Protein AF-0000000085048493 (afdb_homodimer)

Radius of gyration: 37.0 Å; Cα contacts (8 Å, |Δi|>4): 1165; chains: 2; bounding box: 86×106×120 Å

Structure (mmCIF, N/CA/C/O backbone):
data_AF-0000000085048493-model_v1
#
loop_
_entity.id
_entity.type
_entity.pdbx_description
1 polymer 'Uncharacterized protein'
#
loop_
_atom_site.group_PDB
_atom_site.id
_atom_site.type_symbol
_atom_site.label_atom_id
_atom_site.label_alt_id
_atom_site.label_comp_id
_atom_site.label_asym_id
_atom_site.label_entity_id
_atom_site.label_seq_id
_atom_site.pdbx_PDB_ins_code
_atom_site.Cartn_x
_atom_site.Cartn_y
_atom_site.Cartn_z
_atom_site.occupancy
_atom_site.B_iso_or_equiv
_atom_site.auth_seq_id
_atom_site.auth_comp_id
_atom_site.auth_asym_id
_atom_site.auth_atom_id
_atom_site.pdbx_PDB_model_num
ATOM 1 N N . MET A 1 1 ? 40.438 21.078 43.719 1 27 1 MET A N 1
ATOM 2 C CA . MET A 1 1 ? 39.594 19.938 43.375 1 27 1 MET A CA 1
ATOM 3 C C . MET A 1 1 ? 38.375 19.891 44.281 1 27 1 MET A C 1
ATOM 5 O O . MET A 1 1 ? 38.438 19.453 45.438 1 27 1 MET A O 1
ATOM 9 N N . LYS A 1 2 ? 37.594 20.828 44.281 1 39.41 2 LYS A N 1
ATOM 10 C CA . LYS A 1 2 ? 36.5 21.094 45.219 1 39.41 2 LYS A CA 1
ATOM 11 C C . LYS A 1 2 ? 35.594 19.875 45.344 1 39.41 2 LYS A C 1
ATOM 13 O O . LYS A 1 2 ? 35.094 19.375 44.344 1 39.41 2 LYS A O 1
ATOM 18 N N . ARG A 1 3 ? 35.75 18.969 46.188 1 45.5 3 ARG A N 1
ATOM 19 C CA . ARG A 1 3 ? 35.062 17.734 46.562 1 45.5 3 ARG A CA 1
ATOM 20 C C . ARG A 1 3 ? 33.531 17.922 46.562 1 45.5 3 ARG A C 1
ATOM 22 O O . ARG A 1 3 ? 33 18.797 47.25 1 45.5 3 ARG A O 1
ATOM 29 N N . SER A 1 4 ? 32.875 17.578 45.5 1 54.28 4 SER A N 1
ATOM 30 C CA . SER A 1 4 ? 31.469 17.797 45.188 1 54.28 4 SER A CA 1
ATOM 31 C C . SER A 1 4 ? 30.562 17.219 46.25 1 54.28 4 SER A C 1
ATOM 33 O O . SER A 1 4 ? 30.719 16.062 46.656 1 54.28 4 SER A O 1
ATOM 35 N N . GLY A 1 5 ? 30.062 17.812 47.219 1 67.31 5 GLY A N 1
ATOM 36 C CA . GLY A 1 5 ? 29.25 17.5 48.375 1 67.31 5 GLY A CA 1
ATOM 37 C C . GLY A 1 5 ? 27.953 16.797 48.031 1 67.31 5 GLY A C 1
ATOM 38 O O . GLY A 1 5 ? 26.953 16.938 48.75 1 67.31 5 GLY A O 1
ATOM 39 N N . ARG A 1 6 ? 27.891 16.062 47.062 1 74.5 6 ARG A N 1
ATOM 40 C CA . ARG A 1 6 ? 26.719 15.344 46.594 1 74.5 6 ARG A CA 1
ATOM 41 C C . ARG A 1 6 ? 26.453 14.117 47.438 1 74.5 6 ARG A C 1
ATOM 43 O O . ARG A 1 6 ? 27.359 13.336 47.719 1 74.5 6 ARG A O 1
ATOM 50 N N . ILE A 1 7 ? 25.219 13.914 47.938 1 81.88 7 ILE A N 1
ATOM 51 C CA . ILE A 1 7 ? 24.75 12.805 48.75 1 81.88 7 ILE A CA 1
ATOM 52 C C . ILE A 1 7 ? 23.734 11.969 47.969 1 81.88 7 ILE A C 1
ATOM 54 O O . ILE A 1 7 ? 22.688 12.461 47.594 1 81.88 7 ILE A O 1
ATOM 58 N N . ASP A 1 8 ? 24.016 10.766 47.719 1 80.38 8 ASP A N 1
ATOM 59 C CA . ASP A 1 8 ? 23.203 9.93 46.844 1 80.38 8 ASP A CA 1
ATOM 60 C C . ASP A 1 8 ? 22.312 8.992 47.656 1 80.38 8 ASP A C 1
ATOM 62 O O . ASP A 1 8 ? 22.781 8.312 48.594 1 80.38 8 ASP A O 1
ATOM 66 N N . GLY A 1 9 ? 21 8.938 47.312 1 81.81 9 GLY A N 1
ATOM 67 C CA . GLY A 1 9 ? 20.062 7.965 47.844 1 81.81 9 GLY A CA 1
ATOM 68 C C . GLY A 1 9 ? 19.328 8.453 49.094 1 81.81 9 GLY A C 1
ATOM 69 O O . GLY A 1 9 ? 19.859 9.25 49.844 1 81.81 9 GLY A O 1
ATOM 70 N N . TRP A 1 10 ? 18.172 8.039 49.281 1 81.62 10 TRP A N 1
ATOM 71 C CA . TRP A 1 10 ? 17.312 8.461 50.375 1 81.62 10 TRP A CA 1
ATOM 72 C C . TRP A 1 10 ? 17.922 8.109 51.75 1 81.62 10 TRP A C 1
ATOM 74 O O . TRP A 1 10 ? 17.797 8.859 52.719 1 81.62 10 TRP A O 1
ATOM 84 N N . LYS A 1 11 ? 18.75 7.012 51.75 1 83.19 11 LYS A N 1
ATOM 85 C CA . LYS A 1 11 ? 19.375 6.547 53 1 83.19 11 LYS A CA 1
ATOM 86 C C . LYS A 1 11 ? 20.484 7.488 53.438 1 83.19 11 LYS A C 1
ATOM 88 O O . LYS A 1 11 ? 20.594 7.82 54.625 1 83.19 11 LYS A O 1
ATOM 93 N N . SER A 1 12 ? 21.203 8.008 52.469 1 84.06 12 SER A N 1
ATOM 94 C CA . SER A 1 12 ? 22.344 8.875 52.75 1 84.06 12 SER A CA 1
ATOM 95 C C . SER A 1 12 ? 21.891 10.289 53.094 1 84.06 12 SER A C 1
ATOM 97 O O . SER A 1 12 ? 22.484 10.945 53.969 1 84.06 12 SER A O 1
ATOM 99 N N . ILE A 1 13 ? 20.75 10.68 52.531 1 84.56 13 ILE A N 1
ATOM 100 C CA . ILE A 1 13 ? 20.156 11.984 52.781 1 84.56 13 ILE A CA 1
ATOM 101 C C . ILE A 1 13 ? 19.531 11.984 54.188 1 84.56 13 ILE A C 1
ATOM 103 O O . ILE A 1 13 ? 19.672 12.945 54.938 1 84.56 13 ILE A O 1
ATOM 107 N N . ALA A 1 14 ? 19.016 10.781 54.562 1 83.81 14 ALA A N 1
ATOM 108 C CA . ALA A 1 14 ? 18.453 10.602 55.906 1 83.81 14 ALA A CA 1
ATOM 109 C C . ALA A 1 14 ? 19.547 10.617 56.969 1 83.81 14 ALA A C 1
ATOM 111 O O . ALA A 1 14 ? 19.391 11.258 58.031 1 83.81 14 ALA A O 1
ATOM 112 N N . ALA A 1 15 ? 20.719 10.055 56.625 1 82.88 15 ALA A N 1
ATOM 113 C CA . ALA A 1 15 ? 21.859 10.016 57.562 1 82.88 15 ALA A CA 1
ATOM 114 C C . ALA A 1 15 ? 22.422 11.414 57.781 1 82.88 15 ALA A C 1
ATOM 116 O O . ALA A 1 15 ? 22.891 11.734 58.875 1 82.88 15 ALA A O 1
ATOM 117 N N . HIS A 1 16 ? 22.25 12.297 56.75 1 83.31 16 HIS A N 1
ATOM 118 C CA . HIS A 1 16 ? 22.766 13.656 56.812 1 83.31 16 HIS A CA 1
ATOM 119 C C . HIS A 1 16 ? 22 14.492 57.812 1 83.31 16 HIS A C 1
ATOM 121 O O . HIS A 1 16 ? 22.594 15.344 58.5 1 83.31 16 HIS A O 1
ATOM 127 N N . PHE A 1 17 ? 20.703 14.195 58 1 81.19 17 PHE A N 1
ATOM 128 C CA . PHE A 1 17 ? 19.859 14.93 58.938 1 81.19 17 PHE A CA 1
ATOM 129 C C . PHE A 1 17 ? 19.734 14.156 60.25 1 81.19 17 PHE A C 1
ATOM 131 O O . PHE A 1 17 ? 19.125 14.648 61.219 1 81.19 17 PHE A O 1
ATOM 138 N N . GLY A 1 18 ? 20.375 12.805 60.344 1 82.06 18 GLY A N 1
ATOM 139 C CA . GLY A 1 18 ? 20.203 11.945 61.5 1 82.06 18 GLY A CA 1
ATOM 140 C C . GLY A 1 18 ? 18.781 11.477 61.688 1 82.06 18 GLY A C 1
ATOM 141 O O . GLY A 1 18 ? 18.312 11.336 62.844 1 82.06 18 GLY A O 1
ATOM 142 N N . ARG A 1 19 ? 17.984 11.398 60.625 1 79.62 19 ARG A N 1
ATOM 143 C CA . ARG A 1 19 ? 16.578 11.039 60.656 1 79.62 19 ARG A CA 1
ATOM 144 C C . ARG A 1 19 ? 16.312 9.797 59.812 1 79.62 19 ARG A C 1
ATOM 146 O O . ARG A 1 19 ? 17.172 9.359 59.062 1 79.62 19 ARG A O 1
ATOM 153 N N . ASP A 1 20 ? 15.289 9.156 59.969 1 81.06 20 ASP A N 1
ATOM 154 C CA . ASP A 1 20 ? 14.93 7.969 59.188 1 81.06 20 ASP A CA 1
ATOM 155 C C . ASP A 1 20 ? 14.57 8.344 57.75 1 81.06 20 ASP A C 1
ATOM 157 O O . ASP A 1 20 ? 14.203 9.484 57.469 1 81.06 20 ASP A O 1
ATOM 161 N N . ARG A 1 21 ? 14.602 7.473 56.812 1 81.25 21 ARG A N 1
ATOM 162 C CA . ARG A 1 21 ? 14.367 7.613 55.375 1 81.25 21 ARG A CA 1
ATOM 163 C C . ARG A 1 21 ? 12.961 8.125 55.125 1 81.25 21 ARG A C 1
ATOM 165 O O . ARG A 1 21 ? 12.766 9 54.25 1 81.25 21 ARG A O 1
ATOM 172 N N . THR A 1 22 ? 11.961 7.645 55.781 1 82.69 22 THR A N 1
ATOM 173 C CA . THR A 1 22 ? 10.562 8 55.594 1 82.69 22 THR A CA 1
ATOM 174 C C . THR A 1 22 ? 10.312 9.461 55.969 1 82.69 22 THR A C 1
ATOM 176 O O . THR A 1 22 ? 9.508 10.141 55.312 1 82.69 22 THR A O 1
ATOM 179 N N . THR A 1 23 ? 10.984 9.844 56.969 1 80.81 23 THR A N 1
ATOM 180 C CA . THR A 1 23 ? 10.859 11.219 57.406 1 80.81 23 THR A CA 1
ATOM 181 C C . THR A 1 23 ? 11.391 12.195 56.375 1 80.81 23 THR A C 1
ATOM 183 O O . THR A 1 23 ? 10.75 13.203 56.062 1 80.81 23 THR A O 1
ATOM 186 N N . VAL A 1 24 ? 12.539 11.906 55.75 1 81.19 24 VAL A N 1
ATOM 187 C CA . VAL A 1 24 ? 13.164 12.805 54.781 1 81.19 24 VAL A CA 1
ATOM 188 C C . VAL A 1 24 ? 12.383 12.773 53.469 1 81.19 24 VAL A C 1
ATOM 190 O O . VAL A 1 24 ? 12.227 13.805 52.812 1 81.19 24 VAL A O 1
ATOM 193 N N . MET A 1 25 ? 11.75 11.695 53.188 1 79.06 25 MET A N 1
ATOM 194 C CA . MET A 1 25 ? 10.883 11.562 52.031 1 79.06 25 MET A CA 1
ATOM 195 C C . MET A 1 25 ? 9.602 12.375 52.219 1 79.06 25 MET A C 1
ATOM 197 O O . MET A 1 25 ? 9.141 13.023 51.281 1 79.06 25 MET A O 1
ATOM 201 N N . ARG A 1 26 ? 9.062 12.336 53.344 1 81.06 26 ARG A N 1
ATOM 202 C CA . ARG A 1 26 ? 7.918 13.172 53.656 1 81.06 26 ARG A CA 1
ATOM 203 C C . ARG A 1 26 ? 8.281 14.656 53.625 1 81.06 26 ARG A C 1
ATOM 205 O O . ARG A 1 26 ? 7.496 15.477 53.125 1 81.06 26 ARG A O 1
ATOM 212 N N . TRP A 1 27 ? 9.484 15.078 54.062 1 80.75 27 TRP A N 1
ATOM 213 C CA . TRP A 1 27 ? 9.938 16.453 53.969 1 80.75 27 TRP A CA 1
ATOM 214 C C . TRP A 1 27 ? 10.07 16.906 52.531 1 80.75 27 TRP A C 1
ATOM 216 O O . TRP A 1 27 ? 9.734 18.047 52.188 1 80.75 27 TRP A O 1
ATOM 226 N N . ALA A 1 28 ? 10.492 15.953 51.688 1 79.56 28 ALA A N 1
ATOM 227 C CA . ALA A 1 28 ? 10.617 16.25 50.281 1 79.56 28 ALA A CA 1
ATOM 228 C C . ALA A 1 28 ? 9.25 16.484 49.656 1 79.56 28 ALA A C 1
ATOM 230 O O . ALA A 1 28 ? 9.086 17.391 48.812 1 79.56 28 ALA A O 1
ATOM 231 N N . GLN A 1 29 ? 8.211 15.836 50.125 1 77.88 29 GLN A N 1
ATOM 232 C CA . GLN A 1 29 ? 6.855 15.906 49.594 1 77.88 29 GLN A CA 1
ATOM 233 C C . GLN A 1 29 ? 6.09 17.078 50.188 1 77.88 29 GLN A C 1
ATOM 235 O O . GLN A 1 29 ? 5.328 17.766 49.5 1 77.88 29 GLN A O 1
ATOM 240 N N . GLN A 1 30 ? 6.398 17.344 51.5 1 79.25 30 GLN A N 1
ATOM 241 C CA . GLN A 1 30 ? 5.492 18.25 52.188 1 79.25 30 GLN A CA 1
ATOM 242 C C . GLN A 1 30 ? 6.195 19.562 52.531 1 79.25 30 GLN A C 1
ATOM 244 O O . GLN A 1 30 ? 5.543 20.594 52.719 1 79.25 30 GLN A O 1
ATOM 249 N N . ARG A 1 31 ? 7.598 19.484 52.594 1 79.69 31 ARG A N 1
ATOM 250 C CA . ARG A 1 31 ? 8.266 20.672 53.125 1 79.69 31 ARG A CA 1
ATOM 251 C C . ARG A 1 31 ? 9.32 21.203 52.156 1 79.69 31 ARG A C 1
ATOM 253 O O . ARG A 1 31 ? 10.141 22.031 52.531 1 79.69 31 ARG A O 1
ATOM 260 N N . GLY A 1 32 ? 9.328 20.594 51.094 1 79.75 32 GLY A N 1
ATOM 261 C CA . GLY A 1 32 ? 10.125 21.125 50 1 79.75 32 GLY A CA 1
ATOM 262 C C . GLY A 1 32 ? 11.609 20.844 50.156 1 79.75 32 GLY A C 1
ATOM 263 O O . GLY A 1 32 ? 12.445 21.656 49.75 1 79.75 32 GLY A O 1
ATOM 264 N N . LEU A 1 33 ? 12.008 19.781 50.75 1 80.62 33 LEU A N 1
ATOM 265 C CA . LEU A 1 33 ? 13.398 19.375 50.812 1 80.62 33 LEU A CA 1
ATOM 266 C C . LEU A 1 33 ? 14 19.219 49.438 1 80.62 33 LEU A C 1
ATOM 268 O O . LEU A 1 33 ? 13.438 18.516 48.594 1 80.62 33 LEU A O 1
ATOM 272 N N . PRO A 1 34 ? 15.055 19.859 49.188 1 84.81 34 PRO A N 1
ATOM 273 C CA . PRO A 1 34 ? 15.602 19.875 47.844 1 84.81 34 PRO A CA 1
ATOM 274 C C . PRO A 1 34 ? 16.312 18.578 47.469 1 84.81 34 PRO A C 1
ATOM 276 O O . PRO A 1 34 ? 17.484 18.391 47.812 1 84.81 34 PRO A O 1
ATOM 279 N N . VAL A 1 35 ? 15.609 17.594 46.875 1 81.25 35 VAL A N 1
ATOM 280 C CA . VAL A 1 35 ? 16.125 16.312 46.375 1 81.25 35 VAL A CA 1
ATOM 281 C C . VAL A 1 35 ? 15.945 16.234 44.875 1 81.25 35 VAL A C 1
ATOM 283 O O . VAL A 1 35 ? 14.914 16.641 44.344 1 81.25 35 VAL A O 1
ATOM 286 N N . LYS A 1 36 ? 16.938 15.797 44.094 1 79.38 36 LYS A N 1
ATOM 287 C CA . LYS A 1 36 ? 16.922 15.719 42.656 1 79.38 36 LYS A CA 1
ATOM 288 C C . LYS A 1 36 ? 16.938 14.273 42.156 1 79.38 36 LYS A C 1
ATOM 290 O O . LYS A 1 36 ? 17.578 13.414 42.781 1 79.38 36 LYS A O 1
ATOM 295 N N . ARG A 1 37 ? 16.203 13.93 41.188 1 74.75 37 ARG A N 1
ATOM 296 C CA . ARG A 1 37 ? 16.156 12.586 40.625 1 74.75 37 ARG A CA 1
ATOM 297 C C . ARG A 1 37 ? 17.078 12.469 39.406 1 74.75 37 ARG A C 1
ATOM 299 O O . ARG A 1 37 ? 17.188 13.406 38.625 1 74.75 37 ARG A O 1
ATOM 306 N N . LEU A 1 38 ? 17.953 11.453 39.25 1 65.38 38 LEU A N 1
ATOM 307 C CA . LEU A 1 38 ? 18.781 11.203 38.062 1 65.38 38 LEU A CA 1
ATOM 308 C C . LEU A 1 38 ? 17.938 10.789 36.875 1 65.38 38 LEU A C 1
ATOM 310 O O . LEU A 1 38 ? 17.047 9.953 37 1 65.38 38 LEU A O 1
ATOM 314 N N . PRO A 1 39 ? 18 11.469 35.688 1 58.22 39 PRO A N 1
ATOM 315 C CA . PRO A 1 39 ? 17.281 11.031 34.469 1 58.22 39 PRO A CA 1
ATOM 316 C C . PRO A 1 39 ? 17.812 9.727 33.906 1 58.22 39 PRO A C 1
ATOM 318 O O . PRO A 1 39 ? 19.031 9.531 33.844 1 58.22 39 PRO A O 1
ATOM 321 N N . GLY A 1 40 ? 17.078 8.422 33.469 1 57.31 40 GLY A N 1
ATOM 322 C CA . GLY A 1 40 ? 17.328 7.23 32.656 1 57.31 40 GLY A CA 1
ATOM 323 C C . GLY A 1 40 ? 17.328 5.953 33.5 1 57.31 40 GLY A C 1
ATOM 324 O O . GLY A 1 40 ? 17.359 4.852 32.938 1 57.31 40 GLY A O 1
ATOM 325 N N . GLY A 1 41 ? 18.156 5.934 34.656 1 44.84 41 GLY A N 1
ATOM 326 C CA . GLY A 1 41 ? 18.453 4.582 35.094 1 44.84 41 GLY A CA 1
ATOM 327 C C . GLY A 1 41 ? 17.266 3.873 35.719 1 44.84 41 GLY A C 1
ATOM 328 O O . GLY A 1 41 ? 16.266 4.512 36.062 1 44.84 41 GLY A O 1
ATOM 329 N N . LYS A 1 42 ? 17.203 2.52 35.625 1 48.09 42 LYS A N 1
ATOM 330 C CA . LYS A 1 42 ? 16.156 1.619 36.094 1 48.09 42 LYS A CA 1
ATOM 331 C C . LYS A 1 42 ? 15.672 2.02 37.5 1 48.09 42 LYS A C 1
ATOM 333 O O . LYS A 1 42 ? 14.484 1.895 37.781 1 48.09 42 LYS A O 1
ATOM 338 N N . THR A 1 43 ? 16.578 2.16 38.5 1 50.44 43 THR A N 1
ATOM 339 C CA . THR A 1 43 ? 16.25 2.283 39.906 1 50.44 43 THR A CA 1
ATOM 340 C C . THR A 1 43 ? 16.25 3.746 40.344 1 50.44 43 THR A C 1
ATOM 342 O O . THR A 1 43 ? 17.156 4.5 40 1 50.44 43 THR A O 1
ATOM 345 N N . GLY A 1 44 ? 15.102 4.441 40.625 1 55.62 44 GLY A N 1
ATOM 346 C CA . GLY A 1 44 ? 14.75 5.75 41.156 1 55.62 44 GLY A CA 1
ATOM 347 C C . GLY A 1 44 ? 15.75 6.27 42.188 1 55.62 44 GLY A C 1
ATOM 348 O O . GLY A 1 44 ? 15.438 6.359 43.375 1 55.62 44 GLY A O 1
ATOM 349 N N . THR A 1 45 ? 17.031 6.379 41.75 1 70.06 45 THR A N 1
ATOM 350 C CA . THR A 1 45 ? 18.031 6.863 42.688 1 70.06 45 THR A CA 1
ATOM 351 C C . THR A 1 45 ? 17.969 8.383 42.812 1 70.06 45 THR A C 1
ATOM 353 O O . THR A 1 45 ? 17.938 9.094 41.781 1 70.06 45 THR A O 1
ATOM 356 N N . VAL A 1 46 ? 17.578 9.055 43.938 1 77.69 46 VAL A N 1
ATOM 357 C CA . VAL A 1 46 ? 17.516 10.484 44.219 1 77.69 46 VAL A CA 1
ATOM 358 C C . VAL A 1 46 ? 18.875 10.953 44.781 1 77.69 46 VAL A C 1
ATOM 360 O O . VAL A 1 46 ? 19.609 10.164 45.344 1 77.69 46 VAL A O 1
ATOM 363 N N . TYR A 1 47 ? 19.422 12.156 44.344 1 82.94 47 TYR A N 1
ATOM 364 C CA . TYR A 1 47 ? 20.578 12.734 45 1 82.94 47 TYR A CA 1
ATOM 365 C C . TYR A 1 47 ? 20.297 14.148 45.469 1 82.94 47 TYR A C 1
ATOM 367 O O . TYR A 1 47 ? 19.344 14.789 45 1 82.94 47 TYR A O 1
ATOM 375 N N . ALA A 1 48 ? 20.891 14.688 46.562 1 83.31 48 ALA A N 1
ATOM 376 C CA . ALA A 1 48 ? 20.812 16.062 47.031 1 83.31 48 ALA A CA 1
ATOM 377 C C . ALA A 1 48 ? 22.203 16.625 47.344 1 83.31 48 ALA A C 1
ATOM 379 O O . ALA A 1 48 ? 23.125 15.867 47.625 1 83.31 48 ALA A O 1
ATOM 380 N N . LEU A 1 49 ? 22.469 17.812 47.094 1 82.44 49 LEU A N 1
ATOM 381 C CA . LEU A 1 49 ? 23.719 18.469 47.438 1 82.44 49 LEU A CA 1
ATOM 382 C C . LEU A 1 49 ? 23.734 18.906 48.906 1 82.44 49 LEU A C 1
ATOM 384 O O . LEU A 1 49 ? 22.766 19.469 49.406 1 82.44 49 LEU A O 1
ATOM 388 N N . ALA A 1 50 ? 24.719 18.672 49.688 1 80.25 50 ALA A N 1
ATOM 389 C CA . ALA A 1 50 ? 24.844 18.891 51.125 1 80.25 50 ALA A CA 1
ATOM 390 C C . ALA A 1 50 ? 24.609 20.344 51.5 1 80.25 50 ALA A C 1
ATOM 392 O O . ALA A 1 50 ? 23.938 20.641 52.5 1 80.25 50 ALA A O 1
ATOM 393 N N . GLU A 1 51 ? 25.016 21.203 50.688 1 81.06 51 GLU A N 1
ATOM 394 C CA . GLU A 1 51 ? 24.891 22.641 50.938 1 81.06 51 GLU A CA 1
ATOM 395 C C . GLU A 1 51 ? 23.438 23.078 50.844 1 81.06 51 GLU A C 1
ATOM 397 O O . GLU A 1 51 ? 22.984 23.922 51.625 1 81.06 51 GLU A O 1
ATOM 402 N N . GLU A 1 52 ? 22.688 22.469 49.969 1 81.75 52 GLU A N 1
ATOM 403 C CA . GLU A 1 52 ? 21.281 22.812 49.781 1 81.75 52 GLU A CA 1
ATOM 404 C C . GLU A 1 52 ? 20.422 22.266 50.875 1 81.75 52 GLU A C 1
ATOM 406 O O . GLU A 1 52 ? 19.453 22.906 51.312 1 81.75 52 GLU A O 1
ATOM 411 N N . LEU A 1 53 ? 20.781 21.141 51.281 1 81.5 53 LEU A N 1
ATOM 412 C CA . LEU A 1 53 ? 20.094 20.5 52.406 1 81.5 53 LEU A CA 1
ATOM 413 C C . LEU A 1 53 ? 20.297 21.312 53.688 1 81.5 53 LEU A C 1
ATOM 415 O O . LEU A 1 53 ? 19.344 21.531 54.438 1 81.5 53 LEU A O 1
ATOM 419 N N . ASP A 1 54 ? 21.5 21.828 53.844 1 80.25 54 ASP A N 1
ATOM 420 C CA . ASP A 1 54 ? 21.844 22.625 55.031 1 80.25 54 ASP A CA 1
ATOM 421 C C . ASP A 1 54 ? 21.156 23.984 55 1 80.25 54 ASP A C 1
ATOM 423 O O . ASP A 1 54 ? 20.641 24.453 56 1 80.25 54 ASP A O 1
ATOM 427 N N . ALA A 1 55 ? 21.109 24.578 53.844 1 80.12 55 ALA A N 1
ATOM 428 C CA . ALA A 1 55 ? 20.438 25.859 53.688 1 80.12 55 ALA A CA 1
ATOM 429 C C . ALA A 1 55 ? 18.922 25.734 53.906 1 80.12 55 ALA A C 1
ATOM 431 O O . ALA A 1 55 ? 18.312 26.609 54.531 1 80.12 55 ALA A O 1
ATOM 432 N N . TRP A 1 56 ? 18.344 24.734 53.375 1 78.69 56 TRP A N 1
ATOM 433 C CA . TRP A 1 56 ? 16.922 24.469 53.594 1 78.69 56 TRP A CA 1
ATOM 434 C C . TRP A 1 56 ? 16.609 24.266 55.062 1 78.69 56 TRP A C 1
ATOM 436 O O . TRP A 1 56 ? 15.648 24.812 55.594 1 78.69 56 TRP A O 1
ATOM 446 N N . ALA A 1 57 ? 17.438 23.547 55.625 1 77 57 ALA A N 1
ATOM 447 C CA . ALA A 1 57 ? 17.281 23.297 57.062 1 77 57 ALA A CA 1
ATOM 448 C C . ALA A 1 57 ? 17.312 24.594 57.875 1 77 57 ALA A C 1
ATOM 450 O O . ALA A 1 57 ? 16.547 24.75 58.812 1 77 57 ALA A O 1
ATOM 451 N N . GLU A 1 58 ? 18.125 25.453 57.438 1 75.94 58 GLU A N 1
ATOM 452 C CA . GLU A 1 58 ? 18.25 26.734 58.094 1 75.94 58 GLU A CA 1
ATOM 453 C C . GLU A 1 58 ? 17.016 27.609 57.906 1 75.94 58 GLU A C 1
ATOM 455 O O . GLU A 1 58 ? 16.672 28.406 58.781 1 75.94 58 GLU A O 1
ATOM 460 N N . SER A 1 59 ? 16.5 27.594 56.656 1 67.62 59 SER A N 1
ATOM 461 C CA . SER A 1 59 ? 15.359 28.438 56.344 1 67.62 59 SER A CA 1
ATOM 462 C C . SER A 1 59 ? 14.102 27.953 57.031 1 67.62 59 SER A C 1
ATOM 464 O O . SER A 1 59 ? 13.102 28.672 57.094 1 67.62 59 SER A O 1
ATOM 466 N N . GLN A 1 60 ? 13.961 26.766 57.125 1 55.94 60 GLN A N 1
ATOM 467 C CA . GLN A 1 60 ? 12.797 26.234 57.844 1 55.94 60 GLN A CA 1
ATOM 468 C C . GLN A 1 60 ? 12.797 26.672 59.281 1 55.94 60 GLN A C 1
ATOM 470 O O . GLN A 1 60 ? 13.844 26.688 59.938 1 55.94 60 GLN A O 1
ATOM 475 N N . GLY A 1 61 ? 12.148 27.969 59.469 1 44.81 61 GLY A N 1
ATOM 476 C CA . GLY A 1 61 ? 12.086 28.469 60.844 1 44.81 61 GLY A CA 1
ATOM 477 C C . GLY A 1 61 ? 12.297 27.391 61.875 1 44.81 61 GLY A C 1
ATOM 478 O O . GLY A 1 61 ? 12.516 26.219 61.531 1 44.81 61 GLY A O 1
ATOM 479 N N . LYS A 1 62 ? 11.875 27.734 62.969 1 37.84 62 LYS A N 1
ATOM 480 C CA . LYS A 1 62 ? 12.094 26.891 64.125 1 37.84 62 LYS A CA 1
ATOM 481 C C . LYS A 1 62 ? 11.484 25.5 63.938 1 37.84 62 LYS A C 1
ATOM 483 O O . LYS A 1 62 ? 10.266 25.375 63.781 1 37.84 62 LYS A O 1
ATOM 488 N N . LEU A 1 63 ? 12.07 24.641 63.156 1 36.38 63 LEU A N 1
ATOM 489 C CA . LEU A 1 63 ? 11.664 23.234 63.219 1 36.38 63 LEU A CA 1
ATOM 490 C C . LEU A 1 63 ? 11.227 22.859 64.625 1 36.38 63 LEU A C 1
ATOM 492 O O . LEU A 1 63 ? 12.07 22.594 65.5 1 36.38 63 LEU A O 1
ATOM 496 N N . GLU A 1 64 ? 10.312 23.859 65 1 28.94 64 GLU A N 1
ATOM 497 C CA . GLU A 1 64 ? 9.938 23.672 66.438 1 28.94 64 GLU A CA 1
ATOM 498 C C . GLU A 1 64 ? 9.688 22.203 66.75 1 28.94 64 GLU A C 1
ATOM 500 O O . GLU A 1 64 ? 9.273 21.438 65.875 1 28.94 64 GLU A O 1
ATOM 505 N N . ASP A 1 65 ? 10.258 21.781 67.812 1 29.52 65 ASP A N 1
ATOM 506 C CA . ASP A 1 65 ? 10.234 20.484 68.5 1 29.52 65 ASP A CA 1
ATOM 507 C C . ASP A 1 65 ? 8.805 19.969 68.625 1 29.52 65 ASP A C 1
ATOM 509 O O . ASP A 1 65 ? 8.008 20.5 69.375 1 29.52 65 ASP A O 1
ATOM 513 N N . GLU A 1 66 ? 8.023 20.094 67.5 1 26.45 66 GLU A N 1
ATOM 514 C CA . GLU A 1 66 ? 6.648 19.734 67.875 1 26.45 66 GLU A CA 1
ATOM 515 C C . GLU A 1 66 ? 6.617 18.562 68.812 1 26.45 66 GLU A C 1
ATOM 517 O O . GLU A 1 66 ? 7.32 17.562 68.625 1 26.45 66 GLU A O 1
ATOM 522 N N . PRO A 1 67 ? 6.074 18.906 69.938 1 24.16 67 PRO A N 1
ATOM 523 C CA . PRO A 1 67 ? 6.164 18.016 71.125 1 24.16 67 PRO A CA 1
ATOM 524 C C . PRO A 1 67 ? 5.844 16.562 70.75 1 24.16 67 PRO A C 1
ATOM 526 O O . PRO A 1 67 ? 5.164 16.297 69.812 1 24.16 67 PRO A O 1
ATOM 529 N N . GLN A 1 68 ? 6.695 15.703 71.188 1 22.84 68 GLN A N 1
ATOM 530 C CA . GLN A 1 68 ? 6.773 14.25 71.375 1 22.84 68 GLN A CA 1
ATOM 531 C C . GLN A 1 68 ? 5.422 13.664 71.75 1 22.84 68 GLN A C 1
ATOM 533 O O . GLN A 1 68 ? 5.125 13.539 72.938 1 22.84 68 GLN A O 1
ATOM 538 N N . ALA A 1 69 ? 4.363 14.258 71.25 1 22.62 69 ALA A N 1
ATOM 539 C CA . ALA A 1 69 ? 3.117 13.969 71.938 1 22.62 69 ALA A CA 1
ATOM 540 C C . ALA A 1 69 ? 3.062 12.516 72.375 1 22.62 69 ALA A C 1
ATOM 542 O O . ALA A 1 69 ? 3.416 11.609 71.625 1 22.62 69 ALA A O 1
ATOM 543 N N . ILE A 1 70 ? 2.715 12.367 73.688 1 21.77 70 ILE A N 1
ATOM 544 C CA . ILE A 1 70 ? 2.648 11.438 74.812 1 21.77 70 ILE A CA 1
ATOM 545 C C . ILE A 1 70 ? 1.872 10.188 74.375 1 21.77 70 ILE A C 1
ATOM 547 O O . ILE A 1 70 ? 0.955 10.266 73.562 1 21.77 70 ILE A O 1
ATOM 551 N N . SER A 1 71 ? 2.344 9.141 74.812 1 21.02 71 SER A N 1
ATOM 552 C CA . SER A 1 71 ? 2.166 7.695 74.938 1 21.02 71 SER A CA 1
ATOM 553 C C . SER A 1 71 ? 0.74 7.34 75.312 1 21.02 71 SER A C 1
ATOM 555 O O . SER A 1 71 ? 0.441 7.207 76.5 1 21.02 71 SER A O 1
ATOM 557 N N . PRO A 1 72 ? -0.278 8.117 74.812 1 21.31 72 PRO A N 1
ATOM 558 C CA . PRO A 1 72 ? -1.391 7.926 75.75 1 21.31 72 PRO A CA 1
ATOM 559 C C . PRO A 1 72 ? -1.65 6.453 76.062 1 21.31 72 PRO A C 1
ATOM 561 O O . PRO A 1 72 ? -1.378 5.582 75.25 1 21.31 72 PRO A O 1
ATOM 564 N N . ALA A 1 73 ? -1.854 6.273 77.375 1 20.73 73 ALA A N 1
ATOM 565 C CA . ALA A 1 73 ? -2.1 5.148 78.312 1 20.73 73 ALA A CA 1
ATOM 566 C C . ALA A 1 73 ? -3.279 4.312 77.812 1 20.73 73 ALA A C 1
ATOM 568 O O . ALA A 1 73 ? -4.41 4.801 77.75 1 20.73 73 ALA A O 1
ATOM 569 N N . LEU A 1 74 ? -3.08 3.498 76.75 1 21.92 74 LEU A N 1
ATOM 570 C CA . LEU A 1 74 ? -3.938 2.473 76.188 1 21.92 74 LEU A CA 1
ATOM 571 C C . LEU A 1 74 ? -4.703 1.724 77.25 1 21.92 74 LEU A C 1
ATOM 573 O O . LEU A 1 74 ? -5.297 0.676 77 1 21.92 74 LEU A O 1
ATOM 577 N N . GLU A 1 75 ? -4.668 2.348 78.562 1 19.12 75 GLU A N 1
ATOM 578 C CA . GLU A 1 75 ? -4.91 1.297 79.5 1 19.12 75 GLU A CA 1
ATOM 579 C C . GLU A 1 75 ? -6.227 0.577 79.25 1 19.12 75 GLU A C 1
ATOM 581 O O . GLU A 1 75 ? -6.328 -0.637 79.438 1 19.12 75 GLU A O 1
ATOM 586 N N . GLU A 1 76 ? -7.273 1.461 79.188 1 20.92 76 GLU A N 1
ATOM 587 C CA . GLU A 1 76 ? -8.258 0.99 80.125 1 20.92 76 GLU A CA 1
ATOM 588 C C . GLU A 1 76 ? -8.82 -0.372 79.75 1 20.92 76 GLU A C 1
ATOM 590 O O . GLU A 1 76 ? -8.586 -0.841 78.625 1 20.92 76 GLU A O 1
ATOM 595 N N . GLY A 1 77 ? -10.211 -0.52 80.125 1 19.95 77 GLY A N 1
ATOM 596 C CA . GLY A 1 77 ? -11.023 -1.573 80.688 1 19.95 77 GLY A CA 1
ATOM 597 C C . GLY A 1 77 ? -11.539 -2.562 79.625 1 19.95 77 GLY A C 1
ATOM 598 O O . GLY A 1 77 ? -12.109 -2.168 78.625 1 19.95 77 GLY A O 1
ATOM 599 N N . LEU A 1 78 ? -10.852 -3.551 79.438 1 22.92 78 LEU A N 1
ATOM 600 C CA . LEU A 1 78 ? -10.969 -4.797 78.688 1 22.92 78 LEU A CA 1
ATOM 601 C C . LEU A 1 78 ? -12.352 -5.41 78.812 1 22.92 78 LEU A C 1
ATOM 603 O O . LEU A 1 78 ? -12.516 -6.391 79.562 1 22.92 78 LEU A O 1
ATOM 607 N N . SER A 1 79 ? -13.445 -4.562 79.062 1 21.7 79 SER A N 1
ATOM 608 C CA . SER A 1 79 ? -14.586 -5.34 79.562 1 21.7 79 SER A CA 1
ATOM 609 C C . SER A 1 79 ? -14.969 -6.422 78.562 1 21.7 79 SER A C 1
ATOM 611 O O . SER A 1 79 ? -14.82 -6.23 77.312 1 21.7 79 SER A O 1
ATOM 613 N N . ALA A 1 80 ? -15.242 -7.645 79.062 1 24.03 80 ALA A N 1
ATOM 614 C CA . ALA A 1 80 ? -15.469 -9 78.562 1 24.03 80 ALA A CA 1
ATOM 615 C C . ALA A 1 80 ? -16.625 -9.047 77.562 1 24.03 80 ALA A C 1
ATOM 617 O O . ALA A 1 80 ? -17.781 -8.859 77.938 1 24.03 80 ALA A O 1
ATOM 618 N N . ILE A 1 81 ? -16.531 -8.344 76.438 1 26.67 81 ILE A N 1
ATOM 619 C CA . ILE A 1 81 ? -17.734 -8.43 75.625 1 26.67 81 ILE A CA 1
ATOM 620 C C . ILE A 1 81 ? -18.047 -9.898 75.375 1 26.67 81 ILE A C 1
ATOM 622 O O . ILE A 1 81 ? -17.188 -10.625 74.812 1 26.67 81 ILE A O 1
ATOM 626 N N . PRO A 1 82 ? -19.109 -10.453 75.938 1 30.19 82 PRO A N 1
ATOM 627 C CA . PRO A 1 82 ? -19.5 -11.867 75.875 1 30.19 82 PRO A CA 1
ATOM 628 C C . PRO A 1 82 ? -19.656 -12.359 74.438 1 30.19 82 PRO A C 1
ATOM 630 O O . PRO A 1 82 ? -19.875 -11.555 73.562 1 30.19 82 PRO A O 1
ATOM 633 N N . PRO A 1 83 ? -19.203 -13.586 74.125 1 28.47 83 PRO A N 1
ATOM 634 C CA . PRO A 1 83 ? -19.062 -14.289 72.875 1 28.47 83 PRO A CA 1
ATOM 635 C C . PRO A 1 83 ? -20.359 -14.305 72.062 1 28.47 83 PRO A C 1
ATOM 637 O O . PRO A 1 83 ? -21.375 -14.836 72.5 1 28.47 83 PRO A O 1
ATOM 640 N N . LYS A 1 84 ? -20.844 -13.148 71.562 1 32.66 84 LYS A N 1
ATOM 641 C CA . LYS A 1 84 ? -22.109 -13.234 70.812 1 32.66 84 LYS A CA 1
ATOM 642 C C . LYS A 1 84 ? -22.094 -14.383 69.812 1 32.66 84 LYS A C 1
ATOM 644 O O . LYS A 1 84 ? -21.094 -14.609 69.125 1 32.66 84 LYS A O 1
ATOM 649 N N . ILE A 1 85 ? -22.953 -15.281 69.938 1 30.09 85 ILE A N 1
ATOM 650 C CA . ILE A 1 85 ? -23.375 -16.5 69.25 1 30.09 85 ILE A CA 1
ATOM 651 C C . ILE A 1 85 ? -23.625 -16.188 67.812 1 30.09 85 ILE A C 1
ATOM 653 O O . ILE A 1 85 ? -24.422 -15.297 67.438 1 30.09 85 ILE A O 1
ATOM 657 N N . PHE A 1 86 ? -22.625 -16.25 67 1 33.97 86 PHE A N 1
ATOM 658 C CA . PHE A 1 86 ? -22.578 -16.156 65.562 1 33.97 86 PHE A CA 1
ATOM 659 C C . PHE A 1 86 ? -23.656 -17.031 64.938 1 33.97 86 PHE A C 1
ATOM 661 O O . PHE A 1 86 ? -23.578 -18.266 65 1 33.97 86 PHE A O 1
ATOM 668 N N . THR A 1 87 ? -24.969 -16.547 65.062 1 34.44 87 THR A N 1
ATOM 669 C CA . THR A 1 87 ? -26.031 -17.359 64.5 1 34.44 87 THR A CA 1
ATOM 670 C C . THR A 1 87 ? -25.812 -17.562 62.969 1 34.44 87 THR A C 1
ATOM 672 O O . THR A 1 87 ? -25.125 -16.766 62.344 1 34.44 87 THR A O 1
ATOM 675 N N . ARG A 1 88 ? -26.312 -18.703 62.438 1 42.34 88 ARG A N 1
ATOM 676 C CA . ARG A 1 88 ? -26.297 -19.406 61.156 1 42.34 88 ARG A CA 1
ATOM 677 C C . ARG A 1 88 ? -26.672 -18.469 60 1 42.34 88 ARG A C 1
ATOM 679 O O . ARG A 1 88 ? -26.234 -18.656 58.875 1 42.34 88 ARG A O 1
ATOM 686 N N . LYS A 1 89 ? -27.438 -17.391 60.25 1 44.53 89 LYS A N 1
ATOM 687 C CA . LYS A 1 89 ? -28 -16.594 59.156 1 44.53 89 LYS A CA 1
ATOM 688 C C . LYS A 1 89 ? -26.922 -15.688 58.531 1 44.53 89 LYS A C 1
ATOM 690 O O . LYS A 1 89 ? -26.953 -15.43 57.312 1 44.53 89 LYS A O 1
ATOM 695 N N . LYS A 1 90 ? -25.953 -15.273 59.281 1 51.31 90 LYS A N 1
ATOM 696 C CA . LYS A 1 90 ? -24.969 -14.367 58.75 1 51.31 90 LYS A CA 1
ATOM 697 C C . LYS A 1 90 ? -24.031 -15.094 57.781 1 51.31 90 LYS A C 1
ATOM 699 O O . LYS A 1 90 ? -23.469 -14.492 56.875 1 51.31 90 LYS A O 1
ATOM 704 N N . ALA A 1 91 ? -23.891 -16.453 58.094 1 49.03 91 ALA A N 1
ATOM 705 C CA . ALA A 1 91 ? -23.078 -17.234 57.188 1 49.03 91 ALA A CA 1
ATOM 706 C C . ALA A 1 91 ? -23.734 -17.312 55.812 1 49.03 91 ALA A C 1
ATOM 708 O O . ALA A 1 91 ? -23.062 -17.219 54.781 1 49.03 91 ALA A O 1
ATOM 709 N N . LEU A 1 92 ? -25.109 -17.344 55.875 1 55.47 92 LEU A N 1
ATOM 710 C CA . LEU A 1 92 ? -25.828 -17.453 54.594 1 55.47 92 LEU A CA 1
ATOM 711 C C . LEU A 1 92 ? -25.781 -16.141 53.844 1 55.47 92 LEU A C 1
ATOM 713 O O . LEU A 1 92 ? -25.656 -16.125 52.625 1 55.47 92 LEU A O 1
ATOM 717 N N . ILE A 1 93 ? -25.734 -15.047 54.625 1 56.75 93 ILE A N 1
ATOM 718 C CA . ILE A 1 93 ? -25.672 -13.75 53.969 1 56.75 93 ILE A CA 1
ATOM 719 C C . ILE A 1 93 ? -24.297 -13.531 53.344 1 56.75 93 ILE A C 1
ATOM 721 O O . ILE A 1 93 ? -24.172 -13.047 52.219 1 56.75 93 ILE A O 1
ATOM 725 N N . GLY A 1 94 ? -23.312 -14.133 54.031 1 54.31 94 GLY A N 1
ATOM 726 C CA . GLY A 1 94 ? -21.969 -14.016 53.5 1 54.31 94 GLY A CA 1
ATOM 727 C C . GLY A 1 94 ? -21.75 -14.812 52.219 1 54.31 94 GLY A C 1
ATOM 728 O O . GLY A 1 94 ? -21.109 -14.344 51.281 1 54.31 94 GLY A O 1
ATOM 729 N N . ALA A 1 95 ? -22.438 -16.016 52.312 1 61.44 95 ALA A N 1
ATOM 730 C CA . ALA A 1 95 ? -22.359 -16.844 51.125 1 61.44 95 ALA A CA 1
ATOM 731 C C . ALA A 1 95 ? -23.109 -16.203 49.969 1 61.44 95 ALA A C 1
ATOM 733 O O . ALA A 1 95 ? -22.641 -16.234 48.812 1 61.44 95 ALA A O 1
ATOM 734 N N . PHE A 1 96 ? -24.25 -15.578 50.281 1 60.03 96 PHE A N 1
ATOM 735 C CA . PHE A 1 96 ? -25.031 -14.922 49.25 1 60.03 96 PHE A CA 1
ATOM 736 C C . PHE A 1 96 ? -24.297 -13.711 48.719 1 60.03 96 PHE A C 1
ATOM 738 O O . PHE A 1 96 ? -24.266 -13.492 47.5 1 60.03 96 PHE A O 1
ATOM 745 N N . VAL A 1 97 ? -23.625 -12.992 49.562 1 61.69 97 VAL A N 1
ATOM 746 C CA . VAL A 1 97 ? -22.875 -11.828 49.156 1 61.69 97 VAL A CA 1
ATOM 747 C C . VAL A 1 97 ? -21.672 -12.273 48.312 1 61.69 97 VAL A C 1
ATOM 749 O O . VAL A 1 97 ? -21.359 -11.68 47.281 1 61.69 97 VAL A O 1
ATOM 752 N N . LEU A 1 98 ? -21.172 -13.453 48.719 1 62.38 98 LEU A N 1
ATOM 753 C CA . LEU A 1 98 ? -20.062 -13.992 47.969 1 62.38 98 LEU A CA 1
ATOM 754 C C . LEU A 1 98 ? -20.531 -14.461 46.594 1 62.38 98 LEU A C 1
ATOM 756 O O . LEU A 1 98 ? -19.859 -14.219 45.562 1 62.38 98 LEU A O 1
ATOM 760 N N . ILE A 1 99 ? -21.719 -15.047 46.562 1 63.72 99 ILE A N 1
ATOM 761 C CA . ILE A 1 99 ? -22.281 -15.484 45.312 1 63.72 99 ILE A CA 1
ATOM 762 C C . ILE A 1 99 ? -22.656 -14.273 44.438 1 63.72 99 ILE A C 1
ATOM 764 O O . ILE A 1 99 ? -22.406 -14.258 43.25 1 63.72 99 ILE A O 1
ATOM 768 N N . LEU A 1 100 ? -23.094 -13.211 45.094 1 64.31 100 LEU A N 1
ATOM 769 C CA . LEU A 1 100 ? -23.406 -11.992 44.344 1 64.31 100 LEU A CA 1
ATOM 770 C C . LEU A 1 100 ? -22.141 -11.32 43.844 1 64.31 100 LEU A C 1
ATOM 772 O O . LEU A 1 100 ? -22.109 -10.812 42.719 1 64.31 100 LEU A O 1
ATOM 776 N N . ILE A 1 101 ? -21.094 -11.43 44.562 1 64.25 101 ILE A N 1
ATOM 777 C CA . ILE A 1 101 ? -19.812 -10.859 44.156 1 64.25 101 ILE A CA 1
ATOM 778 C C . ILE A 1 101 ? -19.219 -11.703 43.031 1 64.25 101 ILE A C 1
ATOM 780 O O . ILE A 1 101 ? -18.75 -11.156 42.031 1 64.25 101 ILE A O 1
ATOM 784 N N . ILE A 1 102 ? -19.375 -12.992 43.188 1 63.69 102 ILE A N 1
ATOM 785 C CA . ILE A 1 102 ? -18.875 -13.875 42.125 1 63.69 102 ILE A CA 1
ATOM 786 C C . ILE A 1 102 ? -19.719 -13.719 40.875 1 63.69 102 ILE A C 1
ATOM 788 O O . ILE A 1 102 ? -19.188 -13.648 39.781 1 63.69 102 ILE A O 1
ATOM 792 N N . ALA A 1 103 ? -21.031 -13.625 41.031 1 63.47 103 ALA A N 1
ATOM 793 C CA . ALA A 1 103 ? -21.922 -13.398 39.906 1 63.47 103 ALA A CA 1
ATOM 794 C C . ALA A 1 103 ? -21.688 -12.023 39.281 1 63.47 103 ALA A C 1
ATOM 796 O O . ALA A 1 103 ? -21.672 -11.875 38.062 1 63.47 103 ALA A O 1
ATOM 797 N N . SER A 1 104 ? -21.406 -11.039 40.125 1 62.03 104 SER A N 1
ATOM 798 C CA . SER A 1 104 ? -21.078 -9.711 39.625 1 62.03 104 SER A CA 1
ATOM 799 C C . SER A 1 104 ? -19.703 -9.703 38.938 1 62.03 104 SER A C 1
ATOM 801 O O . SER A 1 104 ? -19.531 -9.078 37.875 1 62.03 104 SER A O 1
ATOM 803 N N . LEU A 1 105 ? -18.797 -10.445 39.438 1 58.94 105 LEU A N 1
ATOM 804 C CA . LEU A 1 105 ? -17.484 -10.555 38.812 1 58.94 105 LEU A CA 1
ATOM 805 C C . LEU A 1 105 ? -17.562 -11.359 37.531 1 58.94 105 LEU A C 1
ATOM 807 O O . LEU A 1 105 ? -16.953 -10.992 36.531 1 58.94 105 LEU A O 1
ATOM 811 N N . SER A 1 106 ? -18.297 -12.43 37.562 1 56.44 106 SER A N 1
ATOM 812 C CA . SER A 1 106 ? -18.516 -13.195 36.344 1 56.44 106 SER A CA 1
ATOM 813 C C . SER A 1 106 ? -19.266 -12.367 35.312 1 56.44 106 SER A C 1
ATOM 815 O O . SER A 1 106 ? -18.938 -12.422 34.125 1 56.44 106 SER A O 1
ATOM 817 N N . PHE A 1 107 ? -20.234 -11.609 35.688 1 55 107 PHE A N 1
ATOM 818 C CA . PHE A 1 107 ? -20.953 -10.703 34.812 1 55 107 PHE A CA 1
ATOM 819 C C . PHE A 1 107 ? -20.016 -9.625 34.281 1 55 107 PHE A C 1
ATOM 821 O O . PHE A 1 107 ? -20.062 -9.289 33.094 1 55 107 PHE A O 1
ATOM 828 N N . ILE A 1 108 ? -19.156 -9.164 35.031 1 51.69 108 ILE A N 1
ATOM 829 C CA . ILE A 1 108 ? -18.156 -8.188 34.625 1 51.69 108 ILE A CA 1
ATOM 830 C C . ILE A 1 108 ? -17.156 -8.836 33.656 1 51.69 108 ILE A C 1
ATOM 832 O O . ILE A 1 108 ? -16.797 -8.258 32.625 1 51.69 108 ILE A O 1
ATOM 836 N N . VAL A 1 109 ? -16.734 -9.984 33.969 1 51.88 109 VAL A N 1
ATOM 837 C CA . VAL A 1 109 ? -15.797 -10.688 33.094 1 51.88 109 VAL A CA 1
ATOM 838 C C . VAL A 1 109 ? -16.484 -11.023 31.781 1 51.88 109 VAL A C 1
ATOM 840 O O . VAL A 1 109 ? -15.891 -10.867 30.703 1 51.88 109 VAL A O 1
ATOM 843 N N . LEU A 1 110 ? -17.672 -11.523 31.781 1 49.72 110 LEU A N 1
ATOM 844 C CA . LEU A 1 110 ? -18.406 -11.812 30.562 1 49.72 110 LEU A CA 1
ATOM 845 C C . LEU A 1 110 ? -18.688 -10.531 29.781 1 49.72 110 LEU A C 1
ATOM 847 O O . LEU A 1 110 ? -18.625 -10.523 28.547 1 49.72 110 LEU A O 1
ATOM 851 N N . ARG A 1 111 ? -19.094 -9.484 30.469 1 45.72 111 ARG A N 1
ATOM 852 C CA . ARG A 1 111 ? -19.281 -8.203 29.781 1 45.72 111 ARG A CA 1
ATOM 853 C C . ARG A 1 111 ? -17.953 -7.664 29.281 1 45.72 111 ARG A C 1
ATOM 855 O O . ARG A 1 111 ? -17.891 -7.074 28.203 1 45.72 111 ARG A O 1
ATOM 862 N N . PHE A 1 112 ? -16.953 -7.855 30.031 1 46.28 112 PHE A N 1
ATOM 863 C CA . PHE A 1 112 ? -15.633 -7.422 29.578 1 46.28 112 PHE A CA 1
ATOM 864 C C . PHE A 1 112 ? -15.039 -8.422 28.594 1 46.28 112 PHE A C 1
ATOM 866 O O . PHE A 1 112 ? -14.188 -8.062 27.781 1 46.28 112 PHE A O 1
ATOM 873 N N . SER A 1 113 ? -15.328 -9.672 28.75 1 43.22 113 SER A N 1
ATOM 874 C CA . SER A 1 113 ? -14.867 -10.625 27.734 1 43.22 113 SER A CA 1
ATOM 875 C C . SER A 1 113 ? -15.531 -10.375 26.391 1 43.22 113 SER A C 1
ATOM 877 O O . SER A 1 113 ? -15.086 -10.898 25.375 1 43.22 113 SER A O 1
ATOM 879 N N . SER A 1 114 ? -16.688 -9.797 26.406 1 41.94 114 SER A N 1
ATOM 880 C CA . SER A 1 114 ? -17.391 -9.57 25.141 1 41.94 114 SER A CA 1
ATOM 881 C C . SER A 1 114 ? -16.641 -8.547 24.281 1 41.94 114 SER A C 1
ATOM 883 O O . SER A 1 114 ? -16.969 -8.375 23.109 1 41.94 114 SER A O 1
ATOM 885 N N . ASP A 1 115 ? -15.938 -7.699 24.938 1 40.91 115 ASP A N 1
ATOM 886 C CA . ASP A 1 115 ? -15.383 -6.652 24.094 1 40.91 115 ASP A CA 1
ATOM 887 C C . ASP A 1 115 ? -14.102 -7.129 23.406 1 40.91 115 ASP A C 1
ATOM 889 O O . ASP A 1 115 ? -13.016 -6.605 23.672 1 40.91 115 ASP A O 1
ATOM 893 N N . LYS A 1 116 ? -13.953 -8.445 23.312 1 43.59 116 LYS A N 1
ATOM 894 C CA . LYS A 1 116 ? -12.781 -8.609 22.469 1 43.59 116 LYS A CA 1
ATOM 895 C C . LYS A 1 116 ? -12.852 -7.688 21.25 1 43.59 116 LYS A C 1
ATOM 897 O O . LYS A 1 116 ? -13.844 -7.688 20.516 1 43.59 116 LYS A O 1
ATOM 902 N N . PRO A 1 117 ? -12.141 -6.629 21.094 1 45.09 117 PRO A N 1
ATOM 903 C CA . PRO A 1 117 ? -12.18 -5.734 19.938 1 45.09 117 PRO A CA 1
ATOM 904 C C . PRO A 1 117 ? -12.32 -6.488 18.625 1 45.09 117 PRO A C 1
ATOM 906 O O . PRO A 1 117 ? -11.562 -7.422 18.344 1 45.09 117 PRO A O 1
ATOM 909 N N . SER A 1 118 ? -13.492 -6.812 18.203 1 47.31 118 SER A N 1
ATOM 910 C CA . SER A 1 118 ? -13.742 -7.328 16.859 1 47.31 118 SER A CA 1
ATOM 911 C C . SER A 1 118 ? -12.859 -6.645 15.82 1 47.31 118 SER A C 1
ATOM 913 O O . SER A 1 118 ? -13.289 -5.707 15.148 1 47.31 118 SER A O 1
ATOM 915 N N . ASN A 1 119 ? -11.641 -6.449 16.109 1 51.47 119 ASN A N 1
ATOM 916 C CA . ASN A 1 119 ? -10.641 -5.844 15.227 1 51.47 119 ASN A CA 1
ATOM 917 C C . ASN A 1 119 ? -10.617 -6.508 13.852 1 51.47 119 ASN A C 1
ATOM 919 O O . ASN A 1 119 ? -9.688 -6.301 13.07 1 51.47 119 ASN A O 1
ATOM 923 N N . ALA A 1 120 ? -11.656 -7.359 13.578 1 58.81 120 ALA A N 1
ATOM 924 C CA . ALA A 1 120 ? -11.617 -8.141 12.344 1 58.81 120 ALA A CA 1
ATOM 925 C C . ALA A 1 120 ? -12.125 -7.32 11.156 1 58.81 120 ALA A C 1
ATOM 927 O O . ALA A 1 120 ? -13.117 -6.598 11.266 1 58.81 120 ALA A O 1
ATOM 928 N N . VAL A 1 121 ? -11.234 -7.137 10.133 1 70.44 121 VAL A N 1
ATOM 929 C CA . VAL A 1 121 ? -11.672 -6.633 8.836 1 70.44 121 VAL A CA 1
ATOM 930 C C . VAL A 1 121 ? -12.953 -7.355 8.406 1 70.44 121 VAL A C 1
ATOM 932 O O . VAL A 1 121 ? -13 -8.586 8.398 1 70.44 121 VAL A O 1
ATOM 935 N N . ARG A 1 122 ? -14.055 -6.609 8.305 1 85.81 122 ARG A N 1
ATOM 936 C CA . ARG A 1 122 ? -15.367 -7.145 7.977 1 85.81 122 ARG A CA 1
ATOM 937 C C . ARG A 1 122 ? -15.773 -6.785 6.551 1 85.81 122 ARG A C 1
ATOM 939 O O . ARG A 1 122 ? -15.32 -5.77 6.012 1 85.81 122 ARG A O 1
ATOM 946 N N . LEU A 1 123 ? -16.531 -7.68 5.969 1 91.81 123 LEU A N 1
ATOM 947 C CA . LEU A 1 123 ? -17.141 -7.465 4.66 1 91.81 123 LEU A CA 1
ATOM 948 C C . LEU A 1 123 ? -18.656 -7.461 4.762 1 91.81 123 LEU A C 1
ATOM 950 O O . LEU A 1 123 ? -19.219 -8.055 5.684 1 91.81 123 LEU A O 1
ATOM 954 N N . PRO A 1 124 ? -19.219 -6.672 3.742 1 91.56 124 PRO A N 1
ATOM 955 C CA . PRO A 1 124 ? -20.672 -6.816 3.648 1 91.56 124 PRO A CA 1
ATOM 956 C C . PRO A 1 124 ? -21.109 -8.273 3.484 1 91.56 124 PRO A C 1
ATOM 958 O O . PRO A 1 124 ? -20.359 -9.094 2.963 1 91.56 124 PRO A O 1
ATOM 961 N N . SER A 1 125 ? -22.297 -8.539 3.898 1 88.88 125 SER A N 1
ATOM 962 C CA . SER A 1 125 ? -22.828 -9.898 3.85 1 88.88 125 SER A CA 1
ATOM 963 C C . SER A 1 125 ? -23.125 -10.32 2.416 1 88.88 125 SER A C 1
ATOM 965 O O . SER A 1 125 ? -22.938 -11.484 2.055 1 88.88 125 SER A O 1
ATOM 967 N N . ASN A 1 126 ? -23.656 -9.375 1.696 1 92.5 126 ASN A N 1
ATOM 968 C CA . ASN A 1 126 ? -23.906 -9.625 0.281 1 92.5 126 ASN A CA 1
ATOM 969 C C . ASN A 1 126 ? -22.609 -9.695 -0.512 1 92.5 126 ASN A C 1
ATOM 971 O O . ASN A 1 126 ? -21.844 -8.727 -0.54 1 92.5 126 ASN A O 1
ATOM 975 N N . PRO A 1 127 ? -22.375 -10.789 -1.153 1 91.19 127 PRO A N 1
ATOM 976 C CA . PRO A 1 127 ? -21.094 -10.961 -1.844 1 91.19 127 PRO A CA 1
ATOM 977 C C . PRO A 1 127 ? -20.875 -9.914 -2.93 1 91.19 127 PRO A C 1
ATOM 979 O O . PRO A 1 127 ? -19.734 -9.523 -3.184 1 91.19 127 PRO A O 1
ATOM 982 N N . VAL A 1 128 ? -21.906 -9.531 -3.58 1 93.19 128 VAL A N 1
ATOM 983 C CA . VAL A 1 128 ? -21.781 -8.508 -4.609 1 93.19 128 VAL A CA 1
ATOM 984 C C . VAL A 1 128 ? -21.375 -7.18 -3.969 1 93.19 128 VAL A C 1
ATOM 986 O O . VAL A 1 128 ? -20.5 -6.48 -4.488 1 93.19 128 VAL A O 1
ATOM 989 N N . LEU A 1 129 ? -22 -6.879 -2.797 1 96.31 129 LEU A N 1
ATOM 990 C CA . LEU A 1 129 ? -21.656 -5.648 -2.092 1 96.31 129 LEU A CA 1
ATOM 991 C C . LEU A 1 129 ? -20.266 -5.746 -1.461 1 96.31 129 LEU A C 1
ATOM 993 O O . LEU A 1 129 ? -19.562 -4.742 -1.347 1 96.31 129 LEU A O 1
ATOM 997 N N . ALA A 1 130 ? -19.906 -6.977 -1.109 1 96 130 ALA A N 1
ATOM 998 C CA . ALA A 1 130 ? -18.562 -7.191 -0.605 1 96 130 ALA A CA 1
ATOM 999 C C . ALA A 1 130 ? -17.516 -6.855 -1.668 1 96 130 ALA A C 1
ATOM 1001 O O . ALA A 1 130 ? -16.516 -6.191 -1.38 1 96 130 ALA A O 1
ATOM 1002 N N . GLN A 1 131 ? -17.766 -7.281 -2.83 1 94.62 131 GLN A N 1
ATOM 1003 C CA . GLN A 1 131 ? -16.875 -6.969 -3.941 1 94.62 131 GLN A CA 1
ATOM 1004 C C . GLN A 1 131 ? -16.859 -5.469 -4.23 1 94.62 131 GLN A C 1
ATOM 1006 O O . GLN A 1 131 ? -15.805 -4.887 -4.469 1 94.62 131 GLN A O 1
ATOM 1011 N N . THR A 1 132 ? -18.047 -4.844 -4.184 1 97.56 132 THR A N 1
ATOM 1012 C CA . THR A 1 132 ? -18.156 -3.41 -4.414 1 97.56 132 THR A CA 1
ATOM 1013 C C . THR A 1 132 ? -17.375 -2.625 -3.367 1 97.56 132 THR A C 1
ATOM 1015 O O . THR A 1 132 ? -16.688 -1.654 -3.697 1 97.56 132 THR A O 1
ATOM 1018 N N . TYR A 1 133 ? -17.453 -3.09 -2.133 1 98.25 133 TYR A N 1
ATOM 1019 C CA . TYR A 1 133 ? -16.75 -2.43 -1.044 1 98.25 133 TYR A CA 1
ATOM 1020 C C . TYR A 1 133 ? -15.234 -2.535 -1.234 1 98.25 133 TYR A C 1
ATOM 1022 O O . TYR A 1 133 ? -14.508 -1.55 -1.074 1 98.25 133 TYR A O 1
ATOM 1030 N N . MET A 1 134 ? -14.734 -3.701 -1.624 1 97.25 134 MET A N 1
ATOM 1031 C CA . MET A 1 134 ? -13.305 -3.889 -1.836 1 97.25 134 MET A CA 1
ATOM 1032 C C . MET A 1 134 ? -12.812 -3.047 -3.01 1 97.25 134 MET A C 1
ATOM 1034 O O . MET A 1 134 ? -11.719 -2.477 -2.955 1 97.25 134 MET A O 1
ATOM 1038 N N . GLU A 1 135 ? -13.617 -2.934 -4.035 1 96.62 135 GLU A N 1
ATOM 1039 C CA . GLU A 1 135 ? -13.273 -2.076 -5.168 1 96.62 135 GLU A CA 1
ATOM 1040 C C . GLU A 1 135 ? -13.211 -0.611 -4.746 1 96.62 135 GLU A C 1
ATOM 1042 O O . GLU A 1 135 ? -12.352 0.136 -5.219 1 96.62 135 GLU A O 1
ATOM 1047 N N . ALA A 1 136 ? -14.148 -0.245 -3.912 1 98.44 136 ALA A N 1
ATOM 1048 C CA . ALA A 1 136 ? -14.164 1.127 -3.412 1 98.44 136 ALA A CA 1
ATOM 1049 C C . ALA A 1 136 ? -12.891 1.437 -2.627 1 98.44 136 ALA A C 1
ATOM 1051 O O . ALA A 1 136 ? -12.297 2.504 -2.793 1 98.44 136 ALA A O 1
ATOM 1052 N N . ARG A 1 137 ? -12.5 0.506 -1.814 1 97.88 137 ARG A N 1
ATOM 1053 C CA . ARG A 1 137 ? -11.297 0.683 -1.011 1 97.88 137 ARG A CA 1
ATOM 1054 C C . ARG A 1 137 ? -10.055 0.756 -1.894 1 97.88 137 ARG A C 1
ATOM 1056 O O . ARG A 1 137 ? -9.141 1.538 -1.624 1 97.88 137 ARG A O 1
ATOM 1063 N N . ASP A 1 138 ? -10.023 -0.037 -2.945 1 97.06 138 ASP A N 1
ATOM 1064 C CA . ASP A 1 138 ? -8.93 0.03 -3.91 1 97.06 138 ASP A CA 1
ATOM 1065 C C . ASP A 1 138 ? -8.875 1.4 -4.582 1 97.06 138 ASP A C 1
ATOM 1067 O O . ASP A 1 138 ? -7.793 1.966 -4.762 1 97.06 138 ASP A O 1
ATOM 1071 N N . SER A 1 139 ? -10.039 1.89 -4.977 1 96.94 139 SER A N 1
ATOM 1072 C CA . SER A 1 139 ? -10.125 3.195 -5.625 1 96.94 139 SER A CA 1
ATOM 1073 C C . SER A 1 139 ? -9.68 4.309 -4.68 1 96.94 139 SER A C 1
ATOM 1075 O O . SER A 1 139 ? -9.008 5.25 -5.102 1 96.94 139 SER A O 1
ATOM 1077 N N . TRP A 1 140 ? -10.055 4.184 -3.408 1 97.5 140 TRP A N 1
ATOM 1078 C CA . TRP A 1 140 ? -9.609 5.129 -2.389 1 97.5 140 TRP A CA 1
ATOM 1079 C C . TRP A 1 140 ? -8.086 5.137 -2.279 1 97.5 140 TRP A C 1
ATOM 1081 O O . TRP A 1 140 ? -7.465 6.199 -2.221 1 97.5 140 TRP A O 1
ATOM 1091 N N . ALA A 1 141 ? -7.488 4 -2.299 1 96.12 141 ALA A N 1
ATOM 1092 C CA . ALA A 1 141 ? -6.055 3.838 -2.064 1 96.12 141 ALA A CA 1
ATOM 1093 C C . ALA A 1 141 ? -5.242 4.414 -3.219 1 96.12 141 ALA A C 1
ATOM 1095 O O . ALA A 1 141 ? -4.09 4.82 -3.033 1 96.12 141 ALA A O 1
ATOM 1096 N N . THR A 1 142 ? -5.797 4.543 -4.438 1 92.25 142 THR A N 1
ATOM 1097 C CA . THR A 1 142 ? -5.105 5.027 -5.625 1 92.25 142 THR A CA 1
ATOM 1098 C C . THR A 1 142 ? -4.867 6.535 -5.531 1 92.25 142 THR A C 1
ATOM 1100 O O . THR A 1 142 ? -3.865 7.043 -6.039 1 92.25 142 THR A O 1
ATOM 1103 N N . ARG A 1 143 ? -5.781 7.262 -4.941 1 93.44 143 ARG A N 1
ATOM 1104 C CA . ARG A 1 143 ? -5.691 8.672 -4.57 1 93.44 143 ARG A CA 1
ATOM 1105 C C . ARG A 1 143 ? -5.508 9.547 -5.805 1 93.44 143 ARG A C 1
ATOM 1107 O O . ARG A 1 143 ? -4.633 10.414 -5.832 1 93.44 143 ARG A O 1
ATOM 1114 N N . THR A 1 144 ? -6.25 9.391 -6.875 1 92.5 144 THR A N 1
ATOM 1115 C CA . THR A 1 144 ? -6.453 10.328 -7.969 1 92.5 144 THR A CA 1
ATOM 1116 C C . THR A 1 144 ? -7.859 10.922 -7.918 1 92.5 144 THR A C 1
ATOM 1118 O O . THR A 1 144 ? -8.758 10.359 -7.285 1 92.5 144 THR A O 1
ATOM 1121 N N . PRO A 1 145 ? -8.023 12.039 -8.5 1 94 145 PRO A N 1
ATOM 1122 C CA . PRO A 1 145 ? -9.375 12.609 -8.5 1 94 145 PRO A CA 1
ATOM 1123 C C . PRO A 1 145 ? -10.422 11.648 -9.047 1 94 145 PRO A C 1
ATOM 1125 O O . PRO A 1 145 ? -11.484 11.469 -8.445 1 94 145 PRO A O 1
ATOM 1128 N N . GLN A 1 146 ? -10.094 10.961 -10.141 1 93.88 146 GLN A N 1
ATOM 1129 C CA . GLN A 1 146 ? -11.031 10.039 -10.773 1 93.88 146 GLN A CA 1
ATOM 1130 C C . GLN A 1 146 ? -11.289 8.82 -9.891 1 93.88 146 GLN A C 1
ATOM 1132 O O . GLN A 1 146 ? -12.43 8.375 -9.758 1 93.88 146 GLN A O 1
ATOM 1137 N N . SER A 1 147 ? -10.227 8.273 -9.336 1 95.38 147 SER A N 1
ATOM 1138 C CA . SER A 1 147 ? -10.391 7.094 -8.5 1 95.38 147 SER A CA 1
ATOM 1139 C C . SER A 1 147 ? -11.188 7.418 -7.238 1 95.38 147 SER A C 1
ATOM 1141 O O . SER A 1 147 ? -11.945 6.582 -6.746 1 95.38 147 SER A O 1
ATOM 1143 N N . LEU A 1 148 ? -11.039 8.594 -6.691 1 97.31 148 LEU A N 1
ATOM 1144 C CA . LEU A 1 148 ? -11.758 8.984 -5.484 1 97.31 148 LEU A CA 1
ATOM 1145 C C . LEU A 1 148 ? -13.234 9.219 -5.785 1 97.31 148 LEU A C 1
ATOM 1147 O O . LEU A 1 148 ? -14.102 8.906 -4.961 1 97.31 148 LEU A O 1
ATOM 1151 N N . GLU A 1 149 ? -13.539 9.781 -6.938 1 97.31 149 GLU A N 1
ATOM 1152 C CA . GLU A 1 149 ? -14.93 9.891 -7.367 1 97.31 149 GLU A CA 1
ATOM 1153 C C . GLU A 1 149 ? -15.57 8.516 -7.504 1 97.31 149 GLU A C 1
ATOM 1155 O O . GLU A 1 149 ? -16.719 8.32 -7.098 1 97.31 149 GLU A O 1
ATOM 1160 N N . ARG A 1 150 ? -14.789 7.637 -8.102 1 97.25 150 ARG A N 1
ATOM 1161 C CA . ARG A 1 150 ? -15.281 6.266 -8.227 1 97.25 150 ARG A CA 1
ATOM 1162 C C . ARG A 1 150 ? -15.5 5.637 -6.852 1 97.25 150 ARG A C 1
ATOM 1164 O O . ARG A 1 150 ? -16.516 4.973 -6.629 1 97.25 150 ARG A O 1
ATOM 1171 N N . ALA A 1 151 ? -14.586 5.797 -5.941 1 98.56 151 ALA A N 1
ATOM 1172 C CA . ALA A 1 151 ? -14.727 5.277 -4.582 1 98.56 151 ALA A CA 1
ATOM 1173 C C . ALA A 1 151 ? -16 5.805 -3.922 1 98.56 151 ALA A C 1
ATOM 1175 O O . ALA A 1 151 ? -16.734 5.047 -3.279 1 98.56 151 ALA A O 1
ATOM 1176 N N . GLU A 1 152 ? -16.25 7.09 -4.066 1 98.62 152 GLU A N 1
ATOM 1177 C CA . GLU A 1 152 ? -17.453 7.68 -3.506 1 98.62 152 GLU A CA 1
ATOM 1178 C C . GLU A 1 152 ? -18.703 7.008 -4.066 1 98.62 152 GLU A C 1
ATOM 1180 O O . GLU A 1 152 ? -19.609 6.629 -3.311 1 98.62 152 GLU A O 1
ATOM 1185 N N . THR A 1 153 ? -18.766 6.859 -5.379 1 98.69 153 THR A N 1
ATOM 1186 C CA . THR A 1 153 ? -19.906 6.254 -6.043 1 98.69 153 THR A CA 1
ATOM 1187 C C . THR A 1 153 ? -20.156 4.84 -5.527 1 98.69 153 THR A C 1
ATOM 1189 O O . THR A 1 153 ? -21.281 4.473 -5.211 1 98.69 153 THR A O 1
ATOM 1192 N N . LEU A 1 154 ? -19.109 4.059 -5.438 1 98.75 154 LEU A N 1
ATOM 1193 C CA . LEU A 1 154 ? -19.203 2.672 -4.996 1 98.75 154 LEU A CA 1
ATOM 1194 C C . LEU A 1 154 ? -19.625 2.6 -3.531 1 98.75 154 LEU A C 1
ATOM 1196 O O . LEU A 1 154 ? -20.469 1.773 -3.162 1 98.75 154 LEU A O 1
ATOM 1200 N N . LEU A 1 155 ? -19.078 3.432 -2.68 1 98.81 155 LEU A N 1
ATOM 1201 C CA . LEU A 1 155 ? -19.391 3.395 -1.258 1 98.81 155 LEU A CA 1
ATOM 1202 C C . LEU A 1 155 ? -20.828 3.854 -1.014 1 98.81 155 LEU A C 1
ATOM 1204 O O . LEU A 1 155 ? -21.5 3.357 -0.102 1 98.81 155 LEU A O 1
ATOM 1208 N N . LEU A 1 156 ? -21.281 4.832 -1.804 1 98.75 156 LEU A N 1
ATOM 1209 C CA . LEU A 1 156 ? -22.672 5.246 -1.696 1 98.75 156 LEU A CA 1
ATOM 1210 C C . LEU A 1 156 ? -23.609 4.098 -2.062 1 98.75 156 LEU A C 1
ATOM 1212 O O . LEU A 1 156 ? -24.656 3.926 -1.441 1 98.75 156 LEU A O 1
ATOM 1216 N N . GLU A 1 157 ? -23.203 3.338 -3.047 1 98.56 157 GLU A N 1
ATOM 1217 C CA . GLU A 1 157 ? -23.984 2.148 -3.369 1 98.56 157 GLU A CA 1
ATOM 1218 C C . GLU A 1 157 ? -24.031 1.184 -2.188 1 98.56 157 GLU A C 1
ATOM 1220 O O . GLU A 1 157 ? -25.109 0.671 -1.844 1 98.56 157 GLU A O 1
ATOM 1225 N N . VAL A 1 158 ? -22.922 0.928 -1.545 1 98.56 158 VAL A N 1
ATOM 1226 C CA . VAL A 1 158 ? -22.844 -0.004 -0.425 1 98.56 158 VAL A CA 1
ATOM 1227 C C . VAL A 1 158 ? -23.656 0.523 0.747 1 98.56 158 VAL A C 1
ATOM 1229 O O . VAL A 1 158 ? -24.453 -0.216 1.345 1 98.56 158 VAL A O 1
ATOM 1232 N N . THR A 1 159 ? -23.516 1.81 1.075 1 98.31 159 THR A N 1
ATOM 1233 C CA . THR A 1 159 ? -24.219 2.359 2.232 1 98.31 159 THR A CA 1
ATOM 1234 C C . THR A 1 159 ? -25.719 2.443 1.973 1 98.31 159 THR A C 1
ATOM 1236 O O . THR A 1 159 ? -26.516 2.381 2.908 1 98.31 159 THR A O 1
ATOM 1239 N N . ASN A 1 160 ? -26.125 2.609 0.729 1 98.25 160 ASN A N 1
ATOM 1240 C CA . ASN A 1 160 ? -27.531 2.617 0.375 1 98.25 160 ASN A CA 1
ATOM 1241 C C . ASN A 1 160 ? -28.156 1.228 0.505 1 98.25 160 ASN A C 1
ATOM 1243 O O . ASN A 1 160 ? -29.266 1.082 1.024 1 98.25 160 ASN A O 1
ATOM 1247 N N . LYS A 1 161 ? -27.453 0.222 0.092 1 98.06 161 LYS A N 1
ATOM 1248 C CA . LYS A 1 161 ? -27.984 -1.136 0.048 1 98.06 161 LYS A CA 1
ATOM 1249 C C . LYS A 1 161 ? -27.781 -1.851 1.381 1 98.06 161 LYS A C 1
ATOM 1251 O O . LYS A 1 161 ? -28.578 -2.717 1.754 1 98.06 161 LYS A O 1
ATOM 1256 N N . GLU A 1 162 ? -26.719 -1.493 2.084 1 97.5 162 GLU A N 1
ATOM 1257 C CA . GLU A 1 162 ? -26.453 -2.016 3.42 1 97.5 162 GLU A CA 1
ATOM 1258 C C . GLU A 1 162 ? -26.094 -0.895 4.395 1 97.5 162 GLU A C 1
ATOM 1260 O O . GLU A 1 162 ? -24.953 -0.798 4.848 1 97.5 162 GLU A O 1
ATOM 1265 N N . PRO A 1 163 ? -27.094 -0.233 4.852 1 97.44 163 PRO A N 1
ATOM 1266 C CA . PRO A 1 163 ? -26.859 0.976 5.645 1 97.44 163 PRO A CA 1
ATOM 1267 C C . PRO A 1 163 ? -26.266 0.674 7.023 1 97.44 163 PRO A C 1
ATOM 1269 O O . PRO A 1 163 ? -25.766 1.577 7.695 1 97.44 163 PRO A O 1
ATOM 1272 N N . GLN A 1 164 ? -26.297 -0.552 7.438 1 97.31 164 GLN A N 1
ATOM 1273 C CA . GLN A 1 164 ? -25.812 -0.885 8.781 1 97.31 164 GLN A CA 1
ATOM 1274 C C . GLN A 1 164 ? -24.344 -1.293 8.758 1 97.31 164 GLN A C 1
ATOM 1276 O O . GLN A 1 164 ? -23.75 -1.544 9.805 1 97.31 164 GLN A O 1
ATOM 1281 N N . PHE A 1 165 ? -23.719 -1.304 7.598 1 97.75 165 PHE A N 1
ATOM 1282 C CA . PHE A 1 165 ? -22.328 -1.682 7.488 1 97.75 165 PHE A CA 1
ATOM 1283 C C . PHE A 1 165 ? -21.422 -0.496 7.793 1 97.75 165 PHE A C 1
ATOM 1285 O O . PHE A 1 165 ? -20.969 0.202 6.883 1 97.75 165 PHE A O 1
ATOM 1292 N N . ALA A 1 166 ? -21 -0.359 8.992 1 98.25 166 ALA A N 1
ATOM 1293 C CA . ALA A 1 166 ? -20.312 0.804 9.555 1 98.25 166 ALA A CA 1
ATOM 1294 C C . ALA A 1 166 ? -19.016 1.088 8.797 1 98.25 166 ALA A C 1
ATOM 1296 O O . ALA A 1 166 ? -18.703 2.242 8.5 1 98.25 166 ALA A O 1
ATOM 1297 N N . PRO A 1 167 ? -18.25 0.027 8.43 1 98.25 167 PRO A N 1
ATOM 1298 C CA . PRO A 1 167 ? -16.984 0.301 7.754 1 98.25 167 PRO A CA 1
ATOM 1299 C C . PRO A 1 167 ? -17.156 1.084 6.457 1 98.25 167 PRO A C 1
ATOM 1301 O O . PRO A 1 167 ? -16.281 1.875 6.086 1 98.25 167 PRO A O 1
ATOM 1304 N N . ALA A 1 168 ? -18.25 0.891 5.793 1 98.62 168 ALA A N 1
ATOM 1305 C CA . ALA A 1 168 ? -18.469 1.626 4.551 1 98.62 168 ALA A CA 1
ATOM 1306 C C . ALA A 1 168 ? -18.672 3.113 4.824 1 98.62 168 ALA A C 1
ATOM 1308 O O . ALA A 1 168 ? -18.234 3.961 4.051 1 98.62 168 ALA A O 1
ATOM 1309 N N . TRP A 1 169 ? -19.312 3.455 5.898 1 98.75 169 TRP A N 1
ATOM 1310 C CA . TRP A 1 169 ? -19.5 4.848 6.289 1 98.75 169 TRP A CA 1
ATOM 1311 C C . TRP A 1 169 ? -18.156 5.492 6.656 1 98.75 169 TRP A C 1
ATOM 1313 O O . TRP A 1 169 ? -17.875 6.625 6.258 1 98.75 169 TRP A O 1
ATOM 1323 N N . ALA A 1 170 ? -17.391 4.785 7.398 1 98.69 170 ALA A N 1
ATOM 1324 C CA . ALA A 1 170 ? -16.078 5.305 7.746 1 98.69 170 ALA A CA 1
ATOM 1325 C C . ALA A 1 170 ? -15.219 5.516 6.5 1 98.69 170 ALA A C 1
ATOM 1327 O O . ALA A 1 170 ? -14.5 6.516 6.395 1 98.69 170 ALA A O 1
ATOM 1328 N N . SER A 1 171 ? -15.289 4.543 5.59 1 98.62 171 SER A N 1
ATOM 1329 C CA . SER A 1 171 ? -14.547 4.676 4.34 1 98.62 171 SER A CA 1
ATOM 1330 C C . SER A 1 171 ? -15.039 5.871 3.529 1 98.62 171 SER A C 1
ATOM 1332 O O . SER A 1 171 ? -14.242 6.547 2.875 1 98.62 171 SER A O 1
ATOM 1334 N N . LEU A 1 172 ? -16.297 6.078 3.562 1 98.75 172 LEU A N 1
ATOM 1335 C CA . LEU A 1 172 ? -16.859 7.23 2.871 1 98.75 172 LEU A CA 1
ATOM 1336 C C . LEU A 1 172 ? -16.344 8.531 3.463 1 98.75 172 LEU A C 1
ATOM 1338 O O . LEU A 1 172 ? -16.031 9.477 2.727 1 98.75 172 LEU A O 1
ATOM 1342 N N . ALA A 1 173 ? -16.234 8.602 4.762 1 98.88 173 ALA A N 1
ATOM 1343 C CA . ALA A 1 173 ? -15.641 9.766 5.41 1 98.88 173 ALA A CA 1
ATOM 1344 C C . ALA A 1 173 ? -14.219 10 4.906 1 98.88 173 ALA A C 1
ATOM 1346 O O . ALA A 1 173 ? -13.859 11.125 4.551 1 98.88 173 ALA A O 1
ATOM 1347 N N . ASP A 1 174 ? -13.43 8.938 4.824 1 98.44 174 ASP A N 1
ATOM 1348 C CA . ASP A 1 174 ? -12.055 9.039 4.34 1 98.44 174 ASP A CA 1
ATOM 1349 C C . ASP A 1 174 ? -12.008 9.539 2.9 1 98.44 174 ASP A C 1
ATOM 1351 O O . ASP A 1 174 ? -11.125 10.32 2.535 1 98.44 174 ASP A O 1
ATOM 1355 N N . VAL A 1 175 ? -12.938 9.102 2.127 1 98.69 175 VAL A N 1
ATOM 1356 C CA . VAL A 1 175 ? -12.984 9.5 0.722 1 98.69 175 VAL A CA 1
ATOM 1357 C C . VAL A 1 175 ? -13.25 10.992 0.613 1 98.69 175 VAL A C 1
ATOM 1359 O O . VAL A 1 175 ? -12.602 11.695 -0.17 1 98.69 175 VAL A O 1
ATOM 1362 N N . TYR A 1 176 ? -14.172 11.492 1.424 1 98.56 176 TYR A N 1
ATOM 1363 C CA . TYR A 1 176 ? -14.477 12.922 1.387 1 98.56 176 TYR A CA 1
ATOM 1364 C C . TYR A 1 176 ? -13.266 13.75 1.799 1 98.56 176 TYR A C 1
ATOM 1366 O O . TYR A 1 176 ? -12.992 14.797 1.206 1 98.56 176 TYR A O 1
ATOM 1374 N N . LEU A 1 177 ? -12.586 13.297 2.715 1 98.06 177 LEU A N 1
ATOM 1375 C CA . LEU A 1 177 ? -11.406 14.016 3.176 1 98.06 177 LEU A CA 1
ATOM 1376 C C . LEU A 1 177 ? -10.336 14.047 2.094 1 98.06 177 LEU A C 1
ATOM 1378 O O . LEU A 1 177 ? -9.695 15.086 1.874 1 98.06 177 LEU A O 1
ATOM 1382 N N . LEU A 1 178 ? -10.156 12.961 1.397 1 97.31 178 LEU A N 1
ATOM 1383 C CA . LEU A 1 178 ? -9.133 12.906 0.36 1 97.31 178 LEU A CA 1
ATOM 1384 C C . LEU A 1 178 ? -9.57 13.688 -0.875 1 97.31 178 LEU A C 1
ATOM 1386 O O . LEU A 1 178 ? -8.734 14.25 -1.59 1 97.31 178 LEU A O 1
ATOM 1390 N N . ARG A 1 179 ? -10.867 13.719 -1.093 1 96.06 179 ARG A N 1
ATOM 1391 C CA . ARG A 1 179 ? -11.344 14.492 -2.236 1 96.06 179 ARG A CA 1
ATOM 1392 C C . ARG A 1 179 ? -11.109 15.984 -2.029 1 96.06 179 ARG A C 1
ATOM 1394 O O . ARG A 1 179 ? -10.977 16.734 -2.998 1 96.06 179 ARG A O 1
ATOM 1401 N N . ARG A 1 180 ? -11.016 16.375 -0.832 1 92.38 180 ARG A N 1
ATOM 1402 C CA . ARG A 1 180 ? -10.617 17.75 -0.521 1 92.38 180 ARG A CA 1
ATOM 1403 C C . ARG A 1 180 ? -9.164 17.984 -0.905 1 92.38 180 ARG A C 1
ATOM 1405 O O . ARG A 1 180 ? -8.836 19.031 -1.486 1 92.38 180 ARG A O 1
ATOM 1412 N N . GLU A 1 181 ? -8.32 17.031 -0.594 1 90.62 181 GLU A N 1
ATOM 1413 C CA . GLU A 1 181 ? -6.883 17.156 -0.781 1 90.62 181 GLU A CA 1
ATOM 1414 C C . GLU A 1 181 ? -6.5 17.016 -2.252 1 90.62 181 GLU A C 1
ATOM 1416 O O . GLU A 1 181 ? -5.617 17.719 -2.742 1 90.62 181 GLU A O 1
ATOM 1421 N N . PHE A 1 182 ? -7.133 16.125 -2.939 1 91.62 182 PHE A N 1
ATOM 1422 C CA . PHE A 1 182 ? -6.754 15.805 -4.309 1 91.62 182 PHE A CA 1
ATOM 1423 C C . PHE A 1 182 ? -7.73 16.422 -5.301 1 91.62 182 PHE A C 1
ATOM 1425 O O . PHE A 1 182 ? -7.715 16.094 -6.488 1 91.62 182 PHE A O 1
ATOM 1432 N N . GLY A 1 183 ? -8.531 17.312 -4.824 1 79 183 GLY A N 1
ATOM 1433 C CA . GLY A 1 183 ? -9.445 18.031 -5.691 1 79 183 GLY A CA 1
ATOM 1434 C C . GLY A 1 183 ? -10.828 17.406 -5.758 1 79 183 GLY A C 1
ATOM 1435 O O . GLY A 1 183 ? -11.023 16.281 -5.332 1 79 183 GLY A O 1
ATOM 1436 N N . GLY A 1 184 ? -11.75 18.234 -6 1 80.69 184 GLY A N 1
ATOM 1437 C CA . GLY A 1 184 ? -13.094 17.766 -6.293 1 80.69 184 GLY A CA 1
ATOM 1438 C C . GLY A 1 184 ? -14.141 18.297 -5.336 1 80.69 184 GLY A C 1
ATOM 1439 O O . GLY A 1 184 ? -15.312 18.391 -5.684 1 80.69 184 GLY A O 1
ATOM 1440 N N . LEU A 1 185 ? -13.648 18.5 -4.078 1 90.81 185 LEU A N 1
ATOM 1441 C CA . LEU A 1 185 ? -14.617 19.047 -3.131 1 90.81 185 LEU A CA 1
ATOM 1442 C C . LEU A 1 185 ? -14.023 20.219 -2.375 1 90.81 185 LE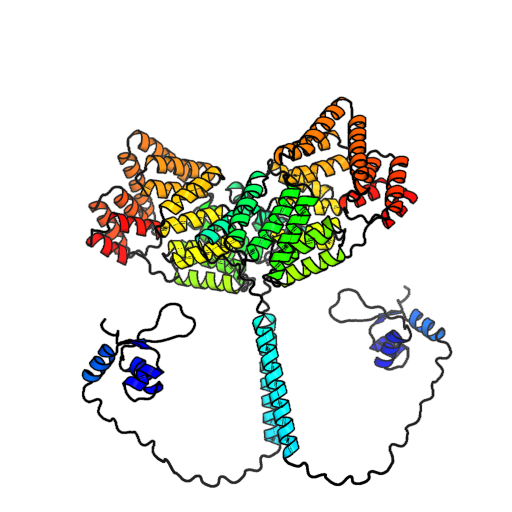U A C 1
ATOM 1444 O O . LEU A 1 185 ? -12.844 20.203 -2.002 1 90.81 185 LEU A O 1
ATOM 1448 N N . ASP A 1 186 ? -14.789 21.234 -2.156 1 89.88 186 ASP A N 1
ATOM 1449 C CA . ASP A 1 186 ? -14.352 22.344 -1.312 1 89.88 186 ASP A CA 1
ATOM 1450 C C . ASP A 1 186 ? -14.367 21.938 0.163 1 89.88 186 ASP A C 1
ATOM 1452 O O . ASP A 1 186 ? -14.984 20.938 0.539 1 89.88 186 ASP A O 1
ATOM 1456 N N . ASP A 1 187 ? -13.766 22.688 0.976 1 90.94 187 ASP A N 1
ATOM 1457 C CA . ASP A 1 187 ? -13.57 22.359 2.387 1 90.94 187 ASP A CA 1
ATOM 1458 C C . ASP A 1 187 ? -14.906 22.141 3.09 1 90.94 187 ASP A C 1
ATOM 1460 O O . ASP A 1 187 ? -15.109 21.125 3.75 1 90.94 187 ASP A O 1
ATOM 1464 N N . LYS A 1 188 ? -15.805 23.078 2.984 1 92.25 188 LYS A N 1
ATOM 1465 C CA . LYS A 1 188 ? -17.078 23 3.701 1 92.25 188 LYS A CA 1
ATOM 1466 C C . LYS A 1 188 ? -17.812 21.719 3.363 1 92.25 188 LYS A C 1
ATOM 1468 O O . LYS A 1 188 ? -18.266 21 4.258 1 92.25 188 LYS A O 1
ATOM 1473 N N . THR A 1 189 ? -17.906 21.453 2.102 1 95.69 189 THR A N 1
ATOM 1474 C CA . THR A 1 189 ? -18.609 20.25 1.66 1 95.69 189 THR A CA 1
ATOM 1475 C C . THR A 1 189 ? -17.891 19 2.133 1 95.69 189 THR A C 1
ATOM 1477 O O . THR A 1 189 ? -18.531 18.078 2.666 1 95.69 189 THR A O 1
ATOM 1480 N N . ALA A 1 190 ? -16.609 18.953 1.927 1 96.81 190 ALA A N 1
ATOM 1481 C CA . ALA A 1 190 ? -15.82 17.781 2.26 1 96.81 190 ALA A CA 1
ATOM 1482 C C . ALA A 1 190 ? -15.883 17.484 3.756 1 96.81 190 ALA A C 1
ATOM 1484 O O . ALA A 1 190 ? -16.172 16.344 4.156 1 96.81 190 ALA A O 1
ATOM 1485 N N . PHE A 1 191 ? -15.695 18.469 4.598 1 97.25 191 PHE A N 1
ATOM 1486 C CA . PHE A 1 191 ? -15.625 18.25 6.035 1 97.25 191 PHE A CA 1
ATOM 1487 C C . PHE A 1 191 ? -17.016 17.953 6.602 1 97.25 191 PHE A C 1
ATOM 1489 O O . PHE A 1 191 ? -17.156 17.125 7.504 1 97.25 191 PHE A O 1
ATOM 1496 N N . THR A 1 192 ? -18.016 18.609 6.074 1 98 192 THR A N 1
ATOM 1497 C CA . THR A 1 192 ? -19.375 18.359 6.551 1 98 192 THR A CA 1
ATOM 1498 C C . THR A 1 192 ? -19.812 16.938 6.238 1 98 192 THR A C 1
ATOM 1500 O O . THR A 1 192 ? -20.344 16.234 7.109 1 98 192 THR A O 1
ATOM 1503 N N . ARG A 1 193 ? -19.547 16.547 5.047 1 98.62 193 ARG A N 1
ATOM 1504 C CA . ARG A 1 193 ? -19.938 15.203 4.641 1 98.62 193 ARG A CA 1
ATOM 1505 C C . ARG A 1 193 ? -19.094 14.148 5.355 1 98.62 193 ARG A C 1
ATOM 1507 O O . ARG A 1 193 ? -19.625 13.109 5.766 1 98.62 193 ARG A O 1
ATOM 1514 N N . ALA A 1 194 ? -17.812 14.406 5.461 1 98.81 194 ALA A N 1
ATOM 1515 C CA . ALA A 1 194 ? -16.922 13.469 6.156 1 98.81 194 ALA A CA 1
ATOM 1516 C C . ALA A 1 194 ? -17.344 13.289 7.609 1 98.81 194 ALA A C 1
ATOM 1518 O O . ALA A 1 194 ? -17.391 12.172 8.117 1 98.81 194 ALA A O 1
ATOM 1519 N N . GLU A 1 195 ? -17.641 14.414 8.25 1 98.81 195 GLU A N 1
ATOM 1520 C CA . GLU A 1 195 ? -18.062 14.359 9.648 1 98.81 195 GLU A CA 1
ATOM 1521 C C . GLU A 1 195 ? -19.359 13.562 9.797 1 98.81 195 GLU A C 1
ATOM 1523 O O . GLU A 1 195 ? -19.484 12.727 10.695 1 98.81 195 GLU A O 1
ATOM 1528 N N . ALA A 1 196 ? -20.297 13.828 8.984 1 98.88 196 ALA A N 1
ATOM 1529 C CA . ALA A 1 196 ? -21.562 13.117 9.039 1 98.88 196 ALA A CA 1
ATOM 1530 C C . ALA A 1 196 ? -21.359 11.617 8.859 1 98.88 196 ALA A C 1
ATOM 1532 O O . ALA A 1 196 ? -21.938 10.812 9.594 1 98.88 196 ALA A O 1
ATOM 1533 N N . ALA A 1 197 ? -20.578 11.258 7.902 1 98.94 197 ALA A N 1
ATOM 1534 C CA . ALA A 1 197 ? -20.312 9.852 7.633 1 98.94 197 ALA A CA 1
ATOM 1535 C C . ALA A 1 197 ? -19.562 9.195 8.797 1 98.94 197 ALA A C 1
ATOM 1537 O O . ALA A 1 197 ? -19.875 8.07 9.188 1 98.94 197 ALA A O 1
ATOM 1538 N N . ALA A 1 198 ? -18.594 9.867 9.336 1 98.88 198 ALA A N 1
ATOM 1539 C CA . ALA A 1 198 ? -17.797 9.336 10.445 1 98.88 198 ALA A CA 1
ATOM 1540 C C . ALA A 1 198 ? -18.656 9.148 11.695 1 98.88 198 ALA A C 1
ATOM 1542 O O . ALA A 1 198 ? -18.531 8.141 12.391 1 98.88 198 ALA A O 1
ATOM 1543 N N . VAL A 1 199 ? -19.469 10.078 11.969 1 98.81 199 VAL A N 1
ATOM 1544 C CA . VAL A 1 199 ? -20.359 10.008 13.133 1 98.81 199 VAL A CA 1
ATOM 1545 C C . VAL A 1 199 ? -21.344 8.852 12.953 1 98.81 199 VAL A C 1
ATOM 1547 O O . VAL A 1 199 ? -21.609 8.102 13.898 1 98.81 199 VAL A O 1
ATOM 1550 N N . LYS A 1 200 ? -21.859 8.727 11.766 1 98.81 200 LYS A N 1
ATOM 1551 C CA . LYS A 1 200 ? -22.734 7.594 11.484 1 98.81 200 LYS A CA 1
ATOM 1552 C C . LYS A 1 200 ? -22.016 6.27 11.703 1 98.81 200 LYS A C 1
ATOM 1554 O O . LYS A 1 200 ? -22.578 5.344 12.297 1 98.81 200 LYS A O 1
ATOM 1559 N N . ALA A 1 201 ? -20.844 6.129 11.188 1 98.75 201 ALA A N 1
ATOM 1560 C CA . ALA A 1 201 ? -20.047 4.922 11.383 1 98.75 201 ALA A CA 1
ATOM 1561 C C . ALA A 1 201 ? -19.859 4.613 12.867 1 98.75 201 ALA A C 1
ATOM 1563 O O . ALA A 1 201 ? -20.031 3.469 13.297 1 98.75 201 ALA A O 1
ATOM 1564 N N . LYS A 1 202 ? -19.547 5.633 13.641 1 98.56 202 LYS A N 1
ATOM 1565 C CA . LYS A 1 202 ? -19.344 5.465 15.07 1 98.56 202 LYS A CA 1
ATOM 1566 C C . LYS A 1 202 ? -20.641 5.035 15.766 1 98.56 202 LYS A C 1
ATOM 1568 O O . LYS A 1 202 ? -20.609 4.215 16.688 1 98.56 202 LYS A O 1
ATOM 1573 N N . GLN A 1 203 ? -21.703 5.605 15.391 1 98.62 203 GLN A N 1
ATOM 1574 C CA . GLN A 1 203 ? -23 5.23 15.945 1 98.62 203 GLN A CA 1
ATOM 1575 C C . GLN A 1 203 ? -23.312 3.758 15.688 1 98.62 203 GLN A C 1
ATOM 1577 O O . GLN A 1 203 ? -23.844 3.066 16.562 1 98.62 203 GLN A O 1
ATOM 1582 N N . LEU A 1 204 ? -23 3.342 14.516 1 98.12 204 LEU A N 1
ATOM 1583 C CA . LEU A 1 204 ? -23.266 1.963 14.125 1 98.12 204 LEU A CA 1
ATOM 1584 C C . LEU A 1 204 ? -22.312 1.005 14.812 1 98.12 204 LEU A C 1
ATOM 1586 O O . LEU A 1 204 ? -22.672 -0.121 15.156 1 98.12 204 LEU A O 1
ATOM 1590 N N . ASP A 1 205 ? -21.047 1.405 15.023 1 97.69 205 ASP A N 1
ATOM 1591 C CA . ASP A 1 205 ? -20.016 0.6 15.664 1 97.69 205 ASP A CA 1
ATOM 1592 C C . ASP A 1 205 ? -19.016 1.481 16.422 1 97.69 205 ASP A C 1
ATOM 1594 O O . ASP A 1 205 ? -18 1.9 15.867 1 97.69 205 ASP A O 1
ATOM 1598 N N . PRO A 1 206 ? -19.203 1.659 17.641 1 97.69 206 PRO A N 1
ATOM 1599 C CA . PRO A 1 206 ? -18.344 2.541 18.438 1 97.69 206 PRO A CA 1
ATOM 1600 C C . PRO A 1 206 ? -16.922 2.018 18.562 1 97.69 206 PRO A C 1
ATOM 1602 O O . PRO A 1 206 ? -16.016 2.754 18.984 1 97.69 206 PRO A O 1
ATOM 1605 N N . SER A 1 207 ? -16.688 0.81 18.172 1 96.75 207 SER A N 1
ATOM 1606 C CA . SER A 1 207 ? -15.359 0.224 18.297 1 96.75 207 SER A CA 1
ATOM 1607 C C . SER A 1 207 ? -14.617 0.263 16.953 1 96.75 207 SER A C 1
ATOM 1609 O O . SER A 1 207 ? -13.531 -0.299 16.828 1 96.75 207 SER A O 1
ATOM 1611 N N . LEU A 1 208 ? -15.188 0.915 16 1 97.38 208 LEU A N 1
ATOM 1612 C CA . LEU A 1 208 ? -14.555 1.015 14.695 1 97.38 208 LEU A CA 1
ATOM 1613 C C . LEU A 1 208 ? -13.484 2.098 14.695 1 97.38 208 LEU A C 1
ATOM 1615 O O . LEU A 1 208 ? -13.797 3.289 14.664 1 97.38 208 LEU A O 1
ATOM 1619 N N . ALA A 1 209 ? -12.242 1.702 14.664 1 98.12 209 ALA A N 1
ATOM 1620 C CA . ALA A 1 209 ? -11.094 2.605 14.742 1 98.12 209 ALA A CA 1
ATOM 1621 C C . ALA A 1 209 ? -11.172 3.676 13.656 1 98.12 209 ALA A C 1
ATOM 1623 O O . ALA A 1 209 ? -10.883 4.848 13.914 1 98.12 209 ALA A O 1
ATOM 1624 N N . ALA A 1 210 ? -11.609 3.266 12.492 1 98.25 210 ALA A N 1
ATOM 1625 C CA . ALA A 1 210 ? -11.617 4.16 11.336 1 98.25 210 ALA A CA 1
ATOM 1626 C C . ALA A 1 210 ? -12.562 5.336 11.562 1 98.25 210 ALA A C 1
ATOM 1628 O O . ALA A 1 210 ? -12.305 6.445 11.094 1 98.25 210 ALA A O 1
ATOM 1629 N N . ALA A 1 211 ? -13.625 5.109 12.266 1 98.69 211 ALA A N 1
ATOM 1630 C CA . ALA A 1 211 ? -14.555 6.191 12.578 1 98.69 211 ALA A CA 1
ATOM 1631 C C . ALA A 1 211 ? -13.898 7.242 13.469 1 98.69 211 ALA A C 1
ATOM 1633 O O . ALA A 1 211 ? -14.008 8.445 13.211 1 98.69 211 ALA A O 1
ATOM 1634 N N . HIS A 1 212 ? -13.188 6.816 14.438 1 98.75 212 HIS A N 1
ATOM 1635 C CA . HIS A 1 212 ? -12.508 7.719 15.359 1 98.75 212 HIS A CA 1
ATOM 1636 C C . HIS A 1 212 ? -11.391 8.484 14.656 1 98.75 212 HIS A C 1
ATOM 1638 O O . HIS A 1 212 ? -11.172 9.664 14.938 1 98.75 212 HIS A O 1
ATOM 1644 N N . ARG A 1 213 ? -10.656 7.809 13.773 1 98.75 213 ARG A N 1
ATOM 1645 C CA . ARG A 1 213 ? -9.625 8.469 12.984 1 98.75 213 ARG A CA 1
ATOM 1646 C C . ARG A 1 213 ? -10.211 9.625 12.18 1 98.75 213 ARG A C 1
ATOM 1648 O O . ARG A 1 213 ? -9.68 10.742 12.203 1 98.75 213 ARG A O 1
ATOM 1655 N N . ALA A 1 214 ? -11.328 9.352 11.469 1 98.81 214 ALA A N 1
ATOM 1656 C CA . ALA A 1 214 ? -11.953 10.375 10.625 1 98.81 214 ALA A CA 1
ATOM 1657 C C . ALA A 1 214 ? -12.469 11.539 11.469 1 98.81 214 ALA A C 1
ATOM 1659 O O . ALA A 1 214 ? -12.328 12.703 11.078 1 98.81 214 ALA A O 1
ATOM 1660 N N . ILE A 1 215 ? -13 11.227 12.625 1 98.81 215 ILE A N 1
ATOM 1661 C CA . ILE A 1 215 ? -13.492 12.258 13.531 1 98.81 215 ILE A CA 1
ATOM 1662 C C . ILE A 1 215 ? -12.328 13.125 14 1 98.81 215 ILE A C 1
ATOM 1664 O O . ILE A 1 215 ? -12.43 14.352 14.016 1 98.81 215 ILE A O 1
ATOM 1668 N N . GLY A 1 216 ? -11.258 12.477 14.367 1 98.81 216 GLY A N 1
ATOM 1669 C CA . GLY A 1 216 ? -10.078 13.227 14.781 1 98.81 216 GLY A CA 1
ATOM 1670 C C . GLY A 1 216 ? -9.555 14.164 13.703 1 98.81 216 GLY A C 1
ATOM 1671 O O . GLY A 1 216 ? -9.164 15.289 13.992 1 98.81 216 GLY A O 1
ATOM 1672 N N . PHE A 1 217 ? -9.562 13.703 12.508 1 98.62 217 PHE A N 1
ATOM 1673 C CA . PHE A 1 217 ? -9.109 14.523 11.383 1 98.62 217 PHE A CA 1
ATOM 1674 C C . PHE A 1 217 ? -9.977 15.766 11.242 1 98.62 217 PHE A C 1
ATOM 1676 O O . PHE A 1 217 ? -9.461 16.875 11.094 1 98.62 217 PHE A O 1
ATOM 1683 N N . VAL A 1 218 ? -11.25 15.586 11.305 1 98.62 218 VAL A N 1
ATOM 1684 C CA . VAL A 1 218 ? -12.203 16.688 11.164 1 98.62 218 VAL A CA 1
ATOM 1685 C C . VAL A 1 218 ? -12.062 17.641 12.344 1 98.62 218 VAL A C 1
ATOM 1687 O O . VAL A 1 218 ? -12.094 18.859 12.164 1 98.62 218 VAL A O 1
ATOM 1690 N N . GLN A 1 219 ? -11.906 17.141 13.531 1 97.94 219 GLN A N 1
ATOM 1691 C CA . GLN A 1 219 ? -11.75 17.953 14.727 1 97.94 219 GLN A CA 1
ATOM 1692 C C . GLN A 1 219 ? -10.547 18.891 14.609 1 97.94 219 GLN A C 1
ATOM 1694 O O . GLN A 1 219 ? -10.617 20.062 15.008 1 97.94 219 GLN A O 1
ATOM 1699 N N . TYR A 1 220 ? -9.5 18.406 14.023 1 96.75 220 TYR A N 1
ATOM 1700 C CA . TYR A 1 220 ? -8.289 19.219 13.922 1 96.75 220 TYR A CA 1
ATOM 1701 C C . TYR A 1 220 ? -8.422 20.25 12.812 1 96.75 220 TYR A C 1
ATOM 1703 O O . TYR A 1 220 ? -8.297 21.453 13.062 1 96.75 220 TYR A O 1
ATOM 1711 N N . TRP A 1 221 ? -8.789 19.797 11.648 1 95.06 221 TRP A N 1
ATOM 1712 C CA . TRP A 1 221 ? -8.617 20.641 10.469 1 95.06 221 TRP A CA 1
ATOM 1713 C C . TRP A 1 221 ? -9.859 21.484 10.219 1 95.06 221 TRP A C 1
ATOM 1715 O O . TRP A 1 221 ? -9.797 22.516 9.547 1 95.06 221 TRP A O 1
ATOM 1725 N N . TRP A 1 222 ? -10.953 21.047 10.711 1 95.25 222 TRP A N 1
ATOM 1726 C CA . TRP A 1 222 ? -12.18 21.781 10.461 1 95.25 222 TRP A CA 1
ATOM 1727 C C . TRP A 1 222 ? -12.625 22.547 11.711 1 95.25 222 TRP A C 1
ATOM 1729 O O . TRP A 1 222 ? -13.078 23.688 11.617 1 95.25 222 TRP A O 1
ATOM 1739 N N . HIS A 1 223 ? -12.414 21.969 12.922 1 94 223 HIS A N 1
ATOM 1740 C CA . HIS A 1 223 ? -12.953 22.562 14.141 1 94 223 HIS A CA 1
ATOM 1741 C C . HIS A 1 223 ? -11.852 23.234 14.953 1 94 223 HIS A C 1
ATOM 1743 O O . HIS A 1 223 ? -12.125 23.828 16 1 94 223 HIS A O 1
ATOM 1749 N N . ASP A 1 224 ? -10.656 23.094 14.531 1 92.25 224 ASP A N 1
ATOM 1750 C CA . ASP A 1 224 ? -9.531 23.703 15.234 1 92.25 224 ASP A CA 1
ATOM 1751 C C . ASP A 1 224 ? -9.484 23.266 16.703 1 92.25 224 ASP A C 1
ATOM 1753 O O . ASP A 1 224 ? -9.422 24.094 17.609 1 92.25 224 ASP A O 1
ATOM 1757 N N . ASP A 1 225 ? -9.578 22.031 16.875 1 94.62 225 ASP A N 1
ATOM 1758 C CA . ASP A 1 225 ? -9.594 21.438 18.203 1 94.62 225 ASP A CA 1
ATOM 1759 C C . ASP A 1 225 ? -8.555 20.328 18.328 1 94.62 225 ASP A C 1
ATOM 1761 O O . ASP A 1 225 ? -8.906 19.141 18.375 1 94.62 225 ASP A O 1
ATOM 1765 N N . PRO A 1 226 ? -7.352 20.703 18.5 1 96.25 226 PRO A N 1
ATOM 1766 C CA . PRO A 1 226 ? -6.273 19.719 18.516 1 96.25 226 PRO A CA 1
ATOM 1767 C C . PRO A 1 226 ? -6.398 18.734 19.688 1 96.25 226 PRO A C 1
ATOM 1769 O O . PRO A 1 226 ? -6.051 17.562 19.547 1 96.25 226 PRO A O 1
ATOM 1772 N N . ARG A 1 227 ? -6.812 19.125 20.812 1 96.06 227 ARG A N 1
ATOM 1773 C CA . ARG A 1 227 ? -6.914 18.266 21.984 1 96.06 227 ARG A CA 1
ATOM 1774 C C . ARG A 1 227 ? -7.887 17.109 21.734 1 96.06 227 ARG A C 1
ATOM 1776 O O . ARG A 1 227 ? -7.551 15.945 21.969 1 96.06 227 ARG A O 1
ATOM 1783 N N . SER A 1 228 ? -9.078 17.5 21.25 1 97.75 228 SER A N 1
ATOM 1784 C CA . SER A 1 228 ? -10.062 16.469 20.938 1 97.75 228 SER A CA 1
ATOM 1785 C C . SER A 1 228 ? -9.562 15.555 19.812 1 97.75 228 SER A C 1
ATOM 1787 O O . SER A 1 228 ? -9.805 14.344 19.828 1 97.75 228 SER A O 1
ATOM 1789 N N . ALA A 1 229 ? -8.93 16.156 18.875 1 98.25 229 ALA A N 1
ATOM 1790 C CA . ALA A 1 229 ? -8.383 15.375 17.766 1 98.25 229 ALA A CA 1
ATOM 1791 C C . ALA A 1 229 ? -7.395 14.328 18.266 1 98.25 229 ALA A C 1
ATOM 1793 O O . ALA A 1 229 ? -7.469 13.156 17.859 1 98.25 229 ALA A O 1
ATOM 1794 N N . GLY A 1 230 ? -6.43 14.789 19.141 1 98.19 230 GLY A N 1
ATOM 1795 C CA . GLY A 1 230 ? -5.48 13.844 19.703 1 98.19 230 GLY A CA 1
ATOM 1796 C C . GLY A 1 230 ? -6.148 12.695 20.438 1 98.19 230 GLY A C 1
ATOM 1797 O O . GLY A 1 230 ? -5.738 11.539 20.281 1 98.19 230 GLY A O 1
ATOM 1798 N N . THR A 1 231 ? -7.168 12.984 21.188 1 98.31 231 THR A N 1
ATOM 1799 C CA . THR A 1 231 ? -7.918 11.977 21.938 1 98.31 231 THR A CA 1
ATOM 1800 C C . THR A 1 231 ? -8.555 10.969 20.969 1 98.31 231 THR A C 1
ATOM 1802 O O . THR A 1 231 ? -8.492 9.758 21.203 1 98.31 231 THR A O 1
ATOM 1805 N N . SER A 1 232 ? -9.141 11.492 19.906 1 98.69 232 SER A N 1
ATOM 1806 C CA . SER A 1 232 ? -9.797 10.633 18.938 1 98.69 232 SER A CA 1
ATOM 1807 C C . SER A 1 232 ? -8.781 9.734 18.219 1 98.69 232 SER A C 1
ATOM 1809 O O . SER A 1 232 ? -9.039 8.547 18.016 1 98.69 232 SER A O 1
ATOM 1811 N N . PHE A 1 233 ? -7.652 10.227 17.828 1 98.69 233 PHE A N 1
ATOM 1812 C CA . PHE A 1 233 ? -6.629 9.43 17.172 1 98.69 233 PHE A CA 1
ATOM 1813 C C . PHE A 1 233 ? -6.066 8.367 18.109 1 98.69 233 PHE A C 1
ATOM 1815 O O . PHE A 1 233 ? -5.832 7.23 17.703 1 98.69 233 PHE A O 1
ATOM 1822 N N . ARG A 1 234 ? -5.828 8.75 19.375 1 98.5 234 ARG A N 1
ATOM 1823 C CA . ARG A 1 234 ? -5.316 7.785 20.328 1 98.5 234 ARG A CA 1
ATOM 1824 C C . ARG A 1 234 ? -6.332 6.676 20.594 1 98.5 234 ARG A C 1
ATOM 1826 O O . ARG A 1 234 ? -5.957 5.516 20.781 1 98.5 234 ARG A O 1
ATOM 1833 N N . ARG A 1 235 ? -7.598 7.039 20.625 1 98.25 235 ARG A N 1
ATOM 1834 C CA . ARG A 1 235 ? -8.641 6.023 20.719 1 98.25 235 ARG A CA 1
ATOM 1835 C C . ARG A 1 235 ? -8.609 5.086 19.531 1 98.25 235 ARG A C 1
ATOM 1837 O O . ARG A 1 235 ? -8.742 3.869 19.672 1 98.25 235 ARG A O 1
ATOM 1844 N N . ALA A 1 236 ? -8.5 5.648 18.312 1 98.56 236 ALA A N 1
ATOM 1845 C CA . ALA A 1 236 ? -8.406 4.836 17.109 1 98.56 236 ALA A CA 1
ATOM 1846 C C . ALA A 1 236 ? -7.234 3.863 17.188 1 98.56 236 ALA A C 1
ATOM 1848 O O . ALA A 1 236 ? -7.371 2.688 16.844 1 98.56 236 ALA A O 1
ATOM 1849 N N . LEU A 1 237 ? -6.062 4.297 17.734 1 97.5 237 LEU A N 1
ATOM 1850 C CA . LEU A 1 237 ? -4.867 3.467 17.797 1 97.5 237 LEU A CA 1
ATOM 1851 C C . LEU A 1 237 ? -4.996 2.412 18.891 1 97.5 237 LEU A C 1
ATOM 1853 O O . LEU A 1 237 ? -4.414 1.33 18.797 1 97.5 237 LEU A O 1
ATOM 1857 N N . LYS A 1 238 ? -5.738 2.727 19.922 1 97.5 238 LYS A N 1
ATOM 1858 C CA . LYS A 1 238 ? -6.027 1.719 20.938 1 97.5 238 LYS A CA 1
ATOM 1859 C C . LYS A 1 238 ? -6.867 0.583 20.359 1 97.5 238 LYS A C 1
ATOM 1861 O O . LYS A 1 238 ? -6.648 -0.586 20.688 1 97.5 238 LYS A O 1
ATOM 1866 N N . LEU A 1 239 ? -7.793 0.983 19.547 1 96.25 239 LEU A N 1
ATOM 1867 C CA . LEU A 1 239 ? -8.711 0.02 18.938 1 96.25 239 LEU A CA 1
ATOM 1868 C C . LEU A 1 239 ? -8.016 -0.773 17.828 1 96.25 239 LEU A C 1
ATOM 1870 O O . LEU A 1 239 ? -8.297 -1.958 17.641 1 96.25 239 LEU A O 1
ATOM 1874 N N . SER A 1 240 ? -7.152 -0.176 17.094 1 95.5 240 SER A N 1
ATOM 1875 C CA . SER A 1 240 ? -6.387 -0.811 16.031 1 95.5 240 SER A CA 1
ATOM 1876 C C . SER A 1 240 ? -4.949 -0.307 16 1 95.5 240 SER A C 1
ATOM 1878 O O . SER A 1 240 ? -4.586 0.515 15.156 1 95.5 240 SER A O 1
ATOM 1880 N N . PRO A 1 241 ? -4.125 -0.888 16.75 1 94.88 241 PRO A N 1
ATOM 1881 C CA . PRO A 1 241 ? -2.775 -0.354 16.953 1 94.88 241 PRO A CA 1
ATOM 1882 C C . PRO A 1 241 ? -1.885 -0.526 15.727 1 94.88 241 PRO A C 1
ATOM 1884 O O . PRO A 1 241 ? -0.86 0.15 15.602 1 94.88 241 PRO A O 1
ATOM 1887 N N . GLN A 1 242 ? -2.25 -1.381 14.773 1 93.31 242 GLN A N 1
ATOM 1888 C CA . GLN A 1 242 ? -1.392 -1.647 13.625 1 93.31 242 GLN A CA 1
ATOM 1889 C C . GLN A 1 242 ? -2.021 -1.132 12.336 1 93.31 242 GLN A C 1
ATOM 1891 O O . GLN A 1 242 ? -1.821 -1.712 11.266 1 93.31 242 GLN A O 1
ATOM 1896 N N . ASP A 1 243 ? -2.852 -0.122 12.422 1 95.25 243 ASP A N 1
ATOM 1897 C CA . ASP A 1 243 ? -3.461 0.486 11.242 1 95.25 243 ASP A CA 1
ATOM 1898 C C . ASP A 1 243 ? -2.564 1.578 10.656 1 95.25 243 ASP A C 1
ATOM 1900 O O . ASP A 1 243 ? -2.402 2.641 11.266 1 95.25 243 ASP A O 1
ATOM 1904 N N . PRO A 1 244 ? -2.004 1.339 9.492 1 97.12 244 PRO A N 1
ATOM 1905 C CA . PRO A 1 244 ? -1.055 2.311 8.945 1 97.12 244 PRO A CA 1
ATOM 1906 C C . PRO A 1 244 ? -1.698 3.666 8.656 1 97.12 244 PRO A C 1
ATOM 1908 O O . PRO A 1 244 ? -1.06 4.707 8.828 1 97.12 244 PRO A O 1
ATOM 1911 N N . GLN A 1 245 ? -2.963 3.672 8.273 1 97.94 245 GLN A N 1
ATOM 1912 C CA . GLN A 1 245 ? -3.646 4.914 7.93 1 97.94 245 GLN A CA 1
ATOM 1913 C C . GLN A 1 245 ? -3.807 5.812 9.156 1 97.94 245 GLN A C 1
ATOM 1915 O O . GLN A 1 245 ? -3.668 7.031 9.055 1 97.94 245 GLN A O 1
ATOM 1920 N N . THR A 1 246 ? -4.105 5.223 10.297 1 98.62 246 THR A N 1
ATOM 1921 C CA . THR A 1 246 ? -4.254 6.004 11.516 1 98.62 246 THR A CA 1
ATOM 1922 C C . THR A 1 246 ? -2.912 6.586 11.953 1 98.62 246 THR A C 1
ATOM 1924 O O . THR A 1 246 ? -2.82 7.766 12.305 1 98.62 246 THR A O 1
ATOM 1927 N N . HIS A 1 247 ? -1.856 5.801 11.945 1 98.56 247 HIS A N 1
ATOM 1928 C CA . HIS A 1 247 ? -0.525 6.312 12.242 1 98.56 247 HIS A CA 1
ATOM 1929 C C . HIS A 1 247 ? -0.14 7.441 11.289 1 98.56 247 HIS A C 1
ATOM 1931 O O . HIS A 1 247 ? 0.415 8.453 11.719 1 98.56 247 HIS A O 1
ATOM 1937 N N . PHE A 1 248 ? -0.47 7.25 10.047 1 98.75 248 PHE A N 1
ATOM 1938 C CA . PHE A 1 248 ? -0.172 8.219 9 1 98.75 248 PHE A CA 1
ATOM 1939 C C . PHE A 1 248 ? -0.842 9.562 9.297 1 98.75 248 PHE A C 1
ATOM 1941 O O . PHE A 1 248 ? -0.166 10.578 9.453 1 98.75 248 PHE A O 1
ATOM 1948 N N . TRP A 1 249 ? -2.131 9.531 9.43 1 98.81 249 TRP A N 1
ATOM 1949 C CA . TRP A 1 249 ? -2.867 10.781 9.578 1 98.81 249 TRP A CA 1
ATOM 1950 C C . TRP A 1 249 ? -2.621 11.398 10.953 1 98.81 249 TRP A C 1
ATOM 1952 O O . TRP A 1 249 ? -2.605 12.625 11.094 1 98.81 249 TRP A O 1
ATOM 1962 N N . PHE A 1 250 ? -2.381 10.602 11.977 1 98.81 250 PHE A N 1
ATOM 1963 C CA . PHE A 1 250 ? -2.014 11.148 13.273 1 98.81 250 PHE A CA 1
ATOM 1964 C C . PHE A 1 250 ? -0.651 11.828 13.211 1 98.81 250 PHE A C 1
ATOM 1966 O O . PHE A 1 250 ? -0.469 12.914 13.758 1 98.81 250 PHE A O 1
ATOM 1973 N N . GLY A 1 251 ? 0.284 11.164 12.531 1 98.81 251 GLY A N 1
ATOM 1974 C CA . GLY A 1 251 ? 1.585 11.781 12.336 1 98.81 251 GLY A CA 1
ATOM 1975 C C . GLY A 1 251 ? 1.509 13.109 11.617 1 98.81 251 GLY A C 1
ATOM 1976 O O . GLY A 1 251 ? 2.209 14.062 11.984 1 98.81 251 GLY A O 1
ATOM 1977 N N . THR A 1 252 ? 0.687 13.188 10.609 1 98.25 252 THR A N 1
ATOM 1978 C CA . THR A 1 252 ? 0.473 14.43 9.867 1 98.25 252 THR A CA 1
ATOM 1979 C C . THR A 1 252 ? -0.047 15.523 10.789 1 98.25 252 THR A C 1
ATOM 1981 O O . THR A 1 252 ? 0.439 16.656 10.75 1 98.25 252 THR A O 1
ATOM 1984 N N . LEU A 1 253 ? -1.023 15.148 11.586 1 98.12 253 LEU A N 1
ATOM 1985 C CA . LEU A 1 253 ? -1.608 16.094 12.531 1 98.12 253 LEU A CA 1
ATOM 1986 C C . LEU A 1 253 ? -0.564 16.562 13.539 1 98.12 253 LEU A C 1
ATOM 1988 O O . LEU A 1 253 ? -0.454 17.766 13.805 1 98.12 253 LEU A O 1
ATOM 1992 N N . LEU A 1 254 ? 0.199 15.672 14.078 1 98.5 254 LEU A N 1
ATOM 1993 C CA . LEU A 1 254 ? 1.22 16.016 15.07 1 98.5 254 LEU A CA 1
ATOM 1994 C C . LEU A 1 254 ? 2.283 16.922 14.461 1 98.5 254 LEU A C 1
ATOM 1996 O O . LEU A 1 254 ? 2.758 17.844 15.117 1 98.5 254 LEU A O 1
ATOM 2000 N N . SER A 1 255 ? 2.66 16.641 13.242 1 98.12 255 SER A N 1
ATOM 2001 C CA . SER A 1 255 ? 3.617 17.484 12.547 1 98.12 255 SER A CA 1
ATOM 2002 C C . SER A 1 255 ? 3.078 18.906 12.383 1 98.12 255 SER A C 1
ATOM 2004 O O . SER A 1 255 ? 3.791 19.875 12.633 1 98.12 255 SER A O 1
ATOM 2006 N N . ASP A 1 256 ? 1.812 18.984 11.984 1 97.75 256 ASP A N 1
ATOM 2007 C CA . ASP A 1 256 ? 1.173 20.281 11.789 1 97.75 256 ASP A CA 1
ATOM 2008 C C . ASP A 1 256 ? 1.064 21.047 13.109 1 97.75 256 ASP A C 1
ATOM 2010 O O . ASP A 1 256 ? 1.165 22.281 13.125 1 97.75 256 ASP A O 1
ATOM 2014 N N . ASN A 1 257 ? 0.917 20.312 14.164 1 96.88 257 ASN A N 1
ATOM 2015 C CA . ASN A 1 257 ? 0.735 20.875 15.492 1 96.88 257 ASN A CA 1
ATOM 2016 C C . ASN A 1 257 ? 2.074 21.156 16.172 1 96.88 257 ASN A C 1
ATOM 2018 O O . ASN A 1 257 ? 2.111 21.609 17.328 1 96.88 257 ASN A O 1
ATOM 2022 N N . GLY A 1 258 ? 3.164 20.797 15.531 1 96.31 258 GLY A N 1
ATOM 2023 C CA . GLY A 1 258 ? 4.48 21.156 16.031 1 96.31 258 GLY A CA 1
ATOM 2024 C C . GLY A 1 258 ? 5.117 20.094 16.891 1 96.31 258 GLY A C 1
ATOM 2025 O O . GLY A 1 258 ? 6.203 20.281 17.438 1 96.31 258 GLY A O 1
ATOM 2026 N N . GLN A 1 259 ? 4.469 18.984 17.062 1 97.44 259 GLN A N 1
ATOM 2027 C CA . GLN A 1 259 ? 5.02 17.859 17.812 1 97.44 259 GLN A CA 1
ATOM 2028 C C . GLN A 1 259 ? 5.844 16.953 16.906 1 97.44 259 GLN A C 1
ATOM 2030 O O . GLN A 1 259 ? 5.477 15.805 16.656 1 97.44 259 GLN A O 1
ATOM 2035 N N . HIS A 1 260 ? 7.012 17.469 16.547 1 96.81 260 HIS A N 1
ATOM 2036 C CA . HIS A 1 260 ? 7.777 16.906 15.438 1 96.81 260 HIS A CA 1
ATOM 2037 C C . HIS A 1 260 ? 8.328 15.531 15.789 1 96.81 260 HIS A C 1
ATOM 2039 O O . HIS A 1 260 ? 8.32 14.625 14.953 1 96.81 260 HIS A O 1
ATOM 2045 N N . VAL A 1 261 ? 8.828 15.305 17 1 96.38 261 VAL A N 1
ATOM 2046 C CA . VAL A 1 261 ? 9.414 14.023 17.391 1 96.38 261 VAL A CA 1
ATOM 2047 C C . VAL A 1 261 ? 8.352 12.938 17.359 1 96.38 261 VAL A C 1
ATOM 2049 O O . VAL A 1 261 ? 8.555 11.875 16.766 1 96.38 261 VAL A O 1
ATOM 2052 N N . GLU A 1 262 ? 7.203 13.234 17.953 1 97.94 262 GLU A N 1
ATOM 2053 C CA . GLU A 1 262 ? 6.094 12.289 17.953 1 97.94 262 GLU A CA 1
ATOM 2054 C C . GLU A 1 262 ? 5.562 12.055 16.547 1 97.94 262 GLU A C 1
ATOM 2056 O O . GLU A 1 262 ? 5.191 10.93 16.188 1 97.94 262 GLU A O 1
ATOM 2061 N N . ALA A 1 263 ? 5.512 13.117 15.781 1 98.44 263 ALA A N 1
ATOM 2062 C CA . ALA A 1 263 ? 5.043 13.023 14.398 1 98.44 263 ALA A CA 1
ATOM 2063 C C . ALA A 1 263 ? 5.887 12.031 13.602 1 98.44 263 ALA A C 1
ATOM 2065 O O . ALA A 1 263 ? 5.352 11.141 12.938 1 98.44 263 ALA A O 1
ATOM 2066 N N . LEU A 1 264 ? 7.188 12.211 13.688 1 97.19 264 LEU A N 1
ATOM 2067 C CA . LEU A 1 264 ? 8.094 11.367 12.922 1 97.19 264 LEU A CA 1
ATOM 2068 C C . LEU A 1 264 ? 8.047 9.93 13.422 1 97.19 264 LEU A C 1
ATOM 2070 O O . LEU A 1 264 ? 8.188 8.984 12.633 1 97.19 264 LEU A O 1
ATOM 2074 N N . ARG A 1 265 ? 7.82 9.727 14.719 1 96.56 265 ARG A N 1
ATOM 2075 C CA . ARG A 1 265 ? 7.648 8.383 15.258 1 96.56 265 ARG A CA 1
ATOM 2076 C C . ARG A 1 265 ? 6.426 7.703 14.656 1 96.56 265 ARG A C 1
ATOM 2078 O O . ARG A 1 265 ? 6.504 6.555 14.219 1 96.56 265 ARG A O 1
ATOM 2085 N N . GLU A 1 266 ? 5.305 8.43 14.648 1 98.12 266 GLU A N 1
ATOM 2086 C CA . GLU A 1 266 ? 4.074 7.875 14.086 1 98.12 266 GLU A CA 1
ATOM 2087 C C . GLU A 1 266 ? 4.219 7.613 12.586 1 98.12 266 GLU A C 1
ATOM 2089 O O . GLU A 1 266 ? 3.746 6.594 12.086 1 98.12 266 GLU A O 1
ATOM 2094 N N . LEU A 1 267 ? 4.859 8.492 11.891 1 98.38 267 LEU A N 1
ATOM 2095 C CA . LEU A 1 267 ? 5.016 8.336 10.445 1 98.38 267 LEU A CA 1
ATOM 2096 C C . LEU A 1 267 ? 5.961 7.188 10.125 1 98.38 267 LEU A C 1
ATOM 2098 O O . LEU A 1 267 ? 5.77 6.488 9.125 1 98.38 267 LEU A O 1
ATOM 2102 N N . LYS A 1 268 ? 7.012 7.004 10.953 1 97.06 268 LYS A N 1
ATOM 2103 C CA . LYS A 1 268 ? 7.887 5.848 10.773 1 97.06 268 LYS A CA 1
ATOM 2104 C C . LYS A 1 268 ? 7.117 4.543 10.953 1 97.06 268 LYS A C 1
ATOM 2106 O O . LYS A 1 268 ? 7.305 3.598 10.18 1 97.06 268 LYS A O 1
ATOM 2111 N N . LYS A 1 269 ? 6.266 4.527 11.93 1 97 269 LYS A N 1
ATOM 2112 C CA . LYS A 1 269 ? 5.441 3.34 12.141 1 97 269 LYS A CA 1
ATOM 2113 C C . LYS A 1 269 ? 4.523 3.094 10.945 1 97 269 LYS A C 1
ATOM 2115 O O . LYS A 1 269 ? 4.379 1.957 10.492 1 97 269 LYS A O 1
ATOM 2120 N N . ALA A 1 270 ? 3.877 4.137 10.445 1 98.19 270 ALA A N 1
ATOM 2121 C CA . ALA A 1 270 ? 3.027 4.016 9.258 1 98.19 270 ALA A CA 1
ATOM 2122 C C . ALA A 1 270 ? 3.807 3.434 8.086 1 98.19 270 ALA A C 1
ATOM 2124 O O . ALA A 1 270 ? 3.322 2.529 7.398 1 98.19 270 ALA A O 1
ATOM 2125 N N . ARG A 1 271 ? 4.992 3.936 7.855 1 97.5 271 ARG A N 1
ATOM 2126 C CA . ARG A 1 271 ? 5.82 3.516 6.73 1 97.5 271 ARG A CA 1
ATOM 2127 C C . ARG A 1 271 ? 6.246 2.059 6.875 1 97.5 271 ARG A C 1
ATOM 2129 O O . ARG A 1 271 ? 6.336 1.332 5.883 1 97.5 271 ARG A O 1
ATOM 2136 N N . LEU A 1 272 ? 6.492 1.606 8.109 1 95.75 272 LEU A N 1
ATOM 2137 C CA . LEU A 1 272 ? 6.859 0.218 8.367 1 95.75 272 LEU A CA 1
ATOM 2138 C C . LEU A 1 272 ? 5.688 -0.716 8.094 1 95.75 272 LEU A C 1
ATOM 2140 O O . LEU A 1 272 ? 5.875 -1.835 7.613 1 95.75 272 LEU A O 1
ATOM 2144 N N . LEU A 1 273 ? 4.531 -0.219 8.367 1 95.81 273 LEU A N 1
ATOM 2145 C CA . LEU A 1 273 ? 3.328 -1.033 8.234 1 95.81 273 LEU A CA 1
ATOM 2146 C C . LEU A 1 273 ? 2.838 -1.05 6.789 1 95.81 273 LEU A C 1
ATOM 2148 O O . LEU A 1 273 ? 2.184 -2.004 6.363 1 95.81 273 LEU A O 1
ATOM 2152 N N . GLU A 1 274 ? 3.127 -0.044 6.066 1 96.5 274 GLU A N 1
ATOM 2153 C CA . GLU A 1 274 ? 2.723 0.056 4.668 1 96.5 274 GLU A CA 1
ATOM 2154 C C . GLU A 1 274 ? 3.875 0.54 3.793 1 96.5 274 GLU A C 1
ATOM 2156 O O . GLU A 1 274 ? 3.822 1.639 3.236 1 96.5 274 GLU A O 1
ATOM 2161 N N . PRO A 1 275 ? 4.855 -0.284 3.619 1 96.38 275 PRO A N 1
ATOM 2162 C CA . PRO A 1 275 ? 5.992 0.109 2.779 1 96.38 275 PRO A CA 1
ATOM 2163 C C . PRO A 1 275 ? 5.586 0.394 1.335 1 96.38 275 PRO A C 1
ATOM 2165 O O . PRO A 1 275 ? 4.711 -0.284 0.79 1 96.38 275 PRO A O 1
ATOM 2168 N N . GLY A 1 276 ? 6.234 1.389 0.731 1 95.06 276 GLY A N 1
ATOM 2169 C CA . GLY A 1 276 ? 6.008 1.721 -0.667 1 95.06 276 GLY A CA 1
ATOM 2170 C C . GLY A 1 276 ? 4.957 2.795 -0.863 1 95.06 276 GLY A C 1
ATOM 2171 O O . GLY A 1 276 ? 4.727 3.248 -1.986 1 95.06 276 GLY A O 1
ATOM 2172 N N . SER A 1 277 ? 4.281 3.201 0.209 1 96.31 277 SER A N 1
ATOM 2173 C CA . SER A 1 277 ? 3.254 4.23 0.108 1 96.31 277 SER A CA 1
ATOM 2174 C C . SER A 1 277 ? 3.857 5.586 -0.25 1 96.31 277 SER A C 1
ATOM 2176 O O . SER A 1 277 ? 4.598 6.168 0.544 1 96.31 277 SER A O 1
ATOM 2178 N N . ARG A 1 278 ? 3.494 6.082 -1.378 1 94.75 278 ARG A N 1
ATOM 2179 C CA . ARG A 1 278 ? 3.99 7.383 -1.82 1 94.75 278 ARG A CA 1
ATOM 2180 C C . ARG A 1 278 ? 3.477 8.5 -0.919 1 94.75 278 ARG A C 1
ATOM 2182 O O . ARG A 1 278 ? 4.203 9.453 -0.63 1 94.75 278 ARG A O 1
ATOM 2189 N N . ALA A 1 279 ? 2.258 8.336 -0.495 1 96.94 279 ALA A N 1
ATOM 2190 C CA . ALA A 1 279 ? 1.646 9.352 0.363 1 96.94 279 ALA A CA 1
ATOM 2191 C C . ALA A 1 279 ? 2.379 9.453 1.698 1 96.94 279 ALA A C 1
ATOM 2193 O O . ALA A 1 279 ? 2.697 10.547 2.156 1 96.94 279 ALA A O 1
ATOM 2194 N N . ILE A 1 280 ? 2.688 8.312 2.289 1 98.12 280 ILE A N 1
ATOM 2195 C CA . ILE A 1 280 ? 3.357 8.289 3.584 1 98.12 280 ILE A CA 1
ATOM 2196 C C . ILE A 1 280 ? 4.781 8.828 3.439 1 98.12 280 ILE A C 1
ATOM 2198 O O . ILE A 1 280 ? 5.234 9.625 4.262 1 98.12 280 ILE A O 1
ATOM 2202 N N . GLN A 1 281 ? 5.484 8.43 2.389 1 97.75 281 GLN A N 1
ATOM 2203 C CA . GLN A 1 281 ? 6.844 8.914 2.158 1 97.75 281 GLN A CA 1
ATOM 2204 C C . GLN A 1 281 ? 6.859 10.422 1.948 1 97.75 281 GLN A C 1
ATOM 2206 O O . GLN A 1 281 ? 7.746 11.117 2.451 1 97.75 281 GLN A O 1
ATOM 2211 N N . THR A 1 282 ? 5.914 10.875 1.202 1 98.06 282 THR A N 1
ATOM 2212 C CA . THR A 1 282 ? 5.82 12.312 0.955 1 98.06 282 THR A CA 1
ATOM 2213 C C . THR A 1 282 ? 5.59 13.07 2.258 1 98.06 282 THR A C 1
ATOM 2215 O O . THR A 1 282 ? 6.242 14.078 2.518 1 98.06 282 THR A O 1
ATOM 2218 N N . GLU A 1 283 ? 4.672 12.586 3.057 1 98.06 283 GLU A N 1
ATOM 2219 C CA . GLU A 1 283 ? 4.367 13.258 4.32 1 98.06 283 GLU A CA 1
ATOM 2220 C C . GLU A 1 283 ? 5.559 13.203 5.273 1 98.06 283 GLU A C 1
ATOM 2222 O O . GLU A 1 283 ? 5.77 14.125 6.062 1 98.06 283 GLU A O 1
ATOM 2227 N N . MET A 1 284 ? 6.258 12.125 5.227 1 97.88 284 MET A N 1
ATOM 2228 C CA . MET A 1 284 ? 7.449 12.039 6.062 1 97.88 284 MET A CA 1
ATOM 2229 C C . MET A 1 284 ? 8.477 13.094 5.66 1 97.88 284 MET A C 1
ATOM 2231 O O . MET A 1 284 ? 9.117 13.703 6.516 1 97.88 284 MET A O 1
ATOM 2235 N N . ALA A 1 285 ? 8.672 13.266 4.359 1 98.12 285 ALA A N 1
ATOM 2236 C CA . ALA A 1 285 ? 9.57 14.32 3.889 1 98.12 285 ALA A CA 1
ATOM 2237 C C . ALA A 1 285 ? 9.078 15.695 4.34 1 98.12 285 ALA A C 1
ATOM 2239 O O . ALA A 1 285 ? 9.875 16.516 4.789 1 98.12 285 ALA A O 1
ATOM 2240 N N . TRP A 1 286 ? 7.809 15.891 4.285 1 98.44 286 TRP A N 1
ATOM 2241 C CA . TRP A 1 286 ? 7.223 17.156 4.734 1 98.44 286 TRP A CA 1
ATOM 2242 C C . TRP A 1 286 ? 7.461 17.359 6.227 1 98.44 286 TRP A C 1
ATOM 2244 O O . TRP A 1 286 ? 7.828 18.453 6.66 1 98.44 286 TRP A O 1
ATOM 2254 N N . ALA A 1 287 ? 7.211 16.312 6.961 1 98.38 287 ALA A N 1
ATOM 2255 C CA . ALA A 1 287 ? 7.406 16.391 8.406 1 98.38 287 ALA A CA 1
ATOM 2256 C C . ALA A 1 287 ? 8.859 16.688 8.75 1 98.38 287 ALA A C 1
ATOM 2258 O O . ALA A 1 287 ? 9.148 17.375 9.727 1 98.38 287 ALA A O 1
ATOM 2259 N N . GLN A 1 288 ? 9.781 16.141 7.977 1 97.56 288 GLN A N 1
ATOM 2260 C CA . GLN A 1 288 ? 11.195 16.469 8.164 1 97.56 288 GLN A CA 1
ATOM 2261 C C . GLN A 1 288 ? 11.461 17.953 7.914 1 97.56 288 GLN A C 1
ATOM 2263 O O . GLN A 1 288 ? 12.188 18.594 8.672 1 97.56 288 GLN A O 1
ATOM 2268 N N . TRP A 1 289 ? 10.867 18.469 6.879 1 97.94 289 TRP A N 1
ATOM 2269 C CA . TRP A 1 289 ? 11.008 19.891 6.582 1 97.94 289 TRP A CA 1
ATOM 2270 C C . TRP A 1 289 ? 10.445 20.734 7.711 1 97.94 289 TRP A C 1
ATOM 2272 O O . TRP A 1 289 ? 11.078 21.703 8.148 1 97.94 289 TRP A O 1
ATOM 2282 N N . ALA A 1 290 ? 9.273 20.328 8.188 1 97.19 290 ALA A N 1
ATOM 2283 C CA . ALA A 1 290 ? 8.617 21.047 9.281 1 97.19 290 ALA A CA 1
ATOM 2284 C C . ALA A 1 290 ? 9.477 21.031 10.539 1 97.19 290 ALA A C 1
ATOM 2286 O O . ALA A 1 290 ? 9.461 21.984 11.328 1 97.19 290 ALA A O 1
ATOM 2287 N N . ALA A 1 291 ? 10.234 19.984 10.672 1 96.19 291 ALA A N 1
ATOM 2288 C CA . ALA A 1 291 ? 11.086 19.812 11.844 1 96.19 291 ALA A CA 1
ATOM 2289 C C . ALA A 1 291 ? 12.414 20.547 11.68 1 96.19 291 ALA A C 1
ATOM 2291 O O . ALA A 1 291 ? 13.234 20.562 12.594 1 96.19 291 ALA A O 1
ATOM 2292 N N . GLY A 1 292 ? 12.641 21.094 10.523 1 95.19 292 GLY A N 1
ATOM 2293 C CA . GLY A 1 292 ? 13.844 21.891 10.297 1 95.19 292 GLY A CA 1
ATOM 2294 C C . GLY A 1 292 ? 14.961 21.094 9.633 1 95.19 292 GLY A C 1
ATOM 2295 O O . GLY A 1 292 ? 16.062 21.609 9.461 1 95.19 292 GLY A O 1
ATOM 2296 N N . ASN A 1 293 ? 14.688 19.875 9.297 1 95.25 293 ASN A N 1
ATOM 2297 C CA . ASN A 1 293 ? 15.664 19.062 8.578 1 95.25 293 ASN A CA 1
ATOM 2298 C C . ASN A 1 293 ? 15.578 19.297 7.07 1 95.25 293 ASN A C 1
ATOM 2300 O O . ASN A 1 293 ? 15.297 18.375 6.305 1 95.25 293 ASN A O 1
ATOM 2304 N N . ASP A 1 294 ? 16.016 20.422 6.664 1 95.44 294 ASP A N 1
ATOM 2305 C CA . ASP A 1 294 ? 15.75 20.938 5.32 1 95.44 294 ASP A CA 1
ATOM 2306 C C . ASP A 1 294 ? 16.484 20.109 4.27 1 95.44 294 ASP A C 1
ATOM 2308 O O . ASP A 1 294 ? 15.891 19.688 3.273 1 95.44 294 ASP A O 1
ATOM 2312 N N . ALA A 1 295 ? 17.766 19.922 4.484 1 94.81 295 ALA A N 1
ATOM 2313 C CA . ALA A 1 295 ? 18.578 19.203 3.5 1 94.81 295 ALA A CA 1
ATOM 2314 C C . ALA A 1 295 ? 18.062 17.797 3.285 1 94.81 295 ALA A C 1
ATOM 2316 O O . ALA A 1 295 ? 17.969 17.328 2.148 1 94.81 295 ALA A O 1
ATOM 2317 N N . LEU A 1 296 ? 17.734 17.141 4.387 1 94.75 296 LEU A N 1
ATOM 2318 C CA . LEU A 1 296 ? 17.188 15.797 4.305 1 94.75 296 LEU A CA 1
ATOM 2319 C C . LEU A 1 296 ? 15.852 15.789 3.557 1 94.75 296 LEU A C 1
ATOM 2321 O O . LEU A 1 296 ? 15.625 14.938 2.695 1 94.75 296 LEU A O 1
ATOM 2325 N N . ALA A 1 297 ? 14.961 16.688 3.881 1 97.31 297 ALA A N 1
ATOM 2326 C CA . ALA A 1 297 ? 13.641 16.781 3.254 1 97.31 297 ALA A CA 1
ATOM 2327 C C . ALA A 1 297 ? 13.766 17.016 1.75 1 97.31 297 ALA A C 1
ATOM 2329 O O . ALA A 1 297 ? 13.094 16.344 0.96 1 97.31 297 ALA A O 1
ATOM 2330 N N . ARG A 1 298 ? 14.641 17.891 1.355 1 96.56 298 ARG A N 1
ATOM 2331 C CA . ARG A 1 298 ? 14.82 18.203 -0.057 1 96.56 298 ARG A CA 1
ATOM 2332 C C . ARG A 1 298 ? 15.359 17 -0.82 1 96.56 298 ARG A C 1
ATOM 2334 O O . ARG A 1 298 ? 14.945 16.734 -1.949 1 96.56 298 ARG A O 1
ATOM 2341 N N . GLY A 1 299 ? 16.328 16.359 -0.183 1 95.69 299 GLY A N 1
ATOM 2342 C CA . GLY A 1 299 ? 16.828 15.141 -0.79 1 95.69 299 GLY A CA 1
ATOM 2343 C C . GLY A 1 299 ? 15.758 14.086 -0.991 1 95.69 299 GLY A C 1
ATOM 2344 O O . GLY A 1 299 ? 15.688 13.453 -2.049 1 95.69 299 GLY A O 1
ATOM 2345 N N . GLU A 1 300 ? 14.914 13.906 -0.02 1 96.25 300 GLU A N 1
ATOM 2346 C CA . GLU A 1 300 ? 13.828 12.938 -0.09 1 96.25 300 GLU A CA 1
ATOM 2347 C C . GLU A 1 300 ? 12.805 13.328 -1.147 1 96.25 300 GLU A C 1
ATOM 2349 O O . GLU A 1 300 ? 12.328 12.484 -1.906 1 96.25 300 GLU A O 1
ATOM 2354 N N . PHE A 1 301 ? 12.453 14.578 -1.216 1 97.69 301 PHE A N 1
ATOM 2355 C CA . PHE A 1 301 ? 11.523 15.047 -2.238 1 97.69 301 PHE A CA 1
ATOM 2356 C C . PHE A 1 301 ? 12.094 14.82 -3.633 1 97.69 301 PHE A C 1
ATOM 2358 O O . PHE A 1 301 ? 11.359 14.469 -4.559 1 97.69 301 PHE A O 1
ATOM 2365 N N . GLY A 1 302 ? 13.383 15.109 -3.775 1 96.69 302 GLY A N 1
ATOM 2366 C CA . GLY A 1 302 ? 14.023 14.859 -5.059 1 96.69 302 GLY A CA 1
ATOM 2367 C C . GLY A 1 302 ? 13.875 13.43 -5.527 1 96.69 302 GLY A C 1
ATOM 2368 O O . GLY A 1 302 ? 13.508 13.18 -6.676 1 96.69 302 GLY A O 1
ATOM 2369 N N . LYS A 1 303 ? 14.117 12.469 -4.609 1 94.19 303 LYS A N 1
ATOM 2370 C CA . LYS A 1 303 ? 13.969 11.047 -4.914 1 94.19 303 LYS A CA 1
ATOM 2371 C C . LYS A 1 303 ? 12.523 10.703 -5.254 1 94.19 303 LYS A C 1
ATOM 2373 O O . LYS A 1 303 ? 12.258 9.922 -6.172 1 94.19 303 LYS A O 1
ATOM 2378 N N . LEU A 1 304 ? 11.602 11.25 -4.5 1 96.06 304 LEU A N 1
ATOM 2379 C CA . LEU A 1 304 ? 10.18 10.977 -4.695 1 96.06 304 LEU A CA 1
ATOM 2380 C C . LEU A 1 304 ? 9.711 11.492 -6.055 1 96.06 304 LEU A C 1
ATOM 2382 O O . LEU A 1 304 ? 8.953 10.812 -6.75 1 96.06 304 LEU A O 1
ATOM 2386 N N . LEU A 1 305 ? 10.172 12.664 -6.422 1 95.44 305 LEU A N 1
ATOM 2387 C CA . LEU A 1 305 ? 9.789 13.25 -7.703 1 95.44 305 LEU A CA 1
ATOM 2388 C C . LEU A 1 305 ? 10.32 12.422 -8.867 1 95.44 305 LEU A C 1
ATOM 2390 O O . LEU A 1 305 ? 9.641 12.258 -9.883 1 95.44 305 LEU A O 1
ATOM 2394 N N . GLU A 1 306 ? 11.469 11.914 -8.742 1 92.31 306 GLU A N 1
ATOM 2395 C CA . GLU A 1 306 ? 12.086 11.094 -9.781 1 92.31 306 GLU A CA 1
ATOM 2396 C C . GLU A 1 306 ? 11.312 9.789 -9.977 1 92.31 306 GLU A C 1
ATOM 2398 O O . GLU A 1 306 ? 11.125 9.336 -11.109 1 92.31 306 GLU A O 1
ATOM 2403 N N . ALA A 1 307 ? 10.828 9.297 -8.922 1 88.81 307 ALA A N 1
ATOM 2404 C CA . ALA A 1 307 ? 10.211 7.973 -8.953 1 88.81 307 ALA A CA 1
ATOM 2405 C C . ALA A 1 307 ? 8.703 8.078 -9.195 1 88.81 307 ALA A C 1
ATOM 2407 O O . ALA A 1 307 ? 8.078 7.117 -9.648 1 88.81 307 ALA A O 1
ATOM 2408 N N . ASN A 1 308 ? 8.148 9.234 -8.867 1 89.81 308 ASN A N 1
ATOM 2409 C CA . ASN A 1 308 ? 6.695 9.359 -8.852 1 89.81 308 ASN A CA 1
ATOM 2410 C C . ASN A 1 308 ? 6.246 10.688 -9.453 1 89.81 308 ASN A C 1
ATOM 2412 O O . ASN A 1 308 ? 5.496 11.438 -8.828 1 89.81 308 ASN A O 1
ATOM 2416 N N . ALA A 1 309 ? 6.496 10.891 -10.656 1 89.44 309 ALA A N 1
ATOM 2417 C CA . ALA A 1 309 ? 6.32 12.195 -11.289 1 89.44 309 ALA A CA 1
ATOM 2418 C C . ALA A 1 309 ? 4.844 12.523 -11.461 1 89.44 309 ALA A C 1
ATOM 2420 O O . ALA A 1 309 ? 4.48 13.688 -11.672 1 89.44 309 ALA A O 1
ATOM 2421 N N . SER A 1 310 ? 3.98 11.586 -11.281 1 91.12 310 SER A N 1
ATOM 2422 C CA . SER A 1 310 ? 2.564 11.844 -11.516 1 91.12 310 SER A CA 1
ATOM 2423 C C . SER A 1 310 ? 1.795 11.922 -10.203 1 91.12 310 SER A C 1
ATOM 2425 O O . SER A 1 310 ? 0.565 12.016 -10.195 1 91.12 310 SER A O 1
ATOM 2427 N N . PHE A 1 311 ? 2.504 11.875 -9.133 1 94 311 PHE A N 1
ATOM 2428 C CA . PHE A 1 311 ? 1.806 11.922 -7.855 1 94 311 PHE A CA 1
ATOM 2429 C C . PHE A 1 311 ? 1.669 13.359 -7.363 1 94 311 PHE A C 1
ATOM 2431 O O . PHE A 1 311 ? 2.65 13.969 -6.945 1 94 311 PHE A O 1
ATOM 2438 N N . ALA A 1 312 ? 0.533 13.867 -7.254 1 95.25 312 ALA A N 1
ATOM 2439 C CA . ALA A 1 312 ? 0.208 15.289 -7.121 1 95.25 312 ALA A CA 1
ATOM 2440 C C . ALA A 1 312 ? 0.729 15.852 -5.801 1 95.25 312 ALA A C 1
ATOM 2442 O O . ALA A 1 312 ? 1.235 16.969 -5.754 1 95.25 312 ALA A O 1
ATOM 2443 N N . LEU A 1 313 ? 0.655 15.117 -4.738 1 95.62 313 LEU A N 1
ATOM 2444 C CA . LEU A 1 313 ? 0.937 15.602 -3.393 1 95.62 313 LEU A CA 1
ATOM 2445 C C . LEU A 1 313 ? 2.385 16.062 -3.273 1 95.62 313 LEU A C 1
ATOM 2447 O O . LEU A 1 313 ? 2.682 17.016 -2.537 1 95.62 313 LEU A O 1
ATOM 2451 N N . ILE A 1 314 ? 3.297 15.469 -3.996 1 97.81 314 ILE A N 1
ATOM 2452 C CA . ILE A 1 314 ? 4.707 15.836 -3.939 1 97.81 314 ILE A CA 1
ATOM 2453 C C . ILE A 1 314 ? 4.879 17.281 -4.398 1 97.81 314 ILE A C 1
ATOM 2455 O O . ILE A 1 314 ? 5.609 18.062 -3.773 1 97.81 314 ILE A O 1
ATOM 2459 N N . TYR A 1 315 ? 4.156 17.625 -5.418 1 97.69 315 TYR A N 1
ATOM 2460 C CA . TYR A 1 315 ? 4.254 18.969 -5.98 1 97.69 315 TYR A CA 1
ATOM 2461 C C . TYR A 1 315 ? 3.643 20 -5.043 1 97.69 315 TYR A C 1
ATOM 2463 O O . TYR A 1 315 ? 4.109 21.141 -4.973 1 97.69 315 TYR A O 1
ATOM 2471 N N . ASP A 1 316 ? 2.633 19.578 -4.352 1 96.44 316 ASP A N 1
ATOM 2472 C CA . ASP A 1 316 ? 2.07 20.453 -3.328 1 96.44 316 ASP A CA 1
ATOM 2473 C C . ASP A 1 316 ? 3.119 20.812 -2.279 1 96.44 316 ASP A C 1
ATOM 2475 O O . ASP A 1 316 ? 3.318 22 -1.972 1 96.44 316 ASP A O 1
ATOM 2479 N N . CYS A 1 317 ? 3.809 19.859 -1.811 1 97.75 317 CYS A N 1
ATOM 2480 C CA . CYS A 1 317 ? 4.816 20.047 -0.774 1 97.75 317 CYS A CA 1
ATOM 2481 C C . CYS A 1 317 ? 6.023 20.797 -1.318 1 97.75 317 CYS A C 1
ATOM 2483 O O . CYS A 1 317 ? 6.484 21.766 -0.708 1 97.75 317 CYS A O 1
ATOM 2485 N N . THR A 1 318 ? 6.492 20.406 -2.533 1 98.06 318 THR A N 1
ATOM 2486 C CA . THR A 1 318 ? 7.723 20.984 -3.053 1 98.06 318 THR A CA 1
ATOM 2487 C C . THR A 1 318 ? 7.496 22.438 -3.486 1 98.06 318 THR A C 1
ATOM 2489 O O . THR A 1 318 ? 8.414 23.25 -3.428 1 98.06 318 THR A O 1
ATOM 2492 N N . SER A 1 319 ? 6.27 22.766 -3.928 1 98.06 319 SER A N 1
ATOM 2493 C CA . SER A 1 319 ? 5.98 24.156 -4.242 1 98.06 319 SER A CA 1
ATOM 2494 C C . SER A 1 319 ? 6.211 25.047 -3.031 1 98.06 319 SER A C 1
ATOM 2496 O O . SER A 1 319 ? 6.875 26.094 -3.137 1 98.06 319 SER A O 1
ATOM 2498 N N . GLU A 1 320 ? 5.77 24.625 -1.908 1 96.56 320 GLU A N 1
ATOM 2499 C CA . GLU A 1 320 ? 5.906 25.422 -0.69 1 96.56 320 GLU A CA 1
ATOM 2500 C C . GLU A 1 320 ? 7.363 25.5 -0.241 1 96.56 320 GLU A C 1
ATOM 2502 O O . GLU A 1 320 ? 7.82 26.531 0.23 1 96.56 320 GLU A O 1
ATOM 2507 N N . VAL A 1 321 ? 8.039 24.406 -0.346 1 97.75 321 VAL A N 1
ATOM 2508 C CA . VAL A 1 321 ? 9.453 24.375 0.028 1 97.75 321 VAL A CA 1
ATOM 2509 C C . VAL A 1 321 ? 10.242 25.328 -0.858 1 97.75 321 VAL A C 1
ATOM 2511 O O . VAL A 1 321 ? 11.094 26.078 -0.368 1 97.75 321 VAL A O 1
ATOM 2514 N N . LYS A 1 322 ? 9.961 25.344 -2.123 1 97.69 322 LYS A N 1
ATOM 2515 C CA . LYS A 1 322 ? 10.641 26.234 -3.053 1 97.69 322 LYS A CA 1
ATOM 2516 C C . LYS A 1 322 ? 10.312 27.688 -2.758 1 97.69 322 LYS A C 1
ATOM 2518 O O . LYS A 1 322 ? 11.18 28.562 -2.828 1 97.69 322 LYS A O 1
ATOM 2523 N N . LEU A 1 323 ? 9.07 27.938 -2.412 1 97.38 323 LEU A N 1
ATOM 2524 C CA . LEU A 1 323 ? 8.688 29.297 -2.057 1 97.38 323 LEU A CA 1
ATOM 2525 C C . LEU A 1 323 ? 9.445 29.781 -0.823 1 97.38 323 LEU A C 1
ATOM 2527 O O . LEU A 1 323 ? 9.906 30.922 -0.775 1 97.38 323 LEU A O 1
ATOM 2531 N N . ALA A 1 324 ? 9.555 28.938 0.129 1 96.31 324 ALA A N 1
ATOM 2532 C CA . ALA A 1 324 ? 10.281 29.25 1.353 1 96.31 324 ALA A CA 1
ATOM 2533 C C . ALA A 1 324 ? 11.734 29.609 1.047 1 96.31 324 ALA A C 1
ATOM 2535 O O . ALA A 1 324 ? 12.352 30.406 1.764 1 96.31 324 ALA A O 1
ATOM 2536 N N . ASP A 1 325 ? 12.234 29.078 -0.032 1 94.62 325 ASP A N 1
ATOM 2537 C CA . ASP A 1 325 ? 13.609 29.344 -0.452 1 94.62 325 ASP A CA 1
ATOM 2538 C C . ASP A 1 325 ? 13.688 30.609 -1.31 1 94.62 325 ASP A C 1
ATOM 2540 O O . ASP A 1 325 ? 14.766 30.969 -1.779 1 94.62 325 ASP A O 1
ATOM 2544 N N . GLY A 1 326 ? 12.562 31.203 -1.549 1 95.12 326 GLY A N 1
ATOM 2545 C CA . GLY A 1 326 ? 12.539 32.375 -2.404 1 95.12 326 GLY A CA 1
ATOM 2546 C C . GLY A 1 326 ? 12.516 32.031 -3.883 1 95.12 326 GLY A C 1
ATOM 2547 O O . GLY A 1 326 ? 12.703 32.906 -4.73 1 95.12 326 GLY A O 1
ATOM 2548 N N . ASP A 1 327 ? 12.344 30.781 -4.152 1 97.19 327 ASP A N 1
ATOM 2549 C CA . ASP A 1 327 ? 12.25 30.328 -5.535 1 97.19 327 ASP A CA 1
ATOM 2550 C C . ASP A 1 327 ? 10.82 30.422 -6.051 1 97.19 327 ASP A C 1
ATOM 2552 O O . ASP A 1 327 ? 10.141 29.406 -6.203 1 97.19 327 ASP A O 1
ATOM 2556 N N . TYR A 1 328 ? 10.422 31.672 -6.449 1 97.75 328 TYR A N 1
ATOM 2557 C CA . TYR A 1 328 ? 9.055 31.938 -6.871 1 97.75 328 TYR A CA 1
ATOM 2558 C C . TYR A 1 328 ? 8.719 31.203 -8.156 1 97.75 328 TYR A C 1
ATOM 2560 O O . TYR A 1 328 ? 7.605 30.703 -8.32 1 97.75 328 TYR A O 1
ATOM 2568 N N . LEU A 1 329 ? 9.68 31.125 -9.031 1 97.38 329 LEU A N 1
ATOM 2569 C CA . LEU A 1 329 ? 9.43 30.453 -10.297 1 97.38 329 LEU A CA 1
ATOM 2570 C C . LEU A 1 329 ? 9.227 28.953 -10.086 1 97.38 329 LEU A C 1
ATOM 2572 O O . LEU A 1 329 ? 8.367 28.344 -10.719 1 97.38 329 LEU A O 1
ATOM 2576 N N . GLY A 1 330 ? 10.078 28.391 -9.203 1 98 330 GLY A N 1
ATOM 2577 C CA . GLY A 1 330 ? 9.883 27 -8.844 1 98 330 GLY A CA 1
ATOM 2578 C C . GLY A 1 330 ? 8.539 26.734 -8.188 1 98 330 GLY A C 1
ATOM 2579 O O . GLY A 1 330 ? 7.902 25.719 -8.461 1 98 330 GLY A O 1
ATOM 2580 N N . TYR A 1 331 ? 8.117 27.641 -7.359 1 98.25 331 TYR A N 1
ATOM 2581 C CA . TYR A 1 331 ? 6.805 27.547 -6.727 1 98.25 331 TYR A CA 1
ATOM 2582 C C . TYR A 1 331 ? 5.699 27.5 -7.773 1 98.25 331 TYR A C 1
ATOM 2584 O O . TYR A 1 331 ? 4.832 26.625 -7.73 1 98.25 331 TYR A O 1
ATOM 2592 N N . VAL A 1 332 ? 5.766 28.438 -8.695 1 98.56 332 VAL A N 1
ATOM 2593 C CA . VAL A 1 332 ? 4.727 28.547 -9.719 1 98.56 332 VAL A CA 1
ATOM 2594 C C . VAL A 1 332 ? 4.711 27.281 -10.57 1 98.56 332 VAL A C 1
ATOM 2596 O O . VAL A 1 332 ? 3.643 26.75 -10.891 1 98.56 332 VAL A O 1
ATOM 2599 N N . SER A 1 333 ? 5.871 26.797 -10.93 1 98.19 333 SER A N 1
ATOM 2600 C CA . SER A 1 333 ? 5.977 25.594 -11.734 1 98.19 333 SER A CA 1
ATOM 2601 C C . SER A 1 333 ? 5.355 24.391 -11.023 1 98.19 333 SER A C 1
ATOM 2603 O O . SER A 1 333 ? 4.535 23.672 -11.602 1 98.19 333 SER A O 1
ATOM 2605 N N . ASP A 1 334 ? 5.723 24.156 -9.773 1 98.25 334 ASP A N 1
ATOM 2606 C CA . ASP A 1 334 ? 5.234 23 -9.023 1 98.25 334 ASP A CA 1
ATOM 2607 C C . ASP A 1 334 ? 3.748 23.141 -8.711 1 98.25 334 ASP A C 1
ATOM 2609 O O . ASP A 1 334 ? 3.006 22.156 -8.75 1 98.25 334 ASP A O 1
ATOM 2613 N N . LEU A 1 335 ? 3.301 24.344 -8.375 1 97.94 335 LEU A N 1
ATOM 2614 C CA . LEU A 1 335 ? 1.878 24.562 -8.141 1 97.94 335 LEU A CA 1
ATOM 2615 C C . LEU A 1 335 ? 1.066 24.281 -9.398 1 97.94 335 LEU A C 1
ATOM 2617 O O . LEU A 1 335 ? -0.045 23.75 -9.32 1 97.94 335 LEU A O 1
ATOM 2621 N N . THR A 1 336 ? 1.601 24.719 -10.539 1 98 336 THR A N 1
ATOM 2622 C CA . THR A 1 336 ? 0.941 24.453 -11.812 1 98 336 THR A CA 1
ATOM 2623 C C . THR A 1 336 ? 0.801 22.969 -12.062 1 98 336 THR A C 1
ATOM 2625 O O . THR A 1 336 ? -0.254 22.5 -12.5 1 98 336 THR A O 1
ATOM 2628 N N . GLU A 1 337 ? 1.864 22.25 -11.773 1 97.56 337 GLU A N 1
ATOM 2629 C CA . GLU A 1 337 ? 1.816 20.797 -11.938 1 97.56 337 GLU A CA 1
ATOM 2630 C C . GLU A 1 337 ? 0.812 20.172 -10.977 1 97.56 337 GLU A C 1
ATOM 2632 O O . GLU A 1 337 ? 0.061 19.266 -11.359 1 97.56 337 GLU A O 1
ATOM 2637 N N . PHE A 1 338 ? 0.778 20.656 -9.742 1 96.69 338 PHE A N 1
ATOM 2638 C CA . PHE A 1 338 ? -0.195 20.172 -8.766 1 96.69 338 PHE A CA 1
ATOM 2639 C C . PHE A 1 338 ? -1.617 20.406 -9.266 1 96.69 338 PHE A C 1
ATOM 2641 O O . PHE A 1 338 ? -2.451 19.5 -9.219 1 96.69 338 PHE A O 1
ATOM 2648 N N . ALA A 1 339 ? -1.865 21.594 -9.719 1 95.81 339 ALA A N 1
ATOM 2649 C CA . ALA A 1 339 ? -3.184 21.969 -10.227 1 95.81 339 ALA A CA 1
ATOM 2650 C C . ALA A 1 339 ? -3.59 21.094 -11.406 1 95.81 339 ALA A C 1
ATOM 2652 O O . ALA A 1 339 ? -4.738 20.656 -11.492 1 95.81 339 ALA A O 1
ATOM 2653 N N . ARG A 1 340 ? -2.674 20.859 -12.281 1 95.5 340 ARG A N 1
ATOM 2654 C CA . ARG A 1 340 ? -2.934 20.031 -13.461 1 95.5 340 ARG A CA 1
ATOM 2655 C C . ARG A 1 340 ? -3.279 18.609 -13.055 1 95.5 340 ARG A C 1
ATOM 2657 O O . ARG A 1 340 ? -4.273 18.047 -13.531 1 95.5 340 ARG A O 1
ATOM 2664 N N . LEU A 1 341 ? -2.533 18 -12.148 1 94.31 341 LEU A N 1
ATOM 2665 C CA . LEU A 1 341 ? -2.688 16.609 -11.75 1 94.31 341 LEU A CA 1
ATOM 2666 C C . LEU A 1 341 ? -3.973 16.406 -10.953 1 94.31 341 LEU A C 1
ATOM 2668 O O . LEU A 1 341 ? -4.578 15.336 -11 1 94.31 341 LEU A O 1
ATOM 2672 N N . THR A 1 342 ? -4.43 17.422 -10.227 1 93.81 342 THR A N 1
ATOM 2673 C CA . THR A 1 342 ? -5.637 17.312 -9.422 1 93.81 342 THR A CA 1
ATOM 2674 C C . THR A 1 342 ? -6.867 17.719 -10.219 1 93.81 342 THR A C 1
ATOM 2676 O O . THR A 1 342 ? -8 17.438 -9.82 1 93.81 342 THR A O 1
ATOM 2679 N N . GLY A 1 343 ? -6.625 18.438 -11.297 1 91.88 343 GLY A N 1
ATOM 2680 C CA . GLY A 1 343 ? -7.727 18.906 -12.125 1 91.88 343 GLY A CA 1
ATOM 2681 C C . GLY A 1 343 ? -8.609 19.922 -11.43 1 91.88 343 GLY A C 1
ATOM 2682 O O . GLY A 1 343 ? -9.789 20.062 -11.758 1 91.88 343 GLY A O 1
ATOM 2683 N N . ASP A 1 344 ? -8.156 20.594 -10.406 1 91 344 ASP A N 1
ATOM 2684 C CA . ASP A 1 344 ? -8.891 21.594 -9.656 1 91 344 ASP A CA 1
ATOM 2685 C C . ASP A 1 344 ? -8.992 22.906 -10.438 1 91 344 ASP A C 1
ATOM 2687 O O . ASP A 1 344 ? -8.031 23.672 -10.492 1 91 344 ASP A O 1
ATOM 2691 N N . ALA A 1 345 ? -10.148 23.25 -10.914 1 91.56 345 ALA A N 1
ATOM 2692 C CA . ALA A 1 345 ? -10.32 24.359 -11.844 1 91.56 345 ALA A CA 1
ATOM 2693 C C . ALA A 1 345 ? -9.945 25.688 -11.195 1 91.56 345 ALA A C 1
ATOM 2695 O O . ALA A 1 345 ? -9.211 26.484 -11.781 1 91.56 345 ALA A O 1
ATOM 2696 N N . PRO A 1 346 ? -10.398 25.953 -10.023 1 90.5 346 PRO A N 1
ATOM 2697 C CA . PRO A 1 346 ? -9.984 27.203 -9.391 1 90.5 346 PRO A CA 1
ATOM 2698 C C . PRO A 1 346 ? -8.469 27.297 -9.188 1 90.5 346 PRO A C 1
ATOM 2700 O O . PRO A 1 346 ? -7.887 28.375 -9.359 1 90.5 346 PRO A O 1
ATOM 2703 N N . LEU A 1 347 ? -7.887 26.234 -8.844 1 92.56 347 LEU A N 1
ATOM 2704 C CA . LEU A 1 347 ? -6.445 26.219 -8.641 1 92.56 347 LEU A CA 1
ATOM 2705 C C . LEU A 1 347 ? -5.703 26.391 -9.961 1 92.56 347 LEU A C 1
ATOM 2707 O O . LEU A 1 347 ? -4.656 27.047 -10.008 1 92.56 347 LEU A O 1
ATOM 2711 N N . MET A 1 348 ? -6.199 25.812 -11.016 1 95.31 348 MET A N 1
ATOM 2712 C CA . MET A 1 348 ? -5.605 25.969 -12.344 1 95.31 348 MET A CA 1
ATOM 2713 C C . MET A 1 348 ? -5.691 27.422 -12.797 1 95.31 348 MET A C 1
ATOM 2715 O O . MET A 1 348 ? -4.742 27.953 -13.383 1 95.31 348 MET A O 1
ATOM 2719 N N . ALA A 1 349 ? -6.777 28.047 -12.484 1 96.38 349 ALA A N 1
ATOM 2720 C CA . ALA A 1 349 ? -6.922 29.453 -12.812 1 96.38 349 ALA A CA 1
ATOM 2721 C C . ALA A 1 349 ? -5.926 30.312 -12.031 1 96.38 349 ALA A C 1
ATOM 2723 O O . ALA A 1 349 ? -5.336 31.25 -12.578 1 96.38 349 ALA A O 1
ATOM 2724 N N . HIS A 1 350 ? -5.809 29.984 -10.805 1 95.94 350 HIS A N 1
ATOM 2725 C CA . HIS A 1 350 ? -4.844 30.703 -9.977 1 95.94 350 HIS A CA 1
ATOM 2726 C C . HIS A 1 350 ? -3.422 30.484 -10.484 1 95.94 350 HIS A C 1
ATOM 2728 O O . HIS A 1 350 ? -2.639 31.438 -10.555 1 95.94 350 HIS A O 1
ATOM 2734 N N . ALA A 1 351 ? -3.072 29.281 -10.859 1 97.5 351 ALA A N 1
ATOM 2735 C CA . ALA A 1 351 ? -1.752 28.953 -11.398 1 97.5 351 ALA A CA 1
ATOM 2736 C C . ALA A 1 351 ? -1.479 29.734 -12.68 1 97.5 351 ALA A C 1
ATOM 2738 O O . ALA A 1 351 ? -0.36 30.203 -12.906 1 97.5 351 ALA A O 1
ATOM 2739 N N . LYS A 1 352 ? -2.49 29.859 -13.477 1 97.94 352 LYS A N 1
ATOM 2740 C CA . LYS A 1 352 ? -2.35 30.625 -14.711 1 97.94 352 LYS A CA 1
ATOM 2741 C C . LYS A 1 352 ? -2.053 32.094 -14.422 1 97.94 352 LYS A C 1
ATOM 2743 O O . LYS A 1 352 ? -1.213 32.688 -15.086 1 97.94 352 LYS A O 1
ATOM 2748 N N . LYS A 1 353 ? -2.746 32.656 -13.484 1 98.19 353 LYS A N 1
ATOM 2749 C CA . LYS A 1 353 ? -2.484 34.031 -13.086 1 98.19 353 LYS A CA 1
ATOM 2750 C C . LYS A 1 353 ? -1.054 34.188 -12.578 1 98.19 353 LYS A C 1
ATOM 2752 O O . LYS A 1 353 ? -0.396 35.188 -12.875 1 98.19 353 LYS A O 1
ATOM 2757 N N . LEU A 1 354 ? -0.616 33.25 -11.859 1 98.56 354 LEU A N 1
ATOM 2758 C CA . LEU A 1 354 ? 0.739 33.312 -11.32 1 98.56 354 LEU A CA 1
ATOM 2759 C C . LEU A 1 354 ? 1.771 33.156 -12.438 1 98.56 354 LEU A C 1
ATOM 2761 O O . LEU A 1 354 ? 2.834 33.781 -12.383 1 98.56 354 LEU A O 1
ATOM 2765 N N . GLN A 1 355 ? 1.495 32.344 -13.414 1 98.12 355 GLN A N 1
ATOM 2766 C CA . GLN A 1 355 ? 2.377 32.219 -14.57 1 98.12 355 GLN A CA 1
ATOM 2767 C C . GLN A 1 355 ? 2.5 33.562 -15.32 1 98.12 355 GLN A C 1
ATOM 2769 O O . GLN A 1 355 ? 3.594 33.938 -15.742 1 98.12 355 GLN A O 1
ATOM 2774 N N . GLU A 1 356 ? 1.405 34.188 -15.484 1 98 356 GLU A N 1
ATOM 2775 C CA . GLU A 1 356 ? 1.421 35.5 -16.125 1 98 356 GLU A CA 1
ATOM 2776 C C . GLU A 1 356 ? 2.211 36.531 -15.305 1 98 356 GLU A C 1
ATOM 2778 O O . GLU A 1 356 ? 2.977 37.312 -15.852 1 98 356 GLU A O 1
ATOM 2783 N N . ALA A 1 357 ? 1.996 36.438 -14.016 1 98.19 357 ALA A N 1
ATOM 2784 C CA . ALA A 1 357 ? 2.738 37.344 -13.125 1 98.19 357 ALA A CA 1
ATOM 2785 C C . ALA A 1 357 ? 4.238 37.062 -13.195 1 98.19 357 ALA A C 1
ATOM 2787 O O . ALA A 1 357 ? 5.055 37.969 -13.078 1 98.19 357 ALA A O 1
ATOM 2788 N N . SER A 1 358 ? 4.566 35.781 -13.352 1 97.38 358 SER A N 1
ATOM 2789 C CA . SER A 1 358 ? 5.965 35.375 -13.398 1 97.38 358 SER A CA 1
ATOM 2790 C C . SER A 1 358 ? 6.68 35.969 -14.602 1 97.38 358 SER A C 1
ATOM 2792 O O . SER A 1 358 ? 7.887 36.219 -14.555 1 97.38 358 SER A O 1
ATOM 2794 N N . LYS A 1 359 ? 5.914 36.219 -15.688 1 96.75 359 LYS A N 1
ATOM 2795 C CA . LYS A 1 359 ? 6.48 36.875 -16.875 1 96.75 359 LYS A CA 1
ATOM 2796 C C . LYS A 1 359 ? 6.863 38.312 -16.594 1 96.75 359 LYS A C 1
ATOM 2798 O O . LYS A 1 359 ? 7.738 38.875 -17.266 1 96.75 359 LYS A O 1
ATOM 2803 N N . ILE A 1 360 ? 6.176 38.906 -15.695 1 97.19 360 ILE A N 1
ATOM 2804 C CA . ILE A 1 360 ? 6.449 40.312 -15.312 1 97.19 360 ILE A CA 1
ATOM 2805 C C . ILE A 1 360 ? 7.617 40.344 -14.328 1 97.19 360 ILE A C 1
ATOM 2807 O O . ILE A 1 360 ? 8.531 41.156 -14.484 1 97.19 360 ILE A O 1
ATOM 2811 N N . GLY A 1 361 ? 7.605 39.469 -13.312 1 96.06 361 GLY A N 1
ATOM 2812 C CA . GLY A 1 361 ? 8.672 39.406 -12.328 1 96.06 361 GLY A CA 1
ATOM 2813 C C . GLY A 1 361 ? 8.242 38.781 -11.016 1 96.06 361 GLY A C 1
ATOM 2814 O O . GLY A 1 361 ? 7.059 38.531 -10.805 1 96.06 361 GLY A O 1
ATOM 2815 N N . ILE A 1 362 ? 9.188 38.625 -10.148 1 95.75 362 ILE A N 1
ATOM 2816 C CA . ILE A 1 362 ? 8.945 37.938 -8.883 1 95.75 362 ILE A CA 1
ATOM 2817 C C . ILE A 1 362 ? 8.055 38.812 -7.996 1 95.75 362 ILE A C 1
ATOM 2819 O O . ILE A 1 362 ? 7.242 38.281 -7.227 1 95.75 362 ILE A O 1
ATOM 2823 N N . GLU A 1 363 ? 8.219 40.125 -8.109 1 96.12 363 GLU A N 1
ATOM 2824 C CA . GLU A 1 363 ? 7.387 41 -7.316 1 96.12 363 GLU A CA 1
ATOM 2825 C C . GLU A 1 363 ? 5.918 40.906 -7.703 1 96.12 363 GLU A C 1
ATOM 2827 O O . GLU A 1 363 ? 5.035 41 -6.852 1 96.12 363 GLU A O 1
ATOM 2832 N N . ALA A 1 364 ? 5.738 40.719 -8.961 1 97.75 364 ALA A N 1
ATOM 2833 C CA . ALA A 1 364 ? 4.367 40.531 -9.43 1 97.75 364 ALA A CA 1
ATOM 2834 C C . ALA A 1 364 ? 3.773 39.219 -8.914 1 97.75 364 ALA A C 1
ATOM 2836 O O . ALA A 1 364 ? 2.582 39.156 -8.602 1 97.75 364 ALA A O 1
ATOM 2837 N N . VAL A 1 365 ? 4.566 38.156 -8.891 1 98.38 365 VAL A N 1
ATOM 2838 C CA . VAL A 1 365 ? 4.117 36.875 -8.336 1 98.38 365 VAL A CA 1
ATOM 2839 C C . VAL A 1 365 ? 3.752 37.062 -6.863 1 98.38 365 VAL A C 1
ATOM 2841 O O . VAL A 1 365 ? 2.688 36.625 -6.426 1 98.38 365 VAL A O 1
ATOM 2844 N N . GLN A 1 366 ? 4.637 37.719 -6.145 1 97.88 366 GLN A N 1
ATOM 2845 C CA . GLN A 1 366 ? 4.406 37.969 -4.73 1 97.88 366 GLN A CA 1
ATOM 2846 C C . GLN A 1 366 ? 3.109 38.75 -4.52 1 97.88 366 GLN A C 1
ATOM 2848 O O . GLN A 1 366 ? 2.338 38.438 -3.607 1 97.88 366 GLN A O 1
ATOM 2853 N N . ALA A 1 367 ? 2.908 39.719 -5.301 1 97.75 367 ALA A N 1
ATOM 2854 C CA . ALA A 1 367 ? 1.707 40.562 -5.188 1 97.75 367 ALA A CA 1
ATOM 2855 C C . ALA A 1 367 ? 0.449 39.719 -5.445 1 97.75 367 ALA A C 1
ATOM 2857 O O . ALA A 1 367 ? -0.563 39.906 -4.762 1 97.75 367 ALA A O 1
ATOM 2858 N N . GLU A 1 368 ? 0.527 38.906 -6.449 1 98.06 368 GLU A N 1
ATOM 2859 C CA . GLU A 1 368 ? -0.613 38.062 -6.777 1 98.06 368 GLU A CA 1
ATOM 2860 C C . GLU A 1 368 ? -0.906 37.062 -5.648 1 98.06 368 GLU A C 1
ATOM 2862 O O . GLU A 1 368 ? -2.066 36.844 -5.305 1 98.06 368 GLU A O 1
ATOM 2867 N N . LEU A 1 369 ? 0.113 36.5 -5.102 1 98.12 369 LEU A N 1
ATOM 2868 C CA . LEU A 1 369 ? -0.042 35.594 -3.982 1 98.12 369 LEU A CA 1
ATOM 2869 C C . LEU A 1 369 ? -0.69 36.281 -2.789 1 98.12 369 LEU A C 1
ATOM 2871 O O . LEU A 1 369 ? -1.629 35.75 -2.191 1 98.12 369 LEU A O 1
ATOM 2875 N N . MET A 1 370 ? -0.179 37.406 -2.459 1 97.69 370 MET A N 1
ATOM 2876 C CA . MET A 1 370 ? -0.678 38.156 -1.31 1 97.69 370 MET A CA 1
ATOM 2877 C C . MET A 1 370 ? -2.125 38.594 -1.528 1 97.69 370 MET A C 1
ATOM 2879 O O . MET A 1 370 ? -2.945 38.5 -0.614 1 97.69 370 MET A O 1
ATOM 2883 N N . SER A 1 371 ? -2.396 39.031 -2.74 1 96.38 371 SER A N 1
ATOM 2884 C CA . SER A 1 371 ? -3.754 39.438 -3.066 1 96.38 371 SER A CA 1
ATOM 2885 C C . SER A 1 371 ? -4.75 38.312 -2.883 1 96.38 371 SER A C 1
ATOM 2887 O O . SER A 1 371 ? -5.801 38.469 -2.268 1 96.38 371 SER A O 1
ATOM 2889 N N . LYS A 1 372 ? -4.43 37.188 -3.391 1 94.88 372 LYS A N 1
ATOM 2890 C CA . LYS A 1 372 ? -5.305 36.031 -3.252 1 94.88 372 LYS A CA 1
ATOM 2891 C C . LYS A 1 372 ? -5.477 35.625 -1.786 1 94.88 372 LYS A C 1
ATOM 2893 O O . LYS A 1 372 ? -6.586 35.312 -1.347 1 94.88 372 LYS A O 1
ATOM 2898 N N . ALA A 1 373 ? -4.395 35.594 -1.048 1 95.19 373 ALA A N 1
ATOM 2899 C CA . ALA A 1 373 ? -4.441 35.25 0.371 1 95.19 373 ALA A CA 1
ATOM 2900 C C . ALA A 1 373 ? -5.398 36.156 1.128 1 95.19 373 ALA A C 1
ATOM 2902 O O . ALA A 1 373 ? -6.211 35.688 1.931 1 95.19 373 ALA A O 1
ATOM 2903 N N . LEU A 1 374 ? -5.34 37.438 0.85 1 94.88 374 LEU A N 1
ATOM 2904 C CA . LEU A 1 374 ? -6.141 38.406 1.581 1 94.88 374 LEU A CA 1
ATOM 2905 C C . LEU A 1 374 ? -7.602 38.344 1.152 1 94.88 374 LEU A C 1
ATOM 2907 O O . LEU A 1 374 ? -8.5 38.562 1.967 1 94.88 374 LEU A O 1
ATOM 2911 N N . VAL A 1 375 ? -7.852 38.094 -0.119 1 93.25 375 VAL A N 1
ATOM 2912 C CA . VAL A 1 375 ? -9.219 37.906 -0.597 1 93.25 375 VAL A CA 1
ATOM 2913 C C . VAL A 1 375 ? -9.867 36.719 0.122 1 93.25 375 VAL A C 1
ATOM 2915 O O . VAL A 1 375 ? -11.031 36.781 0.521 1 93.25 375 VAL A O 1
ATOM 2918 N N . GLU A 1 376 ? -9.117 35.656 0.282 1 90.12 376 GLU A N 1
ATOM 2919 C CA . GLU A 1 376 ? -9.625 34.469 0.935 1 90.12 376 GLU A CA 1
ATOM 2920 C C . GLU A 1 376 ? -9.898 34.719 2.416 1 90.12 376 GLU A C 1
ATOM 2922 O O . GLU A 1 376 ? -10.875 34.188 2.971 1 90.12 376 GLU A O 1
ATOM 2927 N N . ILE A 1 377 ? -9.117 35.438 3.1 1 91.44 377 ILE A N 1
ATOM 2928 C CA . ILE A 1 377 ? -9.312 35.75 4.508 1 91.44 377 ILE A CA 1
ATOM 2929 C C . ILE A 1 377 ? -10.562 36.625 4.66 1 91.44 377 ILE A C 1
ATOM 2931 O O . ILE A 1 377 ? -11.344 36.438 5.598 1 91.44 377 ILE A O 1
ATOM 2935 N N . ARG A 1 378 ? -10.758 37.469 3.748 1 88.62 378 ARG A N 1
ATOM 2936 C CA . ARG A 1 378 ? -11.906 38.375 3.801 1 88.62 378 ARG A CA 1
ATOM 2937 C C . ARG A 1 378 ? -13.203 37.625 3.547 1 88.62 378 ARG A C 1
ATOM 2939 O O . ARG A 1 378 ? -14.25 37.969 4.098 1 88.62 378 ARG A O 1
ATOM 2946 N N . ALA A 1 379 ? -13.133 36.656 2.641 1 83.12 379 ALA A N 1
ATOM 2947 C CA . ALA A 1 379 ? -14.328 35.906 2.27 1 83.12 379 ALA A CA 1
ATOM 2948 C C . ALA A 1 379 ? -14.828 35.062 3.445 1 83.12 379 ALA A C 1
ATOM 2950 O O . ALA A 1 379 ? -15.992 34.656 3.467 1 83.12 379 ALA A O 1
ATOM 2951 N N . GLY A 1 380 ? -13.938 34.844 4.383 1 74.69 380 GLY A N 1
ATOM 2952 C CA . GLY A 1 380 ? -14.461 34.031 5.469 1 74.69 380 GLY A CA 1
ATOM 2953 C C . GLY A 1 380 ? -13.484 33.875 6.621 1 74.69 380 GLY A C 1
ATOM 2954 O O . GLY A 1 380 ? -12.344 34.344 6.543 1 74.69 380 GLY A O 1
ATOM 2955 N N . THR A 1 381 ? -14.062 33.219 7.715 1 64.06 381 THR A N 1
ATOM 2956 C CA . THR A 1 381 ? -13.312 33.156 8.969 1 64.06 381 THR A CA 1
ATOM 2957 C C . THR A 1 381 ? -12.445 31.891 9.016 1 64.06 381 THR A C 1
ATOM 2959 O O . THR A 1 381 ? -11.664 31.703 9.953 1 64.06 381 THR A O 1
ATOM 2962 N N . ARG A 1 382 ? -12.359 31.172 7.926 1 80 382 ARG A N 1
ATOM 2963 C CA . ARG A 1 382 ? -11.641 29.922 8.172 1 80 382 ARG A CA 1
ATOM 2964 C C . ARG A 1 382 ? -10.172 30.047 7.773 1 80 382 ARG A C 1
ATOM 2966 O O . ARG A 1 382 ? -9.305 29.406 8.359 1 80 382 ARG A O 1
ATOM 2973 N N . ARG A 1 383 ? -9.992 30.922 6.934 1 87.88 383 ARG A N 1
ATOM 2974 C CA . ARG A 1 383 ? -8.594 31.125 6.562 1 87.88 383 ARG A CA 1
ATOM 2975 C C . ARG A 1 383 ? -7.891 32.031 7.555 1 87.88 383 ARG A C 1
ATOM 2977 O O . ARG A 1 383 ? -8.461 33.031 8.008 1 87.88 383 ARG A O 1
ATOM 2984 N N . LYS A 1 384 ? -6.707 31.641 7.91 1 93 384 LYS A N 1
ATOM 2985 C CA . LYS A 1 384 ? -5.918 32.375 8.898 1 93 384 LYS A CA 1
ATOM 2986 C C . LYS A 1 384 ? -4.797 33.156 8.242 1 93 384 LYS A C 1
ATOM 2988 O O . LYS A 1 384 ? -4.559 33.031 7.039 1 93 384 LYS A O 1
ATOM 2993 N N . HIS A 1 385 ? -4.184 33.969 9.102 1 96.62 385 HIS A N 1
ATOM 2994 C CA . HIS A 1 385 ? -3.201 34.906 8.57 1 96.62 385 HIS A CA 1
ATOM 2995 C C . HIS A 1 385 ? -1.821 34.25 8.477 1 96.62 385 HIS A C 1
ATOM 2997 O O . HIS A 1 385 ? -0.858 34.906 8.062 1 96.62 385 HIS A O 1
ATOM 3003 N N . VAL A 1 386 ? -1.725 33 8.773 1 96.62 386 VAL A N 1
ATOM 3004 C CA . VAL A 1 386 ? -0.423 32.312 8.727 1 96.62 386 VAL A CA 1
ATOM 3005 C C . VAL A 1 386 ? 0.131 32.375 7.301 1 96.62 386 VAL A C 1
ATOM 3007 O O . VAL A 1 386 ? 1.325 32.625 7.102 1 96.62 386 VAL A O 1
ATOM 3010 N N . TRP A 1 387 ? -0.674 32.25 6.324 1 96.44 387 TRP A N 1
ATOM 3011 C CA . TRP A 1 387 ? -0.222 32.219 4.938 1 96.44 387 TRP A CA 1
ATOM 3012 C C . TRP A 1 387 ? 0.239 33.594 4.492 1 96.44 387 TRP A C 1
ATOM 3014 O O . TRP A 1 387 ? 1.365 33.75 4.016 1 96.44 387 TRP A O 1
ATOM 3024 N N . PRO A 1 388 ? -0.533 34.656 4.68 1 97.69 388 PRO A N 1
ATOM 3025 C CA . PRO A 1 388 ? -0.019 35.969 4.293 1 97.69 388 PRO A CA 1
ATOM 3026 C C . PRO A 1 388 ? 1.193 36.375 5.121 1 97.69 388 PRO A C 1
ATOM 3028 O O . PRO A 1 388 ? 2.07 37.094 4.617 1 97.69 388 PRO A O 1
ATOM 3031 N N . THR A 1 389 ? 1.262 35.969 6.398 1 98.5 389 THR A N 1
ATOM 3032 C CA . THR A 1 389 ? 2.439 36.25 7.207 1 98.5 389 THR A CA 1
ATOM 3033 C C . THR A 1 389 ? 3.674 35.562 6.629 1 98.5 389 THR A C 1
ATOM 3035 O O . THR A 1 389 ? 4.75 36.188 6.57 1 98.5 389 THR A O 1
ATOM 3038 N N . PHE A 1 390 ? 3.494 34.375 6.238 1 98.12 390 PHE A N 1
ATOM 3039 C CA . PHE A 1 390 ? 4.559 33.625 5.602 1 98.12 390 PHE A CA 1
ATOM 3040 C C . PHE A 1 390 ? 5.016 34.281 4.312 1 98.12 390 PHE A C 1
ATOM 3042 O O . PHE A 1 390 ? 6.215 34.469 4.09 1 98.12 390 PHE A O 1
ATOM 3049 N N . LEU A 1 391 ? 4.074 34.719 3.49 1 98.31 391 LEU A N 1
ATOM 3050 C CA . LEU A 1 391 ? 4.383 35.375 2.23 1 98.31 391 LEU A CA 1
ATOM 3051 C C . LEU A 1 391 ? 5.148 36.688 2.477 1 98.31 391 LEU A C 1
ATOM 3053 O O . LEU A 1 391 ? 6.145 36.938 1.8 1 98.31 391 LEU A O 1
ATOM 3057 N N . ALA A 1 392 ? 4.715 37.469 3.447 1 98.5 392 ALA A N 1
ATOM 3058 C CA . ALA A 1 392 ? 5.395 38.719 3.781 1 98.5 392 ALA A CA 1
ATOM 3059 C C . ALA A 1 392 ? 6.812 38.469 4.281 1 98.5 392 ALA A C 1
ATOM 3061 O O . ALA A 1 392 ? 7.727 39.25 3.996 1 98.5 392 ALA A O 1
ATOM 3062 N N . SER A 1 393 ? 6.961 37.375 4.984 1 98.38 393 SER A N 1
ATOM 3063 C CA . SER A 1 393 ? 8.258 37.031 5.559 1 98.38 393 SER A CA 1
ATOM 3064 C C . SER A 1 393 ? 9.25 36.625 4.473 1 98.38 393 SER A C 1
ATOM 3066 O O . SER A 1 393 ? 10.406 37.031 4.492 1 98.38 393 SER A O 1
ATOM 3068 N N . ILE A 1 394 ? 8.797 35.812 3.566 1 97.38 394 ILE A N 1
ATOM 3069 C CA . ILE A 1 394 ? 9.664 35.375 2.482 1 97.38 394 ILE A CA 1
ATOM 3070 C C . ILE A 1 394 ? 10.102 36.562 1.64 1 97.38 394 ILE A C 1
ATOM 3072 O O . ILE A 1 394 ? 11.219 36.594 1.116 1 97.38 394 ILE A O 1
ATOM 3076 N N . ALA A 1 395 ? 9.242 37.562 1.536 1 97.19 395 ALA A N 1
ATOM 3077 C CA . ALA A 1 395 ? 9.539 38.781 0.795 1 97.19 395 ALA A CA 1
ATOM 3078 C C . ALA A 1 395 ? 10.375 39.75 1.635 1 97.19 395 ALA A C 1
ATOM 3080 O O . ALA A 1 395 ? 10.711 40.844 1.186 1 97.19 395 ALA A O 1
ATOM 3081 N N . GLN A 1 396 ? 10.664 39.469 2.834 1 96.56 396 GLN A N 1
ATOM 3082 C CA . GLN A 1 396 ? 11.453 40.25 3.771 1 96.56 396 GLN A CA 1
ATOM 3083 C C . GLN A 1 396 ? 10.812 41.625 4.016 1 96.56 396 GLN A C 1
ATOM 3085 O O . GLN A 1 396 ? 11.508 42.625 4.113 1 96.56 396 GLN A O 1
ATOM 3090 N N . ASN A 1 397 ? 9.539 41.594 3.959 1 97.81 397 ASN A N 1
ATOM 3091 C CA . ASN A 1 397 ? 8.789 42.812 4.27 1 97.81 397 ASN A CA 1
ATOM 3092 C C . ASN A 1 397 ? 8.359 42.844 5.734 1 97.81 397 ASN A C 1
ATOM 3094 O O . ASN A 1 397 ? 7.266 42.406 6.078 1 97.81 397 ASN A O 1
ATOM 3098 N N . ARG A 1 398 ? 9.148 43.438 6.574 1 98.25 398 ARG A N 1
ATOM 3099 C CA . ARG A 1 398 ? 8.93 43.438 8.016 1 98.25 398 ARG A CA 1
ATOM 3100 C C . ARG A 1 398 ? 7.609 44.125 8.359 1 98.25 398 ARG A C 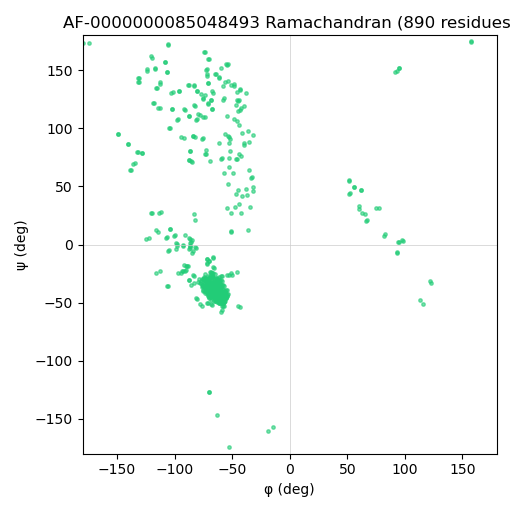1
ATOM 3102 O O . ARG A 1 398 ? 6.859 43.656 9.219 1 98.25 398 ARG A O 1
ATOM 3109 N N . GLU A 1 399 ? 7.363 45.281 7.715 1 98.31 399 GLU A N 1
ATOM 3110 C CA . GLU A 1 399 ? 6.156 46.031 8.008 1 98.31 399 GLU A CA 1
ATOM 3111 C C . GLU A 1 399 ? 4.902 45.219 7.742 1 98.31 399 GLU A C 1
ATOM 3113 O O . GLU A 1 399 ? 4 45.156 8.578 1 98.31 399 GLU A O 1
ATOM 3118 N N . GLN A 1 400 ? 4.867 44.594 6.613 1 98.12 400 GLN A N 1
ATOM 3119 C CA . GLN A 1 400 ? 3.719 43.75 6.254 1 98.12 400 GLN A CA 1
ATOM 3120 C C . GLN A 1 400 ? 3.6 42.562 7.172 1 98.12 400 GLN A C 1
ATOM 3122 O O . GLN A 1 400 ? 2.492 42.125 7.512 1 98.12 400 GLN A O 1
ATOM 3127 N N . THR A 1 401 ? 4.734 41.938 7.523 1 98.62 401 THR A N 1
ATOM 3128 C CA . THR A 1 401 ? 4.734 40.812 8.453 1 98.62 401 THR A CA 1
ATOM 3129 C C . THR A 1 401 ? 4.082 41.219 9.773 1 98.62 401 THR A C 1
ATOM 3131 O O . THR A 1 401 ? 3.215 40.5 10.281 1 98.62 401 THR A O 1
ATOM 3134 N N . LEU A 1 402 ? 4.434 42.375 10.258 1 98.62 402 LEU A N 1
ATOM 3135 C CA . LEU A 1 402 ? 3.889 42.844 11.523 1 98.62 402 LEU A CA 1
ATOM 3136 C C . LEU A 1 402 ? 2.396 43.156 11.398 1 98.62 402 LEU A C 1
ATOM 3138 O O . LEU A 1 402 ? 1.624 42.844 12.32 1 98.62 402 LEU A O 1
ATOM 3142 N N . VAL A 1 403 ? 2.006 43.688 10.289 1 98.38 403 VAL A N 1
ATOM 3143 C CA . VAL A 1 403 ? 0.597 43.969 10.062 1 98.38 403 VAL A CA 1
ATOM 3144 C C . VAL A 1 403 ? -0.223 42.688 10.133 1 98.38 403 VAL A C 1
ATOM 3146 O O . VAL A 1 403 ? -1.253 42.656 10.805 1 98.38 403 VAL A O 1
ATOM 3149 N N . HIS A 1 404 ? 0.234 41.656 9.484 1 98.25 404 HIS A N 1
ATOM 3150 C CA . HIS A 1 404 ? -0.505 40.375 9.453 1 98.25 404 HIS A CA 1
ATOM 3151 C C . HIS A 1 404 ? -0.493 39.719 10.82 1 98.25 404 HIS A C 1
ATOM 3153 O O . HIS A 1 404 ? -1.487 39.094 11.227 1 98.25 404 HIS A O 1
ATOM 3159 N N . LEU A 1 405 ? 0.592 39.75 11.523 1 98.5 405 LEU A N 1
ATOM 3160 C CA . LEU A 1 405 ? 0.659 39.188 12.867 1 98.5 405 LEU A CA 1
ATOM 3161 C C . LEU A 1 405 ? -0.312 39.906 13.805 1 98.5 405 LEU A C 1
ATOM 3163 O O . LEU A 1 405 ? -0.988 39.281 14.609 1 98.5 405 LEU A O 1
ATOM 3167 N N . ARG A 1 406 ? -0.366 41.188 13.727 1 98.19 406 ARG A N 1
ATOM 3168 C CA . ARG A 1 406 ? -1.273 41.938 14.57 1 98.19 406 ARG A CA 1
ATOM 3169 C C . ARG A 1 406 ? -2.729 41.656 14.211 1 98.19 406 ARG A C 1
ATOM 3171 O O . ARG A 1 406 ? -3.582 41.562 15.094 1 98.19 406 ARG A O 1
ATOM 3178 N N . ASN A 1 407 ? -3.008 41.562 12.906 1 96.75 407 ASN A N 1
ATOM 3179 C CA . ASN A 1 407 ? -4.352 41.188 12.484 1 96.75 407 ASN A CA 1
ATOM 3180 C C . ASN A 1 407 ? -4.738 39.812 13.016 1 96.75 407 ASN A C 1
ATOM 3182 O O . ASN A 1 407 ? -5.875 39.594 13.445 1 96.75 407 ASN A O 1
ATOM 3186 N N . ALA A 1 408 ? -3.818 38.906 12.969 1 96.81 408 ALA A N 1
ATOM 3187 C CA . ALA A 1 408 ? -4.055 37.562 13.5 1 96.81 408 ALA A CA 1
ATOM 3188 C C . ALA A 1 408 ? -4.336 37.625 15 1 96.81 408 ALA A C 1
ATOM 3190 O O . ALA A 1 408 ? -5.203 36.875 15.5 1 96.81 408 ALA A O 1
ATOM 3191 N N . SER A 1 409 ? -3.576 38.375 15.695 1 96.75 409 SER A N 1
ATOM 3192 C CA . SER A 1 409 ? -3.76 38.562 17.125 1 96.75 409 SER A CA 1
ATOM 3193 C C . SER A 1 409 ? -5.129 39.125 17.453 1 96.75 409 SER A C 1
ATOM 3195 O O . SER A 1 409 ? -5.789 38.719 18.406 1 96.75 409 SER A O 1
ATOM 3197 N N . ARG A 1 410 ? -5.52 40.094 16.703 1 95.12 410 ARG A N 1
ATOM 3198 C CA . ARG A 1 410 ? -6.824 40.719 16.891 1 95.12 410 ARG A CA 1
ATOM 3199 C C . ARG A 1 410 ? -7.949 39.719 16.703 1 95.12 410 ARG A C 1
ATOM 3201 O O . ARG A 1 410 ? -8.969 39.75 17.391 1 95.12 410 ARG A O 1
ATOM 3208 N N . ARG A 1 411 ? -7.699 38.812 15.805 1 93.5 411 ARG A N 1
ATOM 3209 C CA . ARG A 1 411 ? -8.688 37.781 15.523 1 93.5 411 ARG A CA 1
ATOM 3210 C C . ARG A 1 411 ? -8.531 36.594 16.484 1 93.5 411 ARG A C 1
ATOM 3212 O O . ARG A 1 411 ? -9.25 35.594 16.375 1 93.5 411 ARG A O 1
ATOM 3219 N N . GLN A 1 412 ? -7.578 36.75 17.359 1 92.44 412 GLN A N 1
ATOM 3220 C CA . GLN A 1 412 ? -7.289 35.688 18.328 1 92.44 412 GLN A CA 1
ATOM 3221 C C . GLN A 1 412 ? -7.078 34.344 17.641 1 92.44 412 GLN A C 1
ATOM 3223 O O . GLN A 1 412 ? -7.648 33.344 18.062 1 92.44 412 GLN A O 1
ATOM 3228 N N . GLU A 1 413 ? -6.324 34.375 16.562 1 93.5 413 GLU A N 1
ATOM 3229 C CA . GLU A 1 413 ? -6.023 33.156 15.82 1 93.5 413 GLU A CA 1
ATOM 3230 C C . GLU A 1 413 ? -5.043 32.281 16.594 1 93.5 413 GLU A C 1
ATOM 3232 O O . GLU A 1 413 ? -4.262 32.781 17.406 1 93.5 413 GLU A O 1
ATOM 3237 N N . SER A 1 414 ? -5.223 30.938 16.469 1 93.31 414 SER A N 1
ATOM 3238 C CA . SER A 1 414 ? -4.27 29.922 16.906 1 93.31 414 SER A CA 1
ATOM 3239 C C . SER A 1 414 ? -3.764 29.094 15.727 1 93.31 414 SER A C 1
ATOM 3241 O O . SER A 1 414 ? -4.551 28.469 15.023 1 93.31 414 SER A O 1
ATOM 3243 N N . TRP A 1 415 ? -2.402 29.156 15.609 1 95.06 415 TRP A N 1
ATOM 3244 C CA . TRP A 1 415 ? -1.864 28.609 14.367 1 95.06 415 TRP A CA 1
ATOM 3245 C C . TRP A 1 415 ? -1.27 27.219 14.594 1 95.06 415 TRP A C 1
ATOM 3247 O O . TRP A 1 415 ? -0.365 27.047 15.414 1 95.06 415 TRP A O 1
ATOM 3257 N N . GLY A 1 416 ? -1.884 26.266 13.945 1 94.12 416 GLY A N 1
ATOM 3258 C CA . GLY A 1 416 ? -1.067 25.109 13.609 1 94.12 416 GLY A CA 1
ATOM 3259 C C . GLY A 1 416 ? -0.031 25.406 12.539 1 94.12 416 GLY A C 1
ATOM 3260 O O . GLY A 1 416 ? 0.731 26.375 12.656 1 94.12 416 GLY A O 1
ATOM 3261 N N . ASP A 1 417 ? 0.026 24.641 11.453 1 95.12 417 ASP A N 1
ATOM 3262 C CA . ASP A 1 417 ? 0.901 24.922 10.32 1 95.12 417 ASP A CA 1
ATOM 3263 C C . ASP A 1 417 ? 2.344 25.141 10.773 1 95.12 417 ASP A C 1
ATOM 3265 O O . ASP A 1 417 ? 2.961 26.156 10.453 1 95.12 417 ASP A O 1
ATOM 3269 N N . ALA A 1 418 ? 2.836 24.188 11.477 1 95.69 418 ALA A N 1
ATOM 3270 C CA . ALA A 1 418 ? 4.133 24.328 12.133 1 95.69 418 ALA A CA 1
ATOM 3271 C C . ALA A 1 418 ? 5.246 24.531 11.109 1 95.69 418 ALA A C 1
ATOM 3273 O O . ALA A 1 418 ? 6.227 25.234 11.383 1 95.69 418 ALA A O 1
ATOM 3274 N N . ALA A 1 419 ? 5.082 24 9.945 1 96.06 419 ALA A N 1
ATOM 3275 C CA . ALA A 1 419 ? 6.109 24.156 8.922 1 96.06 419 ALA A CA 1
ATOM 3276 C C . ALA A 1 419 ? 6.293 25.625 8.531 1 96.06 419 ALA A C 1
ATOM 3278 O O . ALA A 1 419 ? 7.414 26.141 8.539 1 96.06 419 ALA A O 1
ATOM 3279 N N . ARG A 1 420 ? 5.238 26.312 8.289 1 95.81 420 ARG A N 1
ATOM 3280 C CA . ARG A 1 420 ? 5.309 27.719 7.898 1 95.81 420 ARG A CA 1
ATOM 3281 C C . ARG A 1 420 ? 5.707 28.594 9.086 1 95.81 420 ARG A C 1
ATOM 3283 O O . ARG A 1 420 ? 6.48 29.547 8.93 1 95.81 420 ARG A O 1
ATOM 3290 N N . VAL A 1 421 ? 5.152 28.234 10.219 1 96.56 421 VAL A N 1
ATOM 3291 C CA . VAL A 1 421 ? 5.469 29 11.43 1 96.56 421 VAL A CA 1
ATOM 3292 C C . VAL A 1 421 ? 6.965 28.922 11.711 1 96.56 421 VAL A C 1
ATOM 3294 O O . VAL A 1 421 ? 7.59 29.938 12.047 1 96.56 421 VAL A O 1
ATOM 3297 N N . SER A 1 422 ? 7.504 27.75 11.531 1 94.75 422 SER A N 1
ATOM 3298 C CA . SER A 1 422 ? 8.93 27.578 11.773 1 94.75 422 SER A CA 1
ATOM 3299 C C . SER A 1 422 ? 9.766 28.375 10.773 1 94.75 422 SER A C 1
ATOM 3301 O O . SER A 1 422 ? 10.82 28.906 11.117 1 94.75 422 SER A O 1
ATOM 3303 N N . GLN A 1 423 ? 9.336 28.453 9.594 1 95.44 423 GLN A N 1
ATOM 3304 C CA . GLN A 1 423 ? 10.039 29.234 8.578 1 95.44 423 GLN A CA 1
ATOM 3305 C C . GLN A 1 423 ? 10 30.719 8.898 1 95.44 423 GLN A C 1
ATOM 3307 O O . GLN A 1 423 ? 11.008 31.422 8.758 1 95.44 423 GLN A O 1
ATOM 3312 N N . ILE A 1 424 ? 8.836 31.219 9.305 1 97.25 424 ILE A N 1
ATOM 3313 C CA . ILE A 1 424 ? 8.695 32.625 9.695 1 97.25 424 ILE A CA 1
ATOM 3314 C C . ILE A 1 424 ? 9.648 32.938 10.844 1 97.25 424 ILE A C 1
ATOM 3316 O O . ILE A 1 424 ? 10.367 33.938 10.812 1 97.25 424 ILE A O 1
ATOM 3320 N N . ALA A 1 425 ? 9.641 32.031 11.773 1 96.19 425 ALA A N 1
ATOM 3321 C CA . ALA A 1 425 ? 10.5 32.219 12.945 1 96.19 425 ALA A CA 1
ATOM 3322 C C . ALA A 1 425 ? 11.969 32.281 12.539 1 96.19 425 ALA A C 1
ATOM 3324 O O . ALA A 1 425 ? 12.734 33.094 13.07 1 96.19 425 ALA A O 1
ATOM 3325 N N . ARG A 1 426 ? 12.352 31.453 11.68 1 95 426 ARG A N 1
ATOM 3326 C CA . ARG A 1 426 ? 13.742 31.406 11.234 1 95 426 ARG A CA 1
ATOM 3327 C C . ARG A 1 426 ? 14.125 32.688 10.477 1 95 426 ARG A C 1
ATOM 3329 O O . ARG A 1 426 ? 15.227 33.188 10.656 1 95 426 ARG A O 1
ATOM 3336 N N . LEU A 1 427 ? 13.25 33.219 9.688 1 95.75 427 LEU A N 1
ATOM 3337 C CA . LEU A 1 427 ? 13.523 34.406 8.859 1 95.75 427 LEU A CA 1
ATOM 3338 C C . LEU A 1 427 ? 13.641 35.656 9.719 1 95.75 427 LEU A C 1
ATOM 3340 O O . LEU A 1 427 ? 14.359 36.594 9.359 1 95.75 427 LEU A O 1
ATOM 3344 N N . TRP A 1 428 ? 12.977 35.625 10.867 1 97.62 428 TRP A N 1
ATOM 3345 C CA . TRP A 1 428 ? 12.953 36.812 11.711 1 97.62 428 TRP A CA 1
ATOM 3346 C C . TRP A 1 428 ? 13.57 36.531 13.07 1 97.62 428 TRP A C 1
ATOM 3348 O O . TRP A 1 428 ? 13.133 37.094 14.086 1 97.62 428 TRP A O 1
ATOM 3358 N N . GLN A 1 429 ? 14.492 35.562 13.172 1 94.62 429 GLN A N 1
ATOM 3359 C CA . GLN A 1 429 ? 15.078 35.094 14.422 1 94.62 429 GLN A CA 1
ATOM 3360 C C . GLN A 1 429 ? 15.648 36.25 15.227 1 94.62 429 GLN A C 1
ATOM 3362 O O . GLN A 1 429 ? 15.602 36.25 16.469 1 94.62 429 GLN A O 1
ATOM 3367 N N . GLY A 1 430 ? 16.062 37.344 14.688 1 95 430 GLY A N 1
ATOM 3368 C CA . GLY A 1 430 ? 16.672 38.438 15.391 1 95 430 GLY A CA 1
ATOM 3369 C C . GLY A 1 430 ? 15.688 39.562 15.68 1 95 430 GLY A C 1
ATOM 3370 O O . GLY A 1 430 ? 16.047 40.562 16.312 1 95 430 GLY A O 1
ATOM 3371 N N . ASP A 1 431 ? 14.469 39.438 15.312 1 97.81 431 ASP A N 1
ATOM 3372 C CA . ASP A 1 431 ? 13.453 40.469 15.492 1 97.81 431 ASP A CA 1
ATOM 3373 C C . ASP A 1 431 ? 12.516 40.094 16.656 1 97.81 431 ASP A C 1
ATOM 3375 O O . ASP A 1 431 ? 11.539 39.375 16.469 1 97.81 431 ASP A O 1
ATOM 3379 N N . SER A 1 432 ? 12.711 40.656 17.828 1 96.88 432 SER A N 1
ATOM 3380 C CA . SER A 1 432 ? 12.008 40.281 19.047 1 96.88 432 SER A CA 1
ATOM 3381 C C . SER A 1 432 ? 10.523 40.625 18.969 1 96.88 432 SER A C 1
ATOM 3383 O O . SER A 1 432 ? 9.695 39.906 19.562 1 96.88 432 SER A O 1
ATOM 3385 N N . GLU A 1 433 ? 10.18 41.688 18.281 1 97.69 433 GLU A N 1
ATOM 3386 C CA . GLU A 1 433 ? 8.766 42.031 18.125 1 97.69 433 GLU A CA 1
ATOM 3387 C C . GLU A 1 433 ? 8.023 40.969 17.344 1 97.69 433 GLU A C 1
ATOM 3389 O O . GLU A 1 433 ? 6.949 40.5 17.75 1 97.69 433 GLU A O 1
ATOM 3394 N N . ILE A 1 434 ? 8.578 40.562 16.281 1 98.25 434 ILE A N 1
ATOM 3395 C CA . ILE A 1 434 ? 7.961 39.562 15.422 1 98.25 434 ILE A CA 1
ATOM 3396 C C . ILE A 1 434 ? 7.953 38.219 16.141 1 98.25 434 ILE A C 1
ATOM 3398 O O . ILE A 1 434 ? 6.926 37.531 16.172 1 98.25 434 ILE A O 1
ATOM 3402 N N . THR A 1 435 ? 9.062 37.812 16.719 1 96.75 435 THR A N 1
ATOM 3403 C CA . THR A 1 435 ? 9.133 36.5 17.375 1 96.75 435 THR A CA 1
ATOM 3404 C C . THR A 1 435 ? 8.172 36.438 18.562 1 96.75 435 THR A C 1
ATOM 3406 O O . THR A 1 435 ? 7.613 35.375 18.859 1 96.75 435 THR A O 1
ATOM 3409 N N . GLY A 1 436 ? 8.031 37.5 19.25 1 96.5 436 GLY A N 1
ATOM 3410 C CA . GLY A 1 436 ? 7.078 37.562 20.359 1 96.5 436 GLY A CA 1
ATOM 3411 C C . GLY A 1 436 ? 5.641 37.375 19.906 1 96.5 436 GLY A C 1
ATOM 3412 O O . GLY A 1 436 ? 4.887 36.625 20.531 1 96.5 436 GLY A O 1
ATOM 3413 N N . LEU A 1 437 ? 5.199 38.094 18.844 1 97.62 437 LEU A N 1
ATOM 3414 C CA . LEU A 1 437 ? 3.852 37.938 18.312 1 97.62 437 LEU A CA 1
ATOM 3415 C C . LEU A 1 437 ? 3.623 36.531 17.766 1 97.62 437 LEU A C 1
ATOM 3417 O O . LEU A 1 437 ? 2.555 35.969 17.969 1 97.62 437 LEU A O 1
ATOM 3421 N N . LEU A 1 438 ? 4.625 36.031 17.125 1 97.31 438 LEU A N 1
ATOM 3422 C CA . LEU A 1 438 ? 4.539 34.688 16.547 1 97.31 438 LEU A CA 1
ATOM 3423 C C . LEU A 1 438 ? 4.316 33.656 17.641 1 97.31 438 LEU A C 1
ATOM 3425 O O . LEU A 1 438 ? 3.518 32.719 17.469 1 97.31 438 LEU A O 1
ATOM 3429 N N . ALA A 1 439 ? 5.023 33.719 18.719 1 95.06 439 ALA A N 1
ATOM 3430 C CA . ALA A 1 439 ? 4.922 32.75 19.828 1 95.06 439 ALA A CA 1
ATOM 3431 C C . ALA A 1 439 ? 3.51 32.719 20.391 1 95.06 439 ALA A C 1
ATOM 3433 O O . ALA A 1 439 ? 3.023 31.688 20.812 1 95.06 439 ALA A O 1
ATOM 3434 N N . ARG A 1 440 ? 2.844 33.844 20.422 1 94.75 440 ARG A N 1
ATOM 3435 C CA . ARG A 1 440 ? 1.496 33.938 20.969 1 94.75 440 ARG A CA 1
ATOM 3436 C C . ARG A 1 440 ? 0.471 33.312 20.031 1 94.75 440 ARG A C 1
ATOM 3438 O O . ARG A 1 440 ? -0.566 32.812 20.484 1 94.75 440 ARG A O 1
ATOM 3445 N N . LEU A 1 441 ? 0.777 33.344 18.781 1 95.62 441 LEU A N 1
ATOM 3446 C CA . LEU A 1 441 ? -0.158 32.875 17.781 1 95.62 441 LEU A CA 1
ATOM 3447 C C . LEU A 1 441 ? 0.044 31.375 17.531 1 95.62 441 LEU A C 1
ATOM 3449 O O . LEU A 1 441 ? -0.816 30.719 16.938 1 95.62 441 LEU A O 1
ATOM 3453 N N . THR A 1 442 ? 1.199 30.859 17.922 1 91.88 442 THR A N 1
ATOM 3454 C CA . THR A 1 442 ? 1.497 29.453 17.703 1 91.88 442 THR A CA 1
ATOM 3455 C C . THR A 1 442 ? 0.731 28.578 18.703 1 91.88 442 THR A C 1
ATOM 3457 O O . THR A 1 442 ? 0.826 28.781 19.906 1 91.88 442 THR A O 1
ATOM 3460 N N . ALA A 1 443 ? 0.023 27.656 18.109 1 86.38 443 ALA A N 1
ATOM 3461 C CA . ALA A 1 443 ? -0.777 26.766 18.953 1 86.38 443 ALA A CA 1
ATOM 3462 C C . ALA A 1 443 ? 0.114 25.906 19.844 1 86.38 443 ALA A C 1
ATOM 3464 O O . ALA A 1 443 ? 1.21 25.516 19.438 1 86.38 443 ALA A O 1
ATOM 3465 N N . ARG A 1 444 ? -0.409 25.609 21.062 1 82.19 444 ARG A N 1
ATOM 3466 C CA . ARG A 1 444 ? 0.284 24.688 21.938 1 82.19 444 ARG A CA 1
ATOM 3467 C C . ARG A 1 444 ? 0.206 23.25 21.406 1 82.19 444 ARG A C 1
ATOM 3469 O O . ARG A 1 444 ? -0.823 22.844 20.859 1 82.19 444 ARG A O 1
ATOM 3476 N N . PRO A 1 445 ? 1.312 22.625 21.531 1 83.25 445 PRO A N 1
ATOM 3477 C CA . PRO A 1 445 ? 1.301 21.234 21.078 1 83.25 445 PRO A CA 1
ATOM 3478 C C . PRO A 1 445 ? 0.525 20.312 22.016 1 83.25 445 PRO A C 1
ATOM 3480 O O . PRO A 1 445 ? 1.128 19.531 22.766 1 83.25 445 PRO A O 1
ATOM 3483 N N . ASP A 1 446 ? -0.802 20.359 21.922 1 80.38 446 ASP A N 1
ATOM 3484 C CA . ASP A 1 446 ? -1.625 19.672 22.922 1 80.38 446 ASP A CA 1
ATOM 3485 C C . ASP A 1 446 ? -2.432 18.547 22.266 1 80.38 446 ASP A C 1
ATOM 3487 O O . ASP A 1 446 ? -3.424 18.078 22.828 1 80.38 446 ASP A O 1
ATOM 3491 N N . ALA A 1 447 ? -2.039 18.312 21.141 1 85 447 ALA A N 1
ATOM 3492 C CA . ALA A 1 447 ? -2.752 17.203 20.516 1 85 447 ALA A CA 1
ATOM 3493 C C . ALA A 1 447 ? -2.293 15.859 21.094 1 85 447 ALA A C 1
ATOM 3495 O O . ALA A 1 447 ? -1.148 15.727 21.531 1 85 447 ALA A O 1
ATOM 3496 N N . MET B 1 1 ? -46.938 -36.469 0.994 1 25.08 1 MET B N 1
ATOM 3497 C CA . MET B 1 1 ? -46 -35.594 1.694 1 25.08 1 MET B CA 1
ATOM 3498 C C . MET B 1 1 ? -45.219 -36.406 2.74 1 25.08 1 MET B C 1
ATOM 3500 O O . MET B 1 1 ? -45.75 -36.719 3.805 1 25.08 1 MET B O 1
ATOM 3504 N N . LYS B 1 2 ? -44.5 -37.375 2.398 1 34.44 2 LYS B N 1
ATOM 3505 C CA . LYS B 1 2 ? -43.875 -38.406 3.242 1 34.44 2 LYS B CA 1
ATOM 3506 C C . LYS B 1 2 ? -43.031 -37.75 4.348 1 34.44 2 LYS B C 1
ATOM 3508 O O . LYS B 1 2 ? -42.188 -36.875 4.074 1 34.44 2 LYS B O 1
ATOM 3513 N N . ARG B 1 3 ? -43.594 -37.531 5.543 1 42.97 3 ARG B N 1
ATOM 3514 C CA . ARG B 1 3 ? -43 -37 6.77 1 42.97 3 ARG B CA 1
ATOM 3515 C C . ARG B 1 3 ? -41.562 -37.469 6.953 1 42.97 3 ARG B C 1
ATOM 3517 O O . ARG B 1 3 ? -41.312 -38.688 6.926 1 42.97 3 ARG B O 1
ATOM 3524 N N . SER B 1 4 ? -40.625 -36.719 6.609 1 54 4 SER B N 1
ATOM 3525 C CA . SER B 1 4 ? -39.188 -37 6.652 1 54 4 SER B CA 1
ATOM 3526 C C . SER B 1 4 ? -38.75 -37.469 8.039 1 54 4 SER B C 1
ATOM 3528 O O . SER B 1 4 ? -39.062 -36.812 9.039 1 54 4 SER B O 1
ATOM 3530 N N . GLY B 1 5 ? -38.688 -38.656 8.406 1 68.31 5 GLY B N 1
ATOM 3531 C CA . GLY B 1 5 ? -38.344 -39.375 9.625 1 68.31 5 GLY B CA 1
ATOM 3532 C C . GLY B 1 5 ? -37.031 -38.969 10.234 1 68.31 5 GLY B C 1
ATOM 3533 O O . GLY B 1 5 ? -36.375 -39.75 10.898 1 68.31 5 GLY B O 1
ATOM 3534 N N . ARG B 1 6 ? -36.594 -37.844 10.055 1 73.5 6 ARG B N 1
ATOM 3535 C CA . ARG B 1 6 ? -35.375 -37.281 10.586 1 73.5 6 ARG B CA 1
ATOM 3536 C C . ARG B 1 6 ? -35.5 -36.969 12.07 1 73.5 6 ARG B C 1
ATOM 3538 O O . ARG B 1 6 ? -36.469 -36.312 12.484 1 73.5 6 ARG B O 1
ATOM 3545 N N . ILE B 1 7 ? -34.594 -37.406 12.906 1 81.69 7 ILE B N 1
ATOM 3546 C CA . ILE B 1 7 ? -34.531 -37.188 14.352 1 81.69 7 ILE B CA 1
ATOM 3547 C C . ILE B 1 7 ? -33.312 -36.344 14.688 1 81.69 7 ILE B C 1
ATOM 3549 O O . ILE B 1 7 ? -32.156 -36.719 14.414 1 81.69 7 ILE B O 1
ATOM 3553 N N . ASP B 1 8 ? -33.5 -35.219 15.219 1 80.25 8 ASP B N 1
ATOM 3554 C CA . ASP B 1 8 ? -32.406 -34.25 15.422 1 80.25 8 ASP B CA 1
ATOM 3555 C C . ASP B 1 8 ? -31.953 -34.219 16.875 1 80.25 8 ASP B C 1
ATOM 3557 O O . ASP B 1 8 ? -32.781 -34.156 17.781 1 80.25 8 ASP B O 1
ATOM 3561 N N . GLY B 1 9 ? -30.641 -34.312 17.094 1 81.88 9 GLY B N 1
ATOM 3562 C CA . GLY B 1 9 ? -30.016 -34.125 18.391 1 81.88 9 GLY B CA 1
ATOM 3563 C C . GLY B 1 9 ? -29.828 -35.406 19.156 1 81.88 9 GLY B C 1
ATOM 3564 O O . GLY B 1 9 ? -30.594 -36.344 18.984 1 81.88 9 GLY B O 1
ATOM 3565 N N . TRP B 1 10 ? -28.875 -35.5 19.922 1 82 10 TRP B N 1
ATOM 3566 C CA . TRP B 1 10 ? -28.5 -36.688 20.688 1 82 10 TRP B CA 1
ATOM 3567 C C . TRP B 1 10 ? -29.625 -37.094 21.641 1 82 10 TRP B C 1
ATOM 3569 O O . TRP B 1 10 ? -29.875 -38.281 21.844 1 82 10 TRP B O 1
ATOM 3579 N N . LYS B 1 11 ? -30.391 -36.125 22.141 1 82.81 11 LYS B N 1
ATOM 3580 C CA . LYS B 1 11 ? -31.469 -36.375 23.094 1 82.81 11 LYS B CA 1
ATOM 3581 C C . LYS B 1 11 ? -32.656 -37.094 22.406 1 82.81 11 LYS B C 1
ATOM 3583 O O . LYS B 1 11 ? -33.219 -38.031 22.969 1 82.81 11 LYS B O 1
ATOM 3588 N N . SER B 1 12 ? -32.875 -36.688 21.172 1 84.56 12 SER B N 1
ATOM 3589 C CA . SER B 1 12 ? -34 -37.25 20.438 1 84.56 12 SER B CA 1
ATOM 3590 C C . SER B 1 12 ? -33.656 -38.656 19.906 1 84.56 12 SER B C 1
ATOM 3592 O O . SER B 1 12 ? -34.531 -39.531 19.875 1 84.56 12 SER B O 1
ATOM 3594 N N . ILE B 1 13 ? -32.406 -38.844 19.578 1 85.81 13 ILE B N 1
ATOM 3595 C CA . ILE B 1 13 ? -31.906 -40.125 19.109 1 85.81 13 ILE B CA 1
ATOM 3596 C C . ILE B 1 13 ? -31.906 -41.125 20.266 1 85.81 13 ILE B C 1
ATOM 3598 O O . ILE B 1 13 ? -32.312 -42.281 20.109 1 85.81 13 ILE B O 1
ATOM 3602 N N . ALA B 1 14 ? -31.594 -40.594 21.469 1 84.25 14 ALA B N 1
ATOM 3603 C CA . ALA B 1 14 ? -31.609 -41.406 22.672 1 84.25 14 ALA B CA 1
ATOM 3604 C C . ALA B 1 14 ? -33.031 -41.812 23.047 1 84.25 14 ALA B C 1
ATOM 3606 O O . ALA B 1 14 ? -33.312 -42.969 23.375 1 84.25 14 ALA B O 1
ATOM 3607 N N . ALA B 1 15 ? -33.969 -40.906 22.828 1 83.19 15 ALA B N 1
ATOM 3608 C CA . ALA B 1 15 ? -35.375 -41.156 23.109 1 83.19 15 ALA B CA 1
ATOM 3609 C C . ALA B 1 15 ? -35.969 -42.219 22.172 1 83.19 15 ALA B C 1
ATOM 3611 O O . ALA B 1 15 ? -36.812 -43.031 22.562 1 83.19 15 ALA B O 1
ATOM 3612 N N . HIS B 1 16 ? -35.375 -42.312 20.953 1 84.12 16 HIS B N 1
ATOM 3613 C CA . HIS B 1 16 ? -35.812 -43.25 19.938 1 84.12 16 HIS B CA 1
ATOM 3614 C C . HIS B 1 16 ? -35.469 -44.688 20.344 1 84.12 16 HIS B C 1
ATOM 3616 O O . HIS B 1 16 ? -36.25 -45.594 20.078 1 84.12 16 HIS B O 1
ATOM 3622 N N . PHE B 1 17 ? -34.375 -44.875 21.047 1 81.5 17 PHE B N 1
ATOM 3623 C CA . PHE B 1 17 ? -33.969 -46.188 21.5 1 81.5 17 PHE B CA 1
ATOM 3624 C C . PHE B 1 17 ? -34.375 -46.438 22.938 1 81.5 17 PHE B C 1
ATOM 3626 O O . PHE B 1 17 ? -34.188 -47.531 23.469 1 81.5 17 PHE B O 1
ATOM 3633 N N . GLY B 1 18 ? -35.062 -45.375 23.641 1 81.94 18 GLY B N 1
ATOM 3634 C CA . GLY B 1 18 ? -35.375 -45.469 25.062 1 81.94 18 GLY B CA 1
ATOM 3635 C C . GLY B 1 18 ? -34.156 -45.562 25.953 1 81.94 18 GLY B C 1
ATOM 3636 O O . GLY B 1 18 ? -34.188 -46.25 26.969 1 81.94 18 GLY B O 1
ATOM 3637 N N . ARG B 1 19 ? -33.031 -45.031 25.531 1 79.88 19 ARG B N 1
ATOM 3638 C CA . ARG B 1 19 ? -31.766 -45.094 26.219 1 79.88 19 ARG B CA 1
ATOM 3639 C C . ARG B 1 19 ? -31.234 -43.719 26.562 1 79.88 19 ARG B C 1
ATOM 3641 O O . ARG B 1 19 ? -31.75 -42.719 26.047 1 79.88 19 ARG B O 1
ATOM 3648 N N . ASP B 1 20 ? -30.422 -43.562 27.391 1 81 20 ASP B N 1
ATOM 3649 C CA . ASP B 1 20 ? -29.828 -42.281 27.75 1 81 20 ASP B CA 1
ATOM 3650 C C . ASP B 1 20 ? -28.922 -41.781 26.641 1 81 20 ASP B C 1
ATOM 3652 O O . ASP B 1 20 ? -28.438 -42.562 25.828 1 81 20 ASP B O 1
ATOM 3656 N N . ARG B 1 21 ? -28.609 -40.562 26.562 1 81.44 21 ARG B N 1
ATOM 3657 C CA . ARG B 1 21 ? -27.812 -39.875 25.578 1 81.44 21 ARG B CA 1
ATOM 3658 C C . ARG B 1 21 ? -26.391 -40.438 25.516 1 81.44 21 ARG B C 1
ATOM 3660 O O . ARG B 1 21 ? -25.844 -40.625 24.422 1 81.44 21 ARG B O 1
ATOM 3667 N N . THR B 1 22 ? -25.781 -40.688 26.625 1 82.69 22 THR B N 1
ATOM 3668 C CA . THR B 1 22 ? -24.422 -41.156 26.703 1 82.69 22 THR B CA 1
ATOM 3669 C C . THR B 1 22 ? -24.297 -42.562 26.078 1 82.69 22 THR B C 1
ATOM 3671 O O . THR B 1 22 ? -23.281 -42.875 25.453 1 82.69 22 THR B O 1
ATOM 3674 N N . THR B 1 23 ? -25.312 -43.281 26.281 1 81.5 23 THR B N 1
ATOM 3675 C CA . THR B 1 23 ? -25.328 -44.656 25.734 1 81.5 23 THR B CA 1
ATOM 3676 C C . THR B 1 23 ? -25.375 -44.594 24.219 1 81.5 23 THR B C 1
ATOM 3678 O O . THR B 1 23 ? -24.625 -45.344 23.547 1 81.5 23 THR B O 1
ATOM 3681 N N . VAL B 1 24 ? -26.172 -43.75 23.625 1 82.31 24 VAL B N 1
ATOM 3682 C CA . VAL B 1 24 ? -26.328 -43.688 22.172 1 82.31 24 VAL B CA 1
ATOM 3683 C C . VAL B 1 24 ? -25.094 -43.031 21.562 1 82.31 24 VAL B C 1
ATOM 3685 O O . VAL B 1 24 ? -24.641 -43.438 20.484 1 82.31 24 VAL B O 1
ATOM 3688 N N . MET B 1 25 ? -24.438 -42.156 22.297 1 79.56 25 MET B N 1
ATOM 3689 C CA . MET B 1 25 ? -23.172 -41.562 21.875 1 79.56 25 MET B CA 1
ATOM 3690 C C . MET B 1 25 ? -22.047 -42.594 21.859 1 79.56 25 MET B C 1
ATOM 3692 O O . MET B 1 25 ? -21.219 -42.625 20.953 1 79.56 25 MET B O 1
ATOM 3696 N N . ARG B 1 26 ? -22.016 -43.375 22.797 1 81.5 26 ARG B N 1
ATOM 3697 C CA . ARG B 1 26 ? -21.078 -44.5 22.844 1 81.5 26 ARG B CA 1
ATOM 3698 C C . ARG B 1 26 ? -21.344 -45.5 21.703 1 81.5 26 ARG B C 1
ATOM 3700 O O . ARG B 1 26 ? -20.391 -46 21.094 1 81.5 26 ARG B O 1
ATOM 3707 N N . TRP B 1 27 ? -22.641 -45.812 21.359 1 81.19 27 TRP B N 1
ATOM 3708 C CA . TRP B 1 27 ? -22.984 -46.688 20.25 1 81.19 27 TRP B CA 1
ATOM 3709 C C . TRP B 1 27 ? -22.516 -46.094 18.922 1 81.19 27 TRP B C 1
ATOM 3711 O O . TRP B 1 27 ? -22.031 -46.844 18.047 1 81.19 27 TRP B O 1
ATOM 3721 N N . ALA B 1 28 ? -22.547 -44.781 18.844 1 81.06 28 ALA B N 1
ATOM 3722 C CA . ALA B 1 28 ? -22.062 -44.125 17.641 1 81.06 28 ALA B CA 1
ATOM 3723 C C . ALA B 1 28 ? -20.547 -44.25 17.5 1 81.06 28 ALA B C 1
ATOM 3725 O O . ALA B 1 28 ? -20.031 -44.438 16.391 1 81.06 28 ALA B O 1
ATOM 3726 N N . GLN B 1 29 ? -19.828 -44.25 18.609 1 78.94 29 GLN B N 1
ATOM 3727 C CA . GLN B 1 29 ? -18.375 -44.312 18.641 1 78.94 29 GLN B CA 1
ATOM 3728 C C . GLN B 1 29 ? -17.875 -45.75 18.531 1 78.94 29 GLN B C 1
ATOM 3730 O O . GLN B 1 29 ? -16.875 -46.031 17.875 1 78.94 29 GLN B O 1
ATOM 3735 N N . GLN B 1 30 ? -18.672 -46.688 19.094 1 80.06 30 GLN B N 1
ATOM 3736 C CA . GLN B 1 30 ? -18.094 -48 19.266 1 80.06 30 GLN B CA 1
ATOM 3737 C C . GLN B 1 30 ? -18.828 -49.031 18.422 1 80.06 30 GLN B C 1
ATOM 3739 O O . GLN B 1 30 ? -18.281 -50.094 18.078 1 80.06 30 GLN B O 1
ATOM 3744 N N . ARG B 1 31 ? -20.141 -48.719 18.094 1 80 31 ARG B N 1
ATOM 3745 C CA . ARG B 1 31 ? -20.938 -49.75 17.469 1 80 31 ARG B CA 1
ATOM 3746 C C . ARG B 1 31 ? -21.484 -49.312 16.125 1 80 31 ARG B C 1
ATOM 3748 O O . ARG B 1 31 ? -22.375 -49.969 15.57 1 80 31 ARG B O 1
ATOM 3755 N N . GLY B 1 32 ? -21.047 -48.188 15.75 1 80.62 32 GLY B N 1
ATOM 3756 C CA . GLY B 1 32 ? -21.328 -47.719 14.398 1 80.62 32 GLY B CA 1
ATOM 3757 C C . GLY B 1 32 ? -22.766 -47.25 14.211 1 80.62 32 GLY B C 1
ATOM 3758 O O . GLY B 1 32 ? -23.344 -47.406 13.141 1 80.62 32 GLY B O 1
ATOM 3759 N N . LEU B 1 33 ? -23.406 -46.719 15.211 1 81.25 33 LEU B N 1
ATOM 3760 C CA . LEU B 1 33 ? -24.734 -46.125 15.094 1 81.25 33 LEU B CA 1
ATOM 3761 C C . LEU B 1 33 ? -24.734 -45 14.055 1 81.25 33 LEU B C 1
ATOM 3763 O O . LEU B 1 33 ? -23.891 -44.094 14.117 1 81.25 33 LEU B O 1
ATOM 3767 N N . PRO B 1 34 ? -25.562 -45.094 13.133 1 85.81 34 PRO B N 1
ATOM 3768 C CA . PRO B 1 34 ? -25.516 -44.125 12.023 1 85.81 34 PRO B CA 1
ATOM 3769 C C . PRO B 1 34 ? -26.062 -42.75 12.406 1 85.81 34 PRO B C 1
ATOM 3771 O O . PRO B 1 34 ? -27.266 -42.562 12.391 1 85.81 34 PRO B O 1
ATOM 3774 N N . VAL B 1 35 ? -25.219 -41.844 12.859 1 82.12 35 VAL B N 1
ATOM 3775 C CA . VAL B 1 35 ? -25.531 -40.438 13.195 1 82.12 35 VAL B CA 1
ATOM 3776 C C . VAL B 1 35 ? -24.781 -39.5 12.273 1 82.12 35 VAL B C 1
ATOM 3778 O O . VAL B 1 35 ? -23.594 -39.719 11.977 1 82.12 35 VAL B O 1
ATOM 3781 N N . LYS B 1 36 ? -25.391 -38.469 11.719 1 80.81 36 LYS B N 1
ATOM 3782 C CA . LYS B 1 36 ? -24.781 -37.531 10.781 1 80.81 36 LYS B CA 1
ATOM 3783 C C . LYS B 1 36 ? -24.656 -36.125 11.406 1 80.81 36 LYS B C 1
ATOM 3785 O O . LYS B 1 36 ? -25.516 -35.719 12.195 1 80.81 36 LYS B O 1
ATOM 3790 N N . ARG B 1 37 ? -23.625 -35.469 11.195 1 75.12 37 ARG B N 1
ATOM 3791 C CA . ARG B 1 37 ? -23.391 -34.125 11.703 1 75.12 37 ARG B CA 1
ATOM 3792 C C . ARG B 1 37 ? -23.75 -33.094 10.656 1 75.12 37 ARG B C 1
ATOM 3794 O O . ARG B 1 37 ? -23.484 -33.281 9.461 1 75.12 37 ARG B O 1
ATOM 3801 N N . LEU B 1 38 ? -24.547 -31.984 10.953 1 66.25 38 LEU B N 1
ATOM 3802 C CA . LEU B 1 38 ? -24.844 -30.875 10.055 1 66.25 38 LEU B CA 1
ATOM 3803 C C . LEU B 1 38 ? -23.609 -30.031 9.789 1 66.25 38 LEU B C 1
ATOM 3805 O O . LEU B 1 38 ? -22.859 -29.703 10.719 1 66.25 38 LEU B O 1
ATOM 3809 N N . PRO B 1 39 ? -23.125 -29.766 8.453 1 59.72 39 PRO B N 1
ATOM 3810 C CA . PRO B 1 39 ? -22 -28.875 8.18 1 59.72 39 PRO B CA 1
ATOM 3811 C C . PRO B 1 39 ? -22.312 -27.406 8.492 1 59.72 39 PRO B C 1
ATOM 3813 O O . PRO B 1 39 ? -23.406 -26.938 8.188 1 59.72 39 PRO B O 1
ATOM 3816 N N . GLY B 1 40 ? -21.469 -26.406 9.289 1 57.94 40 GLY B N 1
ATOM 3817 C CA . GLY B 1 40 ? -21.422 -24.953 9.438 1 57.94 40 GLY B CA 1
ATOM 3818 C C . GLY B 1 40 ? -21.812 -24.484 10.828 1 57.94 40 GLY B C 1
ATOM 3819 O O . GLY B 1 40 ? -21.703 -23.297 11.141 1 57.94 40 GLY B O 1
ATOM 3820 N N . GLY B 1 41 ? -22.984 -25.031 11.375 1 45.22 41 GLY B N 1
ATOM 3821 C CA . GLY B 1 41 ? -23.484 -24.234 12.484 1 45.22 41 GLY B CA 1
ATOM 3822 C C . GLY B 1 41 ? -22.641 -24.375 13.742 1 45.22 41 GLY B C 1
ATOM 3823 O O . GLY B 1 41 ? -21.859 -25.312 13.875 1 45.22 41 GLY B O 1
ATOM 3824 N N . LYS B 1 42 ? -22.578 -23.312 14.602 1 47.59 42 LYS B N 1
ATOM 3825 C CA . LYS B 1 42 ? -21.828 -23.219 15.852 1 47.59 42 LYS B CA 1
ATOM 3826 C C . LYS B 1 42 ? -22 -24.484 16.688 1 47.59 42 LYS B C 1
ATOM 3828 O O . LYS B 1 42 ? -21.062 -24.906 17.391 1 47.59 42 LYS B O 1
ATOM 3833 N N . THR B 1 43 ? -23.234 -24.906 16.953 1 51.44 43 THR B N 1
ATOM 3834 C CA . THR B 1 43 ? -23.531 -25.953 17.922 1 51.44 43 THR B CA 1
ATOM 3835 C C . THR B 1 43 ? -23.688 -27.297 17.234 1 51.44 43 THR B C 1
ATOM 3837 O O . THR B 1 43 ? -24.359 -27.406 16.219 1 51.44 43 THR B O 1
ATOM 3840 N N . GLY B 1 44 ? -22.734 -28.266 17.359 1 56.12 44 GLY B N 1
ATOM 3841 C CA . GLY B 1 44 ? -22.609 -29.656 16.953 1 56.12 44 GLY B CA 1
ATOM 3842 C C . GLY B 1 44 ? -23.922 -30.406 16.969 1 56.12 44 GLY B C 1
ATOM 3843 O O . GLY B 1 44 ? -24.125 -31.266 17.828 1 56.12 44 GLY B O 1
ATOM 3844 N N . THR B 1 45 ? -24.891 -29.906 16.234 1 69.81 45 THR B N 1
ATOM 3845 C CA . THR B 1 45 ? -26.172 -30.594 16.219 1 69.81 45 THR B CA 1
ATOM 3846 C C . THR B 1 45 ? -26.109 -31.828 15.32 1 69.81 45 THR B C 1
ATOM 3848 O O . THR B 1 45 ? -25.625 -31.75 14.18 1 69.81 45 THR B O 1
ATOM 3851 N N . VAL B 1 46 ? -26.172 -33.094 15.797 1 78 46 VAL B N 1
ATOM 3852 C CA . VAL B 1 46 ? -26.188 -34.375 15.086 1 78 46 VAL B CA 1
ATOM 3853 C C . VAL B 1 46 ? -27.625 -34.75 14.711 1 78 46 VAL B C 1
ATOM 3855 O O . VAL B 1 46 ? -28.578 -34.312 15.383 1 78 46 VAL B O 1
ATOM 3858 N N . TYR B 1 47 ? -27.906 -35.25 13.492 1 83.69 47 TYR B N 1
ATOM 3859 C CA . TYR B 1 47 ? -29.219 -35.812 13.188 1 83.69 47 TYR B CA 1
ATOM 3860 C C . TYR B 1 47 ? -29.094 -37.25 12.68 1 83.69 47 TYR B C 1
ATOM 3862 O O . TYR B 1 47 ? -28.016 -37.656 12.242 1 83.69 47 TYR B O 1
ATOM 3870 N N . ALA B 1 48 ? -30.031 -38.156 12.852 1 84.25 48 ALA B N 1
ATOM 3871 C CA . ALA B 1 48 ? -30.109 -39.5 12.305 1 84.25 48 ALA B CA 1
ATOM 3872 C C . ALA B 1 48 ? -31.484 -39.781 11.703 1 84.25 48 ALA B C 1
ATOM 3874 O O . ALA B 1 48 ? -32.469 -39.156 12.102 1 84.25 48 ALA B O 1
ATOM 3875 N N . LEU B 1 49 ? -31.609 -40.469 10.68 1 82.94 49 LEU B N 1
ATOM 3876 C CA . LEU B 1 49 ? -32.875 -40.875 10.078 1 82.94 49 LEU B CA 1
ATOM 3877 C C . LEU B 1 49 ? -33.469 -42.094 10.805 1 82.94 49 LEU B C 1
ATOM 3879 O O . LEU B 1 49 ? -32.75 -43.062 11.094 1 82.94 49 LEU B O 1
ATOM 3883 N N . ALA B 1 50 ? -34.656 -42.188 11.18 1 80.75 50 ALA B N 1
ATOM 3884 C CA . ALA B 1 50 ? -35.344 -43.219 11.992 1 80.75 50 ALA B CA 1
ATOM 3885 C C . ALA B 1 50 ? -35.219 -44.594 11.359 1 80.75 50 ALA B C 1
ATOM 3887 O O . ALA B 1 50 ? -34.969 -45.594 12.062 1 80.75 50 ALA B O 1
ATOM 3888 N N . GLU B 1 51 ? -35.219 -44.656 10.062 1 81.38 51 GLU B N 1
ATOM 3889 C CA . GLU B 1 51 ? -35.156 -45.938 9.344 1 81.38 51 GLU B CA 1
ATOM 3890 C C . GLU B 1 51 ? -33.781 -46.562 9.461 1 81.38 51 GLU B C 1
ATOM 3892 O O . GLU B 1 51 ? -33.625 -47.781 9.586 1 81.38 51 GLU B O 1
ATOM 3897 N N . GLU B 1 52 ? -32.75 -45.75 9.5 1 82.62 52 GLU B N 1
ATOM 3898 C CA . GLU B 1 52 ? -31.359 -46.219 9.609 1 82.62 52 GLU B CA 1
ATOM 3899 C C . GLU B 1 52 ? -31.031 -46.656 11.023 1 82.62 52 GLU B C 1
ATOM 3901 O O . GLU B 1 52 ? -30.312 -47.656 11.219 1 82.62 52 GLU B O 1
ATOM 3906 N N . LEU B 1 53 ? -31.594 -46 11.906 1 82.38 53 LEU B N 1
ATOM 3907 C CA . LEU B 1 53 ? -31.438 -46.375 13.312 1 82.38 53 LEU B CA 1
ATOM 3908 C C . LEU B 1 53 ? -32.094 -47.688 13.594 1 82.38 53 LEU B C 1
ATOM 3910 O O . LEU B 1 53 ? -31.531 -48.562 14.273 1 82.38 53 LEU B O 1
ATOM 3914 N N . ASP B 1 54 ? -33.25 -47.906 12.984 1 80.5 54 ASP B N 1
ATOM 3915 C CA . ASP B 1 54 ? -34 -49.156 13.156 1 80.5 54 ASP B CA 1
ATOM 3916 C C . ASP B 1 54 ? -33.312 -50.312 12.469 1 80.5 54 ASP B C 1
ATOM 3918 O O . ASP B 1 54 ? -33.25 -51.406 13.016 1 80.5 54 ASP B O 1
ATOM 3922 N N . ALA B 1 55 ? -32.812 -50.094 11.305 1 81.06 55 ALA B N 1
ATOM 3923 C CA . ALA B 1 55 ? -32.062 -51.125 10.562 1 81.06 55 ALA B CA 1
ATOM 3924 C C . ALA B 1 55 ? -30.797 -51.531 11.305 1 81.06 55 ALA B C 1
ATOM 3926 O O . ALA B 1 55 ? -30.453 -52.719 11.352 1 81.06 55 ALA B O 1
ATOM 3927 N N . TRP B 1 56 ? -30.062 -50.594 11.797 1 79.38 56 TRP B N 1
ATOM 3928 C CA . TRP B 1 56 ? -28.875 -50.844 12.578 1 79.38 56 TRP B CA 1
ATOM 3929 C C . TRP B 1 56 ? -29.203 -51.656 13.828 1 79.38 56 TRP B C 1
ATOM 3931 O O . TRP B 1 56 ? -28.516 -52.625 14.141 1 79.38 56 TRP B O 1
ATOM 3941 N N . ALA B 1 57 ? -30.234 -51.344 14.398 1 78 57 ALA B N 1
ATOM 3942 C CA . ALA B 1 57 ? -30.672 -52.062 15.594 1 78 57 ALA B CA 1
ATOM 3943 C C . ALA B 1 57 ? -30.984 -53.5 15.281 1 78 57 ALA B C 1
ATOM 3945 O O . ALA B 1 57 ? -30.672 -54.406 16.062 1 78 57 ALA B O 1
ATOM 3946 N N . GLU B 1 58 ? -31.578 -53.719 14.141 1 76.94 58 GLU B N 1
ATOM 3947 C CA . GLU B 1 58 ? -31.922 -55.062 13.719 1 76.94 58 GLU B CA 1
ATOM 3948 C C . GLU B 1 58 ? -30.672 -55.906 13.422 1 76.94 58 GLU B C 1
ATOM 3950 O O . GLU B 1 58 ? -30.672 -57.125 13.602 1 76.94 58 GLU B O 1
ATOM 3955 N N . SER B 1 59 ? -29.719 -55.281 12.727 1 69.88 59 SER B N 1
ATOM 3956 C CA . SER B 1 59 ? -28.5 -56 12.336 1 69.88 59 SER B CA 1
ATOM 3957 C C . SER B 1 59 ? -27.656 -56.344 13.555 1 69.88 59 SER B C 1
ATOM 3959 O O . SER B 1 59 ? -26.75 -57.156 13.461 1 69.88 59 SER B O 1
ATOM 3961 N N . GLN B 1 60 ? -27.797 -55.625 14.445 1 57.62 60 GLN B N 1
ATOM 3962 C CA . GLN B 1 60 ? -27.047 -55.938 15.656 1 57.62 60 GLN B CA 1
ATOM 3963 C C . GLN B 1 60 ? -27.641 -57.156 16.375 1 57.62 60 GLN B C 1
ATOM 3965 O O . GLN B 1 60 ? -28.875 -57.281 16.484 1 57.62 60 GLN B O 1
ATOM 3970 N N . GLY B 1 61 ? -27.25 -58.469 15.836 1 43 61 GLY B N 1
ATOM 3971 C CA . GLY B 1 61 ? -27.766 -59.656 16.5 1 43 61 GLY B CA 1
ATOM 3972 C C . GLY B 1 61 ? -28.344 -59.344 17.875 1 43 61 GLY B C 1
ATOM 3973 O O . GLY B 1 61 ? -28.406 -58.188 18.297 1 43 61 GLY B O 1
ATOM 3974 N N . LYS B 1 62 ? -28.359 -60.438 18.656 1 40.19 62 LYS B N 1
ATOM 3975 C CA . LYS B 1 62 ? -29.016 -60.375 19.953 1 40.19 62 LYS B CA 1
ATOM 3976 C C . LYS B 1 62 ? -28.391 -59.312 20.859 1 40.19 62 LYS B C 1
ATOM 3978 O O . LYS B 1 62 ? -27.203 -59.406 21.172 1 40.19 62 LYS B O 1
ATOM 3983 N N . LEU B 1 63 ? -28.594 -58.062 20.641 1 35.72 63 LEU B N 1
ATOM 3984 C CA . LEU B 1 63 ? -28.203 -57.094 21.656 1 35.72 63 LEU B CA 1
ATOM 3985 C C . LEU B 1 63 ? -28.328 -57.656 23.047 1 35.72 63 LEU B C 1
ATOM 3987 O O . LEU B 1 63 ? -29.438 -57.719 23.609 1 35.72 63 LEU B O 1
ATOM 3991 N N . GLU B 1 64 ? -27.766 -58.938 23.094 1 31.08 64 GLU B N 1
ATOM 3992 C CA . GLU B 1 64 ? -27.953 -59.594 24.391 1 31.08 64 GLU B CA 1
ATOM 3993 C C . GLU B 1 64 ? -27.703 -58.656 25.547 1 31.08 64 GLU B C 1
ATOM 3995 O O . GLU B 1 64 ? -26.938 -57.688 25.406 1 31.08 64 GLU B O 1
ATOM 4000 N N . ASP B 1 65 ? -28.578 -58.688 26.453 1 31.52 65 ASP B N 1
ATOM 4001 C CA . ASP B 1 65 ? -28.734 -58 27.734 1 31.52 65 ASP B CA 1
ATOM 4002 C C . ASP B 1 65 ? -27.422 -58 28.516 1 31.52 65 ASP B C 1
ATOM 4004 O O . ASP B 1 65 ? -26.969 -59.031 28.969 1 31.52 65 ASP B O 1
ATOM 4008 N N . GLU B 1 66 ? -26.375 -57.656 27.812 1 27.77 66 GLU B N 1
ATOM 4009 C CA . GLU B 1 66 ? -25.188 -57.875 28.625 1 27.77 66 GLU B CA 1
ATOM 4010 C C . GLU B 1 66 ? -25.406 -57.406 30.062 1 27.77 66 GLU B C 1
ATOM 4012 O O . GLU B 1 66 ? -26 -56.344 30.297 1 27.77 66 GLU B O 1
ATOM 4017 N N . PRO B 1 67 ? -25.312 -58.344 30.859 1 26.17 67 PRO B N 1
ATOM 4018 C CA . PRO B 1 67 ? -25.688 -58.156 32.25 1 26.17 67 PRO B CA 1
ATOM 4019 C C . PRO B 1 67 ? -25.156 -56.875 32.844 1 26.17 67 PRO B C 1
ATOM 4021 O O . PRO B 1 67 ? -24.156 -56.312 32.375 1 26.17 67 PRO B O 1
ATOM 4024 N N . GLN B 1 68 ? -25.969 -56.125 33.312 1 23.19 68 GLN B N 1
ATOM 4025 C CA . GLN B 1 68 ? -25.844 -54.969 34.188 1 23.19 68 GLN B CA 1
ATOM 4026 C C . GLN B 1 68 ? -24.734 -55.156 35.188 1 23.19 68 GLN B C 1
ATOM 4028 O O . GLN B 1 68 ? -24.812 -56.031 36.062 1 23.19 68 GLN B O 1
ATOM 4033 N N . ALA B 1 69 ? -23.484 -55.25 34.688 1 26.05 69 ALA B N 1
ATOM 4034 C CA . ALA B 1 69 ? -22.438 -55.562 35.656 1 26.05 69 ALA B CA 1
ATOM 4035 C C . ALA B 1 69 ? -22.656 -54.812 36.969 1 26.05 69 ALA B C 1
ATOM 4037 O O . ALA B 1 69 ? -22.766 -53.594 36.969 1 26.05 69 ALA B O 1
ATOM 4038 N N . ILE B 1 70 ? -23.406 -55.438 37.781 1 23.52 70 ILE B N 1
ATOM 4039 C CA . ILE B 1 70 ? -23.609 -55.094 39.188 1 23.52 70 ILE B CA 1
ATOM 4040 C C . ILE B 1 70 ? -22.281 -54.719 39.812 1 23.52 70 ILE B C 1
ATOM 4042 O O . ILE B 1 70 ? -21.297 -55.469 39.75 1 23.52 70 ILE B O 1
ATOM 4046 N N . SER B 1 71 ? -21.906 -53.469 39.438 1 22.56 71 SER B N 1
ATOM 4047 C CA . SER B 1 71 ? -20.734 -52.969 40.156 1 22.56 71 SER B CA 1
ATOM 4048 C C . SER B 1 71 ? -20.672 -53.5 41.562 1 22.56 71 SER B C 1
ATOM 4050 O O . SER B 1 71 ? -21.641 -53.406 42.312 1 22.56 71 SER B O 1
ATOM 4052 N N . PRO B 1 72 ? -19.953 -54.562 41.656 1 21.2 72 PRO B N 1
ATOM 4053 C CA . PRO B 1 72 ? -19.875 -55.219 42.969 1 21.2 72 PRO B CA 1
ATOM 4054 C C . PRO B 1 72 ? -19.625 -54.25 44.125 1 21.2 72 PRO B C 1
ATOM 4056 O O . PRO B 1 72 ? -19.031 -53.188 43.906 1 21.2 72 PRO B O 1
ATOM 4059 N N . ALA B 1 73 ? -20.578 -54.375 45.062 1 23.78 73 ALA B N 1
ATOM 4060 C CA . ALA B 1 73 ? -20.734 -53.781 46.375 1 23.78 73 ALA B CA 1
ATOM 4061 C C . ALA B 1 73 ? -19.438 -53.875 47.188 1 23.78 73 ALA B C 1
ATOM 4063 O O . ALA B 1 73 ? -19.141 -54.906 47.781 1 23.78 73 ALA B O 1
ATOM 4064 N N . LEU B 1 74 ? -18.234 -53.812 46.438 1 20.58 74 LEU B N 1
ATOM 4065 C CA . LEU B 1 74 ? -17.094 -54.094 47.312 1 20.58 74 LEU B CA 1
ATOM 4066 C C . LEU B 1 74 ? -17.25 -53.344 48.625 1 20.58 74 LEU B C 1
ATOM 4068 O O . LEU B 1 74 ? -17.234 -52.094 48.656 1 20.58 74 LEU B O 1
ATOM 4072 N N . GLU B 1 75 ? -18.062 -53.812 49.5 1 21.44 75 GLU B N 1
ATOM 4073 C CA . GLU B 1 75 ? -18.422 -53.469 50.844 1 21.44 75 GLU B CA 1
ATOM 4074 C C . GLU B 1 75 ? -17.188 -53.188 51.688 1 21.44 75 GLU B C 1
ATOM 4076 O O . GLU B 1 75 ? -17.297 -52.75 52.844 1 21.44 75 GLU B O 1
ATOM 4081 N N . GLU B 1 76 ? -16.047 -53.781 51.219 1 22.19 76 GLU B N 1
ATOM 4082 C CA . GLU B 1 76 ? -15.422 -54.25 52.469 1 22.19 76 GLU B CA 1
ATOM 4083 C C . GLU B 1 76 ? -15.305 -53.094 53.469 1 22.19 76 GLU B C 1
ATOM 4085 O O . GLU B 1 76 ? -15.414 -51.938 53.094 1 22.19 76 GLU B O 1
ATOM 4090 N N . GLY B 1 77 ? -14.617 -53.469 54.594 1 20.45 77 GLY B N 1
ATOM 4091 C CA . GLY B 1 77 ? -14.453 -53.125 56 1 20.45 77 GLY B CA 1
ATOM 4092 C C . GLY B 1 77 ? -13.758 -51.812 56.219 1 20.45 77 GLY B C 1
ATOM 4093 O O . GLY B 1 77 ? -12.609 -51.625 55.812 1 20.45 77 GLY B O 1
ATOM 4094 N N . LEU B 1 78 ? -14.406 -50.781 55.938 1 23.19 78 LEU B N 1
ATOM 4095 C CA . LEU B 1 78 ? -14.094 -49.406 56.25 1 23.19 78 LEU B CA 1
ATOM 4096 C C . LEU B 1 78 ? -13.477 -49.281 57.625 1 23.19 78 LEU B C 1
ATOM 4098 O O . LEU B 1 78 ? -14.18 -49.344 58.656 1 23.19 78 LEU B O 1
ATOM 4102 N N . SER B 1 79 ? -12.438 -50.188 57.875 1 22 79 SER B N 1
ATOM 4103 C CA . SER B 1 79 ? -11.914 -50.062 59.219 1 22 79 SER B CA 1
ATOM 4104 C C . SER B 1 79 ? -11.609 -48.625 59.594 1 22 79 SER B C 1
ATOM 4106 O O . SER B 1 79 ? -11.281 -47.812 58.719 1 22 79 SER B O 1
ATOM 4108 N N . ALA B 1 80 ? -11.969 -48.281 60.844 1 24.41 80 ALA B N 1
ATOM 4109 C CA . ALA B 1 80 ? -12.039 -47.031 61.594 1 24.41 80 ALA B CA 1
ATOM 4110 C C . ALA B 1 80 ? -10.703 -46.281 61.562 1 24.41 80 ALA B C 1
ATOM 4112 O O . ALA B 1 80 ? -9.727 -46.75 62.156 1 24.41 80 ALA B O 1
ATOM 4113 N N . ILE B 1 81 ? -10.172 -46.062 60.406 1 26.14 81 ILE B N 1
ATOM 4114 C CA . ILE B 1 81 ? -8.852 -45.438 60.562 1 26.14 81 ILE B CA 1
ATOM 4115 C C . ILE B 1 81 ? -8.945 -44.281 61.531 1 26.14 81 ILE B C 1
ATOM 4117 O O . ILE B 1 81 ? -9.773 -43.375 61.375 1 26.14 81 ILE B O 1
ATOM 4121 N N . PRO B 1 82 ? -8.398 -44.438 62.75 1 30.09 82 PRO B N 1
ATOM 4122 C CA . PRO B 1 82 ? -8.492 -43.469 63.844 1 30.09 82 PRO B CA 1
ATOM 4123 C C . PRO B 1 82 ? -8.102 -42.062 63.438 1 30.09 82 PRO B C 1
ATOM 4125 O O . PRO B 1 82 ? -7.367 -41.906 62.438 1 30.09 82 PRO B O 1
ATOM 4128 N N . PRO B 1 83 ? -8.805 -41.094 63.844 1 27.95 83 PRO B N 1
ATOM 4129 C CA . PRO B 1 83 ? -8.734 -39.656 63.531 1 27.95 83 PRO B CA 1
ATOM 4130 C C . PRO B 1 83 ? -7.316 -39.094 63.656 1 27.95 83 PRO B C 1
ATOM 4132 O O . PRO B 1 83 ? -6.727 -39.156 64.75 1 27.95 83 PRO B O 1
ATOM 4135 N N . LYS B 1 84 ? -6.344 -39.594 62.844 1 30.92 84 LYS B N 1
ATOM 4136 C CA . LYS B 1 84 ? -5 -39.062 63.094 1 30.92 84 LYS B CA 1
ATOM 4137 C C . LYS B 1 84 ? -5.016 -37.562 63.281 1 30.92 84 LYS B C 1
ATOM 4139 O O . LYS B 1 84 ? -5.758 -36.844 62.594 1 30.92 84 LYS B O 1
ATOM 4144 N N . ILE B 1 85 ? -4.535 -37.156 64.312 1 30.05 85 ILE B N 1
ATOM 4145 C CA . ILE B 1 85 ? -4.188 -35.844 64.875 1 30.05 85 ILE B CA 1
ATOM 4146 C C . ILE B 1 85 ? -3.34 -35.094 63.875 1 30.05 85 ILE B C 1
ATOM 4148 O O . ILE B 1 85 ? -2.277 -35.562 63.469 1 30.05 85 ILE B O 1
ATOM 4152 N N . PHE B 1 86 ? -3.947 -34.531 62.938 1 33.34 86 PHE B N 1
ATOM 4153 C CA . PHE B 1 86 ? -3.361 -33.656 61.906 1 33.34 86 PHE B CA 1
ATOM 4154 C C . PHE B 1 86 ? -2.412 -32.656 62.562 1 33.34 86 PHE B C 1
ATOM 4156 O O . PHE B 1 86 ? -2.842 -31.797 63.344 1 33.34 86 PHE B O 1
ATOM 4163 N N . THR B 1 87 ? -1.222 -33.25 62.969 1 33.81 87 THR B N 1
ATOM 4164 C CA . THR B 1 87 ? -0.247 -32.344 63.594 1 33.81 87 THR B CA 1
ATOM 4165 C C . THR B 1 87 ? 0.069 -31.172 62.656 1 33.81 87 THR B C 1
ATOM 4167 O O . THR B 1 87 ? -0.127 -31.25 61.438 1 33.81 87 THR B O 1
ATOM 4170 N N . ARG B 1 88 ? 0.493 -30.078 63.25 1 40.69 88 ARG B N 1
ATOM 4171 C CA . ARG B 1 88 ? 0.793 -28.703 62.844 1 40.69 88 ARG B CA 1
ATOM 4172 C C . ARG B 1 88 ? 1.719 -28.672 61.656 1 40.69 88 ARG B C 1
ATOM 4174 O O . ARG B 1 88 ? 1.694 -27.719 60.875 1 40.69 88 ARG B O 1
ATOM 4181 N N . LYS B 1 89 ? 2.547 -29.719 61.406 1 42.47 89 LYS B N 1
ATOM 4182 C CA . LYS B 1 89 ? 3.576 -29.672 60.375 1 42.47 89 LYS B CA 1
ATOM 4183 C C . LYS B 1 89 ? 2.967 -29.844 59 1 42.47 89 LYS B C 1
ATOM 4185 O O . LYS B 1 89 ? 3.434 -29.234 58.031 1 42.47 89 LYS B O 1
ATOM 4190 N N . LYS B 1 90 ? 1.887 -30.625 58.875 1 47.25 90 LYS B N 1
ATOM 4191 C CA . LYS B 1 90 ? 1.326 -30.859 57.562 1 47.25 90 LYS B CA 1
ATOM 4192 C C . LYS B 1 90 ? 0.639 -29.609 57 1 47.25 90 LYS B C 1
ATOM 4194 O O . LYS B 1 90 ? 0.531 -29.438 55.781 1 47.25 90 LYS B O 1
ATOM 4199 N N . ALA B 1 91 ? 0.154 -28.859 58.031 1 47.19 91 ALA B N 1
ATOM 4200 C CA . ALA B 1 91 ? -0.406 -27.578 57.594 1 47.19 91 ALA B CA 1
ATOM 4201 C C . ALA B 1 91 ? 0.666 -26.703 56.969 1 47.19 91 ALA B C 1
ATOM 4203 O O . ALA B 1 91 ? 0.409 -26.016 56 1 47.19 91 ALA B O 1
ATOM 4204 N N . LEU B 1 92 ? 1.886 -26.875 57.594 1 53.41 92 LEU B N 1
ATOM 4205 C CA . LEU B 1 92 ? 2.98 -26.062 57.062 1 53.41 92 LEU B CA 1
ATOM 4206 C C . LEU B 1 92 ? 3.428 -26.562 55.688 1 53.41 92 LEU B C 1
ATOM 4208 O O . LEU B 1 92 ? 3.73 -25.75 54.812 1 53.41 92 LEU B O 1
ATOM 4212 N N . ILE B 1 93 ? 3.303 -27.875 55.531 1 54.59 93 ILE B N 1
ATOM 4213 C CA . ILE B 1 93 ? 3.719 -28.438 54.25 1 54.59 93 ILE B CA 1
ATOM 4214 C C . ILE B 1 93 ? 2.686 -28.094 53.188 1 54.59 93 ILE B C 1
ATOM 4216 O O . ILE B 1 93 ? 3.043 -27.703 52.062 1 54.59 93 ILE B O 1
ATOM 4220 N N . GLY B 1 94 ? 1.432 -28.047 53.656 1 51.88 94 GLY B N 1
ATOM 4221 C CA . GLY B 1 94 ? 0.393 -27.656 52.719 1 51.88 94 GLY B CA 1
ATOM 4222 C C . GLY B 1 94 ? 0.485 -26.219 52.281 1 51.88 94 GLY B C 1
ATOM 4223 O O . GLY B 1 94 ? 0.297 -25.906 51.094 1 51.88 94 GLY B O 1
ATOM 4224 N N . ALA B 1 95 ? 0.868 -25.453 53.375 1 60.16 95 ALA B N 1
ATOM 4225 C CA . ALA B 1 95 ? 1.044 -24.031 53.062 1 60.16 95 ALA B CA 1
ATOM 4226 C C . ALA B 1 95 ? 2.242 -23.812 52.125 1 60.16 95 ALA B C 1
ATOM 4228 O O . ALA B 1 95 ? 2.189 -23 51.219 1 60.16 95 ALA B O 1
ATOM 4229 N N . PHE B 1 96 ? 3.285 -24.656 52.375 1 58.72 96 PHE B N 1
ATOM 4230 C CA . PHE B 1 96 ? 4.477 -24.547 51.531 1 58.72 96 PHE B CA 1
ATOM 4231 C C . PHE B 1 96 ? 4.191 -25.031 50.125 1 58.72 96 PHE B C 1
ATOM 4233 O O . PHE B 1 96 ? 4.609 -24.406 49.156 1 58.72 96 PHE B O 1
ATOM 4240 N N . VAL B 1 97 ? 3.453 -26.078 50.031 1 60.56 97 VAL B N 1
ATOM 4241 C CA . VAL B 1 97 ? 3.102 -26.609 48.719 1 60.56 97 VAL B CA 1
ATOM 4242 C C . VAL B 1 97 ? 2.186 -25.625 48 1 60.56 97 VAL B C 1
ATOM 4244 O O . VAL B 1 97 ? 2.357 -25.375 46.812 1 60.56 97 VAL B O 1
ATOM 4247 N N . LEU B 1 98 ? 1.365 -24.984 48.812 1 61.66 98 LEU B N 1
ATOM 4248 C CA . LEU B 1 98 ? 0.5 -23.969 48.25 1 61.66 98 LEU B CA 1
ATOM 4249 C C . LEU B 1 98 ? 1.313 -22.766 47.781 1 61.66 98 LEU B C 1
ATOM 4251 O O . LEU B 1 98 ? 1.079 -22.219 46.688 1 61.66 98 LEU B O 1
ATOM 4255 N N . ILE B 1 99 ? 2.291 -22.438 48.594 1 62.84 99 ILE B N 1
ATOM 4256 C CA . ILE B 1 99 ? 3.174 -21.344 48.219 1 62.84 99 ILE B CA 1
ATOM 4257 C C . ILE B 1 99 ? 4.012 -21.719 47 1 62.84 99 ILE B C 1
ATOM 4259 O O . ILE B 1 99 ? 4.191 -20.922 46.094 1 62.84 99 ILE B O 1
ATOM 4263 N N . LEU B 1 100 ? 4.398 -22.984 46.938 1 64.19 100 LEU B N 1
ATOM 4264 C CA . LEU B 1 100 ? 5.152 -23.453 45.781 1 64.19 100 LEU B CA 1
ATOM 4265 C C . LEU B 1 100 ? 4.27 -23.516 44.531 1 64.19 100 LEU B C 1
ATOM 4267 O O . LEU B 1 100 ? 4.707 -23.156 43.438 1 64.19 100 LEU B O 1
ATOM 4271 N N . ILE B 1 101 ? 3.049 -23.812 44.719 1 63.66 101 ILE B N 1
ATOM 4272 C CA . ILE B 1 101 ? 2.104 -23.844 43.594 1 63.66 101 ILE B CA 1
ATOM 4273 C C . ILE B 1 101 ? 1.78 -22.422 43.156 1 63.66 101 ILE B C 1
ATOM 4275 O O . ILE B 1 101 ? 1.771 -22.125 41.938 1 63.66 101 ILE B O 1
ATOM 4279 N N . ILE B 1 102 ? 1.639 -21.578 44.156 1 63.25 102 ILE B N 1
ATOM 4280 C CA . ILE B 1 102 ? 1.362 -20.188 43.812 1 63.25 102 ILE B CA 1
ATOM 4281 C C . ILE B 1 102 ? 2.596 -19.562 43.188 1 63.25 102 ILE B C 1
ATOM 4283 O O . ILE B 1 102 ? 2.484 -18.828 42.188 1 63.25 102 ILE B O 1
ATOM 4287 N N . ALA B 1 103 ? 3.758 -19.875 43.719 1 63 103 ALA B N 1
ATOM 4288 C CA . ALA B 1 103 ? 5.004 -19.375 43.125 1 63 103 ALA B CA 1
ATOM 4289 C C . ALA B 1 103 ? 5.227 -19.984 41.75 1 63 103 ALA B C 1
ATOM 4291 O O . ALA B 1 103 ? 5.648 -19.281 40.812 1 63 103 ALA B O 1
ATOM 4292 N N . SER B 1 104 ? 4.898 -21.234 41.562 1 61.78 104 SER B N 1
ATOM 4293 C CA . SER B 1 104 ? 4.98 -21.875 40.25 1 61.78 104 SER B CA 1
ATOM 4294 C C . SER B 1 104 ? 3.945 -21.312 39.281 1 61.78 104 SER B C 1
ATOM 4296 O O . SER B 1 104 ? 4.242 -21.062 38.125 1 61.78 104 SER B O 1
ATOM 4298 N N . LEU B 1 105 ? 2.809 -21 39.781 1 58.59 105 LEU B N 1
ATOM 4299 C CA . LEU B 1 105 ? 1.774 -20.391 38.938 1 58.59 105 LEU B CA 1
ATOM 4300 C C . LEU B 1 105 ? 2.121 -18.938 38.625 1 58.59 105 LEU B C 1
ATOM 4302 O O . LEU B 1 105 ? 1.944 -18.5 37.469 1 58.59 105 LEU B O 1
ATOM 4306 N N . SER B 1 106 ? 2.6 -18.25 39.625 1 55.66 106 SER B N 1
ATOM 4307 C CA . SER B 1 106 ? 3.072 -16.891 39.375 1 55.66 106 SER B CA 1
ATOM 4308 C C . SER B 1 106 ? 4.254 -16.891 38.406 1 55.66 106 SER B C 1
ATOM 4310 O O . SER B 1 106 ? 4.344 -16.031 37.531 1 55.66 106 SER B O 1
ATOM 4312 N N . PHE B 1 107 ? 5.145 -17.812 38.5 1 54.72 107 PHE B N 1
ATOM 4313 C CA . PHE B 1 107 ? 6.262 -17.984 37.594 1 54.72 107 PHE B CA 1
ATOM 4314 C C . PHE B 1 107 ? 5.758 -18.328 36.188 1 54.72 107 PHE B C 1
ATOM 4316 O O . PHE B 1 107 ? 6.258 -17.797 35.188 1 54.72 107 PHE B O 1
ATOM 4323 N N . ILE B 1 108 ? 4.805 -19.109 36.062 1 51.19 108 ILE B N 1
ATOM 4324 C CA . ILE B 1 108 ? 4.188 -19.469 34.812 1 51.19 108 ILE B CA 1
ATOM 4325 C C . ILE B 1 108 ? 3.453 -18.25 34.219 1 51.19 108 ILE B C 1
ATOM 4327 O O . ILE B 1 108 ? 3.568 -17.953 33.031 1 51.19 108 ILE B O 1
ATOM 4331 N N . VAL B 1 109 ? 2.766 -17.562 35.062 1 51.75 109 VAL B N 1
ATOM 4332 C CA . VAL B 1 109 ? 2.055 -16.375 34.594 1 51.75 109 VAL B CA 1
ATOM 4333 C C . VAL B 1 109 ? 3.059 -15.312 34.156 1 51.75 109 VAL B C 1
ATOM 4335 O O . VAL B 1 109 ? 2.889 -14.656 33.125 1 51.75 109 VAL B O 1
ATOM 4338 N N . LEU B 1 110 ? 4.082 -15.086 34.906 1 48.97 110 LEU B N 1
ATOM 4339 C CA . LEU B 1 110 ? 5.113 -14.125 34.531 1 48.97 110 LEU B CA 1
ATOM 4340 C C . LEU B 1 110 ? 5.855 -14.57 33.281 1 48.97 110 LEU B C 1
ATOM 4342 O O . LEU B 1 110 ? 6.203 -13.75 32.438 1 48.97 110 LEU B O 1
ATOM 4346 N N . ARG B 1 111 ? 6.215 -15.852 33.25 1 45.97 111 ARG B N 1
ATOM 4347 C CA . ARG B 1 111 ? 6.824 -16.359 32.031 1 45.97 111 ARG B CA 1
ATOM 4348 C C . ARG B 1 111 ? 5.855 -16.281 30.844 1 45.97 111 ARG B C 1
ATOM 4350 O O . ARG B 1 111 ? 6.258 -15.984 29.719 1 45.97 111 ARG B O 1
ATOM 4357 N N . PHE B 1 112 ? 4.668 -16.578 31.078 1 46.25 112 PHE B N 1
ATOM 4358 C CA . PHE B 1 112 ? 3.676 -16.453 30.016 1 46.25 112 PHE B CA 1
ATOM 4359 C C . PHE B 1 112 ? 3.285 -15 29.797 1 46.25 112 PHE B C 1
ATOM 4361 O O . PHE B 1 112 ? 2.854 -14.617 28.719 1 46.25 112 PHE B O 1
ATOM 4368 N N . SER B 1 113 ? 3.314 -14.211 30.812 1 42.28 113 SER B N 1
ATOM 4369 C CA . SER B 1 113 ? 3.035 -12.797 30.609 1 42.28 113 SER B CA 1
ATOM 4370 C C . SER B 1 113 ? 4.148 -12.125 29.812 1 42.28 113 SER B C 1
ATOM 4372 O O . SER B 1 113 ? 3.971 -11.016 29.312 1 42.28 113 SER B O 1
ATOM 4374 N N . SER B 1 114 ? 5.32 -12.695 29.875 1 42.5 114 SER B N 1
ATOM 4375 C CA . SER B 1 114 ? 6.418 -12.062 29.141 1 42.5 114 SER B CA 1
ATOM 4376 C C . SER B 1 114 ? 6.211 -12.156 27.641 1 42.5 114 SER B C 1
ATOM 4378 O O . SER B 1 114 ? 6.934 -11.516 26.875 1 42.5 114 SER B O 1
ATOM 4380 N N . ASP B 1 115 ? 5.512 -13.133 27.219 1 40.34 115 ASP B N 1
ATOM 4381 C CA . ASP B 1 115 ? 5.492 -13.227 25.766 1 40.34 115 ASP B CA 1
ATOM 4382 C C . ASP B 1 115 ? 4.449 -12.289 25.156 1 40.34 115 ASP B C 1
ATOM 4384 O O . ASP B 1 115 ? 3.398 -12.734 24.688 1 40.34 115 ASP B O 1
ATOM 4388 N N . LYS B 1 116 ? 4.129 -11.211 25.844 1 43.81 116 LYS B N 1
ATOM 4389 C CA . LYS B 1 116 ? 3.322 -10.352 24.984 1 43.81 116 LYS B CA 1
ATOM 4390 C C . LYS B 1 116 ? 3.916 -10.273 23.578 1 43.81 116 LYS B C 1
ATOM 4392 O O . LYS B 1 116 ? 5.102 -9.984 23.422 1 43.81 116 LYS B O 1
ATOM 4397 N N . PRO B 1 117 ? 3.432 -10.914 22.594 1 44.78 117 PRO B N 1
ATOM 4398 C CA . PRO B 1 117 ? 3.971 -10.82 21.234 1 44.78 117 PRO B CA 1
ATOM 4399 C C . PRO B 1 117 ? 4.48 -9.422 20.891 1 44.78 117 PRO B C 1
ATOM 4401 O O . PRO B 1 117 ? 3.756 -8.438 21.062 1 44.78 117 PRO B O 1
ATOM 4404 N N . SER B 1 118 ? 5.676 -9.125 21.156 1 47.34 118 SER B N 1
ATOM 4405 C CA . SER B 1 118 ? 6.312 -7.902 20.672 1 47.34 118 SER B CA 1
ATOM 4406 C C . SER B 1 118 ? 5.922 -7.617 19.219 1 47.34 118 SER B C 1
ATOM 4408 O O . SER B 1 118 ? 6.676 -7.926 18.297 1 47.34 118 SER B O 1
ATOM 4410 N N . ASN B 1 119 ? 4.703 -7.793 18.875 1 51.66 119 ASN B N 1
ATOM 4411 C CA . ASN B 1 119 ? 4.145 -7.535 17.547 1 51.66 119 ASN B CA 1
ATOM 4412 C C . ASN B 1 119 ? 4.496 -6.133 17.047 1 51.66 119 ASN B C 1
ATOM 4414 O O . ASN B 1 119 ? 3.918 -5.652 16.078 1 51.66 119 ASN B O 1
ATOM 4418 N N . ALA B 1 120 ? 5.43 -5.469 17.797 1 58.69 120 ALA B N 1
ATOM 4419 C CA . ALA B 1 120 ? 5.711 -4.078 17.453 1 58.69 120 ALA B CA 1
ATOM 4420 C C . ALA B 1 120 ? 6.703 -3.994 16.297 1 58.69 120 ALA B C 1
ATOM 4422 O O . ALA B 1 120 ? 7.68 -4.746 16.25 1 58.69 120 ALA B O 1
ATOM 4423 N N . VAL B 1 121 ? 6.262 -3.369 15.148 1 70.38 121 VAL B N 1
ATOM 4424 C CA . VAL B 1 121 ? 7.188 -2.965 14.094 1 70.38 121 VAL B CA 1
ATOM 4425 C C . VAL B 1 121 ? 8.43 -2.324 14.711 1 70.38 121 VAL B C 1
ATOM 4427 O O . VAL B 1 121 ? 8.32 -1.403 15.523 1 70.38 121 VAL B O 1
ATOM 4430 N N . ARG B 1 122 ? 9.594 -2.959 14.539 1 85.56 122 ARG B N 1
ATOM 4431 C CA . ARG B 1 122 ? 10.859 -2.525 15.117 1 85.56 122 ARG B CA 1
ATOM 4432 C C . ARG B 1 122 ? 11.773 -1.928 14.055 1 85.56 122 ARG B C 1
ATOM 4434 O O . ARG B 1 122 ? 11.68 -2.279 12.875 1 85.56 122 ARG B O 1
ATOM 4441 N N . LEU B 1 123 ? 12.57 -0.985 14.5 1 91.94 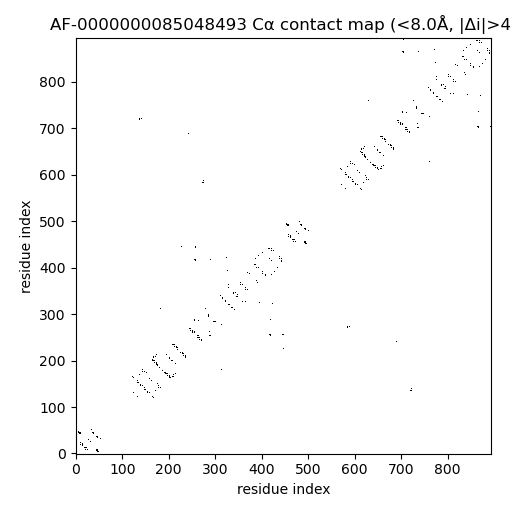123 LEU B N 1
ATOM 4442 C CA . LEU B 1 123 ? 13.609 -0.379 13.68 1 91.94 123 LEU B CA 1
ATOM 4443 C C . LEU B 1 123 ? 14.992 -0.647 14.266 1 91.94 123 LEU B C 1
ATOM 4445 O O . LEU B 1 123 ? 15.125 -0.868 15.469 1 91.94 123 LEU B O 1
ATOM 4449 N N . PRO B 1 124 ? 15.969 -0.677 13.258 1 91.56 124 PRO B N 1
ATOM 4450 C CA . PRO B 1 124 ? 17.328 -0.703 13.789 1 91.56 124 PRO B CA 1
ATOM 4451 C C . PRO B 1 124 ? 17.609 0.435 14.766 1 91.56 124 PRO B C 1
ATOM 4453 O O . PRO B 1 124 ? 16.969 1.49 14.688 1 91.56 124 PRO B O 1
ATOM 4456 N N . SER B 1 125 ? 18.547 0.218 15.625 1 88.56 125 SER B N 1
ATOM 4457 C CA . SER B 1 125 ? 18.875 1.199 16.656 1 88.56 125 SER B CA 1
ATOM 4458 C C . SER B 1 125 ? 19.594 2.406 16.047 1 88.56 125 SER B C 1
ATOM 4460 O O . SER B 1 125 ? 19.391 3.539 16.5 1 88.56 125 SER B O 1
ATOM 4462 N N . ASN B 1 126 ? 20.453 2.102 15.133 1 92.56 126 ASN B N 1
ATOM 4463 C CA . ASN B 1 126 ? 21.125 3.174 14.414 1 92.56 126 ASN B CA 1
ATOM 4464 C C . ASN B 1 126 ? 20.188 3.908 13.469 1 92.56 126 ASN B C 1
ATOM 4466 O O . ASN B 1 126 ? 19.609 3.303 12.562 1 92.56 126 ASN B O 1
ATOM 4470 N N . PRO B 1 127 ? 20.062 5.176 13.656 1 91.06 127 PRO B N 1
ATOM 4471 C CA . PRO B 1 127 ? 19.078 5.918 12.859 1 91.06 127 PRO B CA 1
ATOM 4472 C C . PRO B 1 127 ? 19.375 5.863 11.359 1 91.06 127 PRO B C 1
ATOM 4474 O O . PRO B 1 127 ? 18.453 5.883 10.539 1 91.06 127 PRO B O 1
ATOM 4477 N N . VAL B 1 128 ? 20.609 5.855 11.031 1 93.25 128 VAL B N 1
ATOM 4478 C CA . VAL B 1 128 ? 20.984 5.77 9.617 1 93.25 128 VAL B CA 1
ATOM 4479 C C . VAL B 1 128 ? 20.547 4.414 9.055 1 93.25 128 VAL B C 1
ATOM 4481 O O . VAL B 1 128 ? 20.016 4.336 7.953 1 93.25 128 VAL B O 1
ATOM 4484 N N . LEU B 1 129 ? 20.766 3.344 9.883 1 96.44 129 LEU B N 1
ATOM 4485 C CA . LEU B 1 129 ? 20.375 2.008 9.445 1 96.44 129 LEU B CA 1
ATOM 4486 C C . LEU B 1 129 ? 18.859 1.854 9.469 1 96.44 129 LEU B C 1
ATOM 4488 O O . LEU B 1 129 ? 18.297 1.117 8.656 1 96.44 129 LEU B O 1
ATOM 4492 N N . ALA B 1 130 ? 18.25 2.59 10.383 1 96.06 130 ALA B N 1
ATOM 4493 C CA . ALA B 1 130 ? 16.781 2.602 10.398 1 96.06 130 ALA B CA 1
ATOM 4494 C C . ALA B 1 130 ? 16.219 3.172 9.102 1 96.06 130 ALA B C 1
ATOM 4496 O O . ALA B 1 130 ? 15.281 2.619 8.523 1 96.06 130 ALA B O 1
ATOM 4497 N N . GLN B 1 131 ? 16.797 4.219 8.664 1 94.62 131 GLN B N 1
ATOM 4498 C CA . GLN B 1 131 ? 16.391 4.816 7.395 1 94.62 131 GLN B CA 1
ATOM 4499 C C . GLN B 1 131 ? 16.688 3.879 6.227 1 94.62 131 GLN B C 1
ATOM 4501 O O . GLN B 1 131 ? 15.852 3.734 5.32 1 94.62 131 GLN B O 1
ATOM 4506 N N . THR B 1 132 ? 17.844 3.229 6.266 1 97.62 132 THR B N 1
ATOM 4507 C CA . THR B 1 132 ? 18.234 2.281 5.227 1 97.62 132 THR B CA 1
ATOM 4508 C C . THR B 1 132 ? 17.234 1.12 5.164 1 97.62 132 THR B C 1
ATOM 4510 O O . THR B 1 132 ? 16.844 0.692 4.074 1 97.62 132 THR B O 1
ATOM 4513 N N . TYR B 1 133 ? 16.828 0.654 6.316 1 98.19 133 TYR B N 1
ATOM 4514 C CA . TYR B 1 133 ? 15.875 -0.452 6.387 1 98.19 133 TYR B CA 1
ATOM 4515 C C . TYR B 1 133 ? 14.531 -0.051 5.805 1 98.19 133 TYR B C 1
ATOM 4517 O O . TYR B 1 133 ? 13.93 -0.801 5.031 1 98.19 133 TYR B O 1
ATOM 4525 N N . MET B 1 134 ? 14.039 1.14 6.129 1 97.31 134 MET B N 1
ATOM 4526 C CA . MET B 1 134 ? 12.758 1.607 5.613 1 97.31 134 MET B CA 1
ATOM 4527 C C . MET B 1 134 ? 12.812 1.798 4.102 1 97.31 134 MET B C 1
ATOM 4529 O O . MET B 1 134 ? 11.859 1.477 3.396 1 97.31 134 MET B O 1
ATOM 4533 N N . GLU B 1 135 ? 13.922 2.273 3.617 1 96.62 135 GLU B N 1
ATOM 4534 C CA . GLU B 1 135 ? 14.109 2.404 2.174 1 96.62 135 GLU B CA 1
ATOM 4535 C C . GLU B 1 135 ? 14.102 1.04 1.49 1 96.62 135 GLU B C 1
ATOM 4537 O O . GLU B 1 135 ? 13.562 0.895 0.391 1 96.62 135 GLU B O 1
ATOM 4542 N N . ALA B 1 136 ? 14.727 0.095 2.141 1 98.44 136 ALA B N 1
ATOM 4543 C CA . ALA B 1 136 ? 14.75 -1.262 1.602 1 98.44 136 ALA B CA 1
ATOM 4544 C C . ALA B 1 136 ? 13.344 -1.836 1.501 1 98.44 136 ALA B C 1
ATOM 4546 O O . ALA B 1 136 ? 12.984 -2.457 0.495 1 98.44 136 ALA B O 1
ATOM 4547 N N . ARG B 1 137 ? 12.578 -1.622 2.516 1 97.94 137 ARG B N 1
ATOM 4548 C CA . ARG B 1 137 ? 11.203 -2.113 2.533 1 97.94 137 ARG B CA 1
ATOM 4549 C C . ARG B 1 137 ? 10.367 -1.435 1.454 1 97.94 137 ARG B C 1
ATOM 4551 O O . ARG B 1 137 ? 9.531 -2.074 0.817 1 97.94 137 ARG B O 1
ATOM 4558 N N . ASP B 1 138 ? 10.594 -0.153 1.238 1 97 138 ASP B N 1
ATOM 4559 C CA . ASP B 1 138 ? 9.914 0.563 0.159 1 97 138 ASP B CA 1
ATOM 4560 C C . ASP B 1 138 ? 10.281 -0.027 -1.201 1 97 138 ASP B C 1
ATOM 4562 O O . ASP B 1 138 ? 9.414 -0.195 -2.062 1 97 138 ASP B O 1
ATOM 4566 N N . SER B 1 139 ? 11.57 -0.287 -1.383 1 97.06 139 SER B N 1
ATOM 4567 C CA . SER B 1 139 ? 12.039 -0.862 -2.639 1 97.06 139 SER B CA 1
ATOM 4568 C C . SER B 1 139 ? 11.445 -2.25 -2.867 1 97.06 139 SER B C 1
ATOM 4570 O O . SER B 1 139 ? 11.094 -2.602 -3.994 1 97.06 139 SER B O 1
ATOM 4572 N N . TRP B 1 140 ? 11.344 -3.029 -1.797 1 97.5 140 TRP B N 1
ATOM 4573 C CA . TRP B 1 140 ? 10.695 -4.336 -1.865 1 97.5 140 TRP B CA 1
ATOM 4574 C C . TRP B 1 140 ? 9.25 -4.211 -2.316 1 97.5 140 TRP B C 1
ATOM 4576 O O . TRP B 1 140 ? 8.789 -4.965 -3.18 1 97.5 140 TRP B O 1
ATOM 4586 N N . ALA B 1 141 ? 8.555 -3.281 -1.796 1 96.12 141 ALA B N 1
ATOM 4587 C CA . ALA B 1 141 ? 7.117 -3.121 -2.025 1 96.12 141 ALA B CA 1
ATOM 4588 C C . ALA B 1 141 ? 6.836 -2.701 -3.465 1 96.12 141 ALA B C 1
ATOM 4590 O O . ALA B 1 141 ? 5.762 -2.98 -4 1 96.12 141 ALA B O 1
ATOM 4591 N N . THR B 1 142 ? 7.789 -2.072 -4.18 1 92.25 142 THR B N 1
ATOM 4592 C CA . THR B 1 142 ? 7.621 -1.582 -5.543 1 92.25 142 THR B CA 1
ATOM 4593 C C . THR B 1 142 ? 7.57 -2.742 -6.531 1 92.25 142 THR B C 1
ATOM 4595 O O . THR B 1 142 ? 6.879 -2.664 -7.551 1 92.25 142 THR B O 1
ATOM 4598 N N . ARG B 1 143 ? 8.312 -3.797 -6.281 1 93.44 143 ARG B N 1
ATOM 4599 C CA . ARG B 1 143 ? 8.289 -5.082 -6.973 1 93.44 143 ARG B CA 1
ATOM 4600 C C . ARG B 1 143 ? 8.656 -4.922 -8.445 1 93.44 143 ARG B C 1
ATOM 4602 O O . ARG B 1 143 ? 7.969 -5.438 -9.32 1 93.44 143 ARG B O 1
ATOM 4609 N N . THR B 1 144 ? 9.688 -4.215 -8.82 1 92.5 144 THR B N 1
ATOM 4610 C CA . THR B 1 144 ? 10.383 -4.238 -10.102 1 92.5 144 THR B CA 1
ATOM 4611 C C . THR B 1 144 ? 11.75 -4.902 -9.969 1 92.5 144 THR B C 1
ATOM 4613 O O . THR B 1 144 ? 12.289 -5.004 -8.859 1 92.5 144 THR B O 1
ATOM 4616 N N . PRO B 1 145 ? 12.266 -5.391 -11.031 1 94.06 145 PRO B N 1
ATOM 4617 C CA . PRO B 1 145 ? 13.594 -5.996 -10.938 1 94.06 145 PRO B CA 1
ATOM 4618 C C . PRO B 1 145 ? 14.625 -5.051 -10.328 1 94.06 145 PRO B C 1
ATOM 4620 O O . PRO B 1 145 ? 15.391 -5.453 -9.438 1 94.06 145 PRO B O 1
ATOM 4623 N N . GLN B 1 146 ? 14.602 -3.783 -10.734 1 93.88 146 GLN B N 1
ATOM 4624 C CA . GLN B 1 146 ? 15.562 -2.805 -10.242 1 93.88 146 GLN B CA 1
ATOM 4625 C C . GLN B 1 146 ? 15.336 -2.494 -8.766 1 93.88 146 GLN B C 1
ATOM 4627 O O . GLN B 1 146 ? 16.297 -2.395 -7.996 1 93.88 146 GLN B O 1
ATOM 4632 N N . SER B 1 147 ? 14.086 -2.301 -8.406 1 95.38 147 SER B N 1
ATOM 4633 C CA . SER B 1 147 ? 13.789 -1.978 -7.012 1 95.38 147 SER B CA 1
ATOM 4634 C C . SER B 1 147 ? 14.141 -3.141 -6.09 1 95.38 147 SER B C 1
ATOM 4636 O O . SER B 1 147 ? 14.562 -2.93 -4.953 1 95.38 147 SER B O 1
ATOM 4638 N N . LEU B 1 148 ? 13.969 -4.359 -6.535 1 97.31 148 LEU B N 1
ATOM 4639 C CA . LEU B 1 148 ? 14.273 -5.531 -5.719 1 97.31 148 LEU B CA 1
ATOM 4640 C C . LEU B 1 148 ? 15.781 -5.707 -5.562 1 97.31 148 LEU B C 1
ATOM 4642 O O . LEU B 1 148 ? 16.266 -6.117 -4.5 1 97.31 148 LEU B O 1
ATOM 4646 N N . GLU B 1 149 ? 16.531 -5.43 -6.598 1 97.38 149 GLU B N 1
ATOM 4647 C CA . GLU B 1 149 ? 17.984 -5.422 -6.48 1 97.38 149 GLU B CA 1
ATOM 4648 C C . GLU B 1 149 ? 18.453 -4.383 -5.465 1 97.38 149 GLU B C 1
ATOM 4650 O O . GLU B 1 149 ? 19.359 -4.648 -4.668 1 97.38 149 GLU B O 1
ATOM 4655 N N . ARG B 1 150 ? 17.828 -3.221 -5.578 1 97.25 150 ARG B N 1
ATOM 4656 C CA . ARG B 1 150 ? 18.141 -2.172 -4.613 1 97.25 150 ARG B CA 1
ATOM 4657 C C . ARG B 1 150 ? 17.797 -2.613 -3.193 1 97.25 150 ARG B C 1
ATOM 4659 O O . ARG B 1 150 ? 18.562 -2.393 -2.262 1 97.25 150 ARG B O 1
ATOM 4666 N N . ALA B 1 151 ? 16.656 -3.217 -2.984 1 98.56 151 ALA B N 1
ATOM 4667 C CA . ALA B 1 151 ? 16.234 -3.719 -1.675 1 98.56 151 ALA B CA 1
ATOM 4668 C C . ALA B 1 151 ? 17.266 -4.711 -1.125 1 98.56 151 ALA B C 1
ATOM 4670 O O . ALA B 1 151 ? 17.625 -4.652 0.055 1 98.56 151 ALA B O 1
ATOM 4671 N N . GLU B 1 152 ? 17.703 -5.602 -1.968 1 98.62 152 GLU B N 1
ATOM 4672 C CA . GLU B 1 152 ? 18.719 -6.566 -1.548 1 98.62 152 GLU B CA 1
ATOM 4673 C C . GLU B 1 152 ? 19.984 -5.867 -1.063 1 98.62 152 GLU B C 1
ATOM 4675 O O . GLU B 1 152 ? 20.516 -6.191 0.003 1 98.62 152 GLU B O 1
ATOM 4680 N N . THR B 1 153 ? 20.469 -4.918 -1.859 1 98.69 153 THR B N 1
ATOM 4681 C CA . THR B 1 153 ? 21.688 -4.188 -1.526 1 98.69 153 THR B CA 1
ATOM 4682 C C . THR B 1 153 ? 21.547 -3.488 -0.177 1 98.69 153 THR B C 1
ATOM 4684 O O . THR B 1 153 ? 22.438 -3.57 0.667 1 98.69 153 THR B O 1
ATOM 4687 N N . LEU B 1 154 ? 20.438 -2.818 0.029 1 98.75 154 LEU B N 1
ATOM 4688 C CA . LEU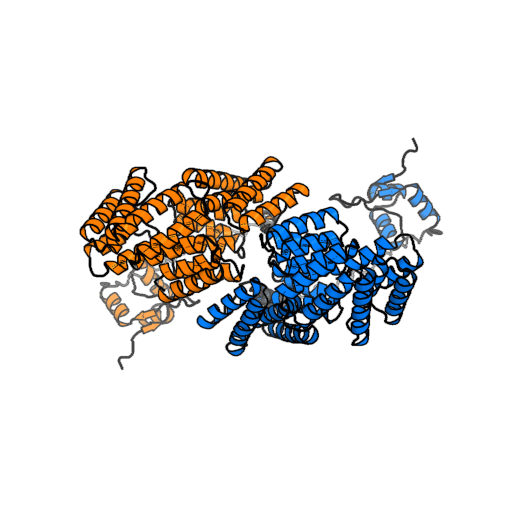 B 1 154 ? 20.203 -2.074 1.262 1 98.75 154 LEU B CA 1
ATOM 4689 C C . LEU B 1 154 ? 20.078 -3.021 2.451 1 98.75 154 LEU B C 1
ATOM 4691 O O . LEU B 1 154 ? 20.609 -2.75 3.525 1 98.75 154 LEU B O 1
ATOM 4695 N N . LEU B 1 155 ? 19.375 -4.125 2.303 1 98.81 155 LEU B N 1
ATOM 4696 C CA . LEU B 1 155 ? 19.188 -5.059 3.408 1 98.81 155 LEU B CA 1
ATOM 4697 C C . LEU B 1 155 ? 20.484 -5.75 3.771 1 98.81 155 LEU B C 1
ATOM 4699 O O . LEU B 1 155 ? 20.734 -6.055 4.941 1 98.81 155 LEU B O 1
ATOM 4703 N N . LEU B 1 156 ? 21.312 -6.039 2.764 1 98.75 156 LEU B N 1
ATOM 4704 C CA . LEU B 1 156 ? 22.625 -6.602 3.051 1 98.75 156 LEU B CA 1
ATOM 4705 C C . LEU B 1 156 ? 23.469 -5.629 3.867 1 98.75 156 LEU B C 1
ATOM 4707 O O . LEU B 1 156 ? 24.203 -6.043 4.766 1 98.75 156 LEU B O 1
ATOM 4711 N N . GLU B 1 157 ? 23.328 -4.367 3.531 1 98.5 157 GLU B N 1
ATOM 4712 C CA . GLU B 1 157 ? 24 -3.367 4.348 1 98.5 157 GLU B CA 1
ATOM 4713 C C . GLU B 1 157 ? 23.516 -3.41 5.793 1 98.5 157 GLU B C 1
ATOM 4715 O O . GLU B 1 157 ? 24.328 -3.389 6.727 1 98.5 157 GLU B O 1
ATOM 4720 N N . VAL B 1 158 ? 22.219 -3.475 6.016 1 98.56 158 VAL B N 1
ATOM 4721 C CA . VAL B 1 158 ? 21.641 -3.484 7.352 1 98.56 158 VAL B CA 1
ATOM 4722 C C . VAL B 1 158 ? 22.078 -4.746 8.094 1 98.56 158 VAL B C 1
ATOM 4724 O O . VAL B 1 158 ? 22.5 -4.68 9.25 1 98.56 158 VAL B O 1
ATOM 4727 N N . THR B 1 159 ? 22 -5.91 7.438 1 98.25 159 THR B N 1
ATOM 4728 C CA . THR B 1 159 ? 22.312 -7.164 8.109 1 98.25 159 THR B CA 1
ATOM 4729 C C . THR B 1 159 ? 23.812 -7.254 8.398 1 98.25 159 THR B C 1
ATOM 4731 O O . THR B 1 159 ? 24.234 -7.914 9.352 1 98.25 159 THR B O 1
ATOM 4734 N N . ASN B 1 160 ? 24.641 -6.633 7.574 1 98.25 160 ASN B N 1
ATOM 4735 C CA . ASN B 1 160 ? 26.078 -6.598 7.812 1 98.25 160 ASN B CA 1
ATOM 4736 C C . ASN B 1 160 ? 26.422 -5.723 9.016 1 98.25 160 ASN B C 1
ATOM 4738 O O . ASN B 1 160 ? 27.25 -6.098 9.836 1 98.25 160 ASN B O 1
ATOM 4742 N N . LYS B 1 161 ? 25.781 -4.59 9.148 1 98.06 161 LYS B N 1
ATOM 4743 C CA . LYS B 1 161 ? 26.125 -3.611 10.172 1 98.06 161 LYS B CA 1
ATOM 4744 C C . LYS B 1 161 ? 25.375 -3.906 11.477 1 98.06 161 LYS B C 1
ATOM 4746 O O . LYS B 1 161 ? 25.875 -3.602 12.562 1 98.06 161 LYS B O 1
ATOM 4751 N N . GLU B 1 162 ? 24.188 -4.484 11.375 1 97.5 162 GLU B N 1
ATOM 4752 C CA . GLU B 1 162 ? 23.406 -4.922 12.539 1 97.5 162 GLU B CA 1
ATOM 4753 C C . GLU B 1 162 ? 22.891 -6.348 12.352 1 97.5 162 GLU B C 1
ATOM 4755 O O . GLU B 1 162 ? 21.688 -6.566 12.211 1 97.5 162 GLU B O 1
ATOM 4760 N N . PRO B 1 163 ? 23.75 -7.266 12.578 1 97.5 163 PRO B N 1
ATOM 4761 C CA . PRO B 1 163 ? 23.422 -8.656 12.25 1 97.5 163 PRO B CA 1
ATOM 4762 C C . PRO B 1 163 ? 22.359 -9.242 13.18 1 97.5 163 PRO B C 1
ATOM 4764 O O . PRO B 1 163 ? 21.781 -10.289 12.883 1 97.5 163 PRO B O 1
ATOM 4767 N N . GLN B 1 164 ? 22.078 -8.602 14.266 1 97.31 164 GLN B N 1
ATOM 4768 C CA . GLN B 1 164 ? 21.125 -9.156 15.227 1 97.31 164 GLN B CA 1
ATOM 4769 C C . GLN B 1 164 ? 19.719 -8.641 14.961 1 97.31 164 GLN B C 1
ATOM 4771 O O . GLN B 1 164 ? 18.766 -9.055 15.633 1 97.31 164 GLN B O 1
ATOM 4776 N N . PHE B 1 165 ? 19.531 -7.797 13.984 1 97.69 165 PHE B N 1
ATOM 4777 C CA . PHE B 1 165 ? 18.219 -7.254 13.664 1 97.69 165 PHE B CA 1
ATOM 4778 C C . PHE B 1 165 ? 17.422 -8.219 12.797 1 97.69 165 PHE B C 1
ATOM 4780 O O . PHE B 1 165 ? 17.422 -8.102 11.57 1 97.69 165 PHE B O 1
ATOM 4787 N N . ALA B 1 166 ? 16.656 -9.047 13.367 1 98.25 166 ALA B N 1
ATOM 4788 C CA . ALA B 1 166 ? 15.977 -10.188 12.766 1 98.25 166 ALA B CA 1
ATOM 4789 C C . ALA B 1 166 ? 15.062 -9.742 11.625 1 98.25 166 ALA B C 1
ATOM 4791 O O . ALA B 1 166 ? 15.023 -10.375 10.562 1 98.25 166 ALA B O 1
ATOM 4792 N N . PRO B 1 167 ? 14.336 -8.609 11.789 1 98.25 167 PRO B N 1
ATOM 4793 C CA . PRO B 1 167 ? 13.422 -8.219 10.719 1 98.25 167 PRO B CA 1
ATOM 4794 C C . PRO B 1 167 ? 14.133 -7.992 9.391 1 98.25 167 PRO B C 1
ATOM 4796 O O . PRO B 1 167 ? 13.555 -8.234 8.328 1 98.25 167 PRO B O 1
ATOM 4799 N N . ALA B 1 168 ? 15.352 -7.566 9.445 1 98.62 168 ALA B N 1
ATOM 4800 C CA . ALA B 1 168 ? 16.078 -7.348 8.195 1 98.62 168 ALA B CA 1
ATOM 4801 C C . ALA B 1 168 ? 16.375 -8.672 7.496 1 98.62 168 ALA B C 1
ATOM 4803 O O . ALA B 1 168 ? 16.344 -8.75 6.266 1 98.62 168 ALA B O 1
ATOM 4804 N N . TRP B 1 169 ? 16.641 -9.695 8.234 1 98.75 169 TRP B N 1
ATOM 4805 C CA . TRP B 1 169 ? 16.859 -11.023 7.664 1 98.75 169 TRP B CA 1
ATOM 4806 C C . TRP B 1 169 ? 15.586 -11.57 7.039 1 98.75 169 TRP B C 1
ATOM 4808 O O . TRP B 1 169 ? 15.609 -12.125 5.941 1 98.75 169 TRP B O 1
ATOM 4818 N N . ALA B 1 170 ? 14.523 -11.422 7.727 1 98.69 170 ALA B N 1
ATOM 4819 C CA . ALA B 1 170 ? 13.25 -11.867 7.176 1 98.69 170 ALA B CA 1
ATOM 4820 C C . ALA B 1 170 ? 12.914 -11.109 5.891 1 98.69 170 ALA B C 1
ATOM 4822 O O . ALA B 1 170 ? 12.414 -11.695 4.93 1 98.69 170 ALA B O 1
ATOM 4823 N N . SER B 1 171 ? 13.156 -9.797 5.922 1 98.62 171 SER B N 1
ATOM 4824 C CA . SER B 1 171 ? 12.906 -8.992 4.73 1 98.62 171 SER B CA 1
ATOM 4825 C C . SER B 1 171 ? 13.797 -9.43 3.574 1 98.62 171 SER B C 1
ATOM 4827 O O . SER B 1 171 ? 13.375 -9.414 2.416 1 98.62 171 SER B O 1
ATOM 4829 N N . LEU B 1 172 ? 14.992 -9.766 3.902 1 98.75 172 LEU B N 1
ATOM 4830 C CA . LEU B 1 172 ? 15.914 -10.266 2.883 1 98.75 172 LEU B CA 1
ATOM 4831 C C . LEU B 1 172 ? 15.398 -11.555 2.266 1 98.75 172 LEU B C 1
ATOM 4833 O O . LEU B 1 172 ? 15.492 -11.75 1.052 1 98.75 172 LEU B O 1
ATOM 4837 N N . ALA B 1 173 ? 14.867 -12.438 3.074 1 98.88 173 ALA B N 1
ATOM 4838 C CA . ALA B 1 173 ? 14.242 -13.648 2.559 1 98.88 173 ALA B CA 1
ATOM 4839 C C . ALA B 1 173 ? 13.125 -13.32 1.576 1 98.88 173 ALA B C 1
ATOM 4841 O O . ALA B 1 173 ? 13.062 -13.883 0.482 1 98.88 173 ALA B O 1
ATOM 4842 N N . ASP B 1 174 ? 12.273 -12.367 1.922 1 98.44 174 ASP B N 1
ATOM 4843 C CA . ASP B 1 174 ? 11.18 -11.953 1.059 1 98.44 174 ASP B CA 1
ATOM 4844 C C . ASP B 1 174 ? 11.703 -11.398 -0.265 1 98.44 174 ASP B C 1
ATOM 4846 O O . ASP B 1 174 ? 11.102 -11.625 -1.319 1 98.44 174 ASP B O 1
ATOM 4850 N N . VAL B 1 175 ? 12.773 -10.688 -0.181 1 98.69 175 VAL B N 1
ATOM 4851 C CA . VAL B 1 175 ? 13.344 -10.078 -1.377 1 98.69 175 VAL B CA 1
ATOM 4852 C C . VAL B 1 175 ? 13.836 -11.172 -2.326 1 98.69 175 VAL B C 1
ATOM 4854 O O . VAL B 1 175 ? 13.594 -11.102 -3.535 1 98.69 175 VAL B O 1
ATOM 4857 N N . TYR B 1 176 ? 14.469 -12.195 -1.774 1 98.56 176 TYR B N 1
ATOM 4858 C CA . TYR B 1 176 ? 14.953 -13.281 -2.615 1 98.56 176 TYR B CA 1
ATOM 4859 C C . TYR B 1 176 ? 13.797 -14.008 -3.287 1 98.56 176 TYR B C 1
ATOM 4861 O O . TYR B 1 176 ? 13.883 -14.375 -4.461 1 98.56 176 TYR B O 1
ATOM 4869 N N . LEU B 1 177 ? 12.805 -14.172 -2.602 1 98.12 177 LEU B N 1
ATOM 4870 C CA . LEU B 1 177 ? 11.641 -14.859 -3.16 1 98.12 177 LEU B CA 1
ATOM 4871 C C . LEU B 1 177 ? 11.023 -14.039 -4.289 1 98.12 177 LEU B C 1
ATOM 4873 O O . LEU B 1 177 ? 10.641 -14.594 -5.324 1 98.12 177 LEU B O 1
ATOM 4877 N N . LEU B 1 178 ? 10.938 -12.758 -4.121 1 97.31 178 LEU B N 1
ATOM 4878 C CA . LEU B 1 178 ? 10.336 -11.914 -5.145 1 97.31 178 LEU B CA 1
ATOM 4879 C C . LEU B 1 178 ? 11.273 -11.758 -6.34 1 97.31 178 LEU B C 1
ATOM 4881 O O . LEU B 1 178 ? 10.812 -11.609 -7.477 1 97.31 178 LEU B O 1
ATOM 4885 N N . ARG B 1 179 ? 12.562 -11.805 -6.066 1 96.06 179 ARG B N 1
ATOM 4886 C CA . ARG B 1 179 ? 13.508 -11.711 -7.18 1 96.06 179 ARG B CA 1
ATOM 4887 C C . ARG B 1 179 ? 13.414 -12.938 -8.078 1 96.06 179 ARG B C 1
ATOM 4889 O O . ARG B 1 179 ? 13.727 -12.867 -9.273 1 96.06 179 ARG B O 1
ATOM 4896 N N . ARG B 1 180 ? 12.969 -14 -7.547 1 92.5 180 ARG B N 1
ATOM 4897 C CA . ARG B 1 180 ? 12.672 -15.18 -8.352 1 92.5 180 ARG B CA 1
ATOM 4898 C C . ARG B 1 180 ? 11.484 -14.93 -9.273 1 92.5 180 ARG B C 1
ATOM 4900 O O . ARG B 1 180 ? 11.516 -15.305 -10.453 1 92.5 180 ARG B O 1
ATOM 4907 N N . GLU B 1 181 ? 10.469 -14.305 -8.734 1 90.69 181 GLU B N 1
ATOM 4908 C CA . GLU B 1 181 ? 9.211 -14.086 -9.445 1 90.69 181 GLU B CA 1
ATOM 4909 C C . GLU B 1 181 ? 9.352 -12.977 -10.484 1 90.69 181 GLU B C 1
ATOM 4911 O O . GLU B 1 181 ? 8.797 -13.078 -11.578 1 90.69 181 GLU B O 1
ATOM 4916 N N . PHE B 1 182 ? 10.047 -11.938 -10.164 1 91.62 182 PHE B N 1
ATOM 4917 C CA . PHE B 1 182 ? 10.125 -10.758 -11.023 1 91.62 182 PHE B CA 1
ATOM 4918 C C . PHE B 1 182 ? 11.453 -10.711 -11.758 1 91.62 182 PHE B C 1
ATOM 4920 O O . PHE B 1 182 ? 11.812 -9.688 -12.344 1 91.62 182 PHE B O 1
ATOM 4927 N N . GLY B 1 183 ? 12.164 -11.789 -11.734 1 79.31 183 GLY B N 1
ATOM 4928 C CA . GLY B 1 183 ? 13.406 -11.898 -12.477 1 79.31 183 GLY B CA 1
ATOM 4929 C C . GLY B 1 183 ? 14.633 -11.57 -11.641 1 79.31 183 GLY B C 1
ATOM 4930 O O . GLY B 1 183 ? 14.516 -11.016 -10.547 1 79.31 183 GLY B O 1
ATOM 4931 N N . GLY B 1 184 ? 15.68 -12.164 -12.016 1 80.44 184 GLY B N 1
ATOM 4932 C CA . GLY B 1 184 ? 16.953 -11.789 -11.438 1 80.44 184 GLY B CA 1
ATOM 4933 C C . GLY B 1 184 ? 17.672 -12.953 -10.773 1 80.44 184 GLY B C 1
ATOM 4934 O O . GLY B 1 184 ? 18.906 -12.953 -10.656 1 80.44 184 GLY B O 1
ATOM 4935 N N . LEU B 1 185 ? 16.812 -13.844 -10.203 1 90.88 185 LEU B N 1
ATOM 4936 C CA . LEU B 1 185 ? 17.453 -14.992 -9.578 1 90.88 185 LEU B CA 1
ATOM 4937 C C . LEU B 1 185 ? 16.797 -16.297 -10.031 1 90.88 185 LEU B C 1
ATOM 4939 O O . LEU B 1 185 ? 15.57 -16.359 -10.164 1 90.88 185 LEU B O 1
ATOM 4943 N N . ASP B 1 186 ? 17.562 -17.297 -10.266 1 90 186 ASP B N 1
ATOM 4944 C CA . ASP B 1 186 ? 17.016 -18.609 -10.547 1 90 186 ASP B CA 1
ATOM 4945 C C . ASP B 1 186 ? 16.469 -19.266 -9.281 1 90 186 ASP B C 1
ATOM 4947 O O . ASP B 1 186 ? 16.781 -18.844 -8.172 1 90 186 ASP B O 1
ATOM 4951 N N . ASP B 1 187 ? 15.727 -20.281 -9.422 1 91.06 187 ASP B N 1
ATOM 4952 C CA . ASP B 1 187 ? 15.016 -20.938 -8.32 1 91.06 187 ASP B CA 1
ATOM 4953 C C . ASP B 1 187 ? 15.992 -21.391 -7.238 1 91.06 187 ASP B C 1
ATOM 4955 O O . ASP B 1 187 ? 15.812 -21.078 -6.062 1 91.06 187 ASP B O 1
ATOM 4959 N N . LYS B 1 188 ? 16.984 -22.125 -7.609 1 92.31 188 LYS B N 1
ATOM 4960 C CA . LYS B 1 188 ? 17.906 -22.703 -6.633 1 92.31 188 LYS B CA 1
ATOM 4961 C C . LYS B 1 188 ? 18.531 -21.609 -5.773 1 92.31 188 LYS B C 1
ATOM 4963 O O . LYS B 1 188 ? 18.547 -21.703 -4.547 1 92.31 188 LYS B O 1
ATOM 4968 N N . THR B 1 189 ? 19.031 -20.609 -6.438 1 95.56 189 THR B N 1
ATOM 4969 C CA . THR B 1 189 ? 19.688 -19.516 -5.723 1 95.56 189 THR B CA 1
ATOM 4970 C C . THR B 1 189 ? 18.688 -18.781 -4.832 1 95.56 189 THR B C 1
ATOM 4972 O O . THR B 1 189 ? 18.969 -18.516 -3.662 1 95.56 189 THR B O 1
ATOM 4975 N N . ALA B 1 190 ? 17.562 -18.453 -5.395 1 96.81 190 ALA B N 1
ATOM 4976 C CA . ALA B 1 190 ? 16.547 -17.672 -4.68 1 96.81 190 ALA B CA 1
ATOM 4977 C C . ALA B 1 190 ? 16.047 -18.422 -3.443 1 96.81 190 ALA B C 1
ATOM 4979 O O . ALA B 1 190 ? 16.031 -17.875 -2.342 1 96.81 190 ALA B O 1
ATOM 4980 N N . PHE B 1 191 ? 15.727 -19.703 -3.58 1 97.25 191 PHE B N 1
ATOM 4981 C CA . PHE B 1 191 ? 15.141 -20.438 -2.475 1 97.25 191 PHE B CA 1
ATOM 4982 C C . PHE B 1 191 ? 16.188 -20.766 -1.422 1 97.25 191 PHE B C 1
ATOM 4984 O O . PHE B 1 191 ? 15.898 -20.75 -0.224 1 97.25 191 PHE B O 1
ATOM 4991 N N . THR B 1 192 ? 17.391 -21.047 -1.857 1 98 192 THR B N 1
ATOM 4992 C CA . THR B 1 192 ? 18.453 -21.359 -0.906 1 98 192 THR B CA 1
ATOM 4993 C C . THR B 1 192 ? 18.766 -20.141 -0.045 1 98 192 THR B C 1
ATOM 4995 O O . THR B 1 192 ? 18.859 -20.25 1.18 1 98 192 THR B O 1
ATOM 4998 N N . ARG B 1 193 ? 18.891 -19.031 -0.704 1 98.62 193 ARG B N 1
ATOM 4999 C CA . ARG B 1 193 ? 19.203 -17.812 0.023 1 98.62 193 ARG B CA 1
ATOM 5000 C C . ARG B 1 193 ? 18.047 -17.375 0.899 1 98.62 193 ARG B C 1
ATOM 5002 O O . ARG B 1 193 ? 18.234 -16.922 2.029 1 98.62 193 ARG B O 1
ATOM 5009 N N . ALA B 1 194 ? 16.844 -17.469 0.367 1 98.88 194 ALA B N 1
ATOM 5010 C CA . ALA B 1 194 ? 15.656 -17.094 1.137 1 98.88 194 ALA B CA 1
ATOM 5011 C C . ALA B 1 194 ? 15.523 -17.953 2.389 1 98.88 194 ALA B C 1
ATOM 5013 O O . ALA B 1 194 ? 15.234 -17.453 3.475 1 98.88 194 ALA B O 1
ATOM 5014 N N . GLU B 1 195 ? 15.734 -19.25 2.203 1 98.81 195 GLU B N 1
ATOM 5015 C CA . GLU B 1 195 ? 15.641 -20.156 3.336 1 98.81 195 GLU B CA 1
ATOM 5016 C C . GLU B 1 195 ? 16.688 -19.828 4.398 1 98.81 195 GLU B C 1
ATOM 5018 O O . GLU B 1 195 ? 16.375 -19.797 5.59 1 98.81 195 GLU B O 1
ATOM 5023 N N . ALA B 1 196 ? 17.859 -19.641 3.982 1 98.88 196 ALA B N 1
ATOM 5024 C CA . ALA B 1 196 ? 18.938 -19.312 4.918 1 98.88 196 ALA B CA 1
ATOM 5025 C C . ALA B 1 196 ? 18.609 -18.031 5.699 1 98.88 196 ALA B C 1
ATOM 5027 O O . ALA B 1 196 ? 18.797 -17.984 6.918 1 98.88 196 ALA B O 1
ATOM 5028 N N . ALA B 1 197 ? 18.156 -17.031 5 1 98.94 197 ALA B N 1
ATOM 5029 C CA . ALA B 1 197 ? 17.828 -15.766 5.641 1 98.94 197 ALA B CA 1
ATOM 5030 C C . ALA B 1 197 ? 16.641 -15.922 6.59 1 98.94 197 ALA B C 1
ATOM 5032 O O . ALA B 1 197 ? 16.641 -15.375 7.695 1 98.94 197 ALA B O 1
ATOM 5033 N N . ALA B 1 198 ? 15.633 -16.656 6.199 1 98.88 198 ALA B N 1
ATOM 5034 C CA . ALA B 1 198 ? 14.445 -16.859 7.023 1 98.88 198 ALA B CA 1
ATOM 5035 C C . ALA B 1 198 ? 14.789 -17.641 8.289 1 98.88 198 ALA B C 1
ATOM 5037 O O . ALA B 1 198 ? 14.297 -17.312 9.375 1 98.88 198 ALA B O 1
ATOM 5038 N N . VAL B 1 199 ? 15.586 -18.625 8.148 1 98.81 199 VAL B N 1
ATOM 5039 C CA . VAL B 1 199 ? 15.992 -19.438 9.289 1 98.81 199 VAL B CA 1
ATOM 5040 C C . VAL B 1 199 ? 16.812 -18.594 10.258 1 98.81 199 VAL B C 1
ATOM 5042 O O . VAL B 1 199 ? 16.641 -18.672 11.477 1 98.81 199 VAL B O 1
ATOM 5045 N N . LYS B 1 200 ? 17.703 -17.797 9.703 1 98.81 200 LYS B N 1
ATOM 5046 C CA . LYS B 1 200 ? 18.469 -16.875 10.547 1 98.81 200 LYS B CA 1
ATOM 5047 C C . LYS B 1 200 ? 17.531 -15.93 11.305 1 98.81 200 LYS B C 1
ATOM 5049 O O . LYS B 1 200 ? 17.734 -15.695 12.5 1 98.81 200 LYS B O 1
ATOM 5054 N N . ALA B 1 201 ? 16.609 -15.344 10.633 1 98.75 201 ALA B N 1
ATOM 5055 C CA . ALA B 1 201 ? 15.633 -14.453 11.273 1 98.75 201 ALA B CA 1
ATOM 5056 C C . ALA B 1 201 ? 14.914 -15.164 12.414 1 98.75 201 ALA B C 1
ATOM 5058 O O . ALA B 1 201 ? 14.766 -14.602 13.5 1 98.75 201 ALA B O 1
ATOM 5059 N N . LYS B 1 202 ? 14.508 -16.375 12.18 1 98.56 202 LYS B N 1
ATOM 5060 C CA . LYS B 1 202 ? 13.797 -17.156 13.203 1 98.56 202 LYS B CA 1
ATOM 5061 C C . LYS B 1 202 ? 14.703 -17.453 14.391 1 98.56 202 LYS B C 1
ATOM 5063 O O . LYS B 1 202 ? 14.258 -17.422 15.539 1 98.56 202 LYS B O 1
ATOM 5068 N N . GLN B 1 203 ? 15.898 -17.781 14.125 1 98.62 203 GLN B N 1
ATOM 5069 C CA . GLN B 1 203 ? 16.859 -18.031 15.188 1 98.62 203 GLN B CA 1
ATO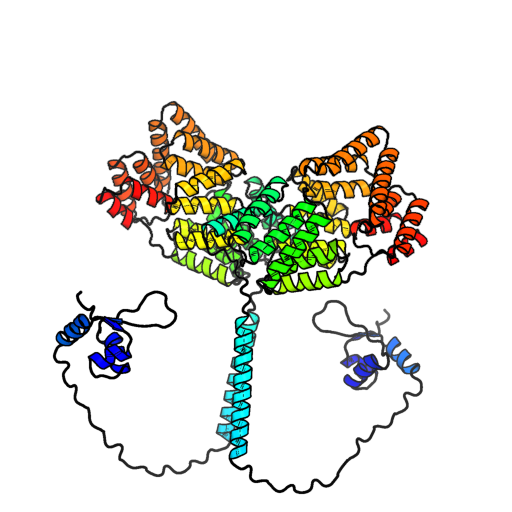M 5070 C C . GLN B 1 203 ? 17.031 -16.797 16.078 1 98.62 203 GLN B C 1
ATOM 5072 O O . GLN B 1 203 ? 17.125 -16.922 17.297 1 98.62 203 GLN B O 1
ATOM 5077 N N . LEU B 1 204 ? 17.094 -15.672 15.453 1 98.19 204 LEU B N 1
ATOM 5078 C CA . LEU B 1 204 ? 17.297 -14.422 16.172 1 98.19 204 LEU B CA 1
ATOM 5079 C C . LEU B 1 204 ? 16.047 -14.016 16.922 1 98.19 204 LEU B C 1
ATOM 5081 O O . LEU B 1 204 ? 16.125 -13.438 18.016 1 98.19 204 LEU B O 1
ATOM 5085 N N . ASP B 1 205 ? 14.852 -14.281 16.375 1 97.69 205 ASP B N 1
ATOM 5086 C CA . ASP B 1 205 ? 13.555 -13.953 16.969 1 97.69 205 ASP B CA 1
ATOM 5087 C C . ASP B 1 205 ? 12.492 -14.977 16.562 1 97.69 205 ASP B C 1
ATOM 5089 O O . ASP B 1 205 ? 11.797 -14.797 15.57 1 97.69 205 ASP B O 1
ATOM 5093 N N . PRO B 1 206 ? 12.281 -15.914 17.359 1 97.75 206 PRO B N 1
ATOM 5094 C CA . PRO B 1 206 ? 11.328 -16.984 17.031 1 97.75 206 PRO B CA 1
ATOM 5095 C C . PRO B 1 206 ? 9.891 -16.484 16.953 1 97.75 206 PRO B C 1
ATOM 5097 O O . PRO B 1 206 ? 9.008 -17.203 16.453 1 97.75 206 PRO B O 1
ATOM 5100 N N . SER B 1 207 ? 9.648 -15.32 17.391 1 96.81 207 SER B N 1
ATOM 5101 C CA . SER B 1 207 ? 8.289 -14.789 17.391 1 96.81 207 SER B CA 1
ATOM 5102 C C . SER B 1 207 ? 8.062 -13.852 16.203 1 96.81 207 SER B C 1
ATOM 5104 O O . SER B 1 207 ? 7.02 -13.203 16.109 1 96.81 207 SER B O 1
ATOM 5106 N N . LEU B 1 208 ? 9 -13.797 15.32 1 97.38 208 LEU B N 1
ATOM 5107 C CA . LEU B 1 208 ? 8.875 -12.93 14.148 1 97.38 208 LEU B CA 1
ATOM 5108 C C . LEU B 1 208 ? 8.023 -13.602 13.078 1 97.38 208 LEU B C 1
ATOM 5110 O O . LEU B 1 208 ? 8.484 -14.516 12.391 1 97.38 208 LEU B O 1
ATOM 5114 N N . ALA B 1 209 ? 6.82 -13.125 12.898 1 98.12 209 ALA B N 1
ATOM 5115 C CA . ALA B 1 209 ? 5.852 -13.703 11.977 1 98.12 209 ALA B CA 1
ATOM 5116 C C . ALA B 1 209 ? 6.438 -13.82 10.57 1 98.12 209 ALA B C 1
ATOM 5118 O O . ALA B 1 209 ? 6.238 -14.828 9.891 1 98.12 209 ALA B O 1
ATOM 5119 N N . ALA B 1 210 ? 7.184 -12.812 10.188 1 98.25 210 ALA B N 1
ATOM 5120 C CA . ALA B 1 210 ? 7.703 -12.734 8.82 1 98.25 210 ALA B CA 1
ATOM 5121 C C . ALA B 1 210 ? 8.664 -13.883 8.539 1 98.25 210 ALA B C 1
ATOM 5123 O O . ALA B 1 210 ? 8.734 -14.383 7.41 1 98.25 210 ALA B O 1
ATOM 5124 N N . ALA B 1 211 ? 9.383 -14.312 9.539 1 98.69 211 ALA B N 1
ATOM 5125 C CA . ALA B 1 211 ? 10.281 -15.453 9.375 1 98.69 211 ALA B CA 1
ATOM 5126 C C . ALA B 1 211 ? 9.508 -16.734 9.078 1 98.69 211 ALA B C 1
ATOM 5128 O O . ALA B 1 211 ? 9.859 -17.484 8.164 1 98.69 211 ALA B O 1
ATOM 5129 N N . HIS B 1 212 ? 8.469 -16.938 9.781 1 98.81 212 HIS B N 1
ATOM 5130 C CA . HIS B 1 212 ? 7.645 -18.125 9.594 1 98.81 212 HIS B CA 1
ATOM 5131 C C . HIS B 1 212 ? 6.945 -18.094 8.234 1 98.81 212 HIS B C 1
ATOM 5133 O O . HIS B 1 212 ? 6.805 -19.141 7.582 1 98.81 212 HIS B O 1
ATOM 5139 N N . ARG B 1 213 ? 6.465 -16.922 7.82 1 98.75 213 ARG B N 1
ATOM 5140 C CA . ARG B 1 213 ? 5.863 -16.781 6.5 1 98.75 213 ARG B CA 1
ATOM 5141 C C . ARG B 1 213 ? 6.84 -17.203 5.406 1 98.75 213 ARG B C 1
ATOM 5143 O O . ARG B 1 213 ? 6.484 -17.984 4.523 1 98.75 213 ARG B O 1
ATOM 5150 N N . ALA B 1 214 ? 8.094 -16.688 5.473 1 98.81 214 ALA B N 1
ATOM 5151 C CA . ALA B 1 214 ? 9.094 -17 4.453 1 98.81 214 ALA B CA 1
ATOM 5152 C C . ALA B 1 214 ? 9.445 -18.484 4.453 1 98.81 214 ALA B C 1
ATOM 5154 O O . ALA B 1 214 ? 9.602 -19.094 3.393 1 98.81 214 ALA B O 1
ATOM 5155 N N . ILE B 1 215 ? 9.5 -19.062 5.633 1 98.88 215 ILE B N 1
ATOM 5156 C CA . ILE B 1 215 ? 9.781 -20.484 5.758 1 98.88 215 ILE B CA 1
ATOM 5157 C C . ILE B 1 215 ? 8.648 -21.297 5.117 1 98.88 215 ILE B C 1
ATOM 5159 O O . ILE B 1 215 ? 8.906 -22.234 4.371 1 98.88 215 ILE B O 1
ATOM 5163 N N . GLY B 1 216 ? 7.449 -20.906 5.418 1 98.81 216 GLY B N 1
ATOM 5164 C CA . GLY B 1 216 ? 6.312 -21.578 4.812 1 98.81 216 GLY B CA 1
ATOM 5165 C C . GLY B 1 216 ? 6.32 -21.516 3.297 1 98.81 216 GLY B C 1
ATOM 5166 O O . GLY B 1 216 ? 6.004 -22.516 2.629 1 98.81 216 GLY B O 1
ATOM 5167 N N . PHE B 1 217 ? 6.66 -20.391 2.777 1 98.69 217 PHE B N 1
ATOM 5168 C CA . PHE B 1 217 ? 6.734 -20.234 1.332 1 98.69 217 PHE B CA 1
ATOM 5169 C C . PHE B 1 217 ? 7.758 -21.188 0.728 1 98.69 217 PHE B C 1
ATOM 5171 O O . PHE B 1 217 ? 7.473 -21.859 -0.265 1 98.69 217 PHE B O 1
ATOM 5178 N N . VAL B 1 218 ? 8.898 -21.266 1.326 1 98.62 218 VAL B N 1
ATOM 5179 C CA . VAL B 1 218 ? 9.977 -22.125 0.846 1 98.62 218 VAL B CA 1
ATOM 5180 C C . VAL B 1 218 ? 9.57 -23.594 0.983 1 98.62 218 VAL B C 1
ATOM 5182 O O . VAL B 1 218 ? 9.812 -24.406 0.082 1 98.62 218 VAL B O 1
ATOM 5185 N N . GLN B 1 219 ? 8.953 -23.953 2.066 1 98 219 GLN B N 1
ATOM 5186 C CA . GLN B 1 219 ? 8.5 -25.328 2.303 1 98 219 GLN B CA 1
ATOM 5187 C C . GLN B 1 219 ? 7.551 -25.781 1.202 1 98 219 GLN B C 1
ATOM 5189 O O . GLN B 1 219 ? 7.629 -26.938 0.75 1 98 219 GLN B O 1
ATOM 5194 N N . TYR B 1 220 ? 6.711 -24.922 0.77 1 96.81 220 TYR B N 1
ATOM 5195 C CA . TYR B 1 220 ? 5.73 -25.297 -0.239 1 96.81 220 TYR B CA 1
ATOM 5196 C C . TYR B 1 220 ? 6.371 -25.391 -1.619 1 96.81 220 TYR B C 1
ATOM 5198 O O . TYR B 1 220 ? 6.328 -26.438 -2.266 1 96.81 220 TYR B O 1
ATOM 5206 N N . TRP B 1 221 ? 7.039 -24.328 -2 1 95.06 221 TRP B N 1
ATOM 5207 C CA . TRP B 1 221 ? 7.395 -24.188 -3.408 1 95.06 221 TRP B CA 1
ATOM 5208 C C . TRP B 1 221 ? 8.75 -24.812 -3.693 1 95.06 221 TRP B C 1
ATOM 5210 O O . TRP B 1 221 ? 9.055 -25.156 -4.84 1 95.06 221 TRP B O 1
ATOM 5220 N N . TRP B 1 222 ? 9.547 -24.953 -2.691 1 95.44 222 TRP B N 1
ATOM 5221 C CA . TRP B 1 222 ? 10.875 -25.516 -2.92 1 95.44 222 TRP B CA 1
ATOM 5222 C C . TRP B 1 222 ? 10.961 -26.938 -2.404 1 95.44 222 TRP B C 1
ATOM 5224 O O . TRP B 1 222 ? 11.562 -27.812 -3.045 1 95.44 222 TRP B O 1
ATOM 5234 N N . HIS B 1 223 ? 10.281 -27.25 -1.279 1 94.19 223 HIS B N 1
ATOM 5235 C CA . HIS B 1 223 ? 10.445 -28.562 -0.646 1 94.19 223 HIS B CA 1
ATOM 5236 C C . HIS B 1 223 ? 9.234 -29.453 -0.906 1 94.19 223 HIS B C 1
ATOM 5238 O O . HIS B 1 223 ? 9.203 -30.609 -0.481 1 94.19 223 HIS B O 1
ATOM 5244 N N . ASP B 1 224 ? 8.242 -28.922 -1.525 1 92.38 224 ASP B N 1
ATOM 5245 C CA . ASP B 1 224 ? 7.039 -29.688 -1.832 1 92.38 224 ASP B CA 1
ATOM 5246 C C . ASP B 1 224 ? 6.438 -30.297 -0.565 1 92.38 224 ASP B C 1
ATOM 5248 O O . ASP B 1 224 ? 6.176 -31.5 -0.509 1 92.38 224 ASP B O 1
ATOM 5252 N N . ASP B 1 225 ? 6.297 -29.484 0.381 1 94.75 225 ASP B N 1
ATOM 5253 C CA . ASP B 1 225 ? 5.773 -29.906 1.677 1 94.75 225 ASP B CA 1
ATOM 5254 C C . ASP B 1 225 ? 4.617 -29 2.115 1 94.75 225 ASP B C 1
ATOM 5256 O O . ASP B 1 225 ? 4.766 -28.188 3.029 1 94.75 225 ASP B O 1
ATOM 5260 N N . PRO B 1 226 ? 3.502 -29.234 1.573 1 96.31 226 PRO B N 1
ATOM 5261 C CA . PRO B 1 226 ? 2.357 -28.375 1.857 1 96.31 226 PRO B CA 1
ATOM 5262 C C . PRO B 1 226 ? 1.941 -28.406 3.326 1 96.31 226 PRO B C 1
ATOM 5264 O O . PRO B 1 226 ? 1.505 -27.391 3.871 1 96.31 226 PRO B O 1
ATOM 5267 N N . ARG B 1 227 ? 1.996 -29.484 3.973 1 96.12 227 ARG B N 1
ATOM 5268 C CA . ARG B 1 227 ? 1.572 -29.594 5.363 1 96.12 227 ARG B CA 1
ATOM 5269 C C . ARG B 1 227 ? 2.406 -28.703 6.27 1 96.12 227 ARG B C 1
ATOM 5271 O O . ARG B 1 227 ? 1.858 -27.922 7.062 1 96.12 227 ARG B O 1
ATOM 5278 N N . SER B 1 228 ? 3.732 -28.828 6.113 1 97.75 228 SER B N 1
ATOM 5279 C CA . SER B 1 228 ? 4.613 -27.969 6.906 1 97.75 228 SER B CA 1
ATOM 5280 C C . SER B 1 228 ? 4.414 -26.5 6.559 1 97.75 228 SER B C 1
ATOM 5282 O O . SER B 1 228 ? 4.469 -25.641 7.438 1 97.75 228 SER B O 1
ATOM 5284 N N . ALA B 1 229 ? 4.215 -26.266 5.301 1 98.25 229 ALA B N 1
ATOM 5285 C CA . ALA B 1 229 ? 3.984 -24.891 4.859 1 98.25 229 ALA B CA 1
ATOM 5286 C C . ALA B 1 229 ? 2.756 -24.297 5.543 1 98.25 229 ALA B C 1
ATOM 5288 O O . ALA B 1 229 ? 2.807 -23.172 6.059 1 98.25 229 ALA B O 1
ATOM 5289 N N . GLY B 1 230 ? 1.632 -25.078 5.516 1 98.25 230 GLY B N 1
ATOM 5290 C CA . GLY B 1 230 ? 0.426 -24.625 6.188 1 98.25 230 GLY B CA 1
ATOM 5291 C C . GLY B 1 230 ? 0.642 -24.312 7.656 1 98.25 230 GLY B C 1
ATOM 5292 O O . GLY B 1 230 ? 0.158 -23.297 8.164 1 98.25 230 GLY B O 1
ATOM 5293 N N . THR B 1 231 ? 1.369 -25.156 8.32 1 98.31 231 THR B N 1
ATOM 5294 C CA . THR B 1 231 ? 1.675 -24.969 9.734 1 98.31 231 THR B CA 1
ATOM 5295 C C . THR B 1 231 ? 2.461 -23.688 9.953 1 98.31 231 THR B C 1
ATOM 5297 O O . THR B 1 231 ? 2.162 -22.922 10.875 1 98.31 231 THR B O 1
ATOM 5300 N N . SER B 1 232 ? 3.457 -23.469 9.086 1 98.69 232 SER B N 1
ATOM 5301 C CA . SER B 1 232 ? 4.281 -22.266 9.211 1 98.69 232 SER B CA 1
ATOM 5302 C C . SER B 1 232 ? 3.463 -21 8.961 1 98.69 232 SER B C 1
ATOM 5304 O O . SER B 1 232 ? 3.607 -20.016 9.68 1 98.69 232 SER B O 1
ATOM 5306 N N . PHE B 1 233 ? 2.605 -20.969 7.996 1 98.75 233 PHE B N 1
ATOM 5307 C CA . PHE B 1 233 ? 1.776 -19.797 7.703 1 98.75 233 PHE B CA 1
ATOM 5308 C C . PHE B 1 233 ? 0.789 -19.547 8.836 1 98.75 233 PHE B C 1
ATOM 5310 O O . PHE B 1 233 ? 0.561 -18.391 9.219 1 98.75 233 PHE B O 1
ATOM 5317 N N . ARG B 1 234 ? 0.198 -20.609 9.359 1 98.44 234 ARG B N 1
ATOM 5318 C CA . ARG B 1 234 ? -0.743 -20.438 10.461 1 98.44 234 ARG B CA 1
ATOM 5319 C C . ARG B 1 234 ? -0.039 -19.906 11.711 1 98.44 234 ARG B C 1
ATOM 5321 O O . ARG B 1 234 ? -0.608 -19.109 12.461 1 98.44 234 ARG B O 1
ATOM 5328 N N . ARG B 1 235 ? 1.174 -20.359 11.906 1 98.25 235 ARG B N 1
ATOM 5329 C CA . ARG B 1 235 ? 1.972 -19.797 13 1 98.25 235 ARG B CA 1
ATOM 5330 C C . ARG B 1 235 ? 2.23 -18.312 12.781 1 98.25 235 ARG B C 1
ATOM 5332 O O . ARG B 1 235 ? 2.141 -17.516 13.719 1 98.25 235 ARG B O 1
ATOM 5339 N N . ALA B 1 236 ? 2.629 -17.953 11.539 1 98.62 236 ALA B N 1
ATOM 5340 C CA . ALA B 1 236 ? 2.844 -16.547 11.219 1 98.62 236 ALA B CA 1
ATOM 5341 C C . ALA B 1 236 ? 1.594 -15.719 11.508 1 98.62 236 ALA B C 1
ATOM 5343 O O . ALA B 1 236 ? 1.681 -14.633 12.078 1 98.62 236 ALA B O 1
ATOM 5344 N N . LEU B 1 237 ? 0.379 -16.219 11.188 1 97.5 237 LEU B N 1
ATOM 5345 C CA . LEU B 1 237 ? -0.87 -15.484 11.359 1 97.5 237 LEU B CA 1
ATOM 5346 C C . LEU B 1 237 ? -1.265 -15.422 12.828 1 97.5 237 LEU B C 1
ATOM 5348 O O . LEU B 1 237 ? -1.915 -14.461 13.258 1 97.5 237 LEU B O 1
ATOM 5352 N N . LYS B 1 238 ? -0.882 -16.422 13.57 1 97.5 238 LYS B N 1
ATOM 5353 C CA . LYS B 1 238 ? -1.1 -16.359 15.016 1 97.5 238 LYS B CA 1
ATOM 5354 C C . LYS B 1 238 ? -0.272 -15.242 15.648 1 97.5 238 LYS B C 1
ATOM 5356 O O . LYS B 1 238 ? -0.748 -14.547 16.547 1 97.5 238 LYS B O 1
ATOM 5361 N N . LEU B 1 239 ? 0.921 -15.133 15.148 1 96.19 239 LEU B N 1
ATOM 5362 C CA . LEU B 1 239 ? 1.849 -14.141 15.68 1 96.19 239 LEU B CA 1
ATOM 5363 C C . LEU B 1 239 ? 1.475 -12.734 15.203 1 96.19 239 LEU B C 1
ATOM 5365 O O . LEU B 1 239 ? 1.639 -11.766 15.938 1 96.19 239 LEU B O 1
ATOM 5369 N N . SER B 1 240 ? 1.004 -12.609 14.008 1 95.44 240 SER B N 1
ATOM 5370 C CA . SER B 1 240 ? 0.574 -11.336 13.43 1 95.44 240 SER B CA 1
ATOM 5371 C C . SER B 1 240 ? -0.684 -11.508 12.586 1 95.44 240 SER B C 1
ATOM 5373 O O . SER B 1 240 ? -0.615 -11.523 11.359 1 95.44 240 SER B O 1
ATOM 5375 N N . PRO B 1 241 ? -1.769 -11.445 13.188 1 95 241 PRO B N 1
ATOM 5376 C CA . PRO B 1 241 ? -3.02 -11.797 12.508 1 95 241 PRO B CA 1
ATOM 5377 C C . PRO B 1 241 ? -3.445 -10.758 11.477 1 95 241 PRO B C 1
ATOM 5379 O O . PRO B 1 241 ? -4.266 -11.047 10.602 1 95 241 PRO B O 1
ATOM 5382 N N . GLN B 1 242 ? -2.904 -9.531 11.516 1 93.31 242 GLN B N 1
ATOM 5383 C CA . GLN B 1 242 ? -3.342 -8.477 10.602 1 93.31 242 GLN B CA 1
ATOM 5384 C C . GLN B 1 242 ? -2.242 -8.117 9.609 1 93.31 242 GLN B C 1
ATOM 5386 O O . GLN B 1 242 ? -2.135 -6.965 9.188 1 93.31 242 GLN B O 1
ATOM 5391 N N . ASP B 1 243 ? -1.374 -9.047 9.297 1 95.31 243 ASP B N 1
ATOM 5392 C CA . ASP B 1 243 ? -0.32 -8.828 8.312 1 95.31 243 ASP B CA 1
ATOM 5393 C C . ASP B 1 243 ? -0.808 -9.156 6.902 1 95.31 243 ASP B C 1
ATOM 5395 O O . ASP B 1 243 ? -1.022 -10.328 6.57 1 95.31 243 ASP B O 1
ATOM 5399 N N . PRO B 1 244 ? -0.96 -8.156 6.07 1 97.12 244 PRO B N 1
ATOM 5400 C CA . PRO B 1 244 ? -1.526 -8.406 4.742 1 97.12 244 PRO B CA 1
ATOM 5401 C C . PRO B 1 244 ? -0.647 -9.328 3.895 1 97.12 244 PRO B C 1
ATOM 5403 O O . PRO B 1 244 ? -1.161 -10.141 3.121 1 97.12 244 PRO B O 1
ATOM 5406 N N . GLN B 1 245 ? 0.66 -9.25 4.074 1 97.94 245 GLN B N 1
ATOM 5407 C CA . GLN B 1 245 ? 1.577 -10.055 3.27 1 97.94 245 GLN B CA 1
ATOM 5408 C C . GLN B 1 245 ? 1.423 -11.539 3.582 1 97.94 245 GLN B C 1
ATOM 5410 O O . GLN B 1 245 ? 1.484 -12.375 2.68 1 97.94 245 GLN B O 1
ATOM 5415 N N . THR B 1 246 ? 1.246 -11.875 4.848 1 98.62 246 THR B N 1
ATOM 5416 C CA . THR B 1 246 ? 1.065 -13.273 5.227 1 98.62 246 THR B CA 1
ATOM 5417 C C . THR B 1 246 ? -0.256 -13.812 4.688 1 98.62 246 THR B C 1
ATOM 5419 O O . THR B 1 246 ? -0.302 -14.906 4.129 1 98.62 246 THR B O 1
ATOM 5422 N N . HIS B 1 247 ? -1.338 -13.078 4.84 1 98.62 247 HIS B N 1
ATOM 5423 C CA . HIS B 1 247 ? -2.609 -13.484 4.254 1 98.62 247 HIS B CA 1
ATOM 5424 C C . HIS B 1 247 ? -2.488 -13.664 2.744 1 98.62 247 HIS B C 1
ATOM 5426 O O . HIS B 1 247 ? -3.01 -14.633 2.188 1 98.62 247 HIS B O 1
ATOM 5432 N N . PHE B 1 248 ? -1.791 -12.742 2.113 1 98.75 248 PHE B N 1
ATOM 5433 C CA . PHE B 1 248 ? -1.579 -12.758 0.671 1 98.75 248 PHE B CA 1
ATOM 5434 C C . PHE B 1 248 ? -0.881 -14.039 0.237 1 98.75 248 PHE B C 1
ATOM 5436 O O . PHE B 1 248 ? -1.432 -14.82 -0.543 1 98.75 248 PHE B O 1
ATOM 5443 N N . TRP B 1 249 ? 0.271 -14.297 0.819 1 98.81 249 TRP B N 1
ATOM 5444 C CA . TRP B 1 249 ? 1.068 -15.43 0.364 1 98.81 249 TRP B CA 1
ATOM 5445 C C . TRP B 1 249 ? 0.449 -16.75 0.817 1 98.81 249 TRP B C 1
ATOM 5447 O O . TRP B 1 249 ? 0.548 -17.766 0.12 1 98.81 249 TRP B O 1
ATOM 5457 N N . PHE B 1 250 ? -0.217 -16.781 1.95 1 98.81 250 PHE B N 1
ATOM 5458 C CA . PHE B 1 250 ? -0.932 -17.984 2.359 1 98.81 250 PHE B CA 1
ATOM 5459 C C . PHE B 1 250 ? -2.088 -18.281 1.408 1 98.81 250 PHE B C 1
ATOM 5461 O O . PHE B 1 250 ? -2.303 -19.438 1.019 1 98.81 250 PHE B O 1
ATOM 5468 N N . GLY B 1 251 ? -2.836 -17.219 1.051 1 98.81 251 GLY B N 1
ATOM 5469 C CA . GLY B 1 251 ? -3.895 -17.391 0.069 1 98.81 251 GLY B CA 1
ATOM 5470 C C . GLY B 1 251 ? -3.396 -17.938 -1.256 1 98.81 251 GLY B C 1
ATOM 5471 O O . GLY B 1 251 ? -4.043 -18.797 -1.859 1 98.81 251 GLY B O 1
ATOM 5472 N N . THR B 1 252 ? -2.266 -17.453 -1.718 1 98.31 252 THR B N 1
ATOM 5473 C CA . THR B 1 252 ? -1.645 -17.922 -2.947 1 98.31 252 THR B CA 1
ATOM 5474 C C . THR B 1 252 ? -1.336 -19.422 -2.854 1 98.31 252 THR B C 1
ATOM 5476 O O . THR B 1 252 ? -1.625 -20.172 -3.781 1 98.31 252 THR B O 1
ATOM 5479 N N . LEU B 1 253 ? -0.758 -19.766 -1.726 1 98.19 253 LEU B N 1
ATOM 5480 C CA . LEU B 1 253 ? -0.416 -21.156 -1.485 1 98.19 253 LEU B CA 1
ATOM 5481 C C . LEU B 1 253 ? -1.668 -22.031 -1.468 1 98.19 253 LEU B C 1
ATOM 5483 O O . LEU B 1 253 ? -1.702 -23.094 -2.098 1 98.19 253 LEU B O 1
ATOM 5487 N N . LEU B 1 254 ? -2.678 -21.625 -0.783 1 98.5 254 LEU B N 1
ATOM 5488 C CA . LEU B 1 254 ? -3.922 -22.375 -0.679 1 98.5 254 LEU B CA 1
ATOM 5489 C C . LEU B 1 254 ? -4.582 -22.531 -2.045 1 98.5 254 LEU B C 1
ATOM 5491 O O . LEU B 1 254 ? -5.125 -23.594 -2.361 1 98.5 254 LEU B O 1
ATOM 5495 N N . SER B 1 255 ? -4.555 -21.469 -2.814 1 98.06 255 SER B N 1
ATOM 5496 C CA . SER B 1 255 ? -5.09 -21.531 -4.172 1 98.06 255 SER B CA 1
ATOM 5497 C C . SER B 1 255 ? -4.344 -22.562 -5.016 1 98.06 255 SER B C 1
ATOM 5499 O O . SER B 1 255 ? -4.961 -23.359 -5.723 1 98.06 255 SER B O 1
ATOM 5501 N N . ASP B 1 256 ? -3.029 -22.547 -4.895 1 97.75 256 ASP B N 1
ATOM 5502 C CA . ASP B 1 256 ? -2.199 -23.484 -5.648 1 97.75 256 ASP B CA 1
ATOM 5503 C C . ASP B 1 256 ? -2.451 -24.922 -5.203 1 97.75 256 ASP B C 1
ATOM 5505 O O . ASP B 1 256 ? -2.391 -25.859 -6.016 1 97.75 256 ASP B O 1
ATOM 5509 N N . ASN B 1 257 ? -2.76 -25.062 -3.949 1 96.88 257 ASN B N 1
ATOM 5510 C CA . ASN B 1 257 ? -2.973 -26.375 -3.354 1 96.88 257 ASN B CA 1
ATOM 5511 C C . ASN B 1 257 ? -4.414 -26.844 -3.525 1 96.88 257 ASN B C 1
ATOM 5513 O O . ASN B 1 257 ? -4.789 -27.906 -3.037 1 96.88 257 ASN B O 1
ATOM 5517 N N . GLY B 1 258 ? -5.262 -26.016 -4.113 1 96.38 258 GLY B N 1
ATOM 5518 C CA . GLY B 1 258 ? -6.609 -26.438 -4.469 1 96.38 258 GLY B CA 1
ATOM 5519 C C . GLY B 1 258 ? -7.641 -26.094 -3.408 1 96.38 258 GLY B C 1
ATOM 5520 O O . GLY B 1 258 ? -8.812 -26.469 -3.535 1 96.38 258 GLY B O 1
ATOM 5521 N N . GLN B 1 259 ? -7.223 -25.453 -2.369 1 97.44 259 GLN B N 1
ATOM 5522 C CA . GLN B 1 259 ? -8.141 -25.016 -1.321 1 97.44 259 GLN B CA 1
ATOM 5523 C C . GLN B 1 259 ? -8.719 -23.641 -1.64 1 97.44 259 GLN B C 1
ATOM 5525 O O . GLN B 1 259 ? -8.445 -22.672 -0.937 1 97.44 259 GLN B O 1
ATOM 5530 N N . HIS B 1 260 ? -9.617 -23.641 -2.613 1 96.88 260 HIS B N 1
ATOM 5531 C CA . HIS B 1 260 ? -10.031 -22.406 -3.27 1 96.88 260 HIS B CA 1
ATOM 5532 C C . HIS B 1 260 ? -10.844 -21.531 -2.328 1 96.88 260 HIS B C 1
ATOM 5534 O O . HIS B 1 260 ? -10.672 -20.312 -2.309 1 96.88 260 HIS B O 1
ATOM 5540 N N . VAL B 1 261 ? -11.766 -22.078 -1.527 1 96.38 261 VAL B N 1
ATOM 5541 C CA . VAL B 1 261 ? -12.609 -21.297 -0.635 1 96.38 261 VAL B CA 1
ATOM 5542 C C . VAL B 1 261 ? -11.75 -20.594 0.413 1 96.38 261 VAL B C 1
ATOM 5544 O O . VAL B 1 261 ? -11.875 -19.375 0.618 1 96.38 261 VAL B O 1
ATOM 5547 N N . GLU B 1 262 ? -10.844 -21.344 1.01 1 97.94 262 GLU B N 1
ATOM 5548 C CA . GLU B 1 262 ? -9.938 -20.781 2.006 1 97.94 262 GLU B CA 1
ATOM 5549 C C . GLU B 1 262 ? -8.992 -19.766 1.378 1 97.94 262 GLU B C 1
ATOM 5551 O O . GLU B 1 262 ? -8.672 -18.75 1.99 1 97.94 262 GLU B O 1
ATOM 5556 N N . ALA B 1 263 ? -8.539 -20.078 0.187 1 98.5 263 ALA B N 1
ATOM 5557 C CA . ALA B 1 263 ? -7.645 -19.172 -0.531 1 98.5 263 ALA B CA 1
ATOM 5558 C C . ALA B 1 263 ? -8.289 -17.812 -0.728 1 98.5 263 ALA B C 1
ATOM 5560 O O . ALA B 1 263 ? -7.68 -16.781 -0.419 1 98.5 263 ALA B O 1
ATOM 5561 N N . LEU B 1 264 ? -9.492 -17.828 -1.23 1 97.19 264 LEU B N 1
ATOM 5562 C CA . LEU B 1 264 ? -10.188 -16.562 -1.517 1 97.19 264 LEU B CA 1
ATOM 5563 C C . LEU B 1 264 ? -10.508 -15.82 -0.229 1 97.19 264 LEU B C 1
ATOM 5565 O O . LEU B 1 264 ? -10.492 -14.586 -0.204 1 97.19 264 LEU B O 1
ATOM 5569 N N . ARG B 1 265 ? -10.773 -16.547 0.864 1 96.62 265 ARG B N 1
ATOM 5570 C CA . ARG B 1 265 ? -10.977 -15.906 2.162 1 96.62 265 ARG B CA 1
ATOM 5571 C C . ARG B 1 265 ? -9.727 -15.164 2.613 1 96.62 265 ARG B C 1
ATOM 5573 O O . ARG B 1 265 ? -9.797 -14.008 3.027 1 96.62 265 ARG B O 1
ATOM 5580 N N . GLU B 1 266 ? -8.578 -15.844 2.508 1 98.19 266 GLU B N 1
ATOM 5581 C CA . GLU B 1 266 ? -7.316 -15.234 2.906 1 98.19 266 GLU B CA 1
ATOM 5582 C C . GLU B 1 266 ? -6.969 -14.047 2.006 1 98.19 266 GLU B C 1
ATOM 5584 O O . GLU B 1 266 ? -6.492 -13.016 2.482 1 98.19 266 GLU B O 1
ATOM 5589 N N . LEU B 1 267 ? -7.223 -14.172 0.741 1 98.38 267 LEU B N 1
ATOM 5590 C CA . LEU B 1 267 ? -6.891 -13.109 -0.198 1 98.38 267 LEU B CA 1
ATOM 5591 C C . LEU B 1 267 ? -7.812 -11.906 -0.004 1 98.38 267 LEU B C 1
ATOM 5593 O O . LEU B 1 267 ? -7.387 -10.758 -0.169 1 98.38 267 LEU B O 1
ATOM 5597 N N . LYS B 1 268 ? -9.094 -12.156 0.311 1 97.12 268 LYS B N 1
ATOM 5598 C CA . LYS B 1 268 ? -10 -11.055 0.631 1 97.12 268 LYS B CA 1
ATOM 5599 C C . LYS B 1 268 ? -9.523 -10.289 1.861 1 97.12 268 LYS B C 1
ATOM 5601 O O . LYS B 1 268 ? -9.562 -9.062 1.885 1 97.12 268 LYS B O 1
ATOM 5606 N N . LYS B 1 269 ? -9.062 -11.023 2.838 1 97.06 269 LYS B N 1
ATOM 5607 C CA . LYS B 1 269 ? -8.523 -10.383 4.031 1 97.06 269 LYS B CA 1
ATOM 5608 C C . LYS B 1 269 ? -7.289 -9.547 3.691 1 97.06 269 LYS B C 1
ATOM 5610 O O . LYS B 1 269 ? -7.148 -8.414 4.168 1 97.06 269 LYS B O 1
ATOM 5615 N N . ALA B 1 270 ? -6.387 -10.094 2.887 1 98.19 270 ALA B N 1
ATOM 5616 C CA . ALA B 1 270 ? -5.207 -9.352 2.451 1 98.19 270 ALA B CA 1
ATOM 5617 C C . ALA B 1 270 ? -5.602 -8.047 1.758 1 98.19 270 ALA B C 1
ATOM 5619 O O . ALA B 1 270 ? -5.039 -6.992 2.043 1 98.19 270 ALA B O 1
ATOM 5620 N N . ARG B 1 271 ? -6.555 -8.125 0.879 1 97.5 271 ARG B N 1
ATOM 5621 C CA . ARG B 1 271 ? -6.996 -6.977 0.098 1 97.5 271 ARG B CA 1
ATOM 5622 C C . ARG B 1 271 ? -7.629 -5.918 0.993 1 97.5 271 ARG B C 1
ATOM 5624 O O . ARG B 1 271 ? -7.465 -4.719 0.758 1 97.5 271 ARG B O 1
ATOM 5631 N N . LEU B 1 272 ? -8.352 -6.332 2.035 1 95.75 272 LEU B N 1
ATOM 5632 C CA . LEU B 1 272 ? -8.969 -5.406 2.977 1 95.75 272 LEU B CA 1
ATOM 5633 C C . LEU B 1 272 ? -7.906 -4.684 3.803 1 95.75 272 LEU B C 1
ATOM 5635 O O . LEU B 1 272 ? -8.07 -3.508 4.137 1 95.75 272 LEU B O 1
ATOM 5639 N N . LEU B 1 273 ? -6.852 -5.391 4.059 1 95.75 273 LEU B N 1
ATOM 5640 C CA . LEU B 1 273 ? -5.797 -4.852 4.91 1 95.75 273 LEU B CA 1
ATOM 5641 C C . LEU B 1 273 ? -4.844 -3.973 4.105 1 95.75 273 LEU B C 1
ATOM 5643 O O . LEU B 1 273 ? -4.215 -3.066 4.66 1 95.75 273 LEU B O 1
ATOM 5647 N N . GLU B 1 274 ? -4.738 -4.211 2.867 1 96.44 274 GLU B N 1
ATOM 5648 C CA . GLU B 1 274 ? -3.867 -3.436 1.988 1 96.44 274 GLU B CA 1
ATOM 5649 C C . GLU B 1 274 ? -4.574 -3.09 0.68 1 96.44 274 GLU B C 1
ATOM 5651 O O . GLU B 1 274 ? -4.18 -3.566 -0.388 1 96.44 274 GLU B O 1
ATOM 5656 N N . PRO B 1 275 ? -5.543 -2.232 0.756 1 96.38 275 PRO B N 1
ATOM 5657 C CA . PRO B 1 275 ? -6.254 -1.843 -0.464 1 96.38 275 PRO B CA 1
ATOM 5658 C C . PRO B 1 275 ? -5.34 -1.18 -1.492 1 96.38 275 PRO B C 1
ATOM 5660 O O . PRO B 1 275 ? -4.43 -0.432 -1.124 1 96.38 275 PRO B O 1
ATOM 5663 N N . GLY B 1 276 ? -5.602 -1.458 -2.775 1 95 276 GLY B N 1
ATOM 5664 C CA . GLY B 1 276 ? -4.867 -0.833 -3.863 1 95 276 GLY B CA 1
ATOM 5665 C C . GLY B 1 276 ? -3.678 -1.652 -4.328 1 95 276 GLY B C 1
ATOM 5666 O O . GLY B 1 276 ? -3.018 -1.298 -5.309 1 95 276 GLY B O 1
ATOM 5667 N N . SER B 1 277 ? -3.365 -2.736 -3.621 1 96.19 277 SER B N 1
ATOM 5668 C CA . SER B 1 277 ? -2.236 -3.58 -3.998 1 96.19 277 SER B CA 1
ATOM 5669 C C . SER B 1 277 ? -2.496 -4.289 -5.324 1 96.19 277 SER B C 1
ATOM 5671 O O . SER B 1 277 ? -3.381 -5.141 -5.414 1 96.19 277 SER B O 1
ATOM 5673 N N . ARG B 1 278 ? -1.702 -3.988 -6.289 1 94.81 278 ARG B N 1
ATOM 5674 C CA . ARG B 1 278 ? -1.838 -4.617 -7.602 1 94.81 278 ARG B CA 1
ATOM 5675 C C . ARG B 1 278 ? -1.519 -6.105 -7.531 1 94.81 278 ARG B C 1
ATOM 5677 O O . ARG B 1 278 ? -2.168 -6.918 -8.195 1 94.81 278 ARG B O 1
ATOM 5684 N N . ALA B 1 279 ? -0.555 -6.418 -6.703 1 96.94 279 ALA B N 1
ATOM 5685 C CA . ALA B 1 279 ? -0.15 -7.816 -6.562 1 96.94 279 ALA B CA 1
ATOM 5686 C C . ALA B 1 279 ? -1.277 -8.656 -5.969 1 96.94 279 ALA B C 1
ATOM 5688 O O . ALA B 1 279 ? -1.584 -9.734 -6.473 1 96.94 279 ALA B O 1
ATOM 5689 N N . ILE B 1 280 ? -1.911 -8.148 -4.938 1 98.19 280 ILE B N 1
ATOM 5690 C CA . ILE B 1 280 ? -2.984 -8.875 -4.27 1 98.19 280 ILE B CA 1
ATOM 5691 C C . ILE B 1 280 ? -4.184 -9 -5.203 1 98.19 280 ILE B C 1
ATOM 5693 O O . ILE B 1 280 ? -4.781 -10.07 -5.316 1 98.19 280 ILE B O 1
ATOM 5697 N N . GLN B 1 281 ? -4.535 -7.922 -5.91 1 97.75 281 GLN B N 1
ATOM 5698 C CA . GLN B 1 281 ? -5.652 -7.965 -6.848 1 97.75 281 GLN B CA 1
ATOM 5699 C C . GLN B 1 281 ? -5.391 -8.961 -7.973 1 97.75 281 GLN B C 1
ATOM 5701 O O . GLN B 1 281 ? -6.293 -9.695 -8.383 1 97.75 281 GLN B O 1
ATOM 5706 N N . THR B 1 282 ? -4.195 -8.938 -8.445 1 98.06 282 THR B N 1
ATOM 5707 C CA . THR B 1 282 ? -3.83 -9.875 -9.508 1 98.06 282 THR B CA 1
ATOM 5708 C C . THR B 1 282 ? -3.965 -11.32 -9.023 1 98.06 282 THR B C 1
ATOM 5710 O O . THR B 1 282 ? -4.531 -12.164 -9.727 1 98.06 282 THR B O 1
ATOM 5713 N N . GLU B 1 283 ? -3.447 -11.594 -7.848 1 98.06 283 GLU B N 1
ATOM 5714 C CA . GLU B 1 283 ? -3.514 -12.945 -7.312 1 98.06 283 GLU B CA 1
ATOM 5715 C C . GLU B 1 283 ? -4.957 -13.359 -7.043 1 98.06 283 GLU B C 1
ATOM 5717 O O . GLU B 1 283 ? -5.305 -14.539 -7.176 1 98.06 283 GLU B O 1
ATOM 5722 N N . MET B 1 284 ? -5.738 -12.438 -6.613 1 97.88 284 MET B N 1
ATOM 5723 C CA . MET B 1 284 ? -7.145 -12.75 -6.402 1 97.88 284 MET B CA 1
ATOM 5724 C C . MET B 1 284 ? -7.816 -13.156 -7.711 1 97.88 284 MET B C 1
ATOM 5726 O O . MET B 1 284 ? -8.625 -14.086 -7.742 1 97.88 284 MET B O 1
ATOM 5730 N N . ALA B 1 285 ? -7.531 -12.406 -8.789 1 98.12 285 ALA B N 1
ATOM 5731 C CA . ALA B 1 285 ? -8.055 -12.781 -10.102 1 98.12 285 ALA B CA 1
ATOM 5732 C C . ALA B 1 285 ? -7.578 -14.172 -10.508 1 98.12 285 ALA B C 1
ATOM 5734 O O . ALA B 1 285 ? -8.359 -14.984 -11.016 1 98.12 285 ALA B O 1
ATOM 5735 N N . TRP B 1 286 ? -6.355 -14.461 -10.219 1 98.44 286 TRP B N 1
ATOM 5736 C CA . TRP B 1 286 ? -5.801 -15.781 -10.523 1 98.44 286 TRP B CA 1
ATOM 5737 C C . TRP B 1 286 ? -6.508 -16.859 -9.727 1 98.44 286 TRP B C 1
ATOM 5739 O O . TRP B 1 286 ? -6.852 -17.922 -10.266 1 98.44 286 TRP B O 1
ATOM 5749 N N . ALA B 1 287 ? -6.66 -16.594 -8.461 1 98.31 287 ALA B N 1
ATOM 5750 C CA . ALA B 1 287 ? -7.328 -17.547 -7.59 1 98.31 287 ALA B CA 1
ATOM 5751 C C . ALA B 1 287 ? -8.758 -17.812 -8.047 1 98.31 287 ALA B C 1
ATOM 5753 O O . ALA B 1 287 ? -9.273 -18.922 -7.926 1 98.31 287 ALA B O 1
ATOM 5754 N N . GLN B 1 288 ? -9.438 -16.766 -8.547 1 97.56 288 GLN B N 1
ATOM 5755 C CA . GLN B 1 288 ? -10.766 -16.938 -9.117 1 97.56 288 GLN B CA 1
ATOM 5756 C C . GLN B 1 288 ? -10.734 -17.859 -10.328 1 97.56 288 GLN B C 1
ATOM 5758 O O . GLN B 1 288 ? -11.586 -18.734 -10.477 1 97.56 288 GLN B O 1
ATOM 5763 N N . TRP B 1 289 ? -9.758 -17.672 -11.18 1 97.94 289 TRP B N 1
ATOM 5764 C CA . TRP B 1 289 ? -9.602 -18.531 -12.344 1 97.94 289 TRP B CA 1
ATOM 5765 C C . TRP B 1 289 ? -9.344 -19.984 -11.93 1 97.94 289 TRP B C 1
ATOM 5767 O O . TRP B 1 289 ? -9.961 -20.906 -12.469 1 97.94 289 TRP B O 1
ATOM 5777 N N . ALA B 1 290 ? -8.477 -20.125 -10.922 1 97.19 290 ALA B N 1
ATOM 5778 C CA . ALA B 1 290 ? -8.141 -21.453 -10.422 1 97.19 290 ALA B CA 1
ATOM 5779 C C . ALA B 1 290 ? -9.375 -22.141 -9.844 1 97.19 290 ALA B C 1
ATOM 5781 O O . ALA B 1 290 ? -9.5 -23.359 -9.914 1 97.19 290 ALA B O 1
ATOM 5782 N N . ALA B 1 291 ? -10.273 -21.344 -9.352 1 96.25 291 ALA B N 1
ATOM 5783 C CA . ALA B 1 291 ? -11.492 -21.859 -8.727 1 96.25 291 ALA B CA 1
ATOM 5784 C C . ALA B 1 291 ? -12.57 -22.141 -9.766 1 96.25 291 ALA B C 1
ATOM 5786 O O . ALA B 1 291 ? -13.656 -22.625 -9.438 1 96.25 291 ALA B O 1
ATOM 5787 N N . GLY B 1 292 ? -12.305 -21.75 -10.992 1 95.38 292 GLY B N 1
ATOM 5788 C CA . GLY B 1 292 ? -13.234 -22.047 -12.07 1 95.38 292 GLY B CA 1
ATOM 5789 C C . GLY B 1 292 ? -14.148 -20.875 -12.398 1 95.38 292 GLY B C 1
ATOM 5790 O O . GLY B 1 292 ? -15.055 -21.016 -13.227 1 95.38 292 GLY B O 1
ATOM 5791 N N . ASN B 1 293 ? -13.945 -19.781 -11.742 1 95.25 293 ASN B N 1
ATOM 5792 C CA . ASN B 1 293 ? -14.711 -18.578 -12.047 1 95.25 293 ASN B CA 1
ATOM 5793 C C . ASN B 1 293 ? -14.086 -17.797 -13.203 1 95.25 293 ASN B C 1
ATOM 5795 O O . ASN B 1 293 ? -13.688 -16.656 -13.031 1 95.25 293 ASN B O 1
ATOM 5799 N N . ASP B 1 294 ? -14.195 -18.328 -14.352 1 95.56 294 ASP B N 1
ATOM 5800 C CA . ASP B 1 294 ? -13.422 -17.875 -15.508 1 95.56 294 ASP B CA 1
ATOM 5801 C C . ASP B 1 294 ? -13.852 -16.469 -15.938 1 95.56 294 ASP B C 1
ATOM 5803 O O . ASP B 1 294 ? -13.008 -15.594 -16.141 1 95.56 294 ASP B O 1
ATOM 5807 N N . ALA B 1 295 ? -15.148 -16.312 -16.125 1 94.88 295 ALA B N 1
ATOM 5808 C CA . ALA B 1 295 ? -15.656 -15.023 -16.625 1 94.88 295 ALA B CA 1
ATOM 5809 C C . ALA B 1 295 ? -15.289 -13.891 -15.672 1 94.88 295 ALA B C 1
ATOM 5811 O O . ALA B 1 295 ? -14.875 -12.812 -16.109 1 94.88 295 ALA B O 1
ATOM 5812 N N . LEU B 1 296 ? -15.438 -14.164 -14.391 1 94.69 296 LEU B N 1
ATOM 5813 C CA . LEU B 1 296 ? -15.086 -13.164 -13.383 1 94.69 296 LEU B CA 1
ATOM 5814 C C . LEU B 1 296 ? -13.594 -12.852 -13.43 1 94.69 296 LEU B C 1
ATOM 5816 O O . LEU B 1 296 ? -13.195 -11.688 -13.391 1 94.69 296 LEU B O 1
ATOM 5820 N N . ALA B 1 297 ? -12.75 -13.859 -13.5 1 97.38 297 ALA B N 1
ATOM 5821 C CA . ALA B 1 297 ? -11.305 -13.695 -13.531 1 97.38 297 ALA B CA 1
ATOM 5822 C C . ALA B 1 297 ? -10.867 -12.883 -14.742 1 97.38 297 ALA B C 1
ATOM 5824 O O . ALA B 1 297 ? -10.055 -11.961 -14.625 1 97.38 297 ALA B O 1
ATOM 5825 N N . ARG B 1 298 ? -11.43 -13.172 -15.875 1 96.62 298 ARG B N 1
ATOM 5826 C CA . ARG B 1 298 ? -11.078 -12.477 -17.109 1 96.62 298 ARG B CA 1
ATOM 5827 C C . ARG B 1 298 ? -11.469 -11.008 -17.031 1 96.62 298 ARG B C 1
ATOM 5829 O O . ARG B 1 298 ? -10.727 -10.133 -17.484 1 96.62 298 ARG B O 1
ATOM 5836 N N . GLY B 1 299 ? -12.672 -10.805 -16.516 1 95.69 299 GLY B N 1
ATOM 5837 C CA . GLY B 1 299 ? -13.094 -9.422 -16.312 1 95.69 299 GLY B CA 1
ATOM 5838 C C . GLY B 1 299 ? -12.164 -8.648 -15.406 1 95.69 299 GLY B C 1
ATOM 5839 O O . GLY B 1 299 ? -11.82 -7.496 -15.695 1 95.69 299 GLY B O 1
ATOM 5840 N N . GLU B 1 300 ? -11.734 -9.258 -14.344 1 96.25 300 GLU B N 1
ATOM 5841 C CA . GLU B 1 300 ? -10.828 -8.625 -13.391 1 96.25 300 GLU B CA 1
ATOM 5842 C C . GLU B 1 300 ? -9.453 -8.375 -14.008 1 96.25 300 GLU B C 1
ATOM 5844 O O . GLU B 1 300 ? -8.867 -7.309 -13.82 1 96.25 300 GLU B O 1
ATOM 5849 N N . PHE B 1 301 ? -8.953 -9.312 -14.742 1 97.69 301 PHE B N 1
ATOM 5850 C CA . PHE B 1 301 ? -7.676 -9.133 -15.422 1 97.69 301 PHE B CA 1
ATOM 5851 C C . PHE B 1 301 ? -7.754 -7.988 -16.422 1 97.69 301 PHE B C 1
ATOM 5853 O O . PHE B 1 301 ? -6.797 -7.223 -16.578 1 97.69 301 PHE B O 1
ATOM 5860 N N . GLY B 1 302 ? -8.859 -7.945 -17.156 1 96.69 302 GLY B N 1
ATOM 5861 C CA . GLY B 1 302 ? -9.039 -6.848 -18.094 1 96.69 302 GLY B CA 1
ATOM 5862 C C . GLY B 1 302 ? -8.938 -5.48 -17.438 1 96.69 302 GLY B C 1
ATOM 5863 O O . GLY B 1 302 ? -8.227 -4.602 -17.922 1 96.69 302 GLY B O 1
ATOM 5864 N N . LYS B 1 303 ? -9.602 -5.312 -16.281 1 94.12 303 LYS B N 1
ATOM 5865 C CA . LYS B 1 303 ? -9.555 -4.066 -15.516 1 94.12 303 LYS B CA 1
ATOM 5866 C C . LYS B 1 303 ? -8.133 -3.779 -15.031 1 94.12 303 LYS B C 1
ATOM 5868 O O . LYS B 1 303 ? -7.684 -2.633 -15.062 1 94.12 303 LYS B O 1
ATOM 5873 N N . LEU B 1 304 ? -7.465 -4.801 -14.555 1 96.06 304 LEU B N 1
ATOM 5874 C CA . LEU B 1 304 ? -6.117 -4.656 -14.023 1 96.06 304 LEU B CA 1
ATOM 5875 C C . LEU B 1 304 ? -5.145 -4.23 -15.117 1 96.06 304 LEU B C 1
ATOM 5877 O O . LEU B 1 304 ? -4.289 -3.369 -14.891 1 96.06 304 LEU B O 1
ATOM 5881 N N . LEU B 1 305 ? -5.297 -4.809 -16.281 1 95.5 305 LEU B N 1
ATOM 5882 C CA . LEU B 1 305 ? -4.418 -4.48 -17.406 1 95.5 305 LEU B CA 1
ATOM 5883 C C . LEU B 1 305 ? -4.621 -3.035 -17.844 1 95.5 305 LEU B C 1
ATOM 5885 O O . LEU B 1 305 ? -3.66 -2.348 -18.203 1 95.5 305 LEU B O 1
ATOM 5889 N N . GLU B 1 306 ? -5.797 -2.58 -17.828 1 92.25 306 GLU B N 1
ATOM 5890 C CA . GLU B 1 306 ? -6.117 -1.21 -18.219 1 92.25 306 GLU B CA 1
ATOM 5891 C C . GLU B 1 306 ? -5.512 -0.202 -17.25 1 92.25 306 GLU B C 1
ATOM 5893 O O . GLU B 1 306 ? -5 0.84 -17.672 1 92.25 306 GLU B O 1
ATOM 5898 N N . ALA B 1 307 ? -5.484 -0.573 -16.047 1 88.56 307 ALA B N 1
ATOM 5899 C CA . ALA B 1 307 ? -5.074 0.365 -15 1 88.56 307 ALA B CA 1
ATOM 5900 C C . ALA B 1 307 ? -3.584 0.245 -14.703 1 88.56 307 ALA B C 1
ATOM 5902 O O . ALA B 1 307 ? -2.969 1.179 -14.18 1 88.56 307 ALA B O 1
ATOM 5903 N N . ASN B 1 308 ? -3.033 -0.91 -15.031 1 89.75 308 ASN B N 1
ATOM 5904 C CA . ASN B 1 308 ? -1.672 -1.208 -14.602 1 89.75 308 ASN B CA 1
ATOM 5905 C C . ASN B 1 308 ? -0.864 -1.875 -15.711 1 89.75 308 ASN B C 1
ATOM 5907 O O . ASN B 1 308 ? -0.282 -2.941 -15.508 1 89.75 308 ASN B O 1
ATOM 5911 N N . ALA B 1 309 ? -0.649 -1.211 -16.75 1 89.31 309 ALA B N 1
ATOM 5912 C CA . ALA B 1 309 ? -0.094 -1.809 -17.953 1 89.31 309 ALA B CA 1
ATOM 5913 C C . ALA B 1 309 ? 1.384 -2.143 -17.781 1 89.31 309 ALA B C 1
ATOM 5915 O O . ALA B 1 309 ? 1.947 -2.928 -18.547 1 89.31 309 ALA B O 1
ATOM 5916 N N . SER B 1 310 ? 2.004 -1.665 -16.766 1 91.25 310 SER B N 1
ATOM 5917 C CA . SER B 1 310 ? 3.434 -1.897 -16.609 1 91.25 310 SER B CA 1
ATOM 5918 C C . SER B 1 310 ? 3.707 -2.906 -15.5 1 91.25 310 SER B C 1
ATOM 5920 O O . SER B 1 310 ? 4.863 -3.15 -15.141 1 91.25 310 SER B O 1
ATOM 5922 N N . PHE B 1 311 ? 2.672 -3.486 -14.977 1 94.12 311 PHE B N 1
ATOM 5923 C CA . PHE B 1 311 ? 2.885 -4.438 -13.898 1 94.12 311 PHE B CA 1
ATOM 5924 C C . PHE B 1 311 ? 3.029 -5.852 -14.438 1 94.12 311 PHE B C 1
ATOM 5926 O O . PHE B 1 311 ? 2.053 -6.457 -14.883 1 94.12 311 PHE B O 1
ATOM 5933 N N . ALA B 1 312 ? 4.117 -6.453 -14.273 1 95.44 312 ALA B N 1
ATOM 5934 C CA . ALA B 1 312 ? 4.559 -7.648 -14.992 1 95.44 312 ALA B CA 1
ATOM 5935 C C . ALA B 1 312 ? 3.693 -8.852 -14.633 1 95.44 312 ALA B C 1
ATOM 5937 O O . ALA B 1 312 ? 3.348 -9.656 -15.5 1 95.44 312 ALA B O 1
ATOM 5938 N N . LEU B 1 313 ? 3.303 -9.016 -13.422 1 95.62 313 LEU B N 1
ATOM 5939 C CA . LEU B 1 313 ? 2.645 -10.211 -12.914 1 95.62 313 LEU B CA 1
ATOM 5940 C C . LEU B 1 313 ? 1.316 -10.445 -13.633 1 95.62 313 LEU B C 1
ATOM 5942 O O . LEU B 1 313 ? 0.911 -11.594 -13.836 1 95.62 313 LEU B O 1
ATOM 5946 N N . ILE B 1 314 ? 0.635 -9.391 -14.031 1 97.81 314 ILE B N 1
ATOM 5947 C CA . ILE B 1 314 ? -0.647 -9.516 -14.719 1 97.81 314 ILE B CA 1
ATOM 5948 C C . ILE B 1 314 ? -0.46 -10.289 -16.031 1 97.81 314 ILE B C 1
ATOM 5950 O O . ILE B 1 314 ? -1.249 -11.18 -16.344 1 97.81 314 ILE B O 1
ATOM 5954 N N . TYR B 1 315 ? 0.611 -9.992 -16.703 1 97.69 315 TYR B N 1
ATOM 5955 C CA . TYR B 1 315 ? 0.887 -10.625 -18 1 97.69 315 TYR B CA 1
ATOM 5956 C C . TYR B 1 315 ? 1.268 -12.086 -17.812 1 97.69 315 TYR B C 1
ATOM 5958 O O . TYR B 1 315 ? 0.96 -12.93 -18.656 1 97.69 315 TYR B O 1
ATOM 5966 N N . ASP B 1 316 ? 1.913 -12.359 -16.719 1 96.44 316 ASP B N 1
ATOM 5967 C CA . ASP B 1 316 ? 2.199 -13.758 -16.391 1 96.44 316 ASP B CA 1
ATOM 5968 C C . ASP B 1 316 ? 0.911 -14.562 -16.266 1 96.44 316 ASP B C 1
ATOM 5970 O O . ASP B 1 316 ? 0.776 -15.625 -16.875 1 96.44 316 ASP B O 1
ATOM 5974 N N . CYS B 1 317 ? -0.014 -14.047 -15.562 1 97.81 317 CYS B N 1
ATOM 5975 C CA . CYS B 1 317 ? -1.284 -14.727 -15.328 1 97.81 317 CYS B CA 1
ATOM 5976 C C . CYS B 1 317 ? -2.117 -14.781 -16.609 1 97.81 317 CYS B C 1
ATOM 5978 O O . CYS B 1 317 ? -2.625 -15.844 -16.969 1 97.81 317 CYS B O 1
ATOM 5980 N N . THR B 1 318 ? -2.199 -13.617 -17.328 1 98.06 318 THR B N 1
ATOM 5981 C CA . THR B 1 318 ? -3.086 -13.57 -18.484 1 98.06 318 THR B CA 1
ATOM 5982 C C . THR B 1 318 ? -2.531 -14.406 -19.625 1 98.06 318 THR B C 1
ATOM 5984 O O . THR B 1 318 ? -3.291 -14.945 -20.438 1 98.06 318 THR B O 1
ATOM 5987 N N . SER B 1 319 ? -1.195 -14.539 -19.719 1 98.06 319 SER B N 1
ATOM 5988 C CA . SER B 1 319 ? -0.634 -15.422 -20.734 1 98.06 319 SER B CA 1
ATOM 5989 C C . SER B 1 319 ? -1.146 -16.844 -20.562 1 98.06 319 SER B C 1
ATOM 5991 O O . SER B 1 319 ? -1.589 -17.484 -21.531 1 98.06 319 SER B O 1
ATOM 5993 N N . GLU B 1 320 ? -1.175 -17.328 -19.375 1 96.62 320 GLU B N 1
ATOM 5994 C CA . GLU B 1 320 ? -1.617 -18.688 -19.094 1 96.62 320 GLU B CA 1
ATOM 5995 C C . GLU B 1 320 ? -3.115 -18.844 -19.344 1 96.62 320 GLU B C 1
ATOM 5997 O O . GLU B 1 320 ? -3.566 -19.859 -19.859 1 96.62 320 GLU B O 1
ATOM 6002 N N . VAL B 1 321 ? -3.861 -17.859 -18.953 1 97.75 321 VAL B N 1
ATOM 6003 C CA . VAL B 1 321 ? -5.305 -17.891 -19.156 1 97.75 321 VAL B CA 1
ATOM 6004 C C . VAL B 1 321 ? -5.609 -17.938 -20.656 1 97.75 321 VAL B C 1
ATOM 6006 O O . VAL B 1 321 ? -6.465 -18.703 -21.094 1 97.75 321 VAL B O 1
ATOM 6009 N N . LYS B 1 322 ? -4.902 -17.172 -21.438 1 97.69 322 LYS B N 1
ATOM 6010 C CA . LYS B 1 322 ? -5.098 -17.156 -22.875 1 97.69 322 LYS B CA 1
ATOM 6011 C C . LYS B 1 322 ? -4.695 -18.484 -23.5 1 97.69 322 LYS B C 1
ATOM 6013 O O . LYS B 1 322 ? -5.371 -18.984 -24.406 1 97.69 322 LYS B O 1
ATOM 6018 N N . LEU B 1 323 ? -3.631 -19.062 -23 1 97.38 323 LEU B N 1
ATOM 6019 C CA . LEU B 1 323 ? -3.211 -20.359 -23.5 1 97.38 323 LEU B CA 1
ATOM 6020 C C . LEU B 1 323 ? -4.277 -21.422 -23.219 1 97.38 323 LEU B C 1
ATOM 6022 O O . LEU B 1 323 ? -4.57 -22.25 -24.078 1 97.38 323 LEU B O 1
ATOM 6026 N N . ALA B 1 324 ? -4.812 -21.375 -22.062 1 96.38 324 ALA B N 1
ATOM 6027 C CA . ALA B 1 324 ? -5.871 -22.312 -21.688 1 96.38 324 ALA B CA 1
ATOM 6028 C C . ALA B 1 324 ? -7.066 -22.188 -22.625 1 96.38 324 ALA B C 1
ATOM 6030 O O . ALA B 1 324 ? -7.781 -23.172 -22.859 1 96.38 324 ALA B O 1
ATOM 6031 N N . ASP B 1 325 ? -7.238 -21.016 -23.188 1 94.62 325 ASP B N 1
ATOM 6032 C CA . ASP B 1 325 ? -8.336 -20.766 -24.109 1 94.62 325 ASP B CA 1
ATOM 6033 C C . ASP B 1 325 ? -7.949 -21.156 -25.547 1 94.62 325 ASP B C 1
ATOM 6035 O O . ASP B 1 325 ? -8.742 -21 -26.469 1 94.62 325 ASP B O 1
ATOM 6039 N N . GLY B 1 326 ? -6.738 -21.609 -25.703 1 95.12 326 GLY B N 1
ATOM 6040 C CA . GLY B 1 326 ? -6.262 -21.938 -27.047 1 95.12 326 GLY B CA 1
ATOM 6041 C C . GLY B 1 326 ? -5.773 -20.75 -27.828 1 95.12 326 GLY B C 1
ATOM 6042 O O . GLY B 1 326 ? -5.535 -20.844 -29.031 1 95.12 326 GLY B O 1
ATOM 6043 N N . ASP B 1 327 ? -5.695 -19.641 -27.156 1 97.19 327 ASP B N 1
ATOM 6044 C CA . ASP B 1 327 ? -5.191 -18.422 -27.781 1 97.19 327 ASP B CA 1
ATOM 6045 C C . ASP B 1 327 ? -3.668 -18.344 -27.688 1 97.19 327 ASP B C 1
ATOM 6047 O O . ASP B 1 327 ? -3.123 -17.562 -26.906 1 97.19 327 ASP B O 1
ATOM 6051 N N . TYR B 1 328 ? -2.998 -19.094 -28.625 1 97.75 328 TYR B N 1
ATOM 6052 C CA . TYR B 1 328 ? -1.544 -19.203 -28.609 1 97.75 328 TYR B CA 1
ATOM 6053 C C . TYR B 1 328 ? -0.887 -17.859 -28.891 1 97.75 328 TYR B C 1
ATOM 6055 O O . TYR B 1 328 ? 0.139 -17.531 -28.297 1 97.75 328 TYR B O 1
ATOM 6063 N N . LEU B 1 329 ? -1.501 -17.125 -29.766 1 97.38 329 LEU B N 1
ATOM 6064 C CA . LEU B 1 329 ? -0.919 -15.828 -30.109 1 97.38 329 LEU B CA 1
ATOM 6065 C C . LEU B 1 329 ? -1.003 -14.859 -28.938 1 97.38 329 LEU B C 1
ATOM 6067 O O . LEU B 1 329 ? -0.061 -14.109 -28.672 1 97.38 329 LEU B O 1
ATOM 6071 N N . GLY B 1 330 ? -2.172 -14.898 -28.25 1 98 330 GLY B N 1
ATOM 6072 C CA . GLY B 1 330 ? -2.299 -14.109 -27.047 1 98 330 GLY B CA 1
ATOM 6073 C C . GLY B 1 330 ? -1.313 -14.508 -25.969 1 98 330 GLY B C 1
ATOM 6074 O O . GLY B 1 330 ? -0.759 -13.648 -25.281 1 98 330 GLY B O 1
ATOM 6075 N N . TYR B 1 331 ? -1.082 -15.781 -25.844 1 98.31 331 TYR B N 1
ATOM 6076 C CA . TYR B 1 331 ? -0.093 -16.281 -24.906 1 98.31 331 TYR B CA 1
ATOM 6077 C C . TYR B 1 331 ? 1.289 -15.719 -25.203 1 98.31 331 TYR B C 1
ATOM 6079 O O . TYR B 1 331 ? 1.966 -15.203 -24.312 1 98.31 331 TYR B O 1
ATOM 6087 N N . VAL B 1 332 ? 1.67 -15.828 -26.453 1 98.56 332 VAL B N 1
ATOM 6088 C CA . VAL B 1 332 ? 3 -15.383 -26.859 1 98.56 332 VAL B CA 1
ATOM 6089 C C . VAL B 1 332 ? 3.143 -13.883 -26.625 1 98.56 332 VAL B C 1
ATOM 6091 O O . VAL B 1 332 ? 4.176 -13.422 -26.141 1 98.56 332 VAL B O 1
ATOM 6094 N N . SER B 1 333 ? 2.117 -13.133 -26.953 1 98.12 333 SER B N 1
ATOM 6095 C CA . SER B 1 333 ? 2.139 -11.688 -26.766 1 98.12 333 SER B CA 1
ATOM 6096 C C . SER B 1 333 ? 2.312 -11.32 -25.297 1 98.12 333 SER B C 1
ATOM 6098 O O . SER B 1 333 ? 3.18 -10.516 -24.953 1 98.12 333 SER B O 1
ATOM 6100 N N . ASP B 1 334 ? 1.516 -11.906 -24.422 1 98.31 334 ASP B N 1
ATOM 6101 C CA . ASP B 1 334 ? 1.559 -11.586 -23 1 98.31 334 ASP B CA 1
ATOM 6102 C C . ASP B 1 334 ? 2.852 -12.086 -22.359 1 98.31 334 ASP B C 1
ATOM 6104 O O . ASP B 1 334 ? 3.424 -11.414 -21.5 1 98.31 334 ASP B O 1
ATOM 6108 N N . LEU B 1 335 ? 3.312 -13.273 -22.766 1 97.94 335 LEU B N 1
ATOM 6109 C CA . LEU B 1 335 ? 4.582 -13.773 -22.25 1 97.94 335 LEU B CA 1
ATOM 6110 C C . LEU B 1 335 ? 5.734 -12.859 -22.641 1 97.94 335 LEU B C 1
ATOM 6112 O O . LEU B 1 335 ? 6.668 -12.664 -21.875 1 97.94 335 LEU B O 1
ATOM 6116 N N . THR B 1 336 ? 5.688 -12.375 -23.875 1 98 336 THR B N 1
ATOM 6117 C CA . THR B 1 336 ? 6.707 -11.453 -24.359 1 98 336 THR B CA 1
ATOM 6118 C C . THR B 1 336 ? 6.723 -10.18 -23.516 1 98 336 THR B C 1
ATOM 6120 O O . THR B 1 336 ? 7.793 -9.688 -23.156 1 98 336 THR B O 1
ATOM 6123 N N . GLU B 1 337 ? 5.543 -9.688 -23.234 1 97.56 337 GLU B N 1
ATOM 6124 C CA . GLU B 1 337 ? 5.453 -8.5 -22.391 1 97.56 337 GLU B CA 1
ATOM 6125 C C . GLU B 1 337 ? 5.969 -8.773 -20.984 1 97.56 337 GLU B C 1
ATOM 6127 O O . GLU B 1 337 ? 6.676 -7.945 -20.406 1 97.56 337 GLU B O 1
ATOM 6132 N N . PHE B 1 338 ? 5.652 -9.938 -20.453 1 96.75 338 PHE B N 1
ATOM 6133 C CA . PHE B 1 338 ? 6.156 -10.336 -19.141 1 96.75 338 PHE B CA 1
ATOM 6134 C C . PHE B 1 338 ? 7.68 -10.383 -19.141 1 96.75 338 PHE B C 1
ATOM 6136 O O . PHE B 1 338 ? 8.32 -9.836 -18.234 1 96.75 338 PHE B O 1
ATOM 6143 N N . ALA B 1 339 ? 8.219 -11.016 -20.109 1 95.88 339 ALA B N 1
ATOM 6144 C CA . ALA B 1 339 ? 9.664 -11.148 -20.25 1 95.88 339 ALA B CA 1
ATOM 6145 C C . ALA B 1 339 ? 10.336 -9.781 -20.344 1 95.88 339 ALA B C 1
ATOM 6147 O O . ALA B 1 339 ? 11.375 -9.547 -19.734 1 95.88 339 ALA B O 1
ATOM 6148 N N . ARG B 1 340 ? 9.75 -8.922 -21.109 1 95.5 340 ARG B N 1
ATOM 6149 C CA . ARG B 1 340 ? 10.289 -7.574 -21.297 1 95.5 340 ARG B CA 1
ATOM 6150 C C . ARG B 1 340 ? 10.281 -6.797 -19.984 1 95.5 340 ARG B C 1
ATOM 6152 O O . ARG B 1 340 ? 11.297 -6.199 -19.609 1 95.5 340 ARG B O 1
ATOM 6159 N N . LEU B 1 341 ? 9.195 -6.816 -19.234 1 94.25 341 LEU B N 1
ATOM 6160 C CA . LEU B 1 341 ? 9.016 -6.047 -18.016 1 94.25 341 LEU B CA 1
ATOM 6161 C C . LEU B 1 341 ? 9.906 -6.582 -16.891 1 94.25 341 LEU B C 1
ATOM 6163 O O . LEU B 1 341 ? 10.352 -5.824 -16.031 1 94.25 341 LEU B O 1
ATOM 6167 N N . THR B 1 342 ? 10.219 -7.875 -16.906 1 93.81 342 THR B N 1
ATOM 6168 C CA . THR B 1 342 ? 11.047 -8.461 -15.859 1 93.81 342 THR B CA 1
ATOM 6169 C C . THR B 1 342 ? 12.523 -8.422 -16.25 1 93.81 342 THR B C 1
ATOM 6171 O O . THR B 1 342 ? 13.406 -8.602 -15.406 1 93.81 342 THR B O 1
ATOM 6174 N N . GLY B 1 343 ? 12.758 -8.234 -17.531 1 92 343 GLY B N 1
ATOM 6175 C CA . GLY B 1 343 ? 14.133 -8.203 -18.016 1 92 343 GLY B CA 1
ATOM 6176 C C . GLY B 1 343 ? 14.844 -9.531 -17.891 1 92 343 GLY B C 1
ATOM 6177 O O . GLY B 1 343 ? 16.078 -9.578 -17.797 1 92 343 GLY B O 1
ATOM 6178 N N . ASP B 1 344 ? 14.156 -10.641 -17.766 1 91.12 344 ASP B N 1
ATOM 6179 C CA . ASP B 1 344 ? 14.719 -11.984 -17.656 1 91.12 344 ASP B CA 1
ATOM 6180 C C . ASP B 1 344 ? 15.258 -12.477 -19 1 91.12 344 ASP B C 1
ATOM 6182 O O . ASP B 1 344 ? 14.492 -12.898 -19.859 1 91.12 344 ASP B O 1
ATOM 6186 N N . ALA B 1 345 ? 16.531 -12.586 -19.141 1 91.69 345 ALA B N 1
ATOM 6187 C CA . ALA B 1 345 ? 17.172 -12.852 -20.422 1 91.69 345 ALA B CA 1
ATOM 6188 C C . ALA B 1 345 ? 16.766 -14.219 -20.969 1 91.69 345 ALA B C 1
ATOM 6190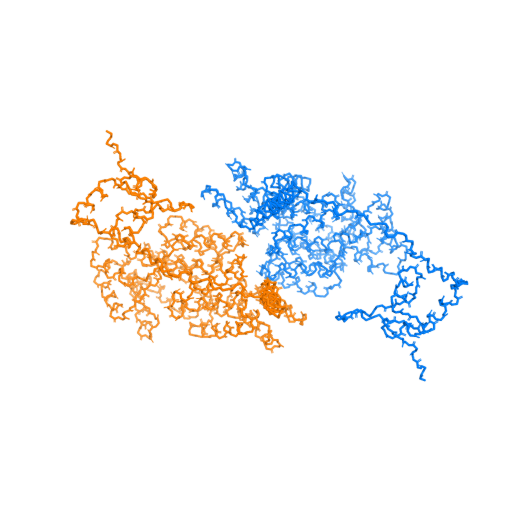 O O . ALA B 1 345 ? 16.406 -14.344 -22.141 1 91.69 345 ALA B O 1
ATOM 6191 N N . PRO B 1 346 ? 16.812 -15.227 -20.172 1 90.75 346 PRO B N 1
ATOM 6192 C CA . PRO B 1 346 ? 16.375 -16.531 -20.688 1 90.75 346 PRO B CA 1
ATOM 6193 C C . PRO B 1 346 ? 14.922 -16.531 -21.141 1 90.75 346 PRO B C 1
ATOM 6195 O O . PRO B 1 346 ? 14.578 -17.141 -22.141 1 90.75 346 PRO B O 1
ATOM 6198 N N . LEU B 1 347 ? 14.117 -15.875 -20.422 1 92.56 347 LEU B N 1
ATOM 6199 C CA . LEU B 1 347 ? 12.703 -15.812 -20.766 1 92.56 347 LEU B CA 1
ATOM 6200 C C . LEU B 1 347 ? 12.5 -14.992 -22.047 1 92.56 347 LEU B C 1
ATOM 6202 O O . LEU B 1 347 ? 11.633 -15.312 -22.859 1 92.56 347 LEU B O 1
ATOM 6206 N N . MET B 1 348 ? 13.25 -13.93 -22.203 1 95.38 348 MET B N 1
ATOM 6207 C CA . MET B 1 348 ? 13.18 -13.125 -23.422 1 95.38 348 MET B CA 1
ATOM 6208 C C . MET B 1 348 ? 13.609 -13.938 -24.641 1 95.38 348 MET B C 1
ATOM 6210 O O . MET B 1 348 ? 13 -13.828 -25.703 1 95.38 348 MET B O 1
ATOM 6214 N N . ALA B 1 349 ? 14.586 -14.758 -24.453 1 96.44 349 ALA B N 1
ATOM 6215 C CA . ALA B 1 349 ? 15.023 -15.633 -25.547 1 96.44 349 ALA B CA 1
ATOM 6216 C C . ALA B 1 349 ? 13.938 -16.641 -25.906 1 96.44 349 ALA B C 1
ATOM 6218 O O . ALA B 1 349 ? 13.703 -16.922 -27.078 1 96.44 349 ALA B O 1
ATOM 6219 N N . HIS B 1 350 ? 13.367 -17.172 -24.891 1 96 350 HIS B N 1
ATOM 6220 C CA . HIS B 1 350 ? 12.281 -18.109 -25.109 1 96 350 HIS B CA 1
ATOM 6221 C C . HIS B 1 350 ? 11.109 -17.453 -25.828 1 96 350 HIS B C 1
ATOM 6223 O O . HIS B 1 350 ? 10.531 -18.016 -26.75 1 96 350 HIS B O 1
ATOM 6229 N N . ALA B 1 351 ? 10.75 -16.219 -25.406 1 97.56 351 ALA B N 1
ATOM 6230 C CA . ALA B 1 351 ? 9.664 -15.469 -26.031 1 97.56 351 ALA B CA 1
ATOM 6231 C C . ALA B 1 351 ? 9.961 -15.195 -27.5 1 97.56 351 ALA B C 1
ATOM 6233 O O . ALA B 1 351 ? 9.062 -15.258 -28.344 1 97.56 351 ALA B O 1
ATOM 6234 N N . LYS B 1 352 ? 11.188 -14.906 -27.781 1 97.94 352 LYS B N 1
ATOM 6235 C CA . LYS B 1 352 ? 11.586 -14.672 -29.156 1 97.94 352 LYS B CA 1
ATOM 6236 C C . LYS B 1 352 ? 11.398 -15.922 -30.016 1 97.94 352 LYS B C 1
ATOM 6238 O O . LYS B 1 352 ? 10.93 -15.844 -31.141 1 97.94 352 LYS B O 1
ATOM 6243 N N . LYS B 1 353 ? 11.789 -17.047 -29.484 1 98.19 353 LYS B N 1
ATOM 6244 C CA . LYS B 1 353 ? 11.594 -18.312 -30.203 1 98.19 353 LYS B CA 1
ATOM 6245 C C . LYS B 1 353 ? 10.109 -18.578 -30.453 1 98.19 353 LYS B C 1
ATOM 6247 O O . LYS B 1 353 ? 9.734 -19.047 -31.516 1 98.19 353 LYS B O 1
ATOM 6252 N N . LEU B 1 354 ? 9.336 -18.266 -29.5 1 98.56 354 LEU B N 1
ATOM 6253 C CA . LEU B 1 354 ? 7.895 -18.469 -29.625 1 98.56 354 LEU B CA 1
ATOM 6254 C C . LEU B 1 354 ? 7.305 -17.516 -30.656 1 98.56 354 LEU B C 1
ATOM 6256 O O . LEU B 1 354 ? 6.379 -17.875 -31.391 1 98.56 354 LEU B O 1
ATOM 6260 N N . GLN B 1 355 ? 7.789 -16.297 -30.703 1 98.19 355 GLN B N 1
ATOM 6261 C CA . GLN B 1 355 ? 7.352 -15.344 -31.719 1 98.19 355 GLN B CA 1
ATOM 6262 C C . GLN B 1 355 ? 7.672 -15.844 -33.125 1 98.19 355 GLN B C 1
ATOM 6264 O O . GLN B 1 355 ? 6.852 -15.719 -34.031 1 98.19 355 GLN B O 1
ATOM 6269 N N . GLU B 1 356 ? 8.836 -16.391 -33.281 1 98.06 356 GLU B N 1
ATOM 6270 C CA . GLU B 1 356 ? 9.219 -16.953 -34.562 1 98.06 356 GLU B CA 1
ATOM 6271 C C . GLU B 1 356 ? 8.336 -18.141 -34.938 1 98.06 356 GLU B C 1
ATOM 6273 O O . GLU B 1 356 ? 7.918 -18.281 -36.062 1 98.06 356 GLU B O 1
ATOM 6278 N N . ALA B 1 357 ? 8.086 -18.953 -33.938 1 98.25 357 ALA B N 1
ATOM 6279 C CA . ALA B 1 357 ? 7.203 -20.094 -34.156 1 98.25 357 ALA B CA 1
ATOM 6280 C C . ALA B 1 357 ? 5.801 -19.641 -34.531 1 98.25 357 ALA B C 1
ATOM 6282 O O . ALA B 1 357 ? 5.121 -20.297 -35.344 1 98.25 357 ALA B O 1
ATOM 6283 N N . SER B 1 358 ? 5.375 -18.516 -33.938 1 97.44 358 SER B N 1
ATOM 6284 C CA . SER B 1 358 ? 4.035 -18 -34.188 1 97.44 358 SER B CA 1
ATOM 6285 C C . SER B 1 358 ? 3.869 -17.594 -35.625 1 97.44 358 SER B C 1
ATOM 6287 O O . SER B 1 358 ? 2.764 -17.641 -36.188 1 97.44 358 SER B O 1
ATOM 6289 N N . LYS B 1 359 ? 4.98 -17.172 -36.281 1 96.88 359 LYS B N 1
ATOM 6290 C CA . LYS B 1 359 ? 4.945 -16.812 -37.688 1 96.88 359 LYS B CA 1
ATOM 6291 C C . LYS B 1 359 ? 4.68 -18.031 -38.562 1 96.88 359 LYS B C 1
ATOM 6293 O O . LYS B 1 359 ? 4.176 -17.906 -39.688 1 96.88 359 LYS B O 1
ATOM 6298 N N . ILE B 1 360 ? 5.094 -19.156 -38.094 1 97.31 360 ILE B N 1
ATOM 6299 C CA . ILE B 1 360 ? 4.891 -20.406 -38.812 1 97.31 360 ILE B CA 1
ATOM 6300 C C . ILE B 1 360 ? 3.473 -20.922 -38.594 1 97.31 360 ILE B C 1
ATOM 6302 O O . ILE B 1 360 ? 2.775 -21.312 -39.531 1 97.31 360 ILE B O 1
ATOM 6306 N N . GLY B 1 361 ? 3.008 -20.938 -37.344 1 96.19 361 GLY B N 1
ATOM 6307 C CA . GLY B 1 361 ? 1.667 -21.375 -37 1 96.19 361 GLY B CA 1
ATOM 6308 C C . GLY B 1 361 ? 1.532 -21.812 -35.562 1 96.19 361 GLY B C 1
ATOM 6309 O O . GLY B 1 361 ? 2.527 -21.891 -34.812 1 96.19 361 GLY B O 1
ATOM 6310 N N . ILE B 1 362 ? 0.328 -22.094 -35.188 1 95.81 362 ILE B N 1
ATOM 6311 C CA . ILE B 1 362 ? 0.021 -22.438 -33.812 1 95.81 362 ILE B CA 1
ATOM 6312 C C . ILE B 1 362 ? 0.662 -23.766 -33.438 1 95.81 362 ILE B C 1
ATOM 6314 O O . ILE B 1 362 ? 1.083 -23.969 -32.312 1 95.81 362 ILE B O 1
ATOM 6318 N N . GLU B 1 363 ? 0.725 -24.672 -34.438 1 96.19 363 GLU B N 1
ATOM 6319 C CA . GLU B 1 363 ? 1.342 -25.969 -34.188 1 96.19 363 GLU B CA 1
ATOM 6320 C C . GLU B 1 363 ? 2.826 -25.812 -33.844 1 96.19 363 GLU B C 1
ATOM 6322 O O . GLU B 1 363 ? 3.369 -26.562 -33.031 1 96.19 363 GLU B O 1
ATOM 6327 N N . ALA B 1 364 ? 3.406 -24.906 -34.531 1 97.81 364 ALA B N 1
ATOM 6328 C CA . ALA B 1 364 ? 4.816 -24.641 -34.281 1 97.81 364 ALA B CA 1
ATOM 6329 C C . ALA B 1 364 ? 5.02 -24.078 -32.875 1 97.81 364 ALA B C 1
ATOM 6331 O O . ALA B 1 364 ? 6.008 -24.391 -32.219 1 97.81 364 ALA B O 1
ATOM 6332 N N . VAL B 1 365 ? 4.133 -23.172 -32.438 1 98.44 365 VAL B N 1
ATOM 6333 C CA . VAL B 1 365 ? 4.191 -22.625 -31.094 1 98.44 365 VAL B CA 1
ATOM 6334 C C . VAL B 1 365 ? 4.043 -23.75 -30.078 1 98.44 365 VAL B C 1
ATOM 6336 O O . VAL B 1 365 ? 4.82 -23.844 -29.125 1 98.44 365 VAL B O 1
ATOM 6339 N N . GLN B 1 366 ? 3.068 -24.594 -30.312 1 97.88 366 GLN B N 1
ATOM 6340 C CA . GLN B 1 366 ? 2.83 -25.734 -29.438 1 97.88 366 GLN B CA 1
ATOM 6341 C C . GLN B 1 366 ? 4.066 -26.625 -29.344 1 97.88 366 GLN B C 1
ATOM 6343 O O . GLN B 1 366 ? 4.43 -27.078 -28.266 1 97.88 366 GLN B O 1
ATOM 6348 N N . ALA B 1 367 ? 4.645 -26.875 -30.422 1 97.81 367 ALA B N 1
ATOM 6349 C CA . ALA B 1 367 ? 5.828 -27.734 -30.453 1 97.81 367 ALA B CA 1
ATOM 6350 C C . ALA B 1 367 ? 6.977 -27.109 -29.672 1 97.81 367 ALA B C 1
ATOM 6352 O O . ALA B 1 367 ? 7.699 -27.812 -28.953 1 97.81 367 ALA B O 1
ATOM 6353 N N . GLU B 1 368 ? 7.145 -25.844 -29.859 1 98.06 368 GLU B N 1
ATOM 6354 C CA . GLU B 1 368 ? 8.203 -25.156 -29.141 1 98.06 368 GLU B CA 1
ATOM 6355 C C . GLU B 1 368 ? 7.953 -25.172 -27.641 1 98.06 368 GLU B C 1
ATOM 6357 O O . GLU B 1 368 ? 8.883 -25.375 -26.844 1 98.06 368 GLU B O 1
ATOM 6362 N N . LEU B 1 369 ? 6.746 -24.953 -27.25 1 98.19 369 LEU B N 1
ATOM 6363 C CA . LEU B 1 369 ? 6.383 -24.984 -25.828 1 98.19 369 LEU B CA 1
ATOM 6364 C C . LEU B 1 369 ? 6.664 -26.359 -25.234 1 98.19 369 LEU B C 1
ATOM 6366 O O . LEU B 1 369 ? 7.258 -26.469 -24.156 1 98.19 369 LEU B O 1
ATOM 6370 N N . MET B 1 370 ? 6.23 -27.359 -25.922 1 97.75 370 MET B N 1
ATOM 6371 C CA . MET B 1 370 ? 6.398 -28.734 -25.453 1 97.75 370 MET B CA 1
ATOM 6372 C C . MET B 1 370 ? 7.875 -29.109 -25.375 1 97.75 370 MET B C 1
ATOM 6374 O O . MET B 1 370 ? 8.312 -29.75 -24.422 1 97.75 370 MET B O 1
ATOM 6378 N N . SER B 1 371 ? 8.602 -28.703 -26.375 1 96.25 371 SER B N 1
ATOM 6379 C CA . SER B 1 371 ? 10.031 -28.984 -26.406 1 96.25 371 SER B CA 1
ATOM 6380 C C . SER B 1 371 ? 10.742 -28.375 -25.203 1 96.25 371 SER B C 1
ATOM 6382 O O . SER B 1 371 ? 11.531 -29.047 -24.531 1 96.25 371 SER B O 1
ATOM 6384 N N . LYS B 1 372 ? 10.461 -27.156 -24.953 1 94.94 372 LYS B N 1
ATOM 6385 C CA . LYS B 1 372 ? 11.07 -26.484 -23.797 1 94.94 372 LYS B CA 1
ATOM 6386 C C . LYS B 1 372 ? 10.672 -27.172 -22.5 1 94.94 372 LYS B C 1
ATOM 6388 O O . LYS B 1 372 ? 11.516 -27.359 -21.609 1 94.94 372 LYS B O 1
ATOM 6393 N N . ALA B 1 373 ? 9.422 -27.469 -22.344 1 95.25 373 ALA B N 1
ATOM 6394 C CA . ALA B 1 373 ? 8.93 -28.141 -21.141 1 95.25 373 ALA B CA 1
ATOM 6395 C C . ALA B 1 373 ? 9.68 -29.438 -20.875 1 95.25 373 ALA B C 1
ATOM 6397 O O . ALA B 1 373 ? 10.094 -29.719 -19.75 1 95.25 373 ALA B O 1
ATOM 6398 N N . LEU B 1 374 ? 9.883 -30.188 -21.906 1 94.94 374 LEU B N 1
ATOM 6399 C CA . LEU B 1 374 ? 10.5 -31.5 -21.75 1 94.94 374 LEU B CA 1
ATOM 6400 C C . LEU B 1 374 ? 12 -31.375 -21.5 1 94.94 374 LEU B C 1
ATOM 6402 O O . LEU B 1 374 ? 12.586 -32.188 -20.781 1 94.94 374 LEU B O 1
ATOM 6406 N N . VAL B 1 375 ? 12.633 -30.391 -22.125 1 93.25 375 VAL B N 1
ATOM 6407 C CA . VAL B 1 375 ? 14.047 -30.141 -21.859 1 93.25 375 VAL B CA 1
ATOM 6408 C C . VAL B 1 375 ? 14.242 -29.797 -20.375 1 93.25 375 VAL B C 1
ATOM 6410 O O . VAL B 1 375 ? 15.188 -30.266 -19.75 1 93.25 375 VAL B O 1
ATOM 6413 N N . GLU B 1 376 ? 13.359 -29 -19.844 1 90.06 376 GLU B N 1
ATOM 6414 C CA . GLU B 1 376 ? 13.445 -28.578 -18.438 1 90.06 376 GLU B CA 1
ATOM 6415 C C . GLU B 1 376 ? 13.219 -29.766 -17.5 1 90.06 376 GLU B C 1
ATOM 6417 O O . GLU B 1 376 ? 13.859 -29.859 -16.453 1 90.06 376 GLU B O 1
ATOM 6422 N N . ILE B 1 377 ? 12.336 -30.641 -17.781 1 91.5 377 ILE B N 1
ATOM 6423 C CA . ILE B 1 377 ? 12.07 -31.828 -16.984 1 91.5 377 ILE B CA 1
ATOM 6424 C C . ILE B 1 377 ? 13.297 -32.719 -16.984 1 91.5 377 ILE B C 1
ATOM 6426 O O . ILE B 1 377 ? 13.656 -33.312 -15.953 1 91.5 377 ILE B O 1
ATOM 6430 N N . ARG B 1 378 ? 13.906 -32.781 -18.078 1 89 378 ARG B N 1
ATOM 6431 C CA . ARG B 1 378 ? 15.078 -33.656 -18.219 1 89 378 ARG B CA 1
ATOM 6432 C C . ARG B 1 378 ? 16.266 -33.094 -17.453 1 89 378 ARG B C 1
ATOM 6434 O O . ARG B 1 378 ? 17.109 -33.844 -16.953 1 89 378 ARG B O 1
ATOM 6441 N N . ALA B 1 379 ? 16.375 -31.781 -17.453 1 82.75 379 ALA B N 1
ATOM 6442 C CA . ALA B 1 379 ? 17.5 -31.125 -16.797 1 82.75 379 ALA B CA 1
ATOM 6443 C C . ALA B 1 379 ? 17.469 -31.344 -15.289 1 82.75 379 ALA B C 1
ATOM 6445 O O . ALA B 1 379 ? 18.484 -31.219 -14.609 1 82.75 379 ALA B O 1
ATOM 6446 N N . GLY B 1 380 ? 16.328 -31.672 -14.805 1 74.19 380 GLY B N 1
ATOM 6447 C CA . GLY B 1 380 ? 16.344 -31.891 -13.367 1 74.19 380 GLY B CA 1
ATOM 6448 C C . GLY B 1 380 ? 15 -32.281 -12.797 1 74.19 380 GLY B C 1
ATOM 6449 O O . GLY B 1 380 ? 14.008 -32.375 -13.531 1 74.19 380 GLY B O 1
ATOM 6450 N N . THR B 1 381 ? 15.109 -32.625 -11.461 1 64.56 381 THR B N 1
ATOM 6451 C CA . THR B 1 381 ? 13.992 -33.281 -10.781 1 64.56 381 THR B CA 1
ATOM 6452 C C . THR B 1 381 ? 12.992 -32.219 -10.273 1 64.56 381 THR B C 1
ATOM 6454 O O . THR B 1 381 ? 11.898 -32.594 -9.836 1 64.56 381 THR B O 1
ATOM 6457 N N . ARG B 1 382 ? 13.203 -30.953 -10.555 1 80.31 382 ARG B N 1
ATOM 6458 C CA . ARG B 1 382 ? 12.266 -30.094 -9.836 1 80.31 382 ARG B CA 1
ATOM 6459 C C . ARG B 1 382 ? 11.055 -29.766 -10.695 1 80.31 382 ARG B C 1
ATOM 6461 O O . ARG B 1 382 ? 9.953 -29.547 -10.172 1 80.31 382 ARG B O 1
ATOM 6468 N N . ARG B 1 383 ? 11.266 -29.844 -11.906 1 88.06 383 ARG B N 1
ATOM 6469 C CA . ARG B 1 383 ? 10.125 -29.562 -12.766 1 88.06 383 ARG B CA 1
ATOM 6470 C C . ARG B 1 383 ? 9.25 -30.812 -12.93 1 88.06 383 ARG B C 1
ATOM 6472 O O . ARG B 1 383 ? 9.766 -31.922 -13.07 1 88.06 383 ARG B O 1
ATOM 6479 N N . LYS B 1 384 ? 7.965 -30.578 -12.852 1 93.12 384 LYS B N 1
ATOM 6480 C CA . LYS B 1 384 ? 6.992 -31.672 -12.922 1 93.12 384 LYS B CA 1
ATOM 6481 C C . LYS B 1 384 ? 6.281 -31.688 -14.273 1 93.12 384 LYS B C 1
ATOM 6483 O O . LYS B 1 384 ? 6.457 -30.766 -15.086 1 93.12 384 LYS B O 1
ATOM 6488 N N . HIS B 1 385 ? 5.52 -32.75 -14.422 1 96.69 385 HIS B N 1
ATOM 6489 C CA . HIS B 1 385 ? 4.918 -32.969 -15.734 1 96.69 385 HIS B CA 1
ATOM 6490 C C . HIS B 1 385 ? 3.578 -32.25 -15.852 1 96.69 385 HIS B C 1
ATOM 6492 O O . HIS B 1 385 ? 2.916 -32.344 -16.891 1 96.69 385 HIS B O 1
ATOM 6498 N N . VAL B 1 386 ? 3.219 -31.484 -14.867 1 96.75 386 VAL B N 1
ATOM 6499 C CA . VAL B 1 386 ? 1.938 -30.797 -14.922 1 96.75 386 VAL B CA 1
ATOM 6500 C C . VAL B 1 386 ? 1.921 -29.844 -16.125 1 96.75 386 VAL B C 1
ATOM 6502 O O . VAL B 1 386 ? 0.911 -29.734 -16.828 1 96.75 386 VAL B O 1
ATOM 6505 N N . TRP B 1 387 ? 2.988 -29.203 -16.422 1 96.5 387 TRP B N 1
ATOM 6506 C CA . TRP B 1 387 ? 3.041 -28.234 -17.5 1 96.5 387 TRP B CA 1
ATOM 6507 C C . TRP B 1 387 ? 2.951 -28.922 -18.859 1 96.5 387 TRP B C 1
ATOM 6509 O O . TRP B 1 387 ? 2.088 -28.594 -19.672 1 96.5 387 TRP B O 1
ATOM 6519 N N . PRO B 1 388 ? 3.742 -29.938 -19.141 1 97.75 388 PRO B N 1
ATOM 6520 C CA . PRO B 1 388 ? 3.572 -30.609 -20.438 1 97.75 388 PRO B CA 1
ATOM 6521 C C . PRO B 1 388 ? 2.219 -31.312 -20.562 1 97.75 388 PRO B C 1
ATOM 6523 O O . PRO B 1 388 ? 1.671 -31.406 -21.672 1 97.75 388 PRO B O 1
ATOM 6526 N N . THR B 1 389 ? 1.67 -31.812 -19.453 1 98.5 389 THR B N 1
ATOM 6527 C CA . THR B 1 389 ? 0.334 -32.406 -19.5 1 98.5 389 THR B CA 1
ATOM 6528 C C . THR B 1 389 ? -0.705 -31.344 -19.875 1 98.5 389 THR B C 1
ATOM 6530 O O . THR B 1 389 ? -1.607 -31.609 -20.672 1 98.5 389 THR B O 1
ATOM 6533 N N . PHE B 1 390 ? -0.571 -30.219 -19.297 1 98.12 390 PHE B N 1
ATOM 6534 C CA . PHE B 1 390 ? -1.442 -29.078 -19.609 1 98.12 390 PHE B CA 1
ATOM 6535 C C . PHE B 1 390 ? -1.334 -28.703 -21.078 1 98.12 390 PHE B C 1
ATOM 6537 O O . PHE B 1 390 ? -2.35 -28.531 -21.75 1 98.12 390 PHE B O 1
ATOM 6544 N N . LEU B 1 391 ? -0.118 -28.625 -21.594 1 98.38 391 LEU B N 1
ATOM 6545 C CA . LEU B 1 391 ? 0.118 -28.266 -23 1 98.38 391 LEU B CA 1
ATOM 6546 C C . LEU B 1 391 ? -0.505 -29.297 -23.922 1 98.38 391 LEU B C 1
ATOM 6548 O O . LEU B 1 391 ? -1.16 -28.938 -24.906 1 98.38 391 LEU B O 1
ATOM 6552 N N . ALA B 1 392 ? -0.337 -30.578 -23.625 1 98.56 392 ALA B N 1
ATOM 6553 C CA . ALA B 1 392 ? -0.914 -31.641 -24.438 1 98.56 392 ALA B CA 1
ATOM 6554 C C . ALA B 1 392 ? -2.439 -31.594 -24.406 1 98.56 392 ALA B C 1
ATOM 6556 O O . ALA B 1 392 ? -3.09 -31.859 -25.422 1 98.56 392 ALA B O 1
ATOM 6557 N N . SER B 1 393 ? -2.963 -31.203 -23.281 1 98.38 393 SER B N 1
ATOM 6558 C CA . SER B 1 393 ? -4.41 -31.141 -23.109 1 98.38 393 SER B CA 1
ATOM 6559 C C . SER B 1 393 ? -5.012 -30 -23.922 1 98.38 393 SER B C 1
ATOM 6561 O O . SER B 1 393 ? -6.043 -30.188 -24.594 1 98.38 393 SER B O 1
ATOM 6563 N N . ILE B 1 394 ? -4.383 -28.875 -23.875 1 97.38 394 ILE B N 1
ATOM 6564 C CA . ILE B 1 394 ? -4.879 -27.734 -24.625 1 97.38 394 ILE B CA 1
ATOM 6565 C C . ILE B 1 394 ? -4.832 -28.031 -26.125 1 97.38 394 ILE B C 1
ATOM 6567 O O . ILE B 1 394 ? -5.684 -27.562 -26.891 1 97.38 394 ILE B O 1
ATOM 6571 N N . ALA B 1 395 ? -3.867 -28.844 -26.547 1 97.31 395 ALA B N 1
ATOM 6572 C CA . ALA B 1 395 ? -3.723 -29.234 -27.938 1 97.31 395 ALA B CA 1
ATOM 6573 C C . ALA B 1 395 ? -4.66 -30.391 -28.281 1 97.31 395 ALA B C 1
ATOM 6575 O O . ALA B 1 395 ? -4.668 -30.891 -29.406 1 97.31 395 ALA B O 1
ATOM 6576 N N . GLN B 1 396 ? -5.398 -30.906 -27.359 1 96.62 396 GLN B N 1
ATOM 6577 C CA . GLN B 1 396 ? -6.352 -32 -27.5 1 96.62 396 GLN B CA 1
ATOM 6578 C C . GLN B 1 396 ? -5.66 -33.281 -27.984 1 96.62 396 GLN B C 1
ATOM 6580 O O . GLN B 1 396 ? -6.207 -34 -28.812 1 96.62 396 GLN B O 1
ATOM 6585 N N . ASN B 1 397 ? -4.445 -33.375 -27.594 1 97.88 397 ASN B N 1
ATOM 6586 C CA . ASN B 1 397 ? -3.693 -34.594 -27.906 1 97.88 397 ASN B CA 1
ATOM 6587 C C . ASN B 1 397 ? -3.797 -35.625 -26.781 1 97.88 397 ASN B C 1
ATOM 6589 O O . ASN B 1 397 ? -2.959 -35.656 -25.875 1 97.88 397 ASN B O 1
ATOM 6593 N N . ARG B 1 398 ? -4.75 -36.5 -26.859 1 98.31 398 ARG B N 1
ATOM 6594 C CA . ARG B 1 398 ? -5.039 -37.469 -25.812 1 98.31 398 ARG B CA 1
ATOM 6595 C C . ARG B 1 398 ? -3.84 -38.375 -25.562 1 98.31 398 ARG B C 1
ATOM 6597 O O . ARG B 1 398 ? -3.504 -38.688 -24.422 1 98.31 398 ARG B O 1
ATOM 6604 N N . GLU B 1 399 ? -3.236 -38.844 -26.656 1 98.31 399 GLU B N 1
ATOM 6605 C CA . GLU B 1 399 ? -2.115 -39.781 -26.531 1 98.31 399 GLU B CA 1
ATOM 6606 C C . GLU B 1 399 ? 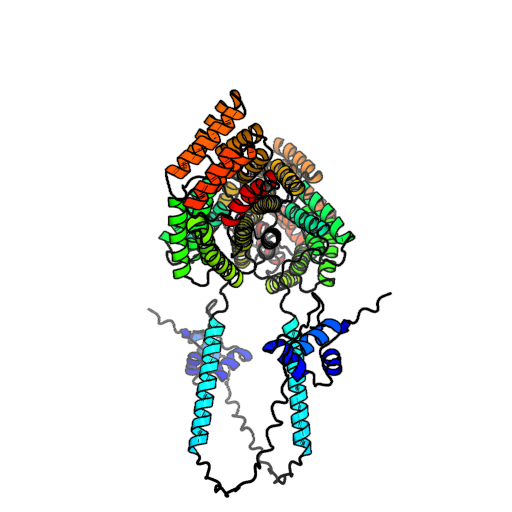-0.966 -39.156 -25.75 1 98.31 399 GLU B C 1
ATOM 6608 O O . GLU B 1 399 ? -0.426 -39.75 -24.828 1 98.31 399 GLU B O 1
ATOM 6613 N N . GLN B 1 400 ? -0.633 -37.969 -26.109 1 98.19 400 GLN B N 1
ATOM 6614 C CA . GLN B 1 400 ? 0.45 -37.25 -25.438 1 98.19 400 GLN B CA 1
ATOM 6615 C C . GLN B 1 400 ? 0.086 -36.969 -23.984 1 98.19 400 GLN B C 1
ATOM 6617 O O . GLN B 1 400 ? 0.944 -37 -23.094 1 98.19 400 GLN B O 1
ATOM 6622 N N . THR B 1 401 ? -1.178 -36.562 -23.734 1 98.69 401 THR B N 1
ATOM 6623 C CA . THR B 1 401 ? -1.648 -36.344 -22.375 1 98.69 401 THR B CA 1
ATOM 6624 C C . THR B 1 401 ? -1.446 -37.562 -21.5 1 98.69 401 THR B C 1
ATOM 6626 O O . THR B 1 401 ? -0.907 -37.469 -20.406 1 98.69 401 THR B O 1
ATOM 6629 N N . LEU B 1 402 ? -1.779 -38.688 -22.062 1 98.69 402 LEU B N 1
ATOM 6630 C CA . LEU B 1 402 ? -1.643 -39.938 -21.328 1 98.69 402 LEU B CA 1
ATOM 6631 C C . LEU B 1 402 ? -0.174 -40.281 -21.078 1 98.69 402 LEU B C 1
ATOM 6633 O O . LEU B 1 402 ? 0.19 -40.75 -20 1 98.69 402 LEU B O 1
ATOM 6637 N N . VAL B 1 403 ? 0.634 -40.031 -22.047 1 98.44 403 VAL B N 1
ATOM 6638 C CA . VAL B 1 403 ? 2.062 -40.312 -21.906 1 98.44 403 VAL B CA 1
ATOM 6639 C C . VAL B 1 403 ? 2.627 -39.469 -20.75 1 98.44 403 VAL B C 1
ATOM 6641 O O . VAL B 1 403 ? 3.346 -40.031 -19.891 1 98.44 403 VAL B O 1
ATOM 6644 N N . HIS B 1 404 ? 2.287 -38.219 -20.672 1 98.31 404 HIS B N 1
ATOM 6645 C CA . HIS B 1 404 ? 2.82 -37.344 -19.641 1 98.31 404 HIS B CA 1
ATOM 6646 C C . HIS B 1 404 ? 2.25 -37.719 -18.266 1 98.31 404 HIS B C 1
ATOM 6648 O O . HIS B 1 404 ? 2.957 -37.656 -17.266 1 98.31 404 HIS B O 1
ATOM 6654 N N . LEU B 1 405 ? 1.006 -38.062 -18.188 1 98.5 405 LEU B N 1
ATOM 6655 C CA . LEU B 1 405 ? 0.407 -38.5 -16.938 1 98.5 405 LEU B CA 1
ATOM 6656 C C . LEU B 1 405 ? 1.084 -39.781 -16.422 1 98.5 405 LEU B C 1
ATOM 6658 O O . LEU B 1 405 ? 1.35 -39.906 -15.234 1 98.5 405 LEU B O 1
ATOM 6662 N N . ARG B 1 406 ? 1.329 -40.656 -17.266 1 98.19 406 ARG B N 1
ATOM 6663 C CA . ARG B 1 406 ? 1.984 -41.906 -16.875 1 98.19 406 ARG B CA 1
ATOM 6664 C C . ARG B 1 406 ? 3.42 -41.656 -16.438 1 98.19 406 ARG B C 1
ATOM 6666 O O . ARG B 1 406 ? 3.895 -42.25 -15.477 1 98.19 406 ARG B O 1
ATOM 6673 N N . ASN B 1 407 ? 4.125 -40.781 -17.172 1 96.62 407 ASN B N 1
ATOM 6674 C CA . ASN B 1 407 ? 5.469 -40.406 -16.75 1 96.62 407 ASN B CA 1
ATOM 6675 C C . ASN B 1 407 ? 5.461 -39.781 -15.367 1 96.62 407 ASN B C 1
ATOM 6677 O O . ASN B 1 407 ? 6.34 -40.031 -14.547 1 96.62 407 ASN B O 1
ATOM 6681 N N . ALA B 1 408 ? 4.504 -38.938 -15.141 1 96.81 408 ALA B N 1
ATOM 6682 C CA . ALA B 1 408 ? 4.359 -38.312 -13.828 1 96.81 408 ALA B CA 1
ATOM 6683 C C . ALA B 1 408 ? 4.105 -39.344 -12.742 1 96.81 408 ALA B C 1
ATOM 6685 O O . ALA B 1 408 ? 4.648 -39.25 -11.641 1 96.81 408 ALA B O 1
ATOM 6686 N N . SER B 1 409 ? 3.271 -40.281 -13.039 1 96.94 409 SER B N 1
ATOM 6687 C CA . SER B 1 409 ? 2.965 -41.344 -12.102 1 96.94 409 SER B CA 1
ATOM 6688 C C . SER B 1 409 ? 4.203 -42.188 -11.789 1 96.94 409 SER B C 1
ATOM 6690 O O . SER B 1 409 ? 4.426 -42.562 -10.641 1 96.94 409 SER B O 1
ATOM 6692 N N . ARG B 1 410 ? 4.934 -42.469 -12.789 1 95.12 410 ARG B N 1
ATOM 6693 C CA . ARG B 1 410 ? 6.16 -43.219 -12.602 1 95.12 410 ARG B CA 1
ATOM 6694 C C . ARG B 1 410 ? 7.137 -42.5 -11.688 1 95.12 410 ARG B C 1
ATOM 6696 O O . ARG B 1 410 ? 7.848 -43.125 -10.898 1 95.12 410 ARG B O 1
ATOM 6703 N N . ARG B 1 411 ? 7.105 -41.188 -11.805 1 93.31 411 ARG B N 1
ATOM 6704 C CA . ARG B 1 411 ? 7.984 -40.375 -10.984 1 93.31 411 ARG B CA 1
ATOM 6705 C C . ARG B 1 411 ? 7.352 -40.094 -9.625 1 93.31 411 ARG B C 1
ATOM 6707 O O . ARG B 1 411 ? 7.93 -39.375 -8.805 1 93.31 411 ARG B O 1
ATOM 6714 N N . GLN B 1 412 ? 6.188 -40.656 -9.445 1 92.5 412 GLN B N 1
ATOM 6715 C CA . GLN B 1 412 ? 5.449 -40.438 -8.203 1 92.5 412 GLN B CA 1
ATOM 6716 C C . GLN B 1 412 ? 5.309 -38.969 -7.879 1 92.5 412 GLN B C 1
ATOM 6718 O O . GLN B 1 412 ? 5.559 -38.531 -6.746 1 92.5 412 GLN B O 1
ATOM 6723 N N . GLU B 1 413 ? 4.992 -38.188 -8.906 1 93.44 413 GLU B N 1
ATOM 6724 C CA . GLU B 1 413 ? 4.805 -36.75 -8.719 1 93.44 413 GLU B CA 1
ATOM 6725 C C . GLU B 1 413 ? 3.516 -36.469 -7.961 1 93.44 413 GLU B C 1
ATOM 6727 O O . GLU B 1 413 ? 2.57 -37.25 -8 1 93.44 413 GLU B O 1
ATOM 6732 N N . SER B 1 414 ? 3.551 -35.375 -7.125 1 93.38 414 SER B N 1
ATOM 6733 C CA . SER B 1 414 ? 2.383 -34.781 -6.496 1 93.38 414 SER B CA 1
ATOM 6734 C C . SER B 1 414 ? 2.205 -33.344 -6.938 1 93.38 414 SER B C 1
ATOM 6736 O O . SER B 1 414 ? 3.096 -32.5 -6.738 1 93.38 414 SER B O 1
ATOM 6738 N N . TRP B 1 415 ? 0.998 -33.125 -7.531 1 95.19 415 TRP B N 1
ATOM 6739 C CA . TRP B 1 415 ? 0.85 -31.828 -8.211 1 95.19 415 TRP B CA 1
ATOM 6740 C C . TRP B 1 415 ? 0.037 -30.859 -7.363 1 95.19 415 TRP B C 1
ATOM 6742 O O . TRP B 1 415 ? -1.105 -31.156 -7 1 95.19 415 TRP B O 1
ATOM 6752 N N . GLY B 1 416 ? 0.713 -29.781 -6.973 1 94.19 416 GLY B N 1
ATOM 6753 C CA . GLY B 1 416 ? -0.089 -28.594 -6.738 1 94.19 416 GLY B CA 1
ATOM 6754 C C . GLY B 1 416 ? -0.646 -28 -8.016 1 94.19 416 GLY B C 1
ATOM 6755 O O . GLY B 1 416 ? -1.261 -28.688 -8.82 1 94.19 416 GLY B O 1
ATOM 6756 N N . ASP B 1 417 ? -0.441 -26.734 -8.289 1 95.31 417 ASP B N 1
ATOM 6757 C CA . ASP B 1 417 ? -0.824 -26.078 -9.539 1 95.31 417 ASP B CA 1
ATOM 6758 C C . ASP B 1 417 ? -2.293 -26.344 -9.867 1 95.31 417 ASP B C 1
ATOM 6760 O O . ASP B 1 417 ? -2.619 -26.812 -10.953 1 95.31 417 ASP B O 1
ATOM 6764 N N . ALA B 1 418 ? -3.107 -26.016 -8.953 1 95.75 418 ALA B N 1
ATOM 6765 C CA . ALA B 1 418 ? -4.523 -26.359 -9.039 1 95.75 418 ALA B CA 1
ATOM 6766 C C . ALA B 1 418 ? -5.176 -25.719 -10.258 1 95.75 418 ALA B C 1
ATOM 6768 O O . ALA B 1 418 ? -6.086 -26.297 -10.859 1 95.75 418 ALA B O 1
ATOM 6769 N N . ALA B 1 419 ? -4.699 -24.594 -10.648 1 96 419 ALA B N 1
ATOM 6770 C CA . ALA B 1 419 ? -5.281 -23.906 -11.797 1 96 419 ALA B CA 1
ATOM 6771 C C . ALA B 1 419 ? -5.117 -24.734 -13.07 1 96 419 ALA B C 1
ATOM 6773 O O . ALA B 1 419 ? -6.094 -24.984 -13.781 1 96 419 ALA B O 1
ATOM 6774 N N . ARG B 1 420 ? -3.963 -25.234 -13.312 1 96 420 ARG B N 1
ATOM 6775 C CA . ARG B 1 420 ? -3.707 -26.031 -14.508 1 96 420 ARG B CA 1
ATOM 6776 C C . ARG B 1 420 ? -4.367 -27.406 -14.406 1 96 420 ARG B C 1
ATOM 6778 O O . ARG B 1 420 ? -4.914 -27.922 -15.383 1 96 420 ARG B O 1
ATOM 6785 N N . VAL B 1 421 ? -4.289 -27.938 -13.211 1 96.62 421 VAL B N 1
ATOM 6786 C CA . VAL B 1 421 ? -4.895 -29.25 -12.992 1 96.62 421 VAL B CA 1
ATOM 6787 C C . VAL B 1 421 ? -6.395 -29.188 -13.273 1 96.62 421 VAL B C 1
ATOM 6789 O O . VAL B 1 421 ? -6.957 -30.078 -13.906 1 96.62 421 VAL B O 1
ATOM 6792 N N . SER B 1 422 ? -7 -28.125 -12.812 1 94.81 422 SER B N 1
ATOM 6793 C CA . SER B 1 422 ? -8.438 -27.953 -13.031 1 94.81 422 SER B CA 1
ATOM 6794 C C . SER B 1 422 ? -8.758 -27.781 -14.508 1 94.81 422 SER B C 1
ATOM 6796 O O . SER B 1 422 ? -9.781 -28.281 -14.984 1 94.81 422 SER B O 1
ATOM 6798 N N . GLN B 1 423 ? -7.941 -27.156 -15.227 1 95.62 423 GLN B N 1
ATOM 6799 C CA . GLN B 1 423 ? -8.141 -26.984 -16.656 1 95.62 423 GLN B CA 1
ATOM 6800 C C . GLN B 1 423 ? -8.016 -28.312 -17.391 1 95.62 423 GLN B C 1
ATOM 6802 O O . GLN B 1 423 ? -8.812 -28.609 -18.297 1 95.62 423 GLN B O 1
ATOM 6807 N N . ILE B 1 424 ? -7.008 -29.094 -17.016 1 97.31 424 ILE B N 1
ATOM 6808 C CA . ILE B 1 424 ? -6.832 -30.406 -17.609 1 97.31 424 ILE B CA 1
ATOM 6809 C C . ILE B 1 424 ? -8.07 -31.266 -17.344 1 97.31 424 ILE B C 1
ATOM 6811 O O . ILE B 1 424 ? -8.594 -31.906 -18.266 1 97.31 424 ILE B O 1
ATOM 6815 N N . ALA B 1 425 ? -8.5 -31.219 -16.156 1 96.31 425 ALA B N 1
ATOM 6816 C CA . ALA B 1 425 ? -9.672 -32 -15.781 1 96.31 425 ALA B CA 1
ATOM 6817 C C . ALA B 1 425 ? -10.891 -31.578 -16.609 1 96.31 425 ALA B C 1
ATOM 6819 O O . ALA B 1 425 ? -11.68 -32.438 -17.031 1 96.31 425 ALA B O 1
ATOM 6820 N N . ARG B 1 426 ? -11.062 -30.344 -16.766 1 95 426 ARG B N 1
ATOM 6821 C CA . ARG B 1 426 ? -12.203 -29.828 -17.516 1 95 426 ARG B CA 1
ATOM 6822 C C . ARG B 1 426 ? -12.133 -30.25 -18.984 1 95 426 ARG B C 1
ATOM 6824 O O . ARG B 1 426 ? -13.148 -30.609 -19.578 1 95 426 ARG B O 1
ATOM 6831 N N . LEU B 1 427 ? -10.984 -30.297 -19.578 1 96 427 LEU B N 1
ATOM 6832 C CA . LEU B 1 427 ? -10.805 -30.594 -20.984 1 96 427 LEU B CA 1
ATOM 6833 C C . LEU B 1 427 ? -11.039 -32.094 -21.266 1 96 427 LEU B C 1
ATOM 6835 O O . LEU B 1 427 ? -11.469 -32.469 -22.359 1 96 427 LEU B O 1
ATOM 6839 N N . TRP B 1 428 ? -10.82 -32.844 -20.219 1 97.69 428 TRP B N 1
ATOM 6840 C CA . TRP B 1 428 ? -10.922 -34.312 -20.406 1 97.69 428 TRP B CA 1
ATOM 6841 C C . TRP B 1 428 ? -12 -34.906 -19.5 1 97.69 428 TRP B C 1
ATOM 6843 O O . TRP B 1 428 ? -11.867 -36.031 -19.031 1 97.69 428 TRP B O 1
ATOM 6853 N N . GLN B 1 429 ? -13.023 -34.125 -19.125 1 94.81 429 GLN B N 1
ATOM 6854 C CA . GLN B 1 429 ? -14.055 -34.5 -18.156 1 94.81 429 GLN B CA 1
ATOM 6855 C C . GLN B 1 429 ? -14.711 -35.812 -18.562 1 94.81 429 GLN B C 1
ATOM 6857 O O . GLN B 1 429 ? -15.086 -36.625 -17.703 1 94.81 429 GLN B O 1
ATOM 6862 N N . GLY B 1 430 ? -14.766 -36.219 -19.766 1 95.25 430 GLY B N 1
ATOM 6863 C CA . GLY B 1 430 ? -15.422 -37.438 -20.234 1 95.25 430 GLY B CA 1
ATOM 6864 C C . GLY B 1 430 ? -14.469 -38.594 -20.422 1 95.25 430 GLY B C 1
ATOM 6865 O O . GLY B 1 430 ? -14.891 -39.719 -20.75 1 95.25 430 GLY B O 1
ATOM 6866 N N . ASP B 1 431 ? -13.219 -38.438 -20.156 1 97.88 431 ASP B N 1
ATOM 6867 C CA . ASP B 1 431 ? -12.195 -39.469 -20.344 1 97.88 431 ASP B CA 1
ATOM 6868 C C . ASP B 1 431 ? -11.773 -40.062 -19.016 1 97.88 431 ASP B C 1
ATOM 6870 O O . ASP B 1 431 ? -10.898 -39.531 -18.328 1 97.88 431 ASP B O 1
ATOM 6874 N N . SER B 1 432 ? -12.281 -41.219 -18.656 1 96.94 432 SER B N 1
ATOM 6875 C CA . SER B 1 432 ? -12.102 -41.812 -17.344 1 96.94 432 SER B CA 1
ATOM 6876 C C . SER B 1 432 ? -10.648 -42.188 -17.094 1 96.94 432 SER B C 1
ATOM 6878 O O . SER B 1 432 ? -10.172 -42.188 -15.961 1 96.94 432 SER B O 1
ATOM 6880 N N . GLU B 1 433 ? -9.969 -42.594 -18.141 1 97.81 433 GLU B N 1
ATOM 6881 C CA . GLU B 1 433 ? -8.555 -42.938 -17.969 1 97.81 433 GLU B CA 1
ATOM 6882 C C . GLU B 1 433 ? -7.734 -41.719 -17.562 1 97.81 433 GLU B C 1
ATOM 6884 O O . GLU B 1 433 ? -6.938 -41.781 -16.625 1 97.81 433 GLU B O 1
ATOM 6889 N N . ILE B 1 434 ? -7.922 -40.688 -18.25 1 98.25 434 ILE B N 1
ATOM 6890 C CA . ILE B 1 434 ? -7.188 -39.438 -17.969 1 98.25 434 ILE B CA 1
ATOM 6891 C C . ILE B 1 434 ? -7.602 -38.906 -16.609 1 98.25 434 ILE B C 1
ATOM 6893 O O . ILE B 1 434 ? -6.75 -38.531 -15.789 1 98.25 434 ILE B O 1
ATOM 6897 N N . THR B 1 435 ? -8.906 -38.812 -16.312 1 96.81 435 THR B N 1
ATOM 6898 C CA . THR B 1 435 ? -9.367 -38.25 -15.047 1 96.81 435 THR B CA 1
ATOM 6899 C C . THR B 1 435 ? -8.891 -39.125 -13.875 1 96.81 435 THR B C 1
ATOM 6901 O O . THR B 1 435 ? -8.617 -38.594 -12.789 1 96.81 435 THR B O 1
ATOM 6904 N N . GLY B 1 436 ? -8.836 -40.375 -14.039 1 96.62 436 GLY B N 1
ATOM 6905 C CA . GLY B 1 436 ? -8.32 -41.25 -13 1 96.62 436 GLY B CA 1
ATOM 6906 C C . GLY B 1 436 ? -6.855 -41 -12.688 1 96.62 436 GLY B C 1
ATOM 6907 O O . GLY B 1 436 ? -6.465 -40.938 -11.516 1 96.62 436 GLY B O 1
ATOM 6908 N N . LEU B 1 437 ? -6 -40.938 -13.719 1 97.75 437 LEU B N 1
ATOM 6909 C CA . LEU B 1 437 ? -4.582 -40.656 -13.531 1 97.75 437 LEU B CA 1
ATOM 6910 C C . LEU B 1 437 ? -4.375 -39.281 -12.906 1 97.75 437 LEU B C 1
ATOM 6912 O O . LEU B 1 437 ? -3.531 -39.125 -12.023 1 97.75 437 LEU B O 1
ATOM 6916 N N . LEU B 1 438 ? -5.152 -38.344 -13.359 1 97.44 438 LEU B N 1
ATOM 6917 C CA . LEU B 1 438 ? -5.055 -36.969 -12.852 1 97.44 438 LEU B CA 1
ATOM 6918 C C . LEU B 1 438 ? -5.363 -36.938 -11.359 1 97.44 438 LEU B C 1
ATOM 6920 O O . LEU B 1 438 ? -4.684 -36.219 -10.602 1 97.44 438 LEU B O 1
ATOM 6924 N N . ALA B 1 439 ? -6.371 -37.594 -10.914 1 95.12 439 ALA B N 1
ATOM 6925 C CA . ALA B 1 439 ? -6.785 -37.594 -9.508 1 95.12 439 ALA B CA 1
ATOM 6926 C C . ALA B 1 439 ? -5.672 -38.125 -8.617 1 95.12 439 ALA B C 1
ATOM 6928 O O . ALA B 1 439 ? -5.504 -37.688 -7.48 1 95.12 439 ALA B O 1
ATOM 6929 N N . ARG B 1 440 ? -4.922 -39.062 -9.094 1 94.88 440 ARG B N 1
ATOM 6930 C CA . ARG B 1 440 ? -3.846 -39.656 -8.32 1 94.88 440 ARG B CA 1
ATOM 6931 C C . ARG B 1 440 ? -2.656 -38.719 -8.195 1 94.88 440 ARG B C 1
ATOM 6933 O O . ARG B 1 440 ? -1.91 -38.781 -7.219 1 94.88 440 ARG B O 1
ATOM 6940 N N . LEU B 1 441 ? -2.486 -37.906 -9.188 1 95.81 441 LEU B N 1
ATOM 6941 C CA . LEU B 1 441 ? -1.338 -37.031 -9.234 1 95.81 441 LEU B CA 1
ATOM 6942 C C . LEU B 1 441 ? -1.644 -35.719 -8.508 1 95.81 441 LEU B C 1
ATOM 6944 O O . LEU B 1 441 ? -0.73 -34.938 -8.188 1 95.81 441 LEU B O 1
ATOM 6948 N N . THR B 1 442 ? -2.918 -35.406 -8.297 1 91.94 442 THR B N 1
ATOM 6949 C CA . THR B 1 442 ? -3.312 -34.156 -7.633 1 91.94 442 THR B CA 1
ATOM 6950 C C . THR B 1 442 ? -3.064 -34.25 -6.129 1 91.94 442 THR B C 1
ATOM 6952 O O . THR B 1 442 ? -3.543 -35.188 -5.469 1 91.94 442 THR B O 1
ATOM 6955 N N . ALA B 1 443 ? -2.316 -33.281 -5.688 1 86.44 443 ALA B N 1
ATOM 6956 C CA . ALA B 1 443 ? -1.983 -33.25 -4.266 1 86.44 443 ALA B CA 1
ATOM 6957 C C . ALA B 1 443 ? -3.234 -33.062 -3.412 1 86.44 443 ALA B C 1
ATOM 6959 O O . ALA B 1 443 ? -4.164 -32.344 -3.811 1 86.44 443 ALA B O 1
ATOM 6960 N N . ARG B 1 444 ? -3.197 -33.688 -2.232 1 82.44 444 ARG B N 1
ATOM 6961 C CA . ARG B 1 444 ? -4.27 -33.469 -1.27 1 82.44 444 ARG B CA 1
ATOM 6962 C C . ARG B 1 444 ? -4.203 -32.062 -0.685 1 82.44 444 ARG B C 1
ATOM 6964 O O . ARG B 1 444 ? -3.115 -31.547 -0.431 1 82.44 444 ARG B O 1
ATOM 6971 N N . PRO B 1 445 ? -5.348 -31.531 -0.561 1 83.31 445 PRO B N 1
ATOM 6972 C CA . PRO B 1 445 ? -5.367 -30.188 0.03 1 83.31 445 PRO B CA 1
ATOM 6973 C C . PRO B 1 445 ? -5.09 -30.203 1.532 1 83.31 445 PRO B C 1
ATOM 6975 O O . PRO B 1 445 ? -6.008 -30.016 2.334 1 83.31 445 PRO B O 1
ATOM 6978 N N . ASP B 1 446 ? -3.797 -30.359 1.877 1 80.38 446 ASP B N 1
ATOM 6979 C CA . ASP B 1 446 ? -3.459 -30.594 3.279 1 80.38 446 ASP B CA 1
ATOM 6980 C C . ASP B 1 446 ? -2.645 -29.422 3.844 1 80.38 446 ASP B C 1
ATOM 6982 O O . ASP B 1 446 ? -1.989 -29.562 4.879 1 80.38 446 ASP B O 1
ATOM 6986 N N . ALA B 1 447 ? -2.643 -28.469 3.062 1 84.31 447 ALA B N 1
ATOM 6987 C CA . ALA B 1 447 ? -1.927 -27.312 3.615 1 84.31 447 ALA B CA 1
ATOM 6988 C C . ALA B 1 447 ? -2.738 -26.641 4.715 1 84.31 447 ALA B C 1
ATOM 6990 O O . ALA B 1 447 ? -3.971 -26.688 4.703 1 84.31 447 ALA B O 1
#

Organism: Asticcacaulis excentricus (strain ATCC 15261 / DSM 4724 / KCTC 12464 / NCIMB 9791 / VKM B-1370 / CB 48) (NCBI:txid573065)

Sequence (894 aa):
MKRSGRIDGWKSIAAHFGRDRTTVMRWAQQRGLPVKRLPGGKTGTVYALAEELDAWAESQGKLEDEPQAISPALEEGLSAIPPKIFTRKKALIGAFVLILIIASLSFIVLRFSSDKPSNAVRLPSNPVLAQTYMEARDSWATRTPQSLERAETLLLEVTNKEPQFAPAWASLADVYLLRREFGGLDDKTAFTRAEAAAVKAKQLDPSLAAAHRAIGFVQYWWHDDPRSAGTSFRRALKLSPQDPQTHFWFGTLLSDNGQHVEALRELKKARL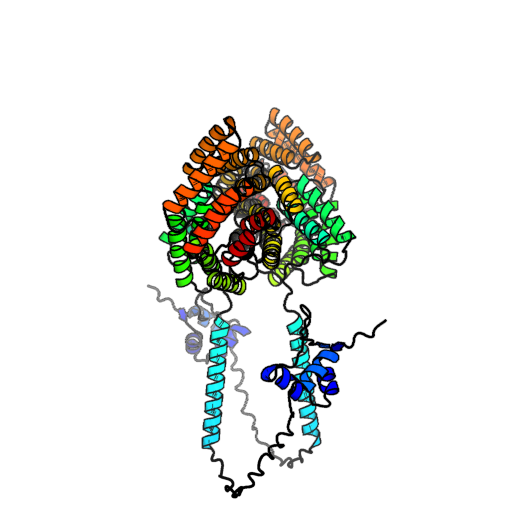LEPGSRAIQTEMAWAQWAAGNDALARGEFGKLLEANASFALIYDCTSEVKLADGDYLGYVSDLTEFARLTGDAPLMAHAKKLQEASKIGIEAVQAELMSKALVEIRAGTRRKHVWPTFLASIAQNREQTLVHLRNASRRQESWGDAARVSQIARLWQGDSEITGLLARLTARPDAMKRSGRIDGWKSIAAHFGRDRTTVMRWAQQRGLPVKRLPGGKTGTVYALAEELDAWAESQGKLEDEPQAISPALEEGLSAIPPKIFTRKKALIGAFVLILIIASLSFIVLRFSSDKPSNAVRLPSNPVLAQTYMEARDSWATRTPQSLERAETLLLEVTNKEPQFAPAWASLADVYLLRREFGGLDDKTAFTRAEAAAVKAKQLDPSLAAAHRAIGFVQYWWHDDPRSAGTSFRRALKLSPQDPQTHFWFGTLLSDNGQHVEALRELKKARLLEPGSRAIQTEMAWAQWAAGNDALARGEFGKLLEANASFALIYDCTSEVKLADGDYLGYVSDLTEFARLTGDAPLMAHAKKLQEASKIGIEAVQAELMSKALVEIRAGTRRKHVWPTFLASIAQNREQTLVHLRNASRRQESWGDAARVSQIARLWQGDSEITGLLARLTARPDA

Secondary structure (DSSP, 8-state):
-----EEESHHHHHHHHTS-HHHHHHHHHHS----EEPSS-SS--EEEEHHHHHHHHHHS---------------------------THHHHHHHHHHHHHHHHHHHHHHHHHT----------SSHHHHHHHHHHHHHHHH--HHHHHHHHHHHHHHHHH-TT-HHHHHHHHHHHHHHHHSSSS-HHHHHHHHHHHHHHHHHH-TT-HHHHHHHHHHHHHTT--HHHHHHHHHHHHHH-TT-HHHHHHHHHHHHHTT-HHHHHHHHHHHHHHSTT-HHHHHHHHHHHHHTT-HHHHHHHHHHHHHH-TT-HHHHHHHHHHHHHTT-HHHHHHHHHHHHHHHT-HHHHHHHHHHHHHHHH-HHHHHHHHHHHHHHHHHH-SSS-THHHHHHHHHTT-HHHHHHHHHHHHHTT--B--HHHHHHHHHHTTT-HHHHHHHHHHBPP---/-----EEESHHHHHHHHTS-HHHHHHHHHHS----EEPSS-SS--EEEEHHHHHHHHHHS---------------------------HHHHHHHHHHHHHHHHHHHHHHHHHHT----------SSHHHHHHHHHHHHHHHH--HHHHHHHHHHHHHHHHH-TT-HHHHHHHHHHHHHHHHSSSS-HHHHHHHHHHHHHHHHHH-TT-HHHHHHHHHHHHHTT--HHHHHHHHHHHHHH-TT-HHHHHHHHHHHHHTT-HHHHHHHHHHHHHHSTT-HHHHHHHHHHHHHTT-HHHHHHHHHHHHHH-TT-HHHHHHHHHHHHHTT-HHHHHHHHHHHHHHHT-HHHHHHHHHHHHHHHH-HHHHHHHHHHHHHHHHHH-SSS-THHHHHHHHHTT-HHHHHHHHHHHHHTT--B--HHHHHHHHHHTTT-HHHHHHHHHHBPP---

Solvent-accessible surface area (backbone atoms only — not comparable to full-atom values): 46488 Å² total; per-residue (Å²): 132,82,78,76,58,67,35,64,31,60,64,47,52,9,58,73,73,73,46,56,46,67,59,49,51,46,32,39,76,73,64,62,46,70,67,43,71,67,87,88,65,92,69,91,49,36,36,32,45,52,68,55,48,51,51,50,58,63,64,48,58,78,79,58,74,68,72,78,77,72,76,74,79,77,66,74,83,79,72,77,74,71,83,75,77,80,58,74,63,58,57,51,49,49,49,48,49,46,47,49,47,48,50,50,48,49,50,47,46,53,58,56,58,63,59,56,73,77,70,63,90,79,69,56,86,50,64,69,47,26,50,40,48,53,51,18,44,23,23,45,56,67,66,42,41,68,33,32,52,48,15,46,55,36,30,52,51,39,40,68,76,41,69,77,48,28,68,44,30,20,49,43,12,51,41,30,52,46,26,39,74,36,24,90,37,56,65,71,59,16,50,53,52,16,47,54,26,9,52,50,11,28,70,66,33,76,74,43,29,59,14,30,33,46,43,14,51,41,29,35,77,73,63,69,30,43,49,62,12,34,53,26,36,52,50,15,37,69,52,39,73,84,42,33,66,53,29,35,54,46,13,52,49,29,26,31,37,55,37,39,71,62,10,52,52,29,32,51,51,14,39,71,67,42,43,53,42,62,67,55,53,45,50,45,25,49,40,33,39,40,61,64,39,49,72,61,18,52,53,46,47,52,54,47,46,73,76,38,77,80,48,39,67,52,27,54,53,50,11,51,55,29,35,69,70,63,33,55,67,55,18,48,53,26,41,37,51,22,19,61,62,29,63,28,63,71,50,40,54,50,33,50,52,39,52,58,23,50,73,77,28,67,66,45,30,51,50,51,51,46,50,52,46,52,52,49,36,70,74,34,86,79,50,66,43,65,58,50,25,38,54,23,45,62,68,68,34,63,69,56,25,49,51,33,50,51,53,28,56,74,65,62,48,70,36,53,54,22,42,56,50,48,49,41,44,62,76,37,69,86,37,66,70,58,47,53,54,48,60,71,29,43,43,73,70,56,79,130,82,76,76,56,66,35,63,31,60,64,47,52,8,57,72,73,74,46,56,46,69,57,50,52,46,33,40,74,74,65,63,47,69,68,43,72,66,89,86,62,90,70,88,49,37,35,32,46,52,68,57,47,52,51,53,58,62,67,47,60,81,79,60,76,66,71,73,74,68,72,72,75,78,65,72,81,77,66,78,70,70,82,71,77,79,54,74,63,57,57,50,49,49,49,45,49,47,47,49,48,48,50,50,48,49,48,48,46,50,59,56,58,62,59,57,74,77,69,62,91,77,69,56,86,50,65,69,48,26,51,39,47,52,52,17,43,23,23,46,57,64,66,41,41,68,34,32,52,49,16,48,56,35,29,51,51,42,39,70,77,40,70,76,48,28,68,43,28,20,51,43,12,50,40,29,50,46,26,39,75,37,22,88,36,56,65,70,60,17,49,53,51,16,46,54,27,9,50,49,12,28,72,66,33,78,75,42,28,58,15,31,33,44,42,13,52,41,29,35,78,72,63,70,31,43,50,62,12,34,52,26,37,51,50,15,38,70,53,40,72,83,41,33,66,54,29,34,53,46,13,52,49,28,26,30,34,56,37,39,71,62,9,53,51,28,33,50,51,13,39,72,66,42,44,54,41,63,68,54,53,45,49,47,27,48,40,33,38,38,62,64,39,48,71,61,17,52,53,48,46,53,56,46,45,73,74,38,76,80,49,40,67,53,27,53,54,50,14,53,55,28,36,70,70,60,33,55,68,53,17,47,54,26,41,37,50,22,20,61,61,29,64,29,64,71,51,40,52,51,33,49,54,38,51,56,23,50,74,74,28,68,67,46,30,50,48,51,53,48,50,51,46,52,52,50,37,70,74,35,86,80,51,67,45,64,59,49,26,36,54,24,43,62,67,68,34,64,69,58,24,50,52,33,51,50,52,28,54,74,66,64,48,69,36,51,54,22,42,55,51,48,48,41,43,64,76,36,69,87,38,65,67,58,46,51,54,48,60,70,30,44,44,73,69,56,78

Foldseek 3Di:
DPDFQKFKALCRLCVLVVHDSVVVVVCVVPVVQDWAFDPPDPDRMIMDGSVSNVVSVVPPPCPPPPDPPDPPCPDDDPPCPDDPDPDPVVVVVVVVVVVVVVVVVVVVCVVVVVPPLCLDDDADPDVVLRVLQVQLVVLLLVLFLVSLVSSLVSLVVSCVVPVLPLVSLLSNLSSLVSCCVLDDDPDVVSLVSSLVSLVSSCVSPVLQLSSLLSNLLSCCQPVVHNQSSLVSLVSSCVSPVQDLVSLQSVLLSLLLQPVLVSSLVSLVSSCVSPPPRLSSLLSNLLSCLLVVVLVSSVVSLVVSCVVPVLDLVSLVSVLVSCVLVVNLVSNLVSQCSSCVSSVHVVSNVLSVCLVVLVVVHSVSNLVSQLVVLVVVVVVDPSRALLRNLLSCLSVVNPVSNLVRLVVRVVSVAAGRRSSSLVSSCVSCVPPCSNNVSSVSNYHHSND/DPPQQKFKALCRLCVLVVHDSVVVVVCVVPVVQDWAFDPPDPDRMIMDGSVSNVVSVVVPPCPPPPDPPPPDCPVDDPPCPDPPPPDPVVVVVVVVVVVVVVVVVVVVCVVVVVPPLCLDDDADPDVVLRVLQVQLVVLLLVLFLVSLVSSLVSLVVSCVVPVLPLVSLLSNLSSLVSCCVLDDDPDVVSLVSSLVSLVSSCVSPVLQLSSLLSNLLSCCQPVVHNQSSLVSLVSSCVSPVQDLVSLQSVLLSLLLQVVLVSSLVSLVSSCVSPPPRLSSLLSNLLSCLLNVVLVSSVVSLVVSCVVPVLDLVSLVSVLVSCVLVVNLVSNLVSQCSNCVSSVHVVSNVLSVCLVVLVVVHSVSNLVSQLVVLVVVVVVDPSRALLRNLLSCLSVVNPVSNLVRLVVRVVSVAAGRRSSSLVSSCVSCVPPCSNNVSSVSNYHHSND

InterPro domains:
  IPR011990 Tetratricopeptide-like helical domain superfamily [G3DSA:1.25.40.10] (125-317)
  IPR011990 Tetratricopeptide-like helical domain superfamily [SSF48452] (148-314)

pLDDT: mean 85.65, std 20.53, range [19.12, 98.94]

Nearest PDB structures (foldseek):
  5a31-assembly1_F  TM=6.908E-01  e=2.175E-05  Homo sapiens
  9gaw-assembly1_K  TM=6.066E-01  e=1.769E-05  Homo sapiens
  5lvv-assembly1_A  TM=6.976E-01  e=1.134E-04  Homo sapiens
  6q6h-assembly1_U  TM=5.491E-01  e=2.217E-03  Homo sapiens
  7y4i-assembly1_B  TM=3.235E-01  e=1.453E-04  Arabidopsis thaliana